Protein AF-A0A6M3XQV9-F1 (afdb_monomer)

Secondary structure (DSSP, 8-state):
------PPPP-PPPPP------------PPPPPPPPHHHHHHHH-GGG-BTB--SSTT---BS--TT-EEEEES---HHHHHHTSSS-SHHHHHHHHHHHHTT--TTTSEEEEESS-S--B-TTS-B-PPPHHHHHHHHHHHHHHHHHH--SEEEEEHHHHHHHHHTTSTTPPP--HHHHTT--EEETTTTEEEEEE--HHHHHHTTT-HHHHHHHHHHHHHHHHHHHSPPP----SGGGEEE--SHHHHHHHHHHHHHH---EEEEEEESSS-S-STT--EEEEEEE-SSS-EEEEE--GGGHHHHHHHHH-TTS-EEESSHHHHHHHHHHHHS-----EEEEHHHHHHHH---TT--SHHHHHHHHH----TTTTTTTTSS--HHHHHHHGGG---SGGGS-HHHHHHHHHHHHHHHHHHHHHHHHHHHHHHTTSPTTSPPHHHHHHHHHHHHHHHHHHHHH-EE--HHHHHHHHHHHHHHHHHHHHHHHTSHHHHHHHHHHSS---TT-HHHHHIIIIIIS-PPPS-B-TTSPBP-SHHHHHHHTT-TTTHHHHHHHHHHHHHHHIIIIIIHHHHHH-BTTEE-----SSS-------B-TT-EE-BSSBTTT-TT-EEGGG--TT-EEEEE-TTS-EEEEE-S----------EEEEEE-TTSS-EEEEEE-TT-EEEBTTS-EEEGGGTSS---PPTT--TTS-S--B---EEEE-TTS-EEEEETTEEEEHHHHHHHHHT-PPPTTEEEEETTS-TTB--GGGEEEEEHHHHHHHHHHS--HHHHHHHHHHHHHHTTS------SS-S-----

InterPro domains:
  IPR001098 DNA-directed DNA polymerase, family A, palm domain [PF00476] (488-598)
  IPR002562 3'-5' exonuclease domain [PF01612] (256-423)
  IPR002562 3'-5' exonuclease domain [SM00474] (241-431)
  IPR005122 Uracil-DNA glycosylase-like [PF03167] (63-212)
  IPR005122 Uracil-DNA glycosylase-like [SM00986] (60-221)
  IPR012337 Ribonuclease H-like superfamily [SSF53098] (252-428)
  IPR036397 Ribonuclease H superfamily [G3DSA:3.30.420.10] (243-447)
  IPR036844 Hint domain superfamily [SSF51294] (601-698)
  IPR036895 Uracil-DNA glycosylase-like domain superfamily [G3DSA:3.40.470.10] (37-226)
  IPR036895 Uracil-DNA glycosylase-like domain superfamily [SSF52141] (40-221)
  IPR043502 DNA/RNA polymerase superfamily [SSF56672] (450-601)
  IPR044925 His-Me finger superfamily [SSF54060] (732-783)
  IPR051536 Uracil-DNA glycosylase family, Type-4/5 [PTHR33693] (38-225)

Sequence (819 aa):
MKGFFFPPPKEAPKKPSQRKPQARSSVVRPAPKPLTPKEACAACGLYKGPNGPIQSPGMKGSGEGRLKILIIGEAPGSNEDARGTQFVGGAGQILRGHLNKLGLDLDRDFWKMNAVNCWPRTTKGTNRTPTDSEIKYCHYKVMEAIATIKPKAIWLLGGKALQSYLLTKPGATKTNISTYRGWAIPDKDLGAIVCPMFHPSYLQRDSKNVALDNLFHNDLKNALESSTKPKPSYKVNDDLIACLTMAGDIESMLKQIIADKQPTAFDYEATGIKPEHKDHKILCASVCNELNKAYSFPILDEIIPIWKKFLADKNIPKIAHNAKFEKRWSVVKCDTDPQGWFWDSMIAAHILDSRKKITGLKTQVFLRYGVWGYSDSVSSYIGAAPADKEEFGGNAFNRLTDCPQDEMLLYCGYDSLFTYRLAMDQRKEMLAQAKTVKDGERTFLDAHHLFLQGALAMGDAEVAGIRVDVDYYAQKETELTDRISVLSEEIQNTNPAKLWREAKGQDINPGSNPQLSELLFTMMGIKPAKETAKGNASTDEESLTAVSSNKKAKLFLSKILEMRKLHKIKGTYLKGFSREQVDGFMHPSFNLHLPTTYRSCVAEGSLILVCRDFENKPRGVPIEEVKKEDLVYCFDNNLKPAIRKVLWAGKTGHRKVIRLYYSSKGGHKGGFLDVTPEHKIRLIDGSYVMAKDLDGADFRKPGESKRLPKVRVLSCSRNRDKLNFSGFVANGEGILEHRFIYNNLVSIIGDKDIIHHINGNHLDHGVSNLAIMSLREHSSYHNKNVSMGIKTARIEALNNNRHKIKYKYGKDNPNSLNL

Foldseek 3Di:
DDDDDDDDDDDDPDDDDPDDDPPPPPPPPPDPDDDDLVRLLVVLCLQQPPVGGFQQPQQAKAAQQQLLEEEEAQEDAPVCRVVSYPLPDPLSVLVQVLQVVVVHGDRHNYIYDYLAYHFDADPVRGGDGDDLSS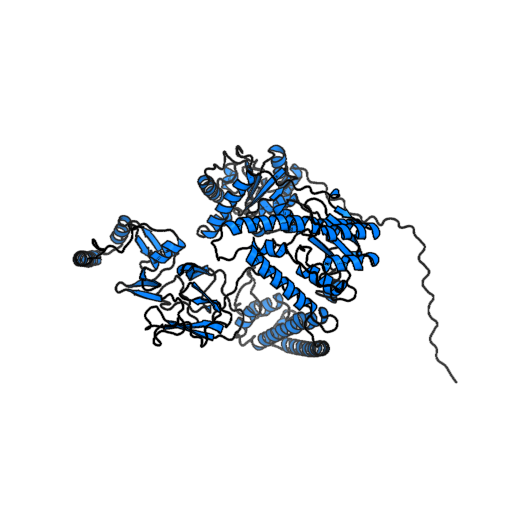SVSSLVSVVVVLVVSLGQAYEQEFQNSVSSVCVVFPPDDRDGLLLQALFFFCAPVSNYTYHGHYRSVVCVVVVQPVVNSVSRSVSVVSRSVSSPDDRDDQDDDLVQEAEDEDLVVVLVVLVVLLVVLAAKEKDFDKFAQAQQPPPIDTQKMKIDRDQRHIYIYGDDPSCLVSVLVQQQDQSRAYFYQLVLSVQRCCCRHSVHGGHRHHYHLLLLQCLVPLDPPCSDLQNVCCRRPVDGCLCVLCVQQPDADPVQCLQQPRGGTTRCVVRDPSSVRSSNRVNRSSRNVSRVVSVVVQVVQVVVDDPPDDTSSNVRVVVSVVSNVLSVDLNVFDFADLVVLVVLLVVLVVVLVVLLVVLCPAPLQVQLCVVPVDGDDLPDFVSVQCSQCPVVVQDWPDADPVRGGGPPLVRLVVSCPPPRCVSNSVSSSVSVVSCCCNPVPSSNCSSNDDPRGHRDDDDPSNDPDPDFDFDFQFFFAWQFFCVVPVFHDTLQPDAFQTWTWDADLVRHIAIDTRNGGDDDDDAQWDKDWADAPPLDDIDITTGHQQGWFAAPVSDTDGPVCRVPAAPDDPPDDPSHDSGHGWDKHWDADPVRFIWIDGNRDTDGPLQRCCCRSPHNDDPQKDWAQCVNRNRGRPVVRTDIDGPVVVVVVCVVPDDPVVVVVVVVVVVVCVPPPPPDPDPDDPDDDDD

Structure (mmCIF, N/CA/C/O backbone):
data_AF-A0A6M3XQV9-F1
#
_entry.id   AF-A0A6M3XQV9-F1
#
loop_
_atom_site.group_PDB
_atom_site.id
_atom_site.type_symbol
_atom_site.label_atom_id
_atom_site.label_alt_id
_atom_site.label_comp_id
_atom_site.label_asym_id
_atom_site.label_entity_id
_atom_site.label_seq_id
_atom_site.pdbx_PDB_ins_code
_atom_site.Cartn_x
_atom_site.Cartn_y
_atom_site.Cartn_z
_atom_site.occupancy
_atom_site.B_iso_or_equiv
_atom_site.auth_seq_id
_atom_site.auth_comp_id
_atom_site.auth_asym_id
_atom_site.auth_atom_id
_atom_site.pdbx_PDB_model_num
ATOM 1 N N . MET A 1 1 ? -4.008 44.484 67.271 1.00 30.58 1 MET A N 1
ATOM 2 C CA . MET A 1 1 ? -2.552 44.215 67.304 1.00 30.58 1 MET A CA 1
ATOM 3 C C . MET A 1 1 ? -2.086 43.897 65.886 1.00 30.58 1 MET A C 1
ATOM 5 O O . MET A 1 1 ? -2.796 43.176 65.205 1.00 30.58 1 MET A O 1
ATOM 9 N N . LYS A 1 2 ? -0.971 44.521 65.470 1.00 28.69 2 LYS A N 1
ATOM 10 C CA . LYS A 1 2 ? -0.072 44.280 64.308 1.00 28.69 2 LYS A CA 1
ATOM 11 C C . LYS A 1 2 ? -0.348 42.971 63.524 1.00 28.69 2 LYS A C 1
ATOM 13 O O . LYS A 1 2 ? -0.460 41.936 64.157 1.00 28.69 2 LYS A O 1
ATOM 18 N N . GLY A 1 3 ? -0.447 42.888 62.195 1.00 25.25 3 GLY A N 1
ATOM 19 C CA . GLY A 1 3 ? 0.192 43.641 61.111 1.00 25.25 3 GLY A CA 1
ATOM 20 C C . GLY A 1 3 ? 1.265 42.768 60.442 1.00 25.25 3 GLY A C 1
ATOM 21 O O . GLY A 1 3 ? 2.235 42.455 61.114 1.00 25.25 3 GLY A O 1
ATOM 22 N N . PHE A 1 4 ? 1.090 42.388 59.167 1.00 23.11 4 PHE A N 1
ATOM 23 C CA . PHE A 1 4 ? 2.127 42.403 58.117 1.00 23.11 4 PHE A CA 1
ATOM 24 C C . PHE A 1 4 ? 1.509 42.219 56.714 1.00 23.11 4 PHE A C 1
ATOM 26 O O . PHE A 1 4 ? 0.535 41.498 56.523 1.00 23.11 4 PHE A O 1
ATOM 33 N N . PHE A 1 5 ? 2.084 42.971 55.777 1.00 25.42 5 PHE A N 1
ATOM 34 C CA . PHE A 1 5 ? 1.681 43.310 54.409 1.00 25.42 5 PHE A CA 1
ATOM 35 C C . PHE A 1 5 ? 1.755 42.171 53.372 1.00 25.42 5 PHE A C 1
ATOM 37 O O . PHE A 1 5 ? 2.720 41.416 53.364 1.00 25.42 5 PHE A O 1
ATOM 44 N N . PHE A 1 6 ? 0.864 42.222 52.370 1.00 25.62 6 PHE A N 1
ATOM 45 C CA . PHE A 1 6 ? 1.170 41.887 50.968 1.00 25.62 6 PHE A CA 1
ATOM 46 C C . PHE A 1 6 ? 0.567 42.965 50.034 1.00 25.62 6 PHE A C 1
ATOM 48 O O . PHE A 1 6 ? -0.507 43.486 50.336 1.00 25.62 6 PHE A O 1
ATOM 55 N N . PRO A 1 7 ? 1.259 43.355 48.944 1.00 28.05 7 PRO A N 1
ATOM 56 C CA . PRO A 1 7 ? 0.879 44.476 48.080 1.00 28.05 7 PRO A CA 1
ATOM 57 C C . PRO A 1 7 ? -0.293 44.146 47.129 1.00 28.05 7 PRO A C 1
ATOM 59 O O . PRO A 1 7 ? -0.531 42.974 46.835 1.00 28.05 7 PRO A O 1
ATOM 62 N N . PRO A 1 8 ? -1.005 45.170 46.613 1.00 30.11 8 PRO A N 1
ATOM 63 C CA . PRO A 1 8 ? -2.153 44.997 45.724 1.00 30.11 8 PRO A CA 1
ATOM 64 C C . PRO A 1 8 ? -1.765 44.479 44.323 1.00 30.11 8 PRO A C 1
ATOM 66 O O . PRO A 1 8 ? -0.633 44.689 43.868 1.00 30.11 8 PRO A O 1
ATOM 69 N N . PRO A 1 9 ? -2.702 43.814 43.618 1.00 30.14 9 PRO A N 1
ATOM 70 C CA . PRO A 1 9 ? -2.472 43.258 42.290 1.00 30.14 9 PRO A CA 1
ATOM 71 C C . PRO A 1 9 ? -2.127 44.351 41.272 1.00 30.14 9 PRO A C 1
ATOM 73 O O . PRO A 1 9 ? -2.785 45.388 41.193 1.00 30.14 9 PRO A O 1
ATOM 76 N N . LYS A 1 10 ? -1.077 44.095 40.485 1.00 30.44 10 LYS A N 1
ATOM 77 C CA . LYS A 1 10 ? -0.651 44.948 39.370 1.00 30.44 10 LYS A CA 1
ATOM 78 C C . LYS A 1 10 ? -1.749 45.019 38.306 1.00 30.44 10 LYS A C 1
ATOM 80 O O . LYS A 1 10 ? -2.351 44.006 37.959 1.00 30.44 10 LYS A O 1
ATOM 85 N N . GLU A 1 11 ? -1.958 46.232 37.801 1.00 29.95 11 GLU A N 1
ATOM 86 C CA . GLU A 1 11 ? -2.890 46.594 36.735 1.00 29.95 11 GLU A CA 1
ATOM 87 C C . GLU A 1 11 ? -2.841 45.644 35.530 1.00 29.95 11 GLU A C 1
ATOM 89 O O . GLU A 1 11 ? -1.777 45.193 35.097 1.00 29.95 11 GLU A O 1
ATOM 94 N N . ALA A 1 12 ? -4.020 45.393 34.957 1.00 29.75 12 ALA A N 1
ATOM 95 C CA . ALA A 1 12 ? -4.178 44.659 33.713 1.00 29.75 12 ALA A CA 1
ATOM 96 C C . ALA A 1 12 ? -3.337 45.300 32.587 1.00 29.75 12 ALA A C 1
ATOM 98 O O . ALA A 1 12 ? -3.384 46.522 32.402 1.00 29.75 12 ALA A O 1
ATOM 99 N N . PRO A 1 13 ? -2.597 44.509 31.788 1.00 31.45 13 PRO A N 1
ATOM 100 C CA . PRO A 1 13 ? -1.889 45.046 30.639 1.00 31.45 13 PRO A CA 1
ATOM 101 C C . PRO A 1 13 ? -2.892 45.650 29.646 1.00 31.45 13 PRO A C 1
ATOM 103 O O . PRO A 1 13 ? -3.869 45.019 29.241 1.00 31.45 13 PRO A O 1
ATOM 106 N N . LYS A 1 14 ? -2.634 46.910 29.277 1.00 29.80 14 LYS A N 1
ATOM 107 C CA . LYS A 1 14 ? -3.394 47.705 28.305 1.00 29.80 14 LYS A CA 1
ATOM 108 C C . LYS A 1 14 ? -3.667 46.899 27.029 1.00 29.80 14 LYS A C 1
ATOM 110 O O . LYS A 1 14 ? -2.755 46.282 26.480 1.00 29.80 14 LYS A O 1
ATOM 115 N N . LYS A 1 15 ? -4.914 46.964 26.534 1.00 28.81 15 LYS A N 1
ATOM 116 C CA . LYS A 1 15 ? -5.316 46.431 25.220 1.00 28.81 15 LYS A CA 1
ATOM 117 C C . LYS A 1 15 ? -4.288 46.859 24.159 1.00 28.81 15 LYS A C 1
ATOM 119 O O . LYS A 1 15 ? -4.078 48.066 24.002 1.00 28.81 15 LYS A O 1
ATOM 124 N N . PRO A 1 16 ? -3.671 45.926 23.413 1.00 27.83 16 PRO A N 1
ATOM 125 C CA . PRO A 1 16 ? -2.886 46.300 22.252 1.00 27.83 16 PRO A CA 1
ATOM 126 C C . PRO A 1 16 ? -3.815 46.992 21.254 1.00 27.83 16 PRO A C 1
ATOM 128 O O . PRO A 1 16 ? -4.909 46.503 20.965 1.00 27.83 16 PRO A O 1
ATOM 131 N N . SER A 1 17 ? -3.379 48.147 20.754 1.00 27.53 17 SER A N 1
ATOM 132 C CA . SER A 1 17 ? -4.053 48.914 19.708 1.00 27.53 17 SER A CA 1
ATOM 133 C C . SER A 1 17 ? -4.512 48.000 18.572 1.00 27.53 17 SER A C 1
ATOM 135 O O . SER A 1 17 ? -3.711 47.190 18.095 1.00 27.53 17 SER A O 1
ATOM 137 N N . GLN A 1 18 ? -5.748 48.176 18.100 1.00 32.81 18 GLN A N 1
ATOM 138 C CA . GLN A 1 18 ? -6.225 47.611 16.839 1.00 32.81 18 GLN A CA 1
ATOM 139 C C . GLN A 1 18 ? -5.321 48.090 15.693 1.00 32.81 18 GLN A C 1
ATOM 141 O O . GLN A 1 18 ? -5.556 49.118 15.061 1.00 32.81 18 GLN A O 1
ATOM 146 N N . ARG A 1 19 ? -4.253 47.342 15.418 1.00 27.56 19 ARG A N 1
ATOM 147 C CA . ARG A 1 19 ? -3.588 47.383 14.124 1.00 27.56 19 ARG A CA 1
ATOM 148 C C . ARG A 1 19 ? -4.464 46.574 13.184 1.00 27.56 19 ARG A C 1
ATOM 150 O O . ARG A 1 19 ? -4.654 45.379 13.401 1.00 27.56 19 ARG A O 1
ATOM 157 N N . LYS A 1 20 ? -4.987 47.231 12.143 1.00 28.77 20 LYS A N 1
ATOM 158 C CA . LYS A 1 20 ? -5.484 46.546 10.942 1.00 28.77 20 LYS A CA 1
ATOM 159 C C . LYS A 1 20 ? -4.481 45.440 10.583 1.00 28.77 20 LYS A C 1
ATOM 161 O O . LYS A 1 20 ? -3.278 45.719 10.646 1.00 28.77 20 LYS A O 1
ATOM 166 N N . PRO A 1 21 ? -4.924 44.220 10.243 1.00 26.23 21 PRO A N 1
ATOM 167 C CA . PRO A 1 21 ? -4.015 43.146 9.885 1.00 26.23 21 PRO A CA 1
ATOM 168 C C . PRO A 1 21 ? -3.253 43.562 8.624 1.00 26.23 21 PRO A C 1
ATOM 170 O O . PRO A 1 21 ? -3.743 43.447 7.507 1.00 26.23 21 PRO A O 1
ATOM 173 N N . GLN A 1 22 ? -2.043 44.092 8.803 1.00 26.97 22 GLN A N 1
ATOM 174 C CA . GLN A 1 22 ? -1.044 44.052 7.753 1.00 26.97 22 GLN A CA 1
ATOM 175 C C . GLN A 1 22 ? -0.729 42.577 7.573 1.00 26.97 22 GLN A C 1
ATOM 177 O O . GLN A 1 22 ? -0.232 41.931 8.499 1.00 26.97 22 GLN A O 1
ATOM 182 N N . ALA A 1 23 ? -1.084 42.055 6.401 1.00 29.38 23 ALA A N 1
ATOM 183 C CA . ALA A 1 23 ? -0.678 40.744 5.944 1.00 29.38 23 ALA A CA 1
ATOM 184 C C . ALA A 1 23 ? 0.799 40.547 6.305 1.00 29.38 23 ALA A C 1
ATOM 186 O O . ALA A 1 23 ? 1.678 41.226 5.770 1.00 29.38 23 ALA A O 1
ATOM 187 N N . ARG A 1 24 ? 1.086 39.640 7.246 1.00 28.34 24 ARG A N 1
ATOM 188 C CA . ARG A 1 24 ? 2.430 39.086 7.355 1.00 28.34 24 ARG A CA 1
ATOM 189 C C . ARG A 1 24 ? 2.620 38.313 6.064 1.00 28.34 24 ARG A C 1
ATOM 191 O O . ARG A 1 24 ? 2.180 37.174 5.963 1.00 28.34 24 ARG A O 1
ATOM 198 N N . SER A 1 25 ? 3.231 38.954 5.070 1.00 28.62 25 SER A N 1
ATOM 199 C CA . SER A 1 25 ? 3.787 38.249 3.932 1.00 28.62 25 SER A CA 1
ATOM 200 C C . SER A 1 25 ? 4.785 37.259 4.518 1.00 28.62 25 SER A C 1
ATOM 202 O O .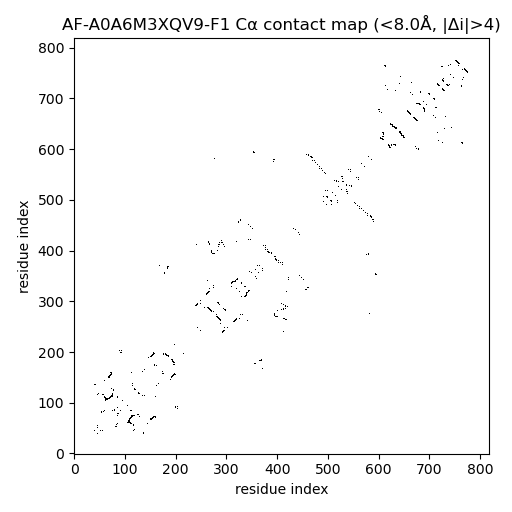 SER A 1 25 ? 5.897 37.628 4.905 1.00 28.62 25 SER A O 1
ATOM 204 N N . SER A 1 26 ? 4.382 35.998 4.643 1.00 31.61 26 SER A N 1
ATOM 205 C CA . SER A 1 26 ? 5.341 34.913 4.623 1.00 31.61 26 SER A CA 1
ATOM 206 C C . SER A 1 26 ? 6.174 35.170 3.379 1.00 31.61 26 SER A C 1
ATOM 208 O O . SER A 1 26 ? 5.655 35.089 2.265 1.00 31.61 26 SER A O 1
ATOM 210 N N . VAL A 1 27 ? 7.430 35.572 3.557 1.00 30.38 27 VAL A N 1
ATOM 211 C CA . VAL A 1 27 ? 8.390 35.590 2.462 1.00 30.38 27 VAL A CA 1
ATOM 212 C C . VAL A 1 27 ? 8.597 34.122 2.109 1.00 30.38 27 VAL A C 1
ATOM 214 O O . VAL A 1 27 ? 9.519 33.464 2.587 1.00 30.38 27 VAL A O 1
ATOM 217 N N . VAL A 1 28 ? 7.670 33.575 1.323 1.00 34.06 28 VAL A N 1
ATOM 218 C CA . VAL A 1 28 ? 7.899 32.387 0.524 1.00 34.06 28 VAL A CA 1
ATOM 219 C C . VAL A 1 28 ? 9.058 32.809 -0.352 1.00 34.06 28 VAL A C 1
ATOM 221 O O . VAL A 1 28 ? 8.898 33.654 -1.233 1.00 34.06 28 VAL A O 1
ATOM 224 N N . ARG A 1 29 ? 10.263 32.322 -0.033 1.00 29.50 29 ARG A N 1
ATOM 225 C CA . ARG A 1 29 ? 11.403 32.498 -0.931 1.00 29.50 29 ARG A CA 1
ATOM 226 C C . ARG A 1 29 ? 10.901 32.065 -2.308 1.00 29.50 29 ARG A C 1
ATOM 228 O O . ARG A 1 29 ? 10.396 30.942 -2.396 1.00 29.50 29 ARG A O 1
ATOM 235 N N . PRO A 1 30 ? 10.962 32.930 -3.336 1.00 34.22 30 PRO A N 1
ATOM 236 C CA . PRO A 1 30 ? 10.501 32.552 -4.659 1.00 34.22 30 PRO A CA 1
ATOM 237 C C . PRO A 1 30 ? 11.187 31.239 -5.022 1.00 34.22 30 PRO A C 1
ATOM 239 O O . PRO A 1 30 ? 12.389 31.079 -4.774 1.00 34.22 30 PRO A O 1
ATOM 242 N N . ALA A 1 31 ? 10.406 30.274 -5.512 1.00 44.78 31 ALA A N 1
ATOM 243 C CA . ALA A 1 31 ? 10.955 28.998 -5.939 1.00 44.78 31 ALA A CA 1
ATOM 244 C C . ALA A 1 31 ? 12.155 29.286 -6.859 1.00 44.78 31 ALA A C 1
ATOM 246 O O . ALA A 1 31 ? 12.051 30.169 -7.718 1.00 44.78 31 ALA A O 1
ATOM 247 N N . PRO A 1 32 ? 13.311 28.627 -6.654 1.00 53.53 32 PRO A N 1
ATOM 248 C CA . PRO A 1 32 ? 14.489 28.902 -7.459 1.00 53.53 32 PRO A CA 1
ATOM 249 C C . PRO A 1 32 ? 14.119 28.775 -8.935 1.00 53.53 32 PRO A C 1
ATOM 251 O O . PRO A 1 32 ? 13.457 27.810 -9.326 1.00 53.53 32 PRO A O 1
ATOM 254 N N . LYS A 1 33 ? 14.522 29.770 -9.736 1.00 65.38 33 LYS A N 1
ATOM 255 C CA . LYS A 1 33 ? 14.252 29.797 -11.176 1.00 65.38 33 LYS A CA 1
ATOM 256 C C . LYS A 1 33 ? 14.666 28.446 -11.782 1.00 65.38 33 LYS A C 1
ATOM 258 O O . LYS A 1 33 ? 15.770 27.978 -11.481 1.00 65.38 33 LYS A O 1
ATOM 263 N N . PRO A 1 34 ? 13.812 27.795 -12.592 1.00 71.50 34 PRO A N 1
ATOM 264 C CA . PRO A 1 34 ? 14.169 26.528 -13.212 1.00 71.50 34 PRO A CA 1
ATOM 265 C C . PRO A 1 34 ? 15.435 26.702 -14.058 1.00 71.50 34 PRO A C 1
ATOM 267 O O . PRO A 1 34 ? 15.553 27.664 -14.819 1.00 71.50 34 PRO A O 1
ATOM 270 N N . LEU A 1 35 ? 16.387 25.781 -13.887 1.00 80.25 35 LEU A N 1
ATOM 271 C CA . LEU A 1 35 ? 17.645 25.779 -14.633 1.00 80.25 35 LEU A CA 1
ATOM 272 C C . LEU A 1 35 ? 17.363 25.611 -16.129 1.00 80.25 35 LEU A C 1
ATOM 274 O O . LEU A 1 35 ? 16.547 24.774 -16.522 1.00 80.25 35 LEU A O 1
ATOM 278 N N . THR A 1 36 ? 18.087 26.344 -16.969 1.00 86.56 36 THR A N 1
ATOM 279 C CA . THR A 1 36 ? 18.124 26.070 -18.409 1.00 86.56 36 THR A CA 1
ATOM 280 C C . THR A 1 36 ? 18.737 24.686 -18.675 1.00 86.56 36 THR A C 1
ATOM 282 O O . THR A 1 36 ? 19.527 24.191 -17.864 1.00 86.56 36 THR A O 1
ATOM 285 N N . PRO A 1 37 ? 18.468 24.054 -19.835 1.00 84.38 37 PRO A N 1
ATOM 286 C CA . PRO A 1 37 ? 19.099 22.789 -20.224 1.00 84.38 37 PRO A CA 1
ATOM 287 C C . PRO A 1 37 ? 20.628 22.763 -20.069 1.00 84.38 37 PRO A C 1
ATOM 289 O O . PRO A 1 37 ? 21.199 21.762 -19.625 1.00 84.38 37 PRO A O 1
ATOM 292 N N . LYS A 1 38 ? 21.295 23.878 -20.400 1.00 85.50 38 LYS A N 1
ATOM 293 C CA . LYS A 1 38 ? 22.753 24.030 -20.304 1.00 85.50 38 LYS A CA 1
ATOM 294 C C . LYS A 1 38 ? 23.219 24.090 -18.850 1.00 85.50 38 LYS A C 1
ATOM 296 O O . LYS A 1 38 ? 24.164 23.390 -18.492 1.00 85.50 38 LYS A O 1
ATOM 301 N N . GLU A 1 39 ? 22.542 24.871 -18.011 1.00 87.81 39 GLU A N 1
ATOM 302 C CA . GLU A 1 39 ? 22.843 24.970 -16.577 1.00 87.81 39 GLU A CA 1
ATOM 303 C C . GLU A 1 39 ? 22.574 23.647 -15.853 1.00 87.81 39 GLU A C 1
ATOM 305 O O . GLU A 1 39 ? 23.390 23.214 -15.044 1.00 87.81 39 GLU A O 1
ATOM 310 N N . ALA A 1 40 ? 21.486 22.950 -16.194 1.00 87.00 40 ALA A N 1
ATOM 311 C CA . ALA A 1 40 ? 21.164 21.639 -15.640 1.00 87.00 40 ALA A CA 1
ATOM 312 C C . ALA A 1 40 ? 22.229 20.587 -15.999 1.00 87.00 40 ALA A C 1
ATOM 314 O O . ALA A 1 40 ? 22.690 19.847 -15.129 1.00 87.00 40 ALA A O 1
ATOM 315 N N . CYS A 1 41 ? 22.680 20.535 -17.258 1.00 88.88 41 CYS A N 1
ATOM 316 C CA . CYS A 1 41 ? 23.763 19.636 -17.665 1.00 88.88 41 CYS A CA 1
ATOM 317 C C . CYS A 1 41 ? 25.106 19.995 -17.011 1.00 88.88 41 CYS A C 1
ATOM 319 O O . CYS A 1 41 ? 25.837 19.088 -16.606 1.00 88.88 41 CYS A O 1
ATOM 321 N N . ALA A 1 42 ? 25.419 21.286 -16.867 1.00 89.44 42 ALA A N 1
ATOM 322 C CA . ALA A 1 42 ? 26.613 21.747 -16.164 1.00 89.44 42 ALA A CA 1
ATOM 323 C C . ALA A 1 42 ? 26.591 21.352 -14.677 1.00 89.44 42 ALA A C 1
ATOM 325 O O . ALA A 1 42 ? 27.580 20.813 -14.183 1.00 89.44 42 ALA A O 1
ATOM 326 N N . ALA A 1 43 ? 25.454 21.541 -13.998 1.00 89.19 43 ALA A N 1
ATOM 327 C CA . ALA A 1 43 ? 25.252 21.152 -12.602 1.00 89.19 43 ALA A CA 1
ATOM 328 C C . ALA A 1 43 ? 25.258 19.627 -12.400 1.00 89.19 43 ALA A C 1
ATOM 330 O O . ALA A 1 43 ? 25.716 19.137 -11.370 1.00 89.19 43 ALA A O 1
ATOM 331 N N . CYS A 1 44 ? 24.777 18.863 -13.384 1.00 91.50 44 CYS A N 1
ATOM 332 C CA . CYS A 1 44 ? 24.830 17.404 -13.374 1.00 91.50 44 CYS A CA 1
ATOM 333 C C . CYS A 1 44 ? 26.260 16.867 -13.539 1.00 91.50 44 CYS A C 1
ATOM 335 O O . CYS A 1 44 ? 26.639 15.910 -12.870 1.00 91.50 44 CYS A O 1
ATOM 337 N N . GLY A 1 45 ? 27.049 17.441 -14.452 1.00 91.88 45 GLY A N 1
ATOM 338 C CA . GLY A 1 45 ? 28.475 17.137 -14.623 1.00 91.88 45 GLY A CA 1
ATOM 339 C C . GLY A 1 45 ? 28.822 15.751 -15.192 1.00 91.88 45 GLY A C 1
ATOM 340 O O . GLY A 1 45 ? 29.979 15.528 -15.543 1.00 91.88 45 GLY A O 1
ATOM 341 N N . LEU A 1 46 ? 27.859 14.833 -15.357 1.00 93.56 46 LEU A N 1
ATOM 342 C CA . LEU A 1 46 ? 28.106 13.450 -15.804 1.00 93.56 46 LEU A CA 1
ATOM 343 C C . LEU A 1 46 ? 28.850 13.338 -17.141 1.00 93.56 46 LEU A C 1
ATOM 345 O O . LEU A 1 46 ? 29.615 12.398 -17.336 1.00 93.56 46 LEU A O 1
ATOM 349 N N . TYR A 1 47 ? 28.655 14.300 -18.045 1.00 92.50 47 TYR A N 1
ATOM 350 C CA . TYR A 1 47 ? 29.321 14.312 -19.348 1.00 92.50 47 TYR A CA 1
ATOM 351 C C . TYR A 1 47 ? 30.849 14.437 -19.243 1.00 92.50 47 TYR A C 1
ATOM 353 O O . TYR A 1 47 ? 31.556 13.959 -20.125 1.00 92.50 47 TYR A O 1
ATOM 361 N N . LYS A 1 48 ? 31.358 15.055 -18.165 1.00 91.88 48 LYS A N 1
ATOM 362 C CA . LYS A 1 48 ? 32.797 15.203 -17.913 1.00 91.88 48 LYS A CA 1
ATOM 363 C C . LYS A 1 48 ? 33.437 13.922 -17.407 1.00 91.88 48 LYS A C 1
ATOM 365 O O . LYS A 1 48 ? 34.623 13.750 -17.633 1.00 91.88 48 LYS A O 1
ATOM 370 N N . GLY A 1 49 ? 32.670 13.067 -16.722 1.00 85.56 49 GLY A N 1
ATOM 371 C CA . GLY A 1 49 ? 33.162 11.866 -16.052 1.00 85.56 49 GLY A CA 1
ATOM 372 C C . GLY A 1 49 ? 34.233 12.129 -14.975 1.00 85.56 49 GLY A C 1
ATOM 373 O O . GLY A 1 49 ? 34.835 13.196 -14.923 1.00 85.56 49 GLY A O 1
ATOM 374 N N . PRO A 1 50 ? 34.511 11.156 -14.093 1.00 85.56 50 PRO A N 1
ATOM 375 C CA . PRO A 1 50 ? 35.614 11.278 -13.137 1.00 85.56 50 PRO A CA 1
ATOM 376 C C . PRO A 1 50 ? 37.006 11.166 -13.785 1.00 85.56 50 PRO A C 1
ATOM 378 O O . PRO A 1 50 ? 37.963 11.705 -13.246 1.00 85.56 50 PRO A O 1
ATOM 381 N N . ASN A 1 51 ? 37.116 10.492 -14.938 1.00 85.56 51 ASN A N 1
ATOM 382 C CA . ASN A 1 51 ? 38.386 10.221 -15.628 1.00 85.56 51 ASN A CA 1
ATOM 383 C C . ASN A 1 51 ? 38.348 10.707 -17.090 1.00 85.56 51 ASN A C 1
ATOM 385 O O . ASN A 1 51 ? 38.793 9.999 -17.989 1.00 85.56 51 ASN A O 1
ATOM 389 N N . GLY A 1 52 ? 37.716 11.853 -17.347 1.00 87.00 52 GLY A N 1
ATOM 390 C CA . GLY A 1 52 ? 37.543 12.397 -18.697 1.00 87.00 52 GLY A CA 1
ATOM 391 C C . GLY A 1 52 ? 36.169 12.114 -19.323 1.00 87.00 52 GLY A C 1
ATOM 392 O O . GLY A 1 52 ? 35.366 11.352 -18.765 1.00 87.00 52 GLY A O 1
ATOM 393 N N . PRO A 1 53 ? 35.859 12.771 -20.452 1.00 91.69 53 PRO A N 1
ATOM 394 C CA . PRO A 1 53 ? 34.509 12.819 -21.003 1.00 91.69 53 PRO A CA 1
ATOM 395 C C . PRO A 1 53 ? 33.975 11.437 -21.407 1.00 91.69 53 PRO A C 1
ATOM 397 O O . PRO A 1 53 ? 34.735 10.529 -21.733 1.00 91.69 53 PRO A O 1
ATOM 400 N N . ILE A 1 54 ? 32.651 11.273 -21.351 1.00 93.19 54 ILE A N 1
ATOM 401 C CA . ILE A 1 54 ? 31.957 10.098 -21.918 1.00 93.19 54 ILE A CA 1
ATOM 402 C C . ILE A 1 54 ? 31.838 10.209 -23.440 1.00 93.19 54 ILE A C 1
ATOM 404 O O . ILE A 1 54 ? 31.943 11.308 -23.985 1.00 93.19 54 ILE A O 1
ATOM 408 N N . GLN A 1 55 ? 31.581 9.089 -24.117 1.00 92.88 55 GLN A N 1
ATOM 409 C CA . GLN A 1 55 ? 31.483 9.055 -25.579 1.00 92.88 55 GLN A CA 1
ATOM 410 C C . GLN A 1 55 ? 30.153 9.621 -26.081 1.00 92.88 55 GLN A C 1
ATOM 412 O O . GLN A 1 55 ? 30.130 10.337 -27.079 1.00 92.88 55 GLN A O 1
ATOM 417 N N . SER A 1 56 ? 29.055 9.358 -25.365 1.00 92.56 56 SER A N 1
ATOM 418 C CA . SER A 1 56 ? 27.701 9.731 -25.786 1.00 92.56 56 SER A CA 1
ATOM 419 C C . SER A 1 56 ? 27.021 10.677 -24.785 1.00 92.56 56 SER A C 1
ATOM 421 O O . SER A 1 56 ? 26.043 10.301 -24.125 1.00 92.56 56 SER A O 1
ATOM 423 N N . PRO A 1 57 ? 27.502 11.928 -24.633 1.00 92.19 57 PRO A N 1
ATOM 424 C CA . PRO A 1 57 ? 26.917 12.881 -23.701 1.00 92.19 57 PRO A CA 1
ATOM 425 C C . PRO A 1 57 ? 25.482 13.248 -24.087 1.00 92.19 57 PRO A C 1
ATOM 427 O O . PRO A 1 57 ? 25.207 13.711 -25.190 1.00 92.19 57 PRO A O 1
ATOM 430 N N . GLY A 1 58 ? 24.554 13.073 -23.144 1.00 91.75 58 GLY A N 1
ATOM 431 C CA . GLY A 1 58 ? 23.143 13.391 -23.350 1.00 91.75 58 GLY A CA 1
ATOM 432 C C . GLY A 1 58 ? 22.482 12.514 -24.413 1.00 91.75 58 GLY A C 1
ATOM 433 O O . GLY A 1 58 ? 21.669 13.028 -25.179 1.00 91.75 58 GLY A O 1
ATOM 434 N N . MET A 1 59 ? 22.834 11.224 -24.448 1.00 94.81 59 MET A N 1
ATOM 435 C CA . MET A 1 59 ? 22.334 10.204 -25.369 1.00 94.81 59 MET A CA 1
ATOM 436 C C . MET A 1 59 ? 20.845 10.394 -25.683 1.00 94.81 59 MET A C 1
ATOM 438 O O . MET A 1 59 ? 19.982 10.294 -24.798 1.00 94.81 59 MET A O 1
ATOM 442 N N . LYS A 1 60 ? 20.560 10.682 -26.956 1.00 93.31 60 LYS A N 1
ATOM 443 C CA . LYS A 1 60 ? 19.203 10.890 -27.471 1.00 93.31 60 LYS A CA 1
ATOM 444 C C . LYS A 1 60 ? 18.404 9.586 -27.422 1.00 93.31 60 LYS A C 1
ATOM 446 O O . LYS A 1 60 ? 18.979 8.498 -27.413 1.00 93.31 60 LYS A O 1
ATOM 451 N N . GLY A 1 61 ? 17.078 9.701 -27.378 1.00 93.38 61 GLY A N 1
ATOM 452 C CA . GLY A 1 61 ? 16.207 8.538 -27.550 1.00 93.38 61 GLY A CA 1
ATOM 453 C C . GLY A 1 61 ? 16.413 7.888 -28.922 1.00 93.38 61 GLY A C 1
ATOM 454 O O . GLY A 1 61 ? 16.813 8.561 -29.872 1.00 93.38 61 GLY A O 1
ATOM 455 N N . SER A 1 62 ? 16.164 6.586 -29.019 1.00 95.12 62 SER A N 1
ATOM 456 C CA . SER A 1 62 ? 16.321 5.806 -30.254 1.00 95.12 62 SER A CA 1
ATOM 457 C C . SER A 1 62 ? 15.141 4.852 -30.483 1.00 95.12 62 SER A C 1
ATOM 459 O O . SER A 1 62 ? 14.266 4.735 -29.625 1.00 95.12 62 SER A O 1
ATOM 461 N N . GLY A 1 63 ? 15.135 4.140 -31.615 1.00 96.25 63 GLY A N 1
ATOM 462 C CA . GLY A 1 63 ? 14.061 3.221 -32.024 1.00 96.25 63 GLY A CA 1
ATOM 463 C C . GLY A 1 63 ? 12.992 3.879 -32.903 1.00 96.25 63 GLY A C 1
ATOM 464 O O . GLY A 1 63 ? 12.888 5.103 -32.951 1.00 96.25 63 GLY A O 1
ATOM 465 N N . GLU A 1 64 ? 12.221 3.063 -33.618 1.00 97.44 64 GLU A N 1
ATOM 466 C CA . GLU A 1 64 ? 11.228 3.514 -34.609 1.00 97.44 64 GLU A CA 1
ATOM 467 C C . GLU A 1 64 ? 9.851 3.783 -33.983 1.00 97.44 64 GLU A C 1
ATOM 469 O O . GLU A 1 64 ? 9.103 4.637 -34.458 1.00 97.44 64 GLU A O 1
ATOM 474 N N . GLY A 1 65 ? 9.523 3.087 -32.887 1.00 96.00 65 GLY A N 1
ATOM 475 C CA . GLY A 1 65 ? 8.293 3.303 -32.126 1.00 96.00 65 GLY A CA 1
ATOM 476 C C . GLY A 1 65 ? 7.009 2.966 -32.877 1.00 96.00 65 GLY A C 1
ATOM 477 O O . GLY A 1 65 ? 5.998 3.649 -32.696 1.00 96.00 65 GLY A O 1
ATOM 478 N N . ARG A 1 66 ? 7.006 1.894 -33.681 1.00 96.88 66 ARG A N 1
ATOM 479 C CA . ARG A 1 66 ? 5.825 1.430 -34.434 1.00 96.88 66 ARG A CA 1
ATOM 480 C C . ARG A 1 66 ? 4.569 1.282 -33.565 1.00 96.88 66 ARG A C 1
ATOM 482 O O . ARG A 1 66 ? 3.474 1.620 -34.011 1.00 96.88 66 ARG A O 1
ATOM 489 N N . LEU A 1 67 ? 4.711 0.816 -32.320 1.00 96.06 67 LEU A N 1
ATOM 490 C CA . LEU A 1 67 ? 3.590 0.652 -31.380 1.00 96.06 67 LEU A CA 1
ATOM 491 C C . LEU A 1 67 ? 3.212 1.943 -30.640 1.00 96.06 67 LEU A C 1
ATOM 493 O O . LEU A 1 67 ? 2.244 1.962 -29.880 1.00 96.06 67 LEU A O 1
ATOM 497 N N . LYS A 1 68 ? 3.954 3.032 -30.857 1.00 96.69 68 LYS A N 1
ATOM 498 C CA . LYS A 1 68 ? 3.859 4.291 -30.111 1.00 96.69 68 LYS A CA 1
ATOM 499 C C . LYS A 1 68 ? 4.066 4.113 -28.602 1.00 96.69 68 LYS A C 1
ATOM 501 O O . LYS A 1 68 ? 3.412 4.785 -27.802 1.00 96.69 68 LYS A O 1
ATOM 506 N N . ILE A 1 69 ? 4.961 3.202 -28.219 1.00 97.69 69 ILE A N 1
ATOM 507 C CA . ILE A 1 69 ? 5.329 2.924 -26.827 1.00 97.69 69 ILE A CA 1
ATOM 508 C C . ILE A 1 69 ? 6.741 3.454 -26.570 1.00 97.69 69 ILE A C 1
ATOM 510 O O . ILE A 1 69 ? 7.665 3.147 -27.324 1.00 97.69 69 ILE A O 1
ATOM 514 N N . LEU A 1 70 ? 6.906 4.232 -25.498 1.00 98.38 70 LEU A N 1
ATOM 515 C CA . LEU A 1 70 ? 8.201 4.715 -25.021 1.00 98.38 70 LEU A CA 1
ATOM 516 C C . LEU A 1 70 ? 8.681 3.874 -23.834 1.00 98.38 70 LEU A C 1
ATOM 518 O O . LEU A 1 70 ? 8.025 3.832 -22.799 1.00 98.38 70 LEU A O 1
ATOM 522 N N . ILE A 1 71 ? 9.857 3.265 -23.942 1.00 98.50 71 ILE A N 1
ATOM 523 C CA . ILE A 1 71 ? 10.544 2.590 -22.839 1.00 98.50 71 ILE A CA 1
ATOM 524 C C . ILE A 1 71 ? 11.536 3.562 -22.193 1.00 98.50 71 ILE A C 1
ATOM 526 O O . ILE A 1 71 ? 12.401 4.120 -22.869 1.00 98.50 71 ILE A O 1
ATOM 530 N N . ILE A 1 72 ? 11.451 3.725 -20.873 1.00 98.31 72 ILE A N 1
ATOM 531 C CA . ILE A 1 72 ? 12.385 4.527 -20.076 1.00 98.31 72 ILE A CA 1
ATOM 532 C C . ILE A 1 72 ? 13.154 3.599 -19.126 1.00 98.31 72 ILE A C 1
ATOM 534 O O . ILE A 1 72 ? 12.570 2.989 -18.229 1.00 98.31 72 ILE A O 1
ATOM 538 N N . GLY A 1 73 ? 14.470 3.495 -19.325 1.00 97.06 73 GLY A N 1
ATOM 539 C CA . GLY A 1 73 ? 15.411 2.802 -18.439 1.00 97.06 73 GLY A CA 1
ATOM 540 C C . GLY A 1 73 ? 16.040 3.704 -17.371 1.00 97.06 73 GLY A C 1
ATOM 541 O O . GLY A 1 73 ? 15.693 4.876 -17.231 1.00 97.06 73 GLY A O 1
ATOM 542 N N . GLU A 1 74 ? 16.986 3.161 -16.599 1.00 95.88 74 GLU A N 1
ATOM 543 C CA . GLU A 1 74 ? 17.678 3.898 -15.529 1.00 95.88 74 GLU A CA 1
ATOM 544 C C . GLU A 1 74 ? 18.695 4.911 -16.081 1.00 95.88 74 GLU A C 1
ATOM 546 O O . GLU A 1 74 ? 18.527 6.120 -15.917 1.00 95.88 74 GLU A O 1
ATOM 551 N N . ALA A 1 75 ? 19.752 4.415 -16.722 1.00 96.50 75 ALA A N 1
ATOM 552 C CA . ALA A 1 75 ? 20.851 5.189 -17.289 1.00 96.50 75 ALA A CA 1
ATOM 553 C C . ALA A 1 75 ? 21.638 4.306 -18.277 1.00 96.50 75 ALA A C 1
ATOM 555 O O . ALA A 1 75 ? 21.568 3.077 -18.161 1.00 96.50 75 ALA A O 1
ATOM 556 N N . PRO A 1 76 ? 22.393 4.875 -19.237 1.00 95.56 76 PRO A N 1
ATOM 557 C CA . PRO A 1 76 ? 23.285 4.079 -20.075 1.00 95.56 76 PRO A CA 1
ATOM 558 C C . PRO A 1 76 ? 24.437 3.499 -19.238 1.00 95.56 76 PRO A C 1
ATOM 560 O O . PRO A 1 76 ? 24.897 4.133 -18.286 1.00 95.56 76 PRO A O 1
ATOM 563 N N . GLY A 1 77 ? 24.894 2.295 -19.582 1.00 93.69 77 GLY A N 1
ATOM 564 C CA . GLY A 1 77 ? 26.143 1.713 -19.093 1.00 93.69 77 GLY A CA 1
ATOM 565 C C . GLY A 1 77 ? 27.282 1.897 -20.099 1.00 93.69 77 GLY A C 1
ATOM 566 O O . GLY A 1 77 ? 27.109 2.532 -21.136 1.00 93.69 77 GLY A O 1
ATOM 567 N N . SER A 1 78 ? 28.441 1.298 -19.808 1.00 93.69 78 SER A N 1
ATOM 568 C CA . SER A 1 78 ? 29.631 1.362 -20.679 1.00 93.69 78 SER A CA 1
ATOM 569 C C . SER A 1 78 ? 29.345 0.974 -22.140 1.00 93.69 78 SER A C 1
ATOM 571 O O . SER A 1 78 ? 29.710 1.694 -23.066 1.00 93.69 78 SER A O 1
ATOM 573 N N . ASN A 1 79 ? 28.633 -0.140 -22.357 1.00 93.69 79 ASN A N 1
ATOM 574 C CA . ASN A 1 79 ? 28.326 -0.631 -23.705 1.00 93.69 79 ASN A CA 1
ATOM 575 C C . ASN A 1 79 ? 27.345 0.287 -24.443 1.00 93.69 79 ASN A C 1
ATOM 577 O O . ASN A 1 79 ? 27.478 0.481 -25.649 1.00 93.69 79 ASN A O 1
ATOM 581 N N . GLU A 1 80 ? 26.353 0.828 -23.734 1.00 95.19 80 GLU A N 1
ATOM 582 C CA . GLU A 1 80 ? 25.418 1.804 -24.288 1.00 95.19 80 GLU A CA 1
ATOM 583 C C . GLU A 1 80 ? 26.140 3.104 -24.665 1.00 95.19 80 GLU A C 1
ATOM 585 O O . GLU A 1 80 ? 25.912 3.617 -25.756 1.00 95.19 80 GLU A O 1
ATOM 590 N N . ASP A 1 81 ? 27.019 3.624 -23.798 1.00 95.38 81 ASP A N 1
ATOM 591 C CA . ASP A 1 81 ? 27.788 4.851 -24.051 1.00 95.38 81 ASP A CA 1
ATOM 592 C C . ASP A 1 81 ? 28.691 4.712 -25.280 1.00 95.38 81 ASP A C 1
ATOM 594 O O . ASP A 1 81 ? 28.696 5.596 -26.133 1.00 95.38 81 ASP A O 1
ATOM 598 N N . ALA A 1 82 ? 29.374 3.572 -25.413 1.00 93.94 82 ALA A N 1
ATOM 599 C CA . ALA A 1 82 ? 30.246 3.288 -26.550 1.00 93.94 82 ALA A CA 1
ATOM 600 C C . ALA A 1 82 ? 29.490 3.131 -27.880 1.00 93.94 82 ALA A C 1
ATOM 602 O O . ALA A 1 82 ? 30.015 3.466 -28.937 1.00 93.94 82 ALA A O 1
ATOM 603 N N . ARG A 1 83 ? 28.258 2.604 -27.851 1.00 93.38 83 ARG A N 1
ATOM 604 C CA . ARG A 1 83 ? 27.439 2.403 -29.063 1.00 93.38 83 ARG A CA 1
ATOM 605 C C . ARG A 1 83 ? 26.475 3.551 -29.360 1.00 93.38 83 ARG A C 1
ATOM 607 O O . ARG A 1 83 ? 25.843 3.542 -30.410 1.00 93.38 83 ARG A O 1
ATOM 614 N N . GLY A 1 84 ? 26.301 4.490 -28.433 1.00 94.00 84 GLY A N 1
ATOM 615 C CA . GLY A 1 84 ? 25.364 5.604 -28.576 1.00 94.00 84 GLY A CA 1
ATOM 616 C C . GLY A 1 84 ? 23.882 5.212 -28.575 1.00 94.00 84 GLY A C 1
ATOM 617 O O . GLY A 1 84 ? 23.056 5.981 -29.061 1.00 94.00 84 GLY A O 1
ATOM 618 N N . THR A 1 85 ? 23.512 4.038 -28.048 1.00 94.94 85 THR A N 1
ATOM 619 C CA . THR A 1 85 ? 22.115 3.564 -28.037 1.00 94.94 85 THR A CA 1
ATOM 620 C C . THR A 1 85 ? 21.771 2.735 -26.795 1.00 94.94 85 THR A C 1
ATOM 622 O O . THR A 1 85 ? 22.642 2.139 -26.159 1.00 94.94 85 THR A O 1
ATOM 625 N N . GLN A 1 86 ? 20.488 2.711 -26.418 1.00 96.25 86 GLN A N 1
ATOM 626 C CA . GLN A 1 86 ? 20.001 2.091 -25.184 1.00 96.25 86 GLN A CA 1
ATOM 627 C C . GLN A 1 86 ? 19.807 0.570 -25.306 1.00 96.25 86 GLN A C 1
ATOM 629 O O . GLN A 1 86 ? 19.495 0.046 -26.374 1.00 96.25 86 GLN A O 1
ATOM 634 N N . PHE A 1 87 ? 19.904 -0.132 -24.168 1.00 95.25 87 PHE A N 1
ATOM 635 C CA . PHE A 1 87 ? 19.579 -1.561 -24.029 1.00 95.25 87 PHE A CA 1
ATOM 636 C C . PHE A 1 87 ? 20.367 -2.492 -24.974 1.00 95.25 87 PHE A C 1
ATOM 638 O O . PHE A 1 87 ? 19.826 -3.451 -25.533 1.00 95.25 87 PHE A O 1
ATOM 645 N N . VAL A 1 88 ? 21.669 -2.236 -25.123 1.00 94.38 88 VAL A N 1
ATOM 646 C CA . VAL A 1 88 ? 22.605 -3.121 -25.846 1.00 94.38 88 VAL A CA 1
ATOM 647 C C . VAL A 1 88 ? 23.423 -4.017 -24.913 1.00 94.38 88 VAL A C 1
ATOM 649 O O . VAL A 1 88 ? 23.914 -5.057 -25.354 1.00 94.38 88 VAL A O 1
ATOM 652 N N . GLY A 1 89 ? 23.555 -3.655 -23.629 1.00 91.69 89 GLY A N 1
ATOM 653 C CA . GLY A 1 89 ? 24.223 -4.460 -22.606 1.00 91.69 89 GLY A CA 1
ATOM 654 C C . GLY A 1 89 ? 23.400 -5.658 -22.111 1.00 91.69 89 GLY A C 1
ATOM 655 O O . GLY A 1 89 ? 22.318 -5.950 -22.617 1.00 91.69 89 GLY A O 1
ATOM 656 N N . GLY A 1 90 ? 23.896 -6.352 -21.077 1.00 90.81 90 GLY A N 1
ATOM 657 C CA . GLY A 1 90 ? 23.297 -7.604 -20.577 1.00 90.81 90 GLY A CA 1
ATOM 658 C C . GLY A 1 90 ? 21.827 -7.485 -20.151 1.00 90.81 90 GLY A C 1
ATOM 659 O O . GLY A 1 90 ? 21.011 -8.332 -20.505 1.00 90.81 90 GLY A O 1
ATOM 660 N N . ALA A 1 91 ? 21.456 -6.393 -19.476 1.00 91.38 91 ALA A N 1
ATOM 661 C CA . ALA A 1 91 ? 20.062 -6.104 -19.133 1.00 91.38 91 ALA A CA 1
ATOM 662 C C . ALA A 1 91 ? 19.179 -5.919 -20.387 1.00 91.38 91 ALA A C 1
ATOM 664 O O . ALA A 1 91 ? 18.037 -6.375 -20.421 1.00 91.38 91 ALA A O 1
ATOM 665 N N . GLY A 1 92 ? 19.718 -5.293 -21.435 1.00 94.19 92 GLY A N 1
ATOM 666 C CA . GLY A 1 92 ? 19.034 -5.136 -22.716 1.00 94.19 92 GLY A CA 1
ATOM 667 C C . GLY A 1 92 ? 18.820 -6.459 -23.447 1.00 94.19 92 GLY A C 1
ATOM 668 O O . GLY A 1 92 ? 17.751 -6.670 -24.009 1.00 94.19 92 GLY A O 1
ATOM 669 N N . GLN A 1 93 ? 19.778 -7.387 -23.369 1.00 94.88 93 GLN A N 1
ATOM 670 C CA . GLN A 1 93 ? 19.626 -8.730 -23.945 1.00 94.88 93 GLN A CA 1
ATOM 671 C C . GLN A 1 93 ? 18.514 -9.534 -23.259 1.00 94.88 93 GLN A C 1
ATOM 673 O O . GLN A 1 93 ? 17.733 -10.192 -23.941 1.00 94.88 93 GLN A O 1
ATOM 678 N N . ILE A 1 94 ? 18.376 -9.423 -21.932 1.00 94.44 94 ILE A N 1
ATOM 679 C CA . ILE A 1 94 ? 17.249 -10.029 -21.200 1.00 94.44 94 ILE A CA 1
ATOM 680 C C . ILE A 1 94 ? 15.923 -9.445 -21.697 1.00 94.44 94 ILE A C 1
ATOM 682 O O . ILE A 1 94 ? 15.019 -10.196 -22.057 1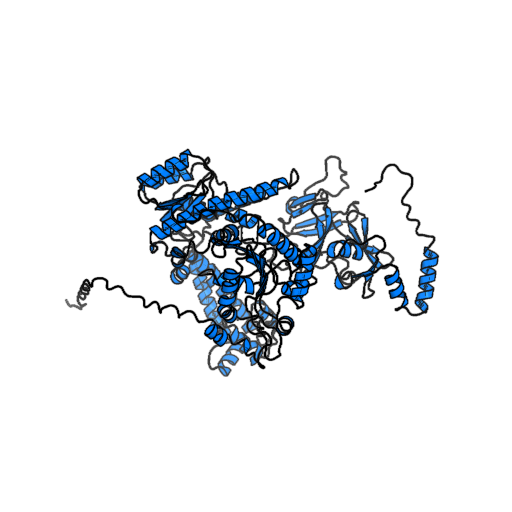.00 94.44 94 ILE A O 1
ATOM 686 N N . LEU A 1 95 ? 15.817 -8.113 -21.775 1.00 96.75 95 LEU A N 1
ATOM 687 C CA . LEU A 1 95 ? 14.612 -7.448 -22.276 1.00 96.75 95 LEU A CA 1
ATOM 688 C C . LEU A 1 95 ? 14.257 -7.913 -23.697 1.00 96.75 95 LEU A C 1
ATOM 690 O O . LEU A 1 95 ? 13.122 -8.320 -23.929 1.00 96.75 95 LEU A O 1
ATOM 694 N N . ARG A 1 96 ? 15.230 -7.918 -24.617 1.00 96.94 96 ARG A N 1
ATOM 695 C CA . ARG A 1 96 ? 15.066 -8.421 -25.992 1.00 96.94 96 ARG A CA 1
ATOM 696 C C . ARG A 1 96 ? 14.580 -9.867 -26.002 1.00 96.94 96 ARG A C 1
ATOM 698 O O . ARG A 1 96 ? 13.637 -10.180 -26.714 1.00 96.94 96 ARG A O 1
ATOM 705 N N . GLY A 1 97 ? 15.152 -10.727 -25.160 1.00 95.75 97 GLY A N 1
ATOM 706 C CA . GLY A 1 97 ? 14.720 -12.116 -25.016 1.00 95.75 97 GLY A CA 1
ATOM 707 C C . GLY A 1 97 ? 13.241 -12.250 -24.639 1.00 95.75 97 GLY A C 1
ATOM 708 O O . GLY A 1 97 ? 12.527 -13.041 -25.250 1.00 95.75 97 GLY A O 1
ATOM 709 N N . HIS A 1 98 ? 12.749 -11.465 -23.676 1.00 95.06 98 HIS A N 1
ATOM 710 C CA . HIS A 1 98 ? 11.327 -11.495 -23.311 1.00 95.06 98 HIS A CA 1
ATOM 711 C C . HIS A 1 98 ? 10.413 -10.868 -24.367 1.00 95.06 98 HIS A C 1
ATOM 713 O O . HIS A 1 98 ? 9.319 -11.386 -24.577 1.00 95.06 98 HIS A O 1
ATOM 719 N N . LEU A 1 99 ? 10.838 -9.788 -25.026 1.00 97.00 99 LEU A N 1
ATOM 720 C CA . LEU A 1 99 ? 10.069 -9.161 -26.106 1.00 97.00 99 LEU A CA 1
ATOM 721 C C . LEU A 1 99 ? 9.944 -10.092 -27.315 1.00 97.00 99 LEU A C 1
ATOM 723 O O . LEU A 1 99 ? 8.841 -10.272 -27.824 1.00 97.00 99 LEU A O 1
ATOM 727 N N . ASN A 1 100 ? 11.021 -10.789 -27.682 1.00 96.81 100 ASN A N 1
ATOM 728 C CA . ASN A 1 100 ? 11.010 -11.776 -28.760 1.00 96.81 100 ASN A CA 1
ATOM 729 C C . ASN A 1 100 ? 10.028 -12.923 -28.474 1.00 96.81 100 ASN A C 1
ATOM 731 O O . ASN A 1 100 ? 9.319 -13.356 -29.379 1.00 96.81 100 ASN A O 1
ATOM 735 N N . LYS A 1 101 ? 9.918 -13.381 -27.214 1.00 94.00 101 LYS A N 1
ATOM 736 C CA . LYS A 1 101 ? 8.903 -14.376 -26.802 1.00 94.00 101 LYS A CA 1
ATOM 737 C C . LYS A 1 101 ? 7.464 -13.873 -26.989 1.00 94.00 101 LYS A C 1
ATOM 739 O O . LYS A 1 101 ? 6.560 -14.686 -27.131 1.00 94.00 101 LYS A O 1
ATOM 744 N N . LEU A 1 102 ? 7.254 -12.556 -26.982 1.00 93.12 102 LEU A N 1
ATOM 745 C CA . LEU A 1 102 ? 5.971 -11.906 -27.275 1.00 93.12 102 LEU A CA 1
ATOM 746 C C . LEU A 1 102 ? 5.822 -11.531 -28.764 1.00 93.12 102 LEU A C 1
ATOM 748 O O . LEU A 1 102 ? 4.839 -10.891 -29.128 1.00 93.12 102 LEU A O 1
ATOM 752 N N . GLY A 1 103 ? 6.778 -11.905 -29.622 1.00 96.00 103 GLY A N 1
ATOM 753 C CA . GLY A 1 103 ? 6.780 -11.568 -31.048 1.00 96.00 103 GLY A CA 1
ATOM 754 C C . GLY A 1 103 ? 7.146 -10.111 -31.360 1.00 96.00 103 GLY A C 1
ATOM 755 O O . GLY A 1 103 ? 6.823 -9.626 -32.443 1.00 96.00 103 GLY A O 1
ATOM 756 N N . LEU A 1 104 ? 7.794 -9.407 -30.428 1.00 97.12 104 LEU A N 1
ATOM 757 C CA . LEU A 1 104 ? 8.130 -7.986 -30.536 1.00 97.12 104 LEU A CA 1
ATOM 758 C C . LEU A 1 104 ? 9.637 -7.766 -30.657 1.00 97.12 104 LEU A C 1
ATOM 760 O O . LEU A 1 104 ? 10.423 -8.442 -29.997 1.00 97.12 104 LEU A O 1
ATOM 764 N N . ASP A 1 105 ? 10.026 -6.762 -31.437 1.00 97.94 105 ASP A N 1
ATOM 765 C CA . ASP A 1 105 ? 11.406 -6.308 -31.582 1.00 97.94 105 ASP A CA 1
ATOM 766 C C . ASP A 1 105 ? 11.624 -4.967 -30.864 1.00 97.94 105 ASP A C 1
ATOM 768 O O . ASP A 1 105 ? 10.866 -4.012 -31.040 1.00 97.94 105 ASP A O 1
ATOM 772 N N . LEU A 1 106 ? 12.682 -4.880 -30.052 1.00 97.56 106 LEU A N 1
ATOM 773 C CA . LEU A 1 106 ? 12.944 -3.707 -29.212 1.00 97.56 106 LEU A CA 1
ATOM 774 C C . LEU A 1 106 ? 13.246 -2.426 -30.013 1.00 97.56 106 LEU A C 1
ATOM 776 O O . LEU A 1 106 ? 12.945 -1.334 -29.534 1.00 97.56 106 LEU A O 1
ATOM 780 N N . ASP A 1 107 ? 13.880 -2.523 -31.182 1.00 97.38 107 ASP A N 1
ATOM 781 C CA . ASP A 1 107 ? 14.316 -1.356 -31.956 1.00 97.38 107 ASP A CA 1
ATOM 782 C C . ASP A 1 107 ? 13.231 -0.867 -32.922 1.00 97.38 107 ASP A C 1
ATOM 784 O O . ASP A 1 107 ? 13.022 0.342 -33.040 1.00 97.38 107 ASP A O 1
ATOM 788 N N . ARG A 1 108 ? 12.506 -1.794 -33.550 1.00 97.75 108 ARG A N 1
ATOM 789 C CA . ARG A 1 108 ? 11.405 -1.512 -34.480 1.00 97.75 108 ARG A CA 1
ATOM 790 C C . ARG A 1 108 ? 10.124 -1.089 -33.759 1.00 97.75 108 ARG A C 1
ATOM 792 O O . ARG A 1 108 ? 9.445 -0.142 -34.153 1.00 97.75 108 ARG A O 1
ATOM 799 N N . ASP A 1 109 ? 9.751 -1.790 -32.692 1.00 98.06 109 ASP A N 1
ATOM 800 C CA . ASP A 1 109 ? 8.405 -1.640 -32.133 1.00 98.06 109 ASP A CA 1
ATOM 801 C C . ASP A 1 109 ? 8.307 -0.515 -31.085 1.00 98.06 109 ASP A C 1
ATOM 803 O O . ASP A 1 109 ? 7.219 0.032 -30.871 1.00 98.06 109 ASP A O 1
ATOM 807 N N . PHE A 1 110 ? 9.435 -0.095 -30.498 1.00 98.38 110 PHE A N 1
ATOM 808 C CA . PHE A 1 110 ? 9.486 0.834 -29.364 1.00 98.38 110 PHE A CA 1
ATOM 809 C C . PHE A 1 110 ? 10.396 2.041 -29.611 1.00 98.38 110 PHE A C 1
ATOM 811 O O . PHE A 1 110 ? 11.439 1.937 -30.254 1.00 98.38 110 PHE A O 1
ATOM 818 N N . TRP A 1 111 ? 10.040 3.181 -29.015 1.00 98.38 111 TRP A N 1
ATOM 819 C CA . TRP A 1 111 ? 11.018 4.217 -28.684 1.00 98.38 111 TRP A CA 1
ATOM 820 C C . TRP A 1 111 ? 11.675 3.866 -27.354 1.00 98.38 111 TRP A C 1
ATOM 822 O O . TRP A 1 111 ? 11.027 3.326 -26.459 1.00 98.38 111 TRP A O 1
ATOM 832 N N . LYS A 1 112 ? 12.950 4.201 -27.185 1.00 97.56 112 LYS A N 1
ATOM 833 C CA . LYS A 1 112 ? 13.699 3.916 -25.959 1.00 97.56 112 LYS A CA 1
ATOM 834 C C . LYS A 1 112 ? 14.578 5.086 -25.546 1.00 97.56 112 LYS A C 1
ATOM 836 O O . LYS A 1 112 ? 15.244 5.708 -26.369 1.00 97.56 112 LYS A O 1
ATOM 841 N N . MET A 1 113 ? 14.587 5.369 -24.250 1.00 97.31 113 MET A N 1
ATOM 842 C CA . MET A 1 113 ? 15.463 6.347 -23.611 1.00 97.31 113 MET A CA 1
ATOM 843 C C . MET A 1 113 ? 15.738 5.963 -22.150 1.00 97.31 113 MET A C 1
ATOM 845 O O . MET A 1 113 ? 15.297 4.916 -21.682 1.00 97.31 113 MET A O 1
ATOM 849 N N . ASN A 1 114 ? 16.463 6.807 -21.415 1.00 97.81 114 ASN A N 1
ATOM 850 C CA . ASN A 1 114 ? 16.742 6.612 -19.993 1.00 97.81 114 ASN A CA 1
ATOM 851 C C . ASN A 1 114 ? 16.310 7.829 -19.171 1.00 97.81 114 ASN A C 1
ATOM 853 O O . ASN A 1 114 ? 16.248 8.939 -19.693 1.00 97.81 114 ASN A O 1
ATOM 857 N N . ALA A 1 115 ? 16.067 7.619 -17.877 1.00 97.12 115 ALA A N 1
ATOM 858 C CA . ALA A 1 115 ? 15.819 8.683 -16.908 1.00 97.12 115 ALA A CA 1
ATOM 859 C C . ALA A 1 115 ? 17.031 9.612 -16.730 1.00 97.12 115 ALA A C 1
ATOM 861 O O . ALA A 1 115 ? 16.861 10.803 -16.484 1.00 97.12 115 ALA A O 1
ATOM 862 N N . VAL A 1 116 ? 18.245 9.068 -16.859 1.00 97.44 116 VAL A N 1
ATOM 863 C CA . VAL A 1 116 ? 19.494 9.830 -16.970 1.00 97.44 116 VAL A CA 1
ATOM 864 C C . VAL A 1 116 ? 20.165 9.487 -18.296 1.00 97.44 116 VAL A C 1
ATOM 866 O O . VAL A 1 116 ? 20.466 8.329 -18.566 1.00 97.44 116 VAL A O 1
ATOM 869 N N . ASN A 1 117 ? 20.421 10.491 -19.135 1.00 96.06 117 ASN A N 1
ATOM 870 C CA . ASN A 1 117 ? 20.915 10.311 -20.508 1.00 96.06 117 ASN A CA 1
ATOM 871 C C . ASN A 1 117 ? 22.454 10.289 -20.642 1.00 96.06 117 ASN A C 1
ATOM 873 O O . ASN A 1 117 ? 22.968 10.329 -21.753 1.00 96.06 117 ASN A O 1
ATOM 877 N N . CYS A 1 118 ? 23.200 10.237 -19.538 1.00 96.12 118 CYS A N 1
ATOM 878 C CA . CYS A 1 118 ? 24.668 10.150 -19.518 1.00 96.12 118 CYS A CA 1
ATOM 879 C C . CYS A 1 118 ? 25.103 8.960 -18.663 1.00 96.12 118 CYS A C 1
ATOM 881 O O . CYS A 1 118 ? 24.416 8.650 -17.693 1.00 96.12 118 CYS A O 1
ATOM 883 N N . TRP A 1 119 ? 26.242 8.331 -18.975 1.00 95.94 119 TRP A N 1
ATOM 884 C CA . TRP A 1 119 ? 26.723 7.147 -18.252 1.00 95.94 119 TRP A CA 1
ATOM 885 C C . TRP A 1 119 ? 27.253 7.497 -16.849 1.00 95.94 119 TRP A C 1
ATOM 887 O O . TRP A 1 119 ? 28.322 8.107 -16.726 1.00 95.94 119 TRP A O 1
ATOM 897 N N . PRO A 1 120 ? 26.556 7.100 -15.764 1.00 94.81 120 PRO A N 1
ATOM 898 C CA . PRO A 1 120 ? 27.024 7.328 -14.409 1.00 94.81 120 PRO A CA 1
ATOM 899 C C . PRO A 1 120 ? 28.040 6.238 -14.053 1.00 94.81 120 PRO A C 1
ATOM 901 O O . PRO A 1 120 ? 27.694 5.059 -13.920 1.00 94.81 120 PRO A O 1
ATOM 904 N N . ARG A 1 121 ? 29.305 6.631 -13.868 1.00 94.06 121 ARG A N 1
ATOM 905 C CA . ARG A 1 121 ? 30.401 5.705 -13.548 1.00 94.06 121 ARG A CA 1
ATOM 906 C C . ARG A 1 121 ? 31.231 6.133 -12.344 1.00 94.06 121 ARG A C 1
ATOM 908 O O . ARG A 1 121 ? 31.237 7.304 -11.960 1.00 94.06 121 ARG A O 1
ATOM 915 N N . THR A 1 122 ? 31.905 5.167 -11.733 1.00 92.44 122 THR A N 1
ATOM 916 C CA . THR A 1 122 ? 32.888 5.394 -10.664 1.00 92.44 122 THR A CA 1
ATOM 917 C C . THR A 1 122 ? 34.239 5.829 -11.242 1.00 92.44 122 THR A C 1
ATOM 919 O O . THR A 1 122 ? 34.472 5.730 -12.448 1.00 92.44 122 THR A O 1
ATOM 922 N N . THR A 1 123 ? 35.173 6.245 -10.381 1.00 88.19 123 THR A N 1
ATOM 923 C CA . THR A 1 123 ? 36.582 6.476 -10.760 1.00 88.19 123 THR A CA 1
ATOM 924 C C . THR A 1 123 ? 37.278 5.220 -11.294 1.00 88.19 123 THR A C 1
ATOM 926 O O . THR A 1 123 ? 38.310 5.320 -11.941 1.00 88.19 123 THR A O 1
ATOM 929 N N . LYS A 1 124 ? 36.717 4.024 -11.077 1.00 86.75 124 LYS A N 1
ATOM 930 C CA . LYS A 1 124 ? 37.220 2.763 -11.646 1.00 86.75 124 LYS A CA 1
ATOM 931 C C . LYS A 1 124 ? 36.589 2.423 -13.002 1.00 86.75 124 LYS A C 1
ATOM 933 O O . LYS A 1 124 ? 36.810 1.335 -13.517 1.00 86.75 124 LYS A O 1
ATOM 938 N N . GLY A 1 125 ? 35.756 3.308 -13.558 1.00 85.25 125 GLY A N 1
ATOM 939 C CA . GLY A 1 125 ? 35.065 3.077 -14.829 1.00 85.25 125 GLY A CA 1
ATOM 940 C C . GLY A 1 125 ? 33.912 2.070 -14.753 1.00 85.25 125 GLY A C 1
ATOM 941 O O . GLY A 1 125 ? 33.431 1.620 -15.786 1.00 85.25 125 GLY A O 1
ATOM 942 N N . THR A 1 126 ? 33.444 1.712 -13.554 1.00 89.56 126 THR A N 1
ATOM 943 C CA . THR A 1 126 ? 32.313 0.788 -13.374 1.00 89.56 126 THR A CA 1
ATOM 944 C C . THR A 1 126 ? 30.981 1.529 -13.284 1.00 89.56 126 THR A C 1
ATOM 946 O O . THR A 1 126 ? 30.920 2.642 -12.757 1.00 89.56 126 THR A O 1
ATOM 949 N N . ASN A 1 127 ? 29.904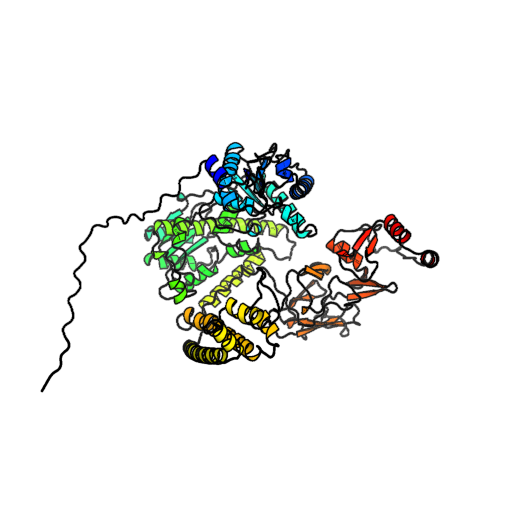 0.901 -13.769 1.00 91.75 127 ASN A N 1
ATOM 950 C CA . ASN A 1 127 ? 28.542 1.440 -13.685 1.00 91.75 127 ASN A CA 1
ATOM 951 C C . ASN A 1 127 ? 28.143 1.704 -12.223 1.00 91.75 127 ASN A C 1
ATOM 953 O O . ASN A 1 127 ? 28.369 0.858 -11.354 1.00 91.75 127 ASN A O 1
ATOM 957 N N . ARG A 1 128 ? 27.481 2.834 -11.962 1.00 93.56 128 ARG A N 1
ATOM 958 C CA . ARG A 1 128 ? 26.829 3.127 -10.677 1.00 93.56 128 ARG A CA 1
ATOM 959 C C . ARG A 1 128 ? 25.385 3.566 -10.885 1.00 93.56 128 ARG A C 1
ATOM 961 O O . ARG A 1 128 ? 25.021 4.056 -11.949 1.00 93.56 128 ARG A O 1
ATOM 968 N N . THR A 1 129 ? 24.585 3.461 -9.832 1.00 92.44 129 THR A N 1
ATOM 969 C CA . THR A 1 129 ? 23.230 4.018 -9.820 1.00 92.44 129 THR A CA 1
ATOM 970 C C . THR A 1 129 ? 23.282 5.554 -9.896 1.00 92.44 129 THR A C 1
ATOM 972 O O . THR A 1 129 ? 24.105 6.169 -9.203 1.00 92.44 129 THR A O 1
ATOM 975 N N . PRO A 1 130 ? 22.420 6.201 -10.700 1.00 94.38 130 PRO A N 1
ATOM 976 C CA . PRO A 1 130 ? 22.301 7.649 -10.712 1.00 94.38 130 PRO A CA 1
ATOM 977 C C . PRO A 1 130 ? 21.673 8.174 -9.414 1.00 94.38 130 PRO A C 1
ATOM 979 O O . PRO A 1 130 ? 20.795 7.552 -8.797 1.00 94.38 130 PRO A O 1
ATOM 982 N N . THR A 1 131 ? 22.123 9.352 -9.005 1.00 94.56 131 THR A N 1
ATOM 983 C CA . THR A 1 131 ? 21.601 10.073 -7.846 1.00 94.56 131 THR A CA 1
ATOM 984 C C . THR A 1 131 ? 20.249 10.712 -8.159 1.00 94.56 131 THR A C 1
ATOM 986 O O . THR A 1 131 ? 19.863 10.889 -9.314 1.00 94.56 131 THR A O 1
ATOM 989 N N . ASP A 1 132 ? 19.515 11.075 -7.110 1.00 92.44 132 ASP A N 1
ATOM 990 C CA . ASP A 1 132 ? 18.209 11.723 -7.254 1.00 92.44 132 ASP A CA 1
ATOM 991 C C . ASP A 1 132 ? 18.348 13.115 -7.912 1.00 92.44 132 ASP A C 1
ATOM 993 O O . ASP A 1 132 ? 17.517 13.499 -8.736 1.00 92.44 132 ASP A O 1
ATOM 997 N N . SER A 1 133 ? 19.445 13.831 -7.633 1.00 93.50 133 SER A N 1
ATOM 998 C CA . SER A 1 133 ? 19.776 15.106 -8.282 1.00 93.50 133 SER A CA 1
ATOM 999 C C . SER A 1 133 ? 20.073 14.943 -9.773 1.00 93.50 133 SER A C 1
ATOM 1001 O O . SER A 1 133 ? 19.593 15.733 -10.576 1.00 93.50 133 SER A O 1
ATOM 1003 N N . GLU A 1 134 ? 20.817 13.904 -10.166 1.00 95.69 134 GLU A N 1
ATOM 1004 C CA . GLU A 1 134 ? 21.107 13.621 -11.581 1.00 95.69 134 GLU A CA 1
ATOM 1005 C C . GLU A 1 134 ? 19.828 13.357 -12.382 1.00 95.69 134 GLU A C 1
ATOM 1007 O O . GLU A 1 134 ? 19.684 13.876 -13.487 1.00 95.69 134 GLU A O 1
ATOM 1012 N N . ILE A 1 135 ? 18.870 12.624 -11.805 1.00 95.31 135 ILE A N 1
ATOM 1013 C CA . ILE A 1 135 ? 17.547 12.410 -12.410 1.00 95.31 135 ILE A CA 1
ATOM 1014 C C . ILE A 1 135 ? 16.812 13.743 -12.557 1.00 95.31 135 ILE A C 1
ATOM 1016 O O . ILE A 1 135 ? 16.321 14.049 -13.640 1.00 95.31 135 ILE A O 1
ATOM 1020 N N . LYS A 1 136 ? 16.790 14.572 -11.504 1.00 93.75 136 LYS A N 1
ATOM 1021 C CA . LYS A 1 136 ? 16.148 15.894 -11.538 1.00 93.75 136 LYS A CA 1
ATOM 1022 C C . LYS A 1 136 ? 16.737 16.798 -12.625 1.00 93.75 136 LYS A C 1
ATOM 1024 O O . LYS A 1 136 ? 15.982 17.440 -13.347 1.00 93.75 136 LYS A O 1
ATOM 1029 N N . TYR A 1 137 ? 18.062 16.830 -12.774 1.00 94.62 137 TYR A N 1
ATOM 1030 C CA . TYR A 1 137 ? 18.719 17.627 -13.813 1.00 94.62 137 TYR A CA 1
ATOM 1031 C C . TYR A 1 137 ? 18.451 17.105 -15.226 1.00 94.62 137 TYR A C 1
ATOM 1033 O O . TYR A 1 137 ? 18.377 17.900 -16.157 1.00 94.62 137 TYR A O 1
ATOM 1041 N N . CYS A 1 138 ? 18.316 15.789 -15.410 1.00 94.88 138 CYS A N 1
ATOM 1042 C CA . CYS A 1 138 ? 18.072 15.193 -16.726 1.00 94.88 138 CYS A CA 1
ATOM 1043 C C . CYS A 1 138 ? 16.583 15.144 -17.111 1.00 94.88 138 CYS A C 1
ATOM 1045 O O . CYS A 1 138 ? 16.261 14.963 -18.284 1.00 94.88 138 CYS A O 1
ATOM 1047 N N . HIS A 1 139 ? 15.677 15.355 -16.151 1.00 94.31 139 HIS A N 1
ATOM 1048 C CA . HIS A 1 139 ? 14.230 15.203 -16.319 1.00 94.31 139 HIS A CA 1
ATOM 1049 C C . HIS A 1 139 ? 13.650 16.007 -17.494 1.00 94.31 139 HIS A C 1
ATOM 1051 O O . HIS A 1 139 ? 12.785 15.500 -18.207 1.00 94.31 139 HIS A O 1
ATOM 1057 N N . TYR A 1 140 ? 14.170 17.211 -17.770 1.00 92.94 140 TYR A N 1
ATOM 1058 C CA . TYR A 1 140 ? 13.693 18.028 -18.893 1.00 92.94 140 TYR A CA 1
ATOM 1059 C C . TYR A 1 140 ? 13.804 17.301 -20.246 1.00 92.94 140 TYR A C 1
ATOM 1061 O O . TYR A 1 140 ? 12.914 17.445 -21.076 1.00 92.94 140 TYR A O 1
ATOM 1069 N N . LYS A 1 141 ? 14.842 16.471 -20.456 1.00 93.69 141 LYS A N 1
ATOM 1070 C CA . LYS A 1 141 ? 15.024 15.702 -21.700 1.00 93.69 141 LYS A CA 1
ATOM 1071 C C . LYS A 1 141 ? 13.950 14.635 -21.871 1.00 93.69 141 LYS A C 1
ATOM 1073 O O . LYS A 1 141 ? 13.510 14.376 -22.985 1.00 93.69 141 LYS A O 1
ATOM 1078 N N . VAL A 1 142 ? 13.543 14.007 -20.766 1.00 95.00 142 VAL A N 1
ATOM 1079 C CA . VAL A 1 142 ? 12.451 13.025 -20.751 1.00 95.00 142 VAL A CA 1
ATOM 1080 C C . VAL A 1 142 ? 11.144 13.701 -21.144 1.00 95.00 142 VAL A C 1
ATOM 1082 O O . VAL A 1 142 ? 10.443 13.208 -22.024 1.00 95.00 142 VAL A O 1
ATOM 1085 N N . MET A 1 143 ? 10.853 14.863 -20.559 1.00 95.19 143 MET A N 1
ATOM 1086 C CA . MET A 1 143 ? 9.631 15.610 -20.858 1.00 95.19 143 MET A CA 1
ATOM 1087 C C . MET A 1 143 ? 9.603 16.153 -22.290 1.00 95.19 143 MET A C 1
ATOM 1089 O O . MET A 1 143 ? 8.580 16.035 -22.959 1.00 95.19 143 MET A O 1
ATOM 1093 N N . GLU A 1 144 ? 10.725 16.671 -22.795 1.00 94.38 144 GLU A N 1
ATOM 1094 C CA . GLU A 1 144 ? 10.868 17.111 -24.189 1.00 94.38 144 GLU A CA 1
ATOM 1095 C C . GLU A 1 144 ? 10.635 15.953 -25.172 1.00 94.38 144 GLU A C 1
ATOM 1097 O O . GLU A 1 144 ? 9.891 16.099 -26.146 1.00 94.38 144 GLU A O 1
ATOM 1102 N N . ALA A 1 145 ? 11.199 14.773 -24.891 1.00 95.00 145 ALA A N 1
ATOM 1103 C CA . ALA A 1 145 ? 10.983 13.582 -25.704 1.00 95.00 145 ALA A CA 1
ATOM 1104 C C . ALA A 1 145 ? 9.506 13.157 -25.709 1.00 95.00 145 ALA A C 1
ATOM 1106 O O . ALA A 1 145 ? 8.948 12.929 -26.781 1.00 95.00 145 ALA A O 1
ATOM 1107 N N . ILE A 1 146 ? 8.856 13.103 -24.539 1.00 96.31 146 ILE A N 1
ATOM 1108 C CA . ILE A 1 146 ? 7.429 12.760 -24.418 1.00 96.31 146 ILE A CA 1
ATOM 1109 C C . ILE A 1 146 ? 6.559 13.764 -25.184 1.00 96.31 146 ILE A C 1
ATOM 1111 O O . ILE A 1 146 ? 5.690 13.347 -25.950 1.00 96.31 146 ILE A O 1
ATOM 1115 N N . ALA A 1 147 ? 6.812 15.067 -25.034 1.00 95.62 147 ALA A N 1
ATOM 1116 C CA . ALA A 1 147 ? 6.065 16.120 -25.723 1.00 95.62 147 ALA A CA 1
ATOM 1117 C C . ALA A 1 147 ? 6.214 16.046 -27.252 1.00 95.62 147 ALA A C 1
ATOM 1119 O O . ALA A 1 147 ? 5.260 16.321 -27.984 1.00 95.62 147 ALA A O 1
ATOM 1120 N N . THR A 1 148 ? 7.395 15.638 -27.724 1.00 95.81 148 THR A N 1
ATOM 1121 C CA . THR A 1 148 ? 7.709 15.509 -29.151 1.00 95.81 148 THR A CA 1
ATOM 1122 C C . THR A 1 148 ? 7.046 14.280 -29.770 1.00 95.81 148 THR A C 1
ATOM 1124 O O . THR A 1 148 ? 6.363 14.396 -30.785 1.00 95.81 148 THR A O 1
ATOM 1127 N N . ILE A 1 149 ? 7.221 13.098 -29.168 1.00 96.31 149 ILE A N 1
ATOM 1128 C CA . ILE A 1 149 ? 6.779 11.828 -29.774 1.00 96.31 149 ILE A CA 1
ATOM 1129 C C . ILE A 1 149 ? 5.338 11.444 -29.410 1.00 96.31 149 ILE A C 1
ATOM 1131 O O . ILE A 1 149 ? 4.746 10.606 -30.088 1.00 96.31 149 ILE A O 1
ATOM 1135 N N . LYS A 1 150 ? 4.773 12.042 -28.348 1.00 96.00 150 LYS A N 1
ATOM 1136 C CA . LYS A 1 150 ? 3.399 11.830 -27.852 1.00 96.00 150 LYS A CA 1
ATOM 1137 C C . LYS A 1 150 ? 3.030 10.338 -27.756 1.00 96.00 150 LYS A C 1
ATOM 1139 O O . LYS A 1 150 ? 2.150 9.866 -28.487 1.00 96.00 150 LYS A O 1
ATOM 1144 N N . PRO A 1 151 ? 3.723 9.565 -26.897 1.00 95.94 151 PRO A N 1
ATOM 1145 C CA . PRO A 1 151 ? 3.535 8.123 -26.829 1.00 95.94 151 PRO A CA 1
ATOM 1146 C C . PRO A 1 151 ? 2.135 7.765 -26.314 1.00 95.94 151 PRO A C 1
ATOM 1148 O O . PRO A 1 151 ? 1.577 8.446 -25.459 1.00 95.94 151 PRO A O 1
ATOM 1151 N N . LYS A 1 152 ? 1.572 6.653 -26.800 1.00 95.25 152 LYS A N 1
ATOM 1152 C CA . LYS A 1 152 ? 0.314 6.095 -26.275 1.00 95.25 152 LYS A CA 1
ATOM 1153 C C . LYS A 1 152 ? 0.517 5.407 -24.926 1.00 95.25 152 LYS A C 1
ATOM 1155 O O . LYS A 1 152 ? -0.398 5.399 -24.102 1.00 95.25 152 LYS A O 1
ATOM 1160 N N . ALA A 1 153 ? 1.704 4.843 -24.707 1.00 96.75 153 ALA A N 1
ATOM 1161 C CA . ALA A 1 153 ? 2.088 4.226 -23.449 1.00 96.75 153 ALA A CA 1
ATOM 1162 C C . ALA A 1 153 ? 3.567 4.455 -23.126 1.00 96.75 153 ALA A C 1
ATOM 1164 O O . ALA A 1 153 ? 4.403 4.593 -24.021 1.00 96.75 153 ALA A O 1
ATOM 1165 N N . ILE A 1 154 ? 3.881 4.478 -21.834 1.00 97.94 154 ILE A N 1
ATOM 1166 C CA . ILE A 1 154 ? 5.224 4.684 -21.300 1.00 97.94 154 ILE A CA 1
ATOM 1167 C C . ILE A 1 154 ? 5.547 3.527 -20.359 1.00 97.94 154 ILE A C 1
ATOM 1169 O O . ILE A 1 154 ? 4.890 3.344 -19.338 1.00 97.94 154 ILE A O 1
ATOM 1173 N N . TRP A 1 155 ? 6.565 2.739 -20.682 1.00 98.25 155 TRP A N 1
ATOM 1174 C CA . TRP A 1 155 ? 7.021 1.628 -19.852 1.00 98.25 155 TRP A CA 1
ATOM 1175 C C . TRP A 1 155 ? 8.221 2.067 -19.022 1.00 98.25 155 TRP A C 1
ATOM 1177 O O . TRP A 1 155 ? 9.257 2.461 -19.560 1.00 98.25 155 TRP A O 1
ATOM 1187 N N . LEU A 1 156 ? 8.084 2.005 -17.699 1.00 98.12 156 LEU A N 1
ATOM 1188 C CA . LEU A 1 156 ? 9.110 2.454 -16.761 1.00 98.12 156 LEU A CA 1
ATOM 1189 C C . LEU A 1 156 ? 9.847 1.243 -16.195 1.00 98.12 156 LEU A C 1
ATOM 1191 O O . LEU A 1 156 ? 9.297 0.489 -15.392 1.00 98.12 156 LEU A O 1
ATOM 1195 N N . LEU A 1 157 ? 11.109 1.069 -16.583 1.00 97.00 157 LEU A N 1
ATOM 1196 C CA . LEU A 1 157 ? 11.927 -0.050 -16.129 1.00 97.00 157 LEU A CA 1
ATOM 1197 C C . LEU A 1 157 ? 12.726 0.349 -14.882 1.00 97.00 157 LEU A C 1
ATOM 1199 O O . LEU A 1 157 ? 13.740 1.043 -14.946 1.00 97.00 157 LEU A O 1
ATOM 1203 N N . GLY A 1 158 ? 12.284 -0.134 -13.724 1.00 95.12 158 GLY A N 1
ATOM 1204 C CA . GLY A 1 158 ? 12.950 0.048 -12.439 1.00 95.12 158 GLY A CA 1
ATOM 1205 C C . GLY A 1 158 ? 12.566 1.313 -11.677 1.00 95.12 158 GLY A C 1
ATOM 1206 O O . GLY A 1 158 ? 11.849 2.194 -12.146 1.00 95.12 158 GLY A O 1
ATOM 1207 N N . GLY A 1 159 ? 13.093 1.408 -10.453 1.00 95.06 159 GLY A N 1
ATOM 1208 C CA . GLY A 1 159 ? 12.777 2.504 -9.536 1.00 95.06 159 GLY A CA 1
ATOM 1209 C C . GLY A 1 159 ? 13.248 3.878 -10.014 1.00 95.06 159 GLY A C 1
ATOM 1210 O O . GLY A 1 159 ? 12.635 4.874 -9.652 1.00 95.06 159 GLY A O 1
ATOM 1211 N N . LYS A 1 160 ? 14.302 3.956 -10.837 1.00 95.31 160 LYS A N 1
ATOM 1212 C CA . LYS A 1 160 ? 14.827 5.236 -11.339 1.00 95.31 160 LYS A CA 1
ATOM 1213 C C . LYS A 1 160 ? 14.004 5.812 -12.488 1.00 95.31 160 LYS A C 1
ATOM 1215 O O . LYS A 1 160 ? 13.749 7.013 -12.494 1.00 95.31 160 LYS A O 1
ATOM 1220 N N . ALA A 1 161 ? 13.508 4.957 -13.381 1.00 96.56 161 ALA A N 1
ATOM 1221 C CA . ALA A 1 161 ? 12.517 5.351 -14.378 1.00 96.56 161 ALA A CA 1
ATOM 1222 C C . ALA A 1 161 ? 11.214 5.816 -13.705 1.00 96.56 161 ALA A C 1
ATOM 1224 O O . ALA A 1 161 ? 10.717 6.897 -14.014 1.00 96.56 161 ALA A O 1
ATOM 1225 N N . LEU A 1 162 ? 10.729 5.059 -12.708 1.00 96.44 162 LEU A N 1
ATOM 1226 C CA . LEU A 1 162 ? 9.580 5.453 -11.887 1.00 96.44 162 LEU A CA 1
ATOM 1227 C C . LEU A 1 162 ? 9.798 6.803 -11.197 1.00 96.44 162 LEU A C 1
ATOM 1229 O O . LEU A 1 162 ? 8.924 7.659 -11.231 1.00 96.44 162 LEU A O 1
ATOM 1233 N N . GLN A 1 163 ? 10.969 7.014 -10.601 1.00 95.19 163 GLN A N 1
ATOM 1234 C CA . GLN A 1 163 ? 11.305 8.271 -9.943 1.00 95.19 163 GLN A CA 1
ATOM 1235 C C . GLN A 1 163 ? 11.300 9.456 -10.913 1.00 95.19 163 GLN A C 1
ATOM 1237 O O . GLN A 1 163 ? 10.797 10.511 -10.546 1.00 95.19 163 GLN A O 1
ATOM 1242 N N . SER A 1 164 ? 11.824 9.290 -12.132 1.00 95.44 164 SER A N 1
ATOM 1243 C CA . SER A 1 164 ? 11.768 10.341 -13.156 1.00 95.44 164 SER A CA 1
ATOM 1244 C C . SER A 1 164 ? 10.328 10.696 -13.521 1.00 95.44 164 SER A C 1
ATOM 1246 O O . SER A 1 164 ? 9.989 11.871 -13.567 1.00 95.44 164 SER A O 1
ATOM 1248 N N . TYR A 1 165 ? 9.456 9.700 -13.694 1.00 95.38 165 TYR A N 1
ATOM 1249 C CA . TYR A 1 165 ? 8.028 9.936 -13.916 1.00 95.38 165 TYR A CA 1
ATOM 1250 C C . TYR A 1 165 ? 7.366 10.655 -12.733 1.00 95.38 165 TYR A C 1
ATOM 1252 O O . TYR A 1 165 ? 6.658 11.635 -12.936 1.00 95.38 165 TYR A O 1
ATOM 1260 N N . LEU A 1 166 ? 7.638 10.237 -11.494 1.00 93.06 166 LEU A N 1
ATOM 1261 C CA . LEU A 1 166 ? 7.046 10.849 -10.298 1.00 93.06 166 LEU A CA 1
ATOM 1262 C C . LEU A 1 166 ? 7.473 12.309 -10.074 1.00 93.06 166 LEU A C 1
ATOM 1264 O O . LEU A 1 166 ? 6.783 13.014 -9.351 1.00 93.06 166 LEU A O 1
ATOM 1268 N N . LEU A 1 167 ? 8.543 12.804 -10.711 1.00 92.44 167 LEU A N 1
ATOM 1269 C CA . LEU A 1 167 ? 8.861 14.241 -10.700 1.00 92.44 167 LEU A CA 1
ATOM 1270 C C . LEU A 1 167 ? 7.785 15.098 -11.386 1.00 92.44 167 LEU A C 1
ATOM 1272 O O . LEU A 1 167 ? 7.691 16.286 -11.092 1.00 92.44 167 LEU A O 1
ATOM 1276 N N . THR A 1 168 ? 6.957 14.502 -12.250 1.00 88.12 168 THR A N 1
ATOM 1277 C CA . THR A 1 168 ? 5.788 15.169 -12.850 1.00 88.12 168 THR A CA 1
ATOM 1278 C C . THR A 1 168 ? 4.621 15.315 -11.874 1.00 88.12 168 THR A C 1
ATOM 1280 O O . THR A 1 168 ? 3.641 15.981 -12.192 1.00 88.12 168 THR A O 1
ATOM 1283 N N . LYS A 1 169 ? 4.707 14.694 -10.691 1.00 91.44 169 LYS A N 1
ATOM 1284 C CA . LYS A 1 169 ? 3.641 14.636 -9.692 1.00 91.44 169 LYS A CA 1
ATOM 1285 C C . LYS A 1 169 ? 4.072 15.411 -8.437 1.00 91.44 169 LYS A C 1
ATOM 1287 O O . LYS A 1 169 ? 4.904 14.921 -7.667 1.00 91.44 169 LYS A O 1
ATOM 1292 N N . PRO A 1 170 ? 3.561 16.639 -8.226 1.00 84.25 170 PRO A N 1
ATOM 1293 C CA . PRO A 1 170 ? 3.904 17.454 -7.062 1.00 84.25 170 PRO A CA 1
ATOM 1294 C C . PRO A 1 170 ? 3.680 16.705 -5.743 1.00 84.25 170 PRO A C 1
ATOM 1296 O O . PRO A 1 170 ? 2.741 15.931 -5.610 1.00 84.25 170 PRO A O 1
ATOM 1299 N N . GLY A 1 171 ? 4.576 16.874 -4.768 1.00 80.12 171 GLY A N 1
ATOM 1300 C CA . GLY A 1 171 ? 4.463 16.192 -3.470 1.00 80.12 171 GLY A CA 1
ATOM 1301 C C . GLY A 1 171 ? 4.759 14.682 -3.485 1.00 80.12 171 GLY A C 1
ATOM 1302 O O . GLY A 1 171 ? 4.774 14.057 -2.422 1.00 80.12 171 GLY A O 1
ATOM 1303 N N . ALA A 1 172 ? 5.054 14.075 -4.644 1.00 82.00 172 ALA A N 1
ATOM 1304 C CA . ALA A 1 172 ? 5.415 12.663 -4.713 1.00 82.00 172 ALA A CA 1
ATOM 1305 C C . ALA A 1 172 ? 6.690 12.365 -3.914 1.00 82.00 172 ALA A C 1
ATOM 1307 O O . ALA A 1 172 ? 7.743 12.982 -4.088 1.00 82.00 172 ALA A O 1
ATOM 1308 N N . THR A 1 173 ? 6.602 11.365 -3.038 1.00 72.25 173 THR A N 1
ATOM 1309 C CA . THR A 1 173 ? 7.738 10.902 -2.239 1.00 72.25 173 THR A CA 1
ATOM 1310 C C . THR A 1 173 ? 8.429 9.715 -2.900 1.00 72.25 173 THR A C 1
ATOM 1312 O O . THR A 1 173 ? 7.852 8.969 -3.696 1.00 72.25 173 THR A O 1
ATOM 1315 N N . LYS A 1 174 ? 9.706 9.516 -2.558 1.00 73.50 174 LYS A N 1
ATOM 1316 C CA . LYS A 1 174 ? 10.486 8.381 -3.053 1.00 73.50 174 LYS A CA 1
ATOM 1317 C C . LYS A 1 174 ? 9.823 7.066 -2.648 1.00 73.50 174 LYS A C 1
ATOM 1319 O O . LYS A 1 174 ? 9.576 6.816 -1.469 1.00 73.50 174 LYS A O 1
ATOM 1324 N N . THR A 1 175 ? 9.587 6.204 -3.628 1.00 76.75 175 THR A N 1
ATOM 1325 C CA . THR A 1 175 ? 8.837 4.960 -3.439 1.00 76.75 175 THR A CA 1
ATOM 1326 C C . THR A 1 175 ? 9.526 3.758 -4.085 1.00 76.75 175 THR A C 1
ATOM 1328 O O . THR A 1 175 ? 10.516 3.899 -4.805 1.00 76.75 175 THR A O 1
ATOM 1331 N N . ASN A 1 176 ? 9.039 2.555 -3.778 1.00 85.75 176 ASN A N 1
ATOM 1332 C CA . ASN A 1 176 ? 9.599 1.302 -4.270 1.00 85.75 176 ASN A CA 1
ATOM 1333 C C . ASN A 1 176 ? 8.845 0.830 -5.517 1.00 85.75 176 ASN A C 1
ATOM 1335 O O . ASN A 1 176 ? 7.616 0.778 -5.528 1.00 85.75 176 ASN A O 1
ATOM 1339 N N . ILE A 1 177 ? 9.591 0.410 -6.539 1.00 91.50 177 ILE A N 1
ATOM 1340 C CA . ILE A 1 177 ? 9.031 -0.171 -7.761 1.00 91.50 177 ILE A CA 1
ATOM 1341 C C . ILE A 1 177 ? 8.138 -1.392 -7.489 1.00 91.50 177 ILE A C 1
ATOM 1343 O O . ILE A 1 177 ? 7.188 -1.626 -8.229 1.00 91.50 177 ILE A O 1
ATOM 1347 N N . SER A 1 178 ? 8.371 -2.137 -6.402 1.00 86.62 178 SER A N 1
ATOM 1348 C CA . SER A 1 178 ? 7.540 -3.286 -6.025 1.00 86.62 178 SER A CA 1
ATOM 1349 C C . SER A 1 178 ? 6.068 -2.923 -5.788 1.00 86.62 178 SER A C 1
ATOM 1351 O O . SER A 1 178 ? 5.193 -3.736 -6.085 1.00 86.62 178 SER A O 1
ATOM 1353 N N . THR A 1 179 ? 5.790 -1.706 -5.308 1.00 85.19 179 THR A N 1
ATOM 1354 C CA . THR A 1 179 ? 4.432 -1.179 -5.093 1.00 85.19 179 THR A CA 1
ATOM 1355 C C . THR A 1 179 ? 3.724 -0.896 -6.421 1.00 85.19 179 THR A C 1
ATOM 1357 O O . THR A 1 179 ? 2.536 -1.166 -6.548 1.00 85.19 179 THR A O 1
ATOM 1360 N N . TYR A 1 180 ? 4.460 -0.417 -7.426 1.00 91.31 180 TYR A N 1
ATOM 1361 C CA . TYR A 1 180 ? 3.902 0.082 -8.687 1.00 91.31 180 TYR A CA 1
ATOM 1362 C C . TYR A 1 180 ? 3.941 -0.921 -9.839 1.00 91.31 180 TYR A C 1
ATOM 1364 O O . TYR A 1 180 ? 3.212 -0.747 -10.812 1.00 91.31 180 TYR A O 1
ATOM 1372 N N . ARG A 1 181 ? 4.782 -1.963 -9.763 1.00 91.75 181 ARG A N 1
ATOM 1373 C CA . ARG A 1 181 ? 4.938 -2.891 -10.888 1.00 91.75 181 ARG A CA 1
ATOM 1374 C C . ARG A 1 181 ? 3.625 -3.573 -11.278 1.00 91.75 181 ARG A C 1
ATOM 1376 O O . ARG A 1 181 ? 2.840 -3.935 -10.397 1.00 91.75 181 ARG A O 1
ATOM 1383 N N . GLY A 1 182 ? 3.409 -3.768 -12.572 1.00 90.00 182 GLY A N 1
ATOM 1384 C CA . GLY A 1 182 ? 2.238 -4.471 -13.106 1.00 90.00 182 GLY A CA 1
ATOM 1385 C C . GLY A 1 182 ? 0.943 -3.658 -13.139 1.00 90.00 182 GLY A C 1
ATOM 1386 O O . GLY A 1 182 ? -0.068 -4.179 -13.597 1.00 90.00 182 GLY A O 1
ATOM 1387 N N . TRP A 1 183 ? 0.963 -2.401 -12.685 1.00 92.31 183 TRP A N 1
ATOM 1388 C CA . TRP A 1 183 ? -0.144 -1.465 -12.884 1.00 92.31 183 TRP A CA 1
ATOM 1389 C C . TRP A 1 183 ? -0.053 -0.785 -14.251 1.00 92.31 183 TRP A C 1
ATOM 1391 O O . TRP A 1 183 ? 1.041 -0.553 -14.764 1.00 92.31 183 TRP A O 1
ATOM 1401 N N . ALA A 1 184 ? -1.212 -0.429 -14.801 1.00 93.81 184 ALA A N 1
ATOM 1402 C CA . ALA A 1 184 ? -1.357 0.358 -16.018 1.00 93.81 184 ALA A CA 1
ATOM 1403 C C . ALA A 1 184 ? -2.085 1.663 -15.673 1.00 93.81 184 ALA A C 1
ATOM 1405 O O . ALA A 1 184 ? -3.311 1.711 -15.617 1.00 93.81 184 ALA A O 1
ATOM 1406 N N . ILE A 1 185 ? -1.309 2.702 -15.378 1.00 94.19 185 ILE A N 1
ATOM 1407 C CA . ILE A 1 185 ? -1.790 3.959 -14.804 1.00 94.19 185 ILE A CA 1
ATOM 1408 C C . ILE A 1 185 ? -2.205 4.904 -15.938 1.00 94.19 185 ILE A C 1
ATOM 1410 O O . ILE A 1 185 ? -1.354 5.248 -16.761 1.00 94.19 185 ILE A O 1
ATOM 1414 N N . PRO A 1 186 ? -3.468 5.349 -16.021 1.00 93.25 186 PRO A N 1
ATOM 1415 C CA . PRO A 1 186 ? -3.896 6.243 -17.089 1.00 93.25 186 PRO A CA 1
ATOM 1416 C C . PRO A 1 186 ? -3.522 7.698 -16.786 1.00 93.25 186 PRO A C 1
ATOM 1418 O O . PRO A 1 186 ? -4.273 8.412 -16.135 1.00 93.25 186 PRO A O 1
ATOM 1421 N N . ASP A 1 187 ? -2.378 8.163 -17.283 1.00 92.25 187 ASP A N 1
ATOM 1422 C CA . ASP A 1 187 ? -1.929 9.540 -17.075 1.00 92.25 187 ASP A CA 1
ATOM 1423 C C . ASP A 1 187 ? -2.529 10.484 -18.132 1.00 92.25 187 ASP A C 1
ATOM 1425 O O . ASP A 1 187 ? -2.237 10.388 -19.333 1.00 92.25 187 ASP A O 1
ATOM 1429 N N . LYS A 1 188 ? -3.405 11.389 -17.681 1.00 88.12 188 LYS A N 1
ATOM 1430 C CA . LYS A 1 188 ? -4.068 12.372 -18.547 1.00 88.12 188 LYS A CA 1
ATOM 1431 C C . LYS A 1 188 ? -3.119 13.483 -18.995 1.00 88.12 188 LYS A C 1
ATOM 1433 O O . LYS A 1 188 ? -3.194 13.865 -20.160 1.00 88.12 188 LYS A O 1
ATOM 1438 N N . ASP A 1 189 ? -2.215 13.933 -18.125 1.00 88.94 189 ASP A N 1
ATOM 1439 C CA . ASP A 1 189 ? -1.283 15.037 -18.394 1.00 88.94 189 ASP A CA 1
ATOM 1440 C C . ASP A 1 189 ? -0.276 14.651 -19.482 1.00 88.94 189 ASP A C 1
ATOM 1442 O O . ASP A 1 189 ? -0.008 15.413 -20.409 1.00 88.94 189 ASP A O 1
ATOM 1446 N N . LEU A 1 190 ? 0.250 13.425 -19.405 1.00 91.38 190 LEU A N 1
ATOM 1447 C CA . LEU A 1 190 ? 1.148 12.866 -20.417 1.00 91.38 190 LEU A CA 1
ATOM 1448 C C . LEU A 1 190 ? 0.398 12.334 -21.639 1.00 91.38 190 LEU A C 1
ATOM 1450 O O . LEU A 1 190 ? 1.014 12.027 -22.660 1.00 91.38 190 LEU A O 1
ATOM 1454 N N . GLY A 1 191 ? -0.921 12.162 -21.532 1.00 90.88 191 GLY A N 1
ATOM 1455 C CA . GLY A 1 191 ? -1.723 11.520 -22.558 1.00 90.88 191 GLY A CA 1
ATOM 1456 C C . GLY A 1 191 ? -1.266 10.085 -22.840 1.00 90.88 191 GLY A C 1
ATOM 1457 O O . GLY A 1 191 ? -1.336 9.655 -23.994 1.00 90.88 191 GLY A O 1
ATOM 1458 N N . ALA A 1 192 ? -0.866 9.318 -21.822 1.00 93.25 192 ALA A N 1
ATOM 1459 C CA . ALA A 1 192 ? -0.305 7.975 -21.982 1.00 93.25 192 ALA A CA 1
ATOM 1460 C C . ALA A 1 192 ? -0.724 7.009 -20.860 1.00 93.25 192 ALA A C 1
ATOM 1462 O O . ALA A 1 192 ? -1.001 7.423 -19.738 1.00 93.25 192 ALA A O 1
ATOM 1463 N N . ILE A 1 193 ? -0.733 5.704 -21.147 1.00 95.50 193 ILE A N 1
ATOM 1464 C CA . ILE A 1 193 ? -0.778 4.671 -20.101 1.00 95.50 193 ILE A CA 1
ATOM 1465 C C . ILE A 1 193 ? 0.643 4.420 -19.591 1.00 95.50 193 ILE A C 1
ATOM 1467 O O . ILE A 1 193 ? 1.528 4.052 -20.361 1.00 95.50 193 ILE A O 1
ATOM 1471 N N . VAL A 1 194 ? 0.875 4.616 -18.299 1.00 96.69 194 VAL A N 1
ATOM 1472 C CA . VAL A 1 194 ? 2.175 4.426 -17.657 1.00 96.69 194 VAL A CA 1
ATOM 1473 C C . VAL A 1 194 ? 2.227 3.046 -17.002 1.00 96.69 194 VAL A C 1
ATOM 1475 O O . VAL A 1 194 ? 1.420 2.743 -16.125 1.00 96.69 194 VAL A O 1
ATOM 1478 N N . CYS A 1 195 ? 3.196 2.221 -17.400 1.00 97.44 195 CYS A N 1
ATOM 1479 C CA . CYS A 1 195 ? 3.361 0.838 -16.944 1.00 97.44 195 CYS A CA 1
ATOM 1480 C C . CYS A 1 195 ? 4.707 0.656 -16.221 1.00 97.44 195 CYS A C 1
ATOM 1482 O O . CYS A 1 195 ? 5.739 0.459 -16.873 1.00 97.44 195 CYS A O 1
ATOM 1484 N N . PRO A 1 196 ? 4.747 0.736 -14.879 1.00 96.69 196 PRO A N 1
ATOM 1485 C CA . PRO A 1 196 ? 5.959 0.490 -14.108 1.00 96.69 196 PRO A CA 1
ATOM 1486 C C . PRO A 1 196 ? 6.282 -1.002 -14.015 1.00 96.69 196 PRO A C 1
ATOM 1488 O O . PRO A 1 196 ? 5.392 -1.843 -13.898 1.00 96.69 196 PRO A O 1
ATOM 1491 N N . MET A 1 197 ? 7.570 -1.339 -14.032 1.00 95.31 197 MET A N 1
ATOM 1492 C CA . MET A 1 197 ? 8.069 -2.716 -14.032 1.00 95.31 197 MET A CA 1
ATOM 1493 C C . MET A 1 197 ? 9.432 -2.827 -13.349 1.00 95.31 197 MET A C 1
ATOM 1495 O O . MET A 1 197 ? 10.137 -1.834 -13.167 1.00 95.31 197 MET A O 1
ATOM 1499 N N . PHE A 1 198 ? 9.860 -4.042 -12.994 1.00 94.62 198 PHE A N 1
ATOM 1500 C CA . PHE A 1 198 ? 11.250 -4.244 -12.579 1.00 94.62 198 PHE A CA 1
ATOM 1501 C C . PHE A 1 198 ? 12.228 -3.919 -13.716 1.00 94.62 198 PHE A C 1
ATOM 1503 O O . PHE A 1 198 ? 11.922 -4.088 -14.890 1.00 94.62 198 PHE A O 1
ATOM 1510 N N . HIS A 1 199 ? 13.429 -3.455 -13.369 1.00 94.75 199 HIS A N 1
ATOM 1511 C CA . HIS A 1 199 ? 14.482 -3.290 -14.367 1.00 94.75 199 HIS A CA 1
ATOM 1512 C C . HIS A 1 199 ? 15.063 -4.669 -14.738 1.00 94.75 199 HIS A C 1
ATOM 1514 O O . HIS A 1 199 ? 15.301 -5.463 -13.822 1.00 94.75 199 HIS A O 1
ATOM 1520 N N . PRO A 1 200 ? 15.395 -4.953 -16.013 1.00 93.06 200 PRO A N 1
ATOM 1521 C CA . PRO A 1 200 ? 15.970 -6.243 -16.417 1.00 93.06 200 PRO A CA 1
ATOM 1522 C C . PRO A 1 200 ? 17.282 -6.606 -15.697 1.00 93.06 200 PRO A C 1
ATOM 1524 O O . PRO A 1 200 ? 17.589 -7.776 -15.496 1.00 93.06 200 PRO A O 1
ATOM 1527 N N . SER A 1 201 ? 18.046 -5.615 -15.219 1.00 90.50 201 SER A N 1
ATOM 1528 C CA . SER A 1 201 ? 19.239 -5.865 -14.383 1.00 90.50 201 SER A CA 1
ATOM 1529 C C . SER A 1 201 ? 18.916 -6.496 -13.021 1.00 90.50 201 SER A C 1
ATOM 1531 O O . SER A 1 201 ? 19.807 -7.029 -12.360 1.00 90.50 201 SER A O 1
ATOM 1533 N N . TYR A 1 202 ? 17.663 -6.428 -12.556 1.00 87.94 202 TYR A N 1
ATOM 1534 C CA . TYR A 1 202 ? 17.239 -7.164 -11.369 1.00 87.94 202 TYR A CA 1
ATOM 1535 C C . TYR A 1 202 ? 17.157 -8.663 -11.660 1.00 87.94 202 TYR A C 1
ATOM 1537 O O . TYR A 1 202 ? 17.710 -9.443 -10.892 1.00 87.94 202 TYR A O 1
ATOM 1545 N N . LEU A 1 203 ? 16.596 -9.040 -12.813 1.00 84.50 203 LEU A N 1
ATOM 1546 C CA . LEU A 1 203 ? 16.588 -10.422 -13.295 1.00 84.50 203 LEU A CA 1
ATOM 1547 C C . LEU A 1 203 ? 18.011 -10.919 -13.546 1.00 84.50 203 LEU A C 1
ATOM 1549 O O . LEU A 1 203 ? 18.346 -12.032 -13.177 1.00 84.50 203 LEU A O 1
ATOM 1553 N N . GLN A 1 204 ? 18.885 -10.075 -14.103 1.00 85.31 204 GLN A N 1
ATOM 1554 C CA . GLN A 1 204 ? 20.281 -10.450 -14.344 1.00 85.31 204 GLN A CA 1
ATOM 1555 C C . GLN A 1 204 ? 21.026 -10.836 -13.057 1.00 85.31 204 GLN A C 1
ATOM 1557 O O . GLN A 1 204 ? 21.838 -11.757 -13.068 1.00 85.31 204 GLN A O 1
ATOM 1562 N N . ARG A 1 205 ? 20.767 -10.120 -11.955 1.00 80.06 205 ARG A N 1
ATOM 1563 C CA . ARG A 1 205 ? 21.393 -10.384 -10.649 1.00 80.06 205 ARG A CA 1
ATOM 1564 C C . ARG A 1 205 ? 20.855 -11.643 -9.972 1.00 80.06 205 ARG A C 1
ATOM 1566 O O . ARG A 1 205 ? 21.556 -12.204 -9.138 1.00 80.06 205 ARG A O 1
ATOM 1573 N N . ASP A 1 206 ? 19.647 -12.067 -10.328 1.00 73.69 206 ASP A N 1
ATOM 1574 C CA . ASP A 1 206 ? 18.963 -13.232 -9.765 1.00 73.69 206 ASP A CA 1
ATOM 1575 C C . ASP A 1 206 ? 18.441 -14.145 -10.889 1.00 73.69 206 ASP A C 1
ATOM 1577 O O . ASP A 1 206 ? 17.269 -14.512 -10.953 1.00 73.69 206 ASP A O 1
ATOM 1581 N N . SER A 1 207 ? 19.329 -14.483 -11.830 1.00 65.81 207 SER A N 1
ATOM 1582 C CA . SER A 1 207 ? 18.975 -15.125 -13.106 1.00 65.81 207 SER A CA 1
ATOM 1583 C C . SER A 1 207 ? 18.446 -16.555 -12.978 1.00 65.81 207 SER A C 1
ATOM 1585 O O . SER A 1 207 ? 17.923 -17.105 -13.942 1.00 65.81 207 SER A O 1
ATOM 1587 N N . LYS A 1 208 ? 18.552 -17.163 -11.790 1.00 66.19 208 LYS A N 1
ATOM 1588 C CA . LYS A 1 208 ? 17.991 -18.488 -11.479 1.00 66.19 208 LYS A CA 1
ATOM 1589 C C . LYS A 1 208 ? 16.582 -18.411 -10.879 1.00 66.19 208 LYS A C 1
ATOM 1591 O O . LYS A 1 208 ? 15.961 -19.445 -10.636 1.00 66.19 208 LYS A O 1
ATOM 1596 N N . ASN A 1 209 ? 16.065 -17.212 -10.616 1.00 67.56 209 ASN A N 1
ATOM 1597 C CA . ASN A 1 209 ? 14.759 -17.019 -10.003 1.00 67.56 209 ASN A CA 1
ATOM 1598 C C . ASN A 1 209 ? 13.645 -17.022 -11.055 1.00 67.56 209 ASN A C 1
ATOM 1600 O O . ASN A 1 209 ? 13.199 -15.981 -11.533 1.00 67.56 209 ASN A O 1
ATOM 1604 N N . VAL A 1 210 ? 13.162 -18.224 -11.374 1.00 68.12 210 VAL A N 1
ATOM 1605 C CA . VAL A 1 210 ? 12.081 -18.462 -12.347 1.00 68.12 210 VAL A CA 1
ATOM 1606 C C . VAL A 1 210 ? 10.807 -17.675 -12.011 1.00 68.12 210 VAL A C 1
ATOM 1608 O O . VAL A 1 210 ? 10.110 -17.204 -12.904 1.00 68.12 210 VAL A O 1
ATOM 1611 N N . ALA A 1 211 ? 10.499 -17.481 -10.725 1.00 61.12 211 ALA A N 1
ATOM 1612 C CA . ALA A 1 211 ? 9.332 -16.698 -10.323 1.00 61.12 211 ALA A CA 1
ATOM 1613 C C . ALA A 1 211 ? 9.486 -15.216 -10.693 1.00 61.12 211 ALA A C 1
ATOM 1615 O O . ALA A 1 211 ? 8.525 -14.602 -11.150 1.00 61.12 211 ALA A O 1
ATOM 1616 N N . LEU A 1 212 ? 10.685 -14.650 -10.524 1.00 70.94 212 LEU A N 1
ATOM 1617 C CA . LEU A 1 212 ? 10.988 -13.277 -10.927 1.00 70.94 212 LEU A CA 1
ATOM 1618 C C . LEU A 1 212 ? 10.965 -13.117 -12.456 1.00 70.94 212 LEU A C 1
ATOM 1620 O O . LEU A 1 212 ? 10.435 -12.120 -12.945 1.00 70.94 212 LEU A O 1
ATOM 1624 N N . ASP A 1 213 ? 11.482 -14.104 -13.190 1.00 75.31 213 ASP A N 1
ATOM 1625 C CA . ASP A 1 213 ? 11.446 -14.149 -14.659 1.00 75.31 213 ASP A CA 1
ATOM 1626 C C . ASP A 1 213 ? 10.003 -14.152 -15.192 1.00 75.31 213 ASP A C 1
ATOM 1628 O O . ASP A 1 213 ? 9.610 -13.273 -15.963 1.00 75.31 213 ASP A O 1
ATOM 1632 N N . ASN A 1 214 ? 9.169 -15.065 -14.682 1.00 74.75 214 ASN A N 1
ATOM 1633 C CA . ASN A 1 214 ? 7.751 -15.157 -15.035 1.00 74.75 214 ASN A CA 1
ATOM 1634 C C . ASN A 1 214 ? 6.976 -13.895 -14.646 1.00 74.75 214 ASN A C 1
ATOM 1636 O O . ASN A 1 214 ? 6.132 -13.424 -15.404 1.00 74.75 214 ASN A O 1
ATOM 1640 N N . LEU A 1 215 ? 7.259 -13.327 -13.471 1.00 77.94 215 LEU A N 1
ATOM 1641 C CA . LEU A 1 215 ? 6.619 -12.099 -13.008 1.00 77.94 215 LEU A CA 1
ATOM 1642 C C . LEU A 1 215 ? 6.901 -10.928 -13.953 1.00 77.94 215 LEU A C 1
ATOM 1644 O O . LEU A 1 215 ? 5.984 -10.179 -14.286 1.00 77.94 215 LEU A O 1
ATOM 1648 N N . PHE A 1 216 ? 8.153 -10.786 -14.388 1.00 86.12 216 PHE A N 1
ATOM 1649 C CA . PHE A 1 216 ? 8.564 -9.758 -15.337 1.00 86.12 216 PHE A CA 1
ATOM 1650 C C . PHE A 1 216 ? 7.962 -9.987 -16.727 1.00 86.12 216 PHE A C 1
ATOM 1652 O O . PHE A 1 216 ? 7.486 -9.043 -17.354 1.00 86.12 216 PHE A O 1
ATOM 1659 N N . HIS A 1 217 ? 7.917 -11.236 -17.195 1.00 88.06 217 HIS A N 1
ATOM 1660 C CA . HIS A 1 217 ? 7.262 -11.576 -18.457 1.00 88.06 217 HIS A CA 1
ATOM 1661 C C . HIS A 1 217 ? 5.756 -11.260 -18.431 1.00 88.06 217 HIS A C 1
ATOM 1663 O O . HIS A 1 217 ? 5.238 -10.652 -19.366 1.00 88.06 217 HIS A O 1
ATOM 1669 N N . ASN A 1 218 ? 5.066 -11.597 -17.337 1.00 83.94 218 ASN A N 1
ATOM 1670 C CA . ASN A 1 218 ? 3.649 -11.282 -17.153 1.00 83.94 218 ASN A CA 1
ATOM 1671 C C . ASN A 1 218 ? 3.399 -9.774 -17.078 1.00 83.94 218 ASN A C 1
ATOM 1673 O O . ASN A 1 218 ? 2.417 -9.297 -17.637 1.00 83.94 218 ASN A O 1
ATOM 1677 N N . ASP A 1 219 ? 4.293 -9.006 -16.451 1.00 91.06 219 ASP A N 1
ATOM 1678 C CA . ASP A 1 219 ? 4.208 -7.545 -16.489 1.00 91.06 219 ASP A CA 1
ATOM 1679 C C . ASP A 1 219 ? 4.301 -6.996 -17.910 1.00 91.06 219 ASP A C 1
ATOM 1681 O O . ASP A 1 219 ? 3.552 -6.084 -18.247 1.00 91.06 219 ASP A O 1
ATOM 1685 N N . LEU A 1 220 ? 5.188 -7.549 -18.748 1.00 94.81 220 LEU A N 1
ATOM 1686 C CA . LEU A 1 220 ? 5.356 -7.088 -20.130 1.00 94.81 220 LEU A CA 1
ATOM 1687 C C . LEU A 1 220 ? 4.086 -7.375 -20.924 1.00 94.81 220 LEU A C 1
ATOM 1689 O O . LEU A 1 220 ? 3.600 -6.510 -21.650 1.00 94.81 220 LEU A O 1
ATOM 1693 N N . LYS A 1 221 ? 3.521 -8.572 -20.741 1.00 92.81 221 LYS A N 1
ATOM 1694 C CA . LYS A 1 221 ? 2.253 -8.965 -21.353 1.00 92.81 221 LYS A CA 1
ATOM 1695 C C . LYS A 1 221 ? 1.113 -8.041 -20.914 1.00 92.81 221 LYS A C 1
ATOM 1697 O O . LYS A 1 221 ? 0.427 -7.478 -21.763 1.00 92.81 221 LYS A O 1
ATOM 1702 N N . ASN A 1 222 ? 0.960 -7.811 -19.611 1.00 90.25 222 ASN A N 1
ATOM 1703 C CA . ASN A 1 222 ? -0.074 -6.928 -19.067 1.00 90.25 222 ASN A CA 1
ATOM 1704 C C . ASN A 1 222 ? 0.097 -5.479 -19.551 1.00 90.25 222 ASN A C 1
ATOM 1706 O O . ASN A 1 222 ? -0.887 -4.817 -19.887 1.00 90.25 222 ASN A O 1
ATOM 1710 N N . ALA A 1 223 ? 1.336 -4.983 -19.611 1.00 94.88 223 ALA A N 1
ATOM 1711 C CA . ALA A 1 223 ? 1.655 -3.651 -20.109 1.00 94.88 223 ALA A CA 1
ATOM 1712 C C . ALA A 1 223 ? 1.318 -3.518 -21.597 1.00 94.88 223 ALA A C 1
ATOM 1714 O O . ALA A 1 223 ? 0.725 -2.513 -21.989 1.00 94.88 223 ALA A O 1
ATOM 1715 N N . LEU A 1 224 ? 1.634 -4.526 -22.414 1.00 94.31 224 LEU A N 1
ATOM 1716 C CA . LEU A 1 224 ? 1.279 -4.577 -23.831 1.00 94.31 224 LEU A CA 1
ATOM 1717 C C . LEU A 1 224 ? -0.238 -4.568 -24.030 1.00 94.31 224 LEU A C 1
ATOM 1719 O O . LEU A 1 224 ? -0.749 -3.695 -24.727 1.00 94.31 224 LEU A O 1
ATOM 1723 N N . GLU A 1 225 ? -0.962 -5.470 -23.365 1.00 91.06 225 GLU A N 1
ATOM 1724 C CA . GLU A 1 225 ? -2.425 -5.534 -23.442 1.00 91.06 225 GLU A CA 1
ATOM 1725 C C . GLU A 1 225 ? -3.062 -4.200 -23.036 1.00 91.06 225 GLU A C 1
ATOM 1727 O O . GLU A 1 225 ? -3.933 -3.678 -23.733 1.00 91.06 225 GLU A O 1
ATOM 1732 N N . SER A 1 226 ? -2.592 -3.594 -21.947 1.00 88.12 226 SER A N 1
ATOM 1733 C CA . SER A 1 226 ? -3.126 -2.322 -21.447 1.00 88.12 226 SER A CA 1
ATOM 1734 C C . SER A 1 226 ? -2.807 -1.140 -22.361 1.00 88.12 226 SER A C 1
ATOM 1736 O O . SER A 1 226 ? -3.625 -0.235 -22.491 1.00 88.12 226 SER A O 1
ATOM 1738 N N . SER A 1 227 ? -1.662 -1.171 -23.049 1.00 86.19 227 SER A N 1
ATOM 1739 C CA . SER A 1 227 ? -1.254 -0.130 -24.005 1.00 86.19 227 SER A CA 1
ATOM 1740 C C . SER A 1 227 ? -2.147 -0.085 -25.254 1.00 86.19 227 SER A C 1
ATOM 1742 O O . SER A 1 227 ? -2.147 0.915 -25.971 1.00 86.19 227 SER A O 1
ATOM 1744 N N . THR A 1 228 ? -2.910 -1.153 -25.519 1.00 77.81 228 THR A N 1
ATOM 1745 C CA . THR A 1 228 ? -3.839 -1.250 -26.661 1.00 77.81 228 THR A CA 1
ATOM 1746 C C . THR A 1 228 ? -5.285 -0.895 -26.317 1.00 77.81 228 THR A C 1
ATOM 1748 O O . THR A 1 228 ? -6.075 -0.614 -27.219 1.00 77.81 228 THR A O 1
ATOM 1751 N N . LYS A 1 229 ? -5.646 -0.882 -25.028 1.00 76.19 229 LYS A N 1
ATOM 1752 C CA . LYS A 1 229 ? -7.017 -0.609 -24.579 1.00 76.19 229 LYS A CA 1
ATOM 1753 C C . LYS A 1 229 ? -7.317 0.898 -24.588 1.00 76.19 229 LYS A C 1
ATOM 1755 O O . LYS A 1 229 ? -6.414 1.708 -24.363 1.00 76.19 229 LYS A O 1
ATOM 1760 N N . PRO A 1 230 ? -8.583 1.300 -24.814 1.00 70.00 230 PRO A N 1
ATOM 1761 C CA . PRO A 1 230 ? -9.004 2.682 -24.615 1.00 70.00 230 PRO A CA 1
ATOM 1762 C C . PRO A 1 230 ? -8.701 3.138 -23.186 1.00 70.00 230 PRO A C 1
ATOM 1764 O O . PRO A 1 230 ? -8.877 2.380 -22.231 1.00 70.00 230 PRO A O 1
ATOM 1767 N N . LYS A 1 231 ? -8.260 4.389 -23.039 1.00 71.19 231 LYS A N 1
ATOM 1768 C CA . LYS A 1 231 ? -8.008 4.978 -21.721 1.00 71.19 231 LYS A CA 1
ATOM 1769 C C . LYS A 1 231 ? -9.336 5.108 -20.961 1.00 71.19 231 LYS A C 1
ATOM 1771 O O . LYS A 1 231 ? -10.309 5.559 -21.569 1.00 71.19 231 LYS A O 1
ATOM 1776 N N . PRO A 1 232 ? -9.394 4.781 -19.659 1.00 67.62 232 PRO A N 1
ATOM 1777 C CA . PRO A 1 232 ? -10.582 5.033 -18.850 1.00 67.62 232 PRO A CA 1
ATOM 1778 C C . PRO A 1 232 ? -10.963 6.520 -18.900 1.00 67.62 232 PRO A C 1
ATOM 1780 O O . PRO A 1 232 ? -10.129 7.383 -18.624 1.00 67.62 232 PRO A O 1
ATOM 1783 N N . SER A 1 233 ? -12.214 6.835 -19.247 1.00 66.62 233 SER A 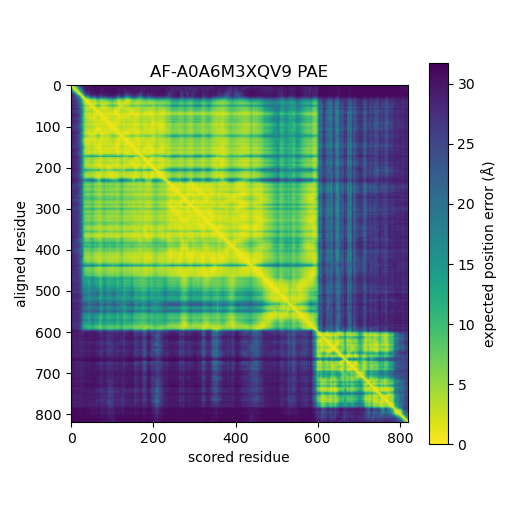N 1
ATOM 1784 C CA . SER A 1 233 ? -12.704 8.217 -19.353 1.00 66.62 233 SER A CA 1
ATOM 1785 C C . SER A 1 233 ? -13.567 8.605 -18.149 1.00 66.62 233 SER A C 1
ATOM 1787 O O . SER A 1 233 ? -14.740 8.951 -18.288 1.00 66.62 233 SER A O 1
ATOM 1789 N N . TYR A 1 234 ? -13.010 8.544 -16.942 1.00 74.94 234 TYR A N 1
ATOM 1790 C CA . TYR A 1 234 ? -13.702 9.116 -15.787 1.00 74.94 234 TYR A CA 1
ATOM 1791 C C . TYR A 1 234 ? -13.580 10.639 -15.814 1.00 74.94 234 TYR A C 1
ATOM 1793 O O . TYR A 1 234 ? -12.471 11.180 -15.932 1.00 74.94 234 TYR A O 1
ATOM 1801 N N . LYS A 1 235 ? -14.715 11.338 -15.691 1.00 81.00 235 LYS A N 1
ATOM 1802 C CA . LYS A 1 235 ? -14.721 12.778 -15.413 1.00 81.00 235 LYS A CA 1
ATOM 1803 C C . LYS A 1 235 ? -14.131 12.994 -14.022 1.00 81.00 235 LYS A C 1
ATOM 1805 O O . LYS A 1 235 ? -14.457 12.259 -13.090 1.00 81.00 235 LYS A O 1
ATOM 1810 N N . VAL A 1 236 ? -13.228 13.955 -13.899 1.00 84.38 236 VAL A N 1
ATOM 1811 C CA . VAL A 1 236 ? -12.609 14.337 -12.626 1.00 84.38 236 VAL A CA 1
ATOM 1812 C C . VAL A 1 236 ? -12.461 15.846 -12.679 1.00 84.38 236 VAL A C 1
ATOM 1814 O O . VAL A 1 236 ? -11.646 16.342 -13.454 1.00 84.38 236 VAL A O 1
ATOM 1817 N N . ASN A 1 237 ? -13.335 16.538 -11.964 1.00 89.00 237 ASN A N 1
ATOM 1818 C CA . ASN A 1 237 ? -13.338 17.978 -11.757 1.00 89.00 237 ASN A CA 1
ATOM 1819 C C . ASN A 1 237 ? -14.234 18.286 -10.552 1.00 89.00 237 ASN A C 1
ATOM 1821 O O . ASN A 1 237 ? -15.013 17.428 -10.124 1.00 89.00 237 ASN A O 1
ATOM 1825 N N . ASP A 1 238 ? -14.112 19.505 -10.041 1.00 91.44 238 ASP A N 1
ATOM 1826 C CA . ASP A 1 238 ? -14.773 19.914 -8.805 1.00 91.44 238 ASP A CA 1
ATOM 1827 C C . ASP A 1 238 ? -16.299 20.019 -8.968 1.00 91.44 238 ASP A C 1
ATOM 1829 O O . ASP A 1 238 ? -17.023 19.787 -8.007 1.00 91.44 238 ASP A O 1
ATOM 1833 N N . ASP A 1 239 ? -16.815 20.222 -10.190 1.00 93.81 239 ASP A N 1
ATOM 1834 C CA . ASP A 1 239 ? -18.263 20.301 -10.472 1.00 93.81 239 ASP A CA 1
ATOM 1835 C C . ASP A 1 239 ? -19.014 18.989 -10.158 1.00 93.81 239 ASP A C 1
ATOM 1837 O O . ASP A 1 239 ? -20.244 18.957 -9.986 1.00 93.81 239 ASP A O 1
ATOM 1841 N N . LEU A 1 240 ? -18.280 17.875 -10.073 1.00 95.56 240 LEU A N 1
ATOM 1842 C CA . LEU A 1 240 ? -18.827 16.585 -9.652 1.00 95.56 240 LEU A CA 1
ATOM 1843 C C . LEU A 1 240 ? -19.175 16.563 -8.159 1.00 95.56 240 LEU A C 1
ATOM 1845 O O . LEU A 1 240 ? -19.936 15.695 -7.735 1.00 95.56 240 LEU A O 1
ATOM 1849 N N . ILE A 1 241 ? -18.656 17.501 -7.367 1.00 97.88 241 ILE A N 1
ATOM 1850 C CA . ILE A 1 241 ? -18.883 17.583 -5.929 1.00 97.88 241 ILE A CA 1
ATOM 1851 C C . ILE A 1 241 ? -19.857 18.726 -5.642 1.00 97.88 241 ILE A C 1
ATOM 1853 O O . ILE A 1 241 ? -19.616 19.882 -5.971 1.00 97.88 241 ILE A O 1
ATOM 1857 N N . ALA A 1 242 ? -21.007 18.405 -5.056 1.00 98.00 242 ALA A N 1
ATOM 1858 C CA . ALA A 1 242 ? -21.923 19.399 -4.512 1.00 98.00 242 ALA A CA 1
ATOM 1859 C C . ALA A 1 242 ? -21.638 19.597 -3.017 1.00 98.00 242 ALA A C 1
ATOM 1861 O O . ALA A 1 242 ? -22.066 18.788 -2.195 1.00 98.00 242 ALA A O 1
ATOM 1862 N N . CYS A 1 243 ? -20.932 20.677 -2.680 1.00 98.12 243 CYS A N 1
ATOM 1863 C CA . CYS A 1 243 ? -20.712 21.097 -1.297 1.00 98.12 243 CYS A CA 1
ATOM 1864 C C . CYS A 1 243 ? -21.957 21.841 -0.786 1.00 98.12 243 CYS A C 1
ATOM 1866 O O . CYS A 1 243 ? -22.171 23.006 -1.121 1.00 98.12 243 CYS A O 1
ATOM 1868 N N . LEU A 1 244 ? -22.797 21.167 -0.002 1.00 98.19 244 LEU A N 1
ATOM 1869 C CA . LEU A 1 244 ? -24.020 21.724 0.574 1.00 98.19 244 LEU A CA 1
ATOM 1870 C C . LEU A 1 244 ? -23.740 22.233 1.991 1.00 98.19 244 LEU A C 1
ATOM 1872 O O . LEU A 1 244 ? -23.211 21.497 2.818 1.00 98.19 244 LEU A O 1
ATOM 1876 N N . THR A 1 245 ? -24.115 23.475 2.292 1.00 96.94 245 THR A N 1
ATOM 1877 C CA . THR A 1 245 ? -23.893 24.091 3.617 1.00 96.94 245 THR A CA 1
ATOM 1878 C C . THR A 1 245 ? -25.183 24.487 4.332 1.00 96.94 245 THR A C 1
ATOM 1880 O O . THR A 1 245 ? -25.161 24.725 5.537 1.00 96.94 245 THR A O 1
ATOM 1883 N N . MET A 1 246 ? -26.313 24.520 3.620 1.00 97.56 246 MET A N 1
ATOM 1884 C CA . MET A 1 246 ? -27.623 24.850 4.178 1.00 97.56 246 MET A CA 1
ATOM 1885 C C . MET A 1 246 ? -28.353 23.582 4.627 1.00 97.56 246 MET A C 1
ATOM 1887 O O . MET A 1 246 ? -28.542 22.661 3.833 1.00 97.56 246 MET A O 1
ATOM 1891 N N . ALA A 1 247 ? -28.823 23.547 5.879 1.00 97.12 247 ALA A N 1
ATOM 1892 C CA . ALA A 1 247 ? -29.488 22.376 6.465 1.00 97.12 247 ALA A CA 1
ATOM 1893 C C . ALA A 1 247 ? -30.664 21.848 5.620 1.00 97.12 247 ALA A C 1
ATOM 1895 O O . ALA A 1 247 ? -30.784 20.639 5.433 1.00 97.12 247 ALA A O 1
ATOM 1896 N N . GLY A 1 248 ? -31.489 22.740 5.055 1.00 97.75 248 GLY A N 1
ATOM 1897 C CA . GLY A 1 248 ? -32.631 22.356 4.216 1.00 97.75 248 GLY A CA 1
ATOM 1898 C C . GLY A 1 248 ? -32.234 21.637 2.922 1.00 97.75 248 GLY A C 1
ATOM 1899 O O . GLY A 1 248 ? -32.854 20.635 2.560 1.00 97.75 248 GLY A O 1
ATOM 1900 N N . ASP A 1 249 ? -31.167 22.093 2.260 1.00 98.06 249 ASP A N 1
ATOM 1901 C CA . ASP A 1 249 ? -30.654 21.457 1.039 1.00 98.06 249 ASP A CA 1
ATOM 1902 C C . ASP A 1 249 ? -30.060 20.080 1.351 1.00 98.06 249 ASP A C 1
ATOM 1904 O O . ASP A 1 249 ? -30.292 19.112 0.622 1.00 98.06 249 ASP A O 1
ATOM 1908 N N . ILE A 1 250 ? -29.342 19.975 2.473 1.00 98.50 250 ILE A N 1
ATOM 1909 C CA . ILE A 1 250 ? -28.762 18.717 2.953 1.00 98.50 250 ILE A CA 1
ATOM 1910 C C . ILE A 1 250 ? -29.869 17.716 3.297 1.00 98.50 250 ILE A C 1
ATOM 1912 O O . ILE A 1 250 ? -29.806 16.560 2.882 1.00 98.50 250 ILE A O 1
ATOM 1916 N N . GLU A 1 251 ? -30.905 18.145 4.021 1.00 98.25 251 GLU A N 1
ATOM 1917 C CA . GLU A 1 251 ? -32.032 17.287 4.382 1.00 98.25 251 GLU A CA 1
ATOM 1918 C C . GLU A 1 251 ? -32.785 16.801 3.136 1.00 98.25 251 GLU A C 1
ATOM 1920 O O . GLU A 1 251 ? -33.112 15.618 3.038 1.00 98.25 251 GLU A O 1
ATOM 1925 N N . SER A 1 252 ? -33.029 17.685 2.164 1.00 98.25 252 SER A N 1
ATOM 1926 C CA . SER A 1 252 ? -33.663 17.332 0.888 1.00 98.25 252 SER A CA 1
ATOM 1927 C C . SER A 1 252 ? -32.851 16.284 0.121 1.00 98.25 252 SER A C 1
ATOM 1929 O O . SER A 1 252 ? -33.382 15.246 -0.282 1.00 98.25 252 SER A O 1
ATOM 1931 N N . MET A 1 253 ? -31.537 16.497 0.006 1.00 98.12 253 MET A N 1
ATOM 1932 C CA . MET A 1 253 ? -30.619 15.550 -0.624 1.00 98.12 253 MET A CA 1
ATOM 1933 C C . MET A 1 253 ? -30.613 14.196 0.101 1.00 98.12 253 MET A C 1
ATOM 1935 O O . MET A 1 253 ? -30.781 13.158 -0.539 1.00 98.12 253 MET A O 1
ATOM 1939 N N . LEU A 1 254 ? -30.506 14.173 1.434 1.00 98.38 254 LEU A N 1
ATOM 1940 C CA . LEU A 1 254 ? -30.510 12.923 2.201 1.00 98.38 254 LEU A CA 1
ATOM 1941 C C . LEU A 1 254 ? -31.849 12.180 2.091 1.00 98.38 254 LEU A C 1
ATOM 1943 O O . LEU A 1 254 ? -31.846 10.951 2.015 1.00 98.38 254 LEU A O 1
ATOM 1947 N N . LYS A 1 255 ? -32.989 12.887 2.031 1.00 98.50 255 LYS A N 1
ATOM 1948 C CA . LYS A 1 255 ? -34.301 12.267 1.762 1.00 98.50 255 LYS A CA 1
ATOM 1949 C C . LYS A 1 255 ? -34.295 11.541 0.422 1.00 98.50 255 LYS A C 1
ATOM 1951 O O . LYS A 1 255 ? -34.770 10.407 0.366 1.00 98.50 255 LYS A O 1
ATOM 1956 N N . GLN A 1 256 ? -33.726 12.156 -0.615 1.00 97.94 256 GLN A N 1
ATOM 1957 C CA . GLN A 1 256 ? -33.607 11.537 -1.932 1.00 97.94 256 GLN A CA 1
ATOM 1958 C C . GLN A 1 256 ? -32.712 10.292 -1.888 1.00 97.94 256 GLN A C 1
ATOM 1960 O O . GLN A 1 256 ? -33.161 9.215 -2.267 1.00 97.94 256 GLN A O 1
ATOM 1965 N N . ILE A 1 257 ? -31.504 10.393 -1.320 1.00 97.19 257 ILE A N 1
ATOM 1966 C CA . ILE A 1 257 ? -30.582 9.250 -1.177 1.00 97.19 257 ILE A CA 1
ATOM 1967 C C . ILE A 1 257 ? -31.241 8.086 -0.420 1.00 97.19 257 ILE A C 1
ATOM 1969 O O . ILE A 1 257 ? -31.098 6.920 -0.799 1.00 97.19 257 ILE A O 1
ATOM 1973 N N . ILE A 1 258 ? -31.984 8.384 0.651 1.00 98.12 258 ILE A N 1
ATOM 1974 C CA . ILE A 1 258 ? -32.718 7.375 1.420 1.00 98.12 258 ILE A CA 1
ATOM 1975 C C . ILE A 1 258 ? -33.847 6.760 0.587 1.00 98.12 258 ILE A C 1
ATOM 1977 O O . ILE A 1 258 ? -34.085 5.558 0.712 1.00 98.12 258 ILE A O 1
ATOM 1981 N N . ALA A 1 259 ? -34.554 7.541 -0.230 1.00 97.69 259 ALA A N 1
ATOM 1982 C CA . ALA A 1 259 ? -35.625 7.047 -1.093 1.00 97.69 259 ALA A CA 1
ATOM 1983 C C . ALA A 1 259 ? -35.094 6.152 -2.226 1.00 97.69 259 ALA A C 1
ATOM 1985 O O . ALA A 1 259 ? -35.723 5.144 -2.540 1.00 97.69 259 ALA A O 1
ATOM 1986 N N . ASP A 1 260 ? -33.918 6.467 -2.773 1.00 95.44 260 ASP A N 1
ATOM 1987 C CA . ASP A 1 260 ? -33.323 5.764 -3.916 1.00 95.44 260 ASP A CA 1
ATOM 1988 C C . ASP A 1 260 ? -32.936 4.308 -3.608 1.00 95.44 260 ASP A C 1
ATOM 1990 O O . ASP A 1 260 ? -3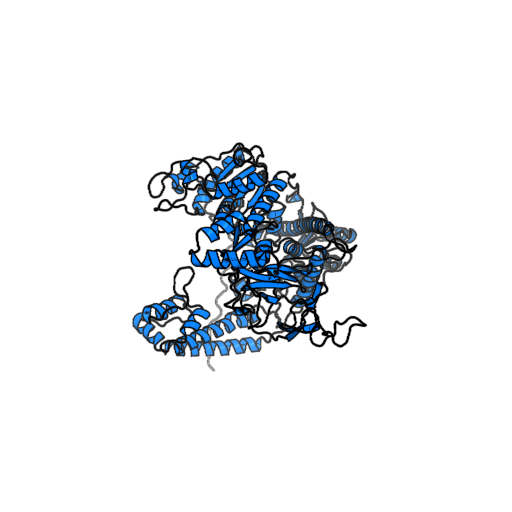2.914 3.465 -4.511 1.00 95.44 260 ASP A O 1
ATOM 1994 N N . LYS A 1 261 ? -32.591 4.008 -2.343 1.00 94.94 261 LYS A N 1
ATOM 1995 C CA . LYS A 1 261 ? -32.121 2.685 -1.865 1.00 94.94 261 LYS A CA 1
ATOM 1996 C C . LYS A 1 261 ? -30.963 2.088 -2.680 1.00 94.94 261 LYS A C 1
ATOM 1998 O O . LYS A 1 261 ? -30.755 0.876 -2.683 1.00 94.94 261 LYS A O 1
ATOM 2003 N N . GLN A 1 262 ? -30.198 2.929 -3.368 1.00 96.75 262 GLN A N 1
ATOM 2004 C CA . GLN A 1 262 ? -29.048 2.492 -4.154 1.00 96.75 262 GLN A CA 1
ATOM 2005 C C . GLN A 1 262 ? -27.833 2.238 -3.261 1.00 96.75 262 GLN A C 1
ATOM 2007 O O . GLN A 1 262 ? -27.778 2.746 -2.137 1.00 96.75 262 GLN A O 1
ATOM 2012 N N . PRO A 1 263 ? -26.843 1.459 -3.736 1.00 98.38 263 PRO A N 1
ATOM 2013 C CA . PRO A 1 263 ? -25.547 1.419 -3.088 1.00 98.38 263 PRO A CA 1
ATOM 2014 C C . PRO A 1 263 ? -24.994 2.836 -2.936 1.00 98.38 263 PRO A C 1
ATOM 2016 O O . PRO A 1 263 ? -24.939 3.576 -3.913 1.00 98.38 263 PRO A O 1
ATOM 2019 N N . THR A 1 264 ? -24.576 3.198 -1.730 1.00 98.75 264 THR A N 1
ATOM 2020 C CA . THR A 1 264 ? -24.141 4.560 -1.408 1.00 98.75 264 THR A CA 1
ATOM 2021 C C . THR A 1 264 ? -22.826 4.493 -0.654 1.00 98.75 264 THR A C 1
ATOM 2023 O O . THR A 1 264 ? -22.744 3.897 0.423 1.00 98.75 264 THR A O 1
ATOM 2026 N N . ALA A 1 265 ? -21.787 5.090 -1.230 1.00 98.81 265 ALA A N 1
ATOM 2027 C CA . ALA A 1 265 ? -20.557 5.378 -0.518 1.00 98.81 265 ALA A CA 1
ATOM 2028 C C . ALA A 1 265 ? -20.772 6.552 0.422 1.00 98.81 265 ALA A C 1
ATOM 2030 O O . ALA A 1 265 ? -21.427 7.519 0.040 1.00 98.81 265 ALA A O 1
ATOM 2031 N N . PHE A 1 266 ? -20.213 6.474 1.620 1.00 98.69 266 PHE A N 1
ATOM 2032 C CA . PHE A 1 266 ? -20.150 7.609 2.524 1.00 98.69 266 PHE A CA 1
ATOM 2033 C C . PHE A 1 266 ? -18.799 7.659 3.224 1.00 98.69 266 PHE A C 1
ATOM 2035 O O . PHE A 1 266 ? -18.103 6.645 3.309 1.00 98.69 266 PHE A O 1
ATOM 2042 N N . ASP A 1 267 ? -18.438 8.852 3.668 1.00 98.50 267 ASP A N 1
ATOM 2043 C CA . ASP A 1 267 ? -17.134 9.150 4.245 1.00 98.50 267 ASP A CA 1
ATOM 2044 C C . ASP A 1 267 ? -17.256 10.250 5.311 1.00 98.50 267 ASP A C 1
ATOM 2046 O O . ASP A 1 267 ? -18.243 10.998 5.320 1.00 98.50 267 ASP A O 1
ATOM 2050 N N . TYR A 1 268 ? -16.274 10.326 6.212 1.00 98.31 268 TYR A N 1
ATOM 2051 C CA . TYR A 1 268 ? -16.199 11.332 7.269 1.00 98.31 268 TYR A CA 1
ATOM 2052 C C . TYR A 1 268 ? -14.840 12.015 7.303 1.00 98.31 268 TYR A C 1
ATOM 2054 O O . TYR A 1 268 ? -13.809 11.351 7.382 1.00 98.31 268 TYR A O 1
ATOM 2062 N N . GLU A 1 269 ? -14.865 13.332 7.494 1.00 97.62 269 GLU A N 1
ATOM 2063 C CA . GLU A 1 269 ? -13.721 14.054 8.041 1.00 97.62 269 GLU A CA 1
ATOM 2064 C C . GLU A 1 269 ? -13.957 14.347 9.514 1.00 97.62 269 GLU A C 1
ATOM 2066 O O . GLU A 1 269 ? -15.005 14.858 9.918 1.00 97.62 269 GLU A O 1
ATOM 2071 N N . ALA A 1 270 ? -12.967 14.030 10.337 1.00 97.06 270 ALA A N 1
ATOM 2072 C CA . ALA A 1 270 ? -13.086 14.108 11.782 1.00 97.06 270 ALA A CA 1
ATOM 2073 C C . ALA A 1 270 ? -11.812 14.661 12.416 1.00 97.06 270 ALA A C 1
ATOM 2075 O O . ALA A 1 270 ? -10.753 14.658 11.798 1.00 97.06 270 ALA A O 1
ATOM 2076 N N . THR A 1 271 ? -11.875 15.108 13.669 1.00 96.50 271 THR A N 1
ATOM 2077 C CA . THR A 1 271 ? -10.728 15.755 14.339 1.00 96.50 271 THR A CA 1
ATOM 2078 C C . THR A 1 271 ? -9.613 14.794 14.770 1.00 96.50 271 THR A C 1
ATOM 2080 O O . THR A 1 271 ? -8.630 15.223 15.368 1.00 96.50 271 THR A O 1
ATOM 2083 N N . GLY A 1 272 ? -9.724 13.499 14.476 1.00 94.06 272 GLY A N 1
ATOM 2084 C CA . GLY A 1 272 ? -8.735 12.487 14.839 1.00 94.06 272 GLY A CA 1
ATOM 2085 C C . GLY A 1 272 ? -8.944 11.173 14.095 1.00 94.06 272 GLY A C 1
ATOM 2086 O O . GLY A 1 272 ? -9.818 11.051 13.242 1.00 94.06 272 GLY A O 1
ATOM 2087 N N . ILE A 1 273 ? -8.131 10.169 14.424 1.00 92.75 273 ILE A N 1
ATOM 2088 C CA . ILE A 1 273 ? -8.236 8.824 13.827 1.00 92.75 273 ILE A CA 1
ATOM 2089 C C . ILE A 1 273 ? -9.100 7.857 14.652 1.00 92.75 273 ILE A C 1
ATOM 2091 O O . ILE A 1 273 ? -9.447 6.777 14.177 1.00 92.75 273 ILE A O 1
ATOM 2095 N N . LYS A 1 274 ? -9.412 8.229 15.894 1.00 93.81 274 LYS A N 1
ATOM 2096 C CA . LYS A 1 274 ? -10.180 7.458 16.872 1.00 93.81 274 LYS A CA 1
ATOM 2097 C C . LYS A 1 274 ? -11.287 8.357 17.427 1.00 93.81 274 LYS A C 1
ATOM 2099 O O . LYS A 1 274 ? -11.008 9.528 17.665 1.00 93.81 274 LYS A O 1
ATOM 2104 N N . PRO A 1 275 ? -12.519 7.867 17.622 1.00 95.69 275 PRO A N 1
ATOM 2105 C CA . PRO A 1 275 ? -13.602 8.711 18.110 1.00 95.69 275 PRO A CA 1
ATOM 2106 C C . PRO A 1 275 ? -13.644 8.852 19.639 1.00 95.69 275 PRO A C 1
ATOM 2108 O O . PRO A 1 275 ? -14.372 9.702 20.136 1.00 95.69 275 PRO A O 1
ATOM 2111 N N . GLU A 1 276 ? -12.923 8.042 20.415 1.00 93.69 276 GLU A N 1
ATOM 2112 C CA . GLU A 1 276 ? -13.239 7.871 21.842 1.00 93.69 276 GLU A CA 1
ATOM 2113 C C . GLU A 1 276 ? -12.995 9.110 22.702 1.00 93.69 276 GLU A C 1
ATOM 2115 O O . GLU A 1 276 ? -13.749 9.350 23.641 1.00 93.69 276 GLU A O 1
ATOM 2120 N N . HIS A 1 277 ? -12.005 9.942 22.367 1.00 93.25 277 HIS A N 1
ATOM 2121 C CA . HIS A 1 277 ? -11.796 11.185 23.106 1.00 93.25 277 HIS A CA 1
ATOM 2122 C C . HIS A 1 277 ? -13.056 12.067 23.049 1.00 93.25 277 HIS A C 1
ATOM 2124 O O . HIS A 1 277 ? -13.618 12.309 21.975 1.00 93.25 277 HIS A O 1
ATOM 2130 N N . LYS A 1 278 ? -13.498 12.587 24.199 1.00 92.81 278 LYS A N 1
ATOM 2131 C CA . LYS A 1 278 ? -14.741 13.373 24.313 1.00 92.81 278 LYS A CA 1
ATOM 2132 C C . LYS A 1 278 ? -14.786 14.569 23.353 1.00 92.81 278 LYS A C 1
ATOM 2134 O O . LYS A 1 278 ? -15.799 14.792 22.701 1.00 92.81 278 LYS A O 1
ATOM 2139 N N . ASP A 1 279 ? -13.654 15.256 23.190 1.00 94.19 279 ASP A N 1
ATOM 2140 C CA . ASP A 1 279 ? -13.545 16.458 22.353 1.00 94.19 279 ASP A CA 1
ATOM 2141 C C . ASP A 1 279 ? -13.384 16.148 20.853 1.00 94.19 279 ASP A C 1
ATOM 2143 O O . ASP A 1 279 ? -13.363 17.060 20.023 1.00 94.19 279 ASP A O 1
ATOM 2147 N N . HIS A 1 280 ? -13.296 14.867 20.468 1.00 96.38 280 HIS A N 1
ATOM 2148 C CA . HIS A 1 280 ? -13.328 14.493 19.060 1.00 96.38 280 HIS A CA 1
ATOM 2149 C C . HIS A 1 280 ? -14.711 14.719 18.441 1.00 96.38 280 HIS A C 1
ATOM 2151 O O . HIS A 1 280 ? -15.737 14.428 19.060 1.00 96.38 280 HIS A O 1
ATOM 2157 N N . LYS A 1 281 ? -14.737 15.193 17.191 1.00 96.19 281 LYS A N 1
ATOM 2158 C CA . LYS A 1 281 ? -15.961 15.518 16.445 1.00 96.19 281 LYS A CA 1
ATOM 2159 C C . LYS A 1 281 ? -15.854 15.061 14.995 1.00 96.19 281 LYS A C 1
ATOM 2161 O O . LYS A 1 281 ? -14.760 15.077 14.430 1.00 96.19 281 LYS A O 1
ATOM 2166 N N . ILE A 1 282 ? -16.997 14.703 14.413 1.00 97.56 282 ILE A N 1
ATOM 2167 C CA . ILE A 1 282 ? -17.162 14.609 12.959 1.00 97.56 282 ILE A CA 1
ATOM 2168 C C . ILE A 1 282 ? -17.402 16.037 12.463 1.00 97.56 282 ILE A C 1
ATOM 2170 O O . ILE A 1 282 ? -18.292 16.716 12.970 1.00 97.56 282 ILE A O 1
ATOM 2174 N N . LEU A 1 283 ? -16.575 16.508 11.536 1.00 96.88 283 LEU A N 1
ATOM 2175 C CA . LEU A 1 283 ? -16.628 17.871 11.004 1.00 96.88 283 LEU A CA 1
ATOM 2176 C C . LEU A 1 283 ? -17.553 17.944 9.789 1.00 96.88 283 LEU A C 1
ATOM 2178 O O . LEU A 1 283 ? -18.416 18.818 9.698 1.00 96.88 283 LEU A O 1
ATOM 2182 N N . CYS A 1 284 ? -17.398 17.001 8.867 1.00 97.81 284 CYS A N 1
ATOM 2183 C CA . CYS A 1 284 ? -18.260 16.863 7.707 1.00 97.81 284 CYS A CA 1
ATOM 2184 C C . CYS A 1 284 ? -18.414 15.397 7.308 1.00 97.81 284 CYS A C 1
ATOM 2186 O O . CYS A 1 284 ? -17.677 14.519 7.766 1.00 97.81 284 CYS A O 1
ATOM 2188 N N . ALA A 1 285 ? -19.411 15.154 6.469 1.00 98.62 285 ALA A N 1
ATOM 2189 C CA . ALA A 1 285 ? -19.652 13.876 5.834 1.00 98.62 285 ALA A CA 1
ATOM 2190 C C . ALA A 1 285 ? -19.872 14.074 4.337 1.00 98.62 285 ALA A C 1
ATOM 2192 O O . ALA A 1 285 ? -20.176 15.176 3.864 1.00 98.62 285 ALA A O 1
ATOM 2193 N N . SER A 1 286 ? -19.764 12.988 3.587 1.00 98.75 286 SER A N 1
ATOM 2194 C CA . SER A 1 286 ? -20.155 12.969 2.186 1.00 98.75 286 SER A CA 1
ATOM 2195 C C . SER A 1 286 ? -20.890 11.690 1.823 1.00 98.75 286 SER A C 1
ATOM 2197 O O . SER A 1 286 ? -20.779 10.675 2.509 1.00 98.75 286 SER A O 1
ATOM 2199 N N . VAL A 1 287 ? -21.672 11.750 0.745 1.00 98.75 287 VAL A N 1
ATOM 2200 C CA . VAL A 1 287 ? -22.387 10.613 0.165 1.00 98.75 287 VAL A CA 1
ATOM 2201 C C . VAL A 1 287 ? -22.266 10.609 -1.357 1.00 98.75 287 VAL A C 1
ATOM 2203 O O . VAL A 1 287 ? -22.269 11.655 -2.008 1.00 98.75 287 VAL A O 1
ATOM 2206 N N . CYS A 1 288 ? -22.190 9.417 -1.941 1.00 98.56 288 CYS A N 1
ATOM 2207 C CA . CYS A 1 288 ? -22.128 9.213 -3.382 1.00 98.56 288 CYS A CA 1
ATOM 2208 C C . CYS A 1 288 ? -22.801 7.887 -3.760 1.00 98.56 288 CYS A C 1
ATOM 2210 O O . CYS A 1 288 ? -22.370 6.824 -3.315 1.00 98.56 288 CYS A O 1
ATOM 2212 N N . ASN A 1 289 ? -23.851 7.937 -4.578 1.00 97.06 289 ASN A N 1
ATOM 2213 C CA . ASN A 1 289 ? -24.597 6.763 -5.049 1.00 97.06 289 ASN A CA 1
ATOM 2214 C C . ASN A 1 289 ? -24.532 6.576 -6.577 1.00 97.06 289 ASN A C 1
ATOM 2216 O O . ASN A 1 289 ? -25.199 5.697 -7.124 1.00 97.06 289 ASN A O 1
ATOM 2220 N N . GLU A 1 290 ? -23.706 7.367 -7.268 1.00 94.88 290 GLU A N 1
ATOM 2221 C CA . GLU A 1 290 ? -23.547 7.340 -8.721 1.00 94.88 290 GLU A CA 1
ATOM 2222 C C . GLU A 1 290 ? -22.109 7.662 -9.168 1.00 94.88 290 GLU A C 1
ATOM 2224 O O . GLU A 1 290 ? -21.266 8.116 -8.403 1.00 94.88 290 GLU A O 1
ATOM 2229 N N . LEU A 1 291 ? -21.787 7.434 -10.445 1.00 92.44 291 LEU A N 1
ATOM 2230 C CA . LEU A 1 291 ? -20.401 7.530 -10.923 1.00 92.44 291 LEU A CA 1
ATOM 2231 C C . LEU A 1 291 ? -19.862 8.959 -11.053 1.00 92.44 291 LEU A C 1
ATOM 2233 O O . LEU A 1 291 ? -18.645 9.119 -11.132 1.00 92.44 291 LEU A O 1
ATOM 2237 N N . ASN A 1 292 ? -20.708 9.983 -11.170 1.00 93.44 292 ASN A N 1
ATOM 2238 C CA . ASN A 1 292 ? -20.276 11.338 -11.540 1.00 93.44 292 ASN A CA 1
ATOM 2239 C C . ASN A 1 292 ? -20.883 12.445 -10.670 1.00 93.44 292 ASN A C 1
ATOM 2241 O O . ASN A 1 292 ? -20.777 13.613 -11.040 1.00 93.44 292 ASN A O 1
ATOM 2245 N N . LYS A 1 293 ? -21.474 12.108 -9.525 1.00 96.62 293 LYS A N 1
ATOM 2246 C CA . LYS A 1 293 ? -21.931 13.100 -8.558 1.00 96.62 293 LYS A CA 1
ATOM 2247 C C . LYS A 1 293 ? -21.721 12.596 -7.138 1.00 96.62 293 LYS A C 1
ATOM 2249 O O . LYS A 1 293 ? -22.048 11.454 -6.825 1.00 96.62 293 LYS A O 1
ATOM 2254 N N . ALA A 1 294 ? -21.170 13.455 -6.295 1.00 98.19 294 ALA A N 1
ATOM 2255 C CA . ALA A 1 294 ? -21.119 13.265 -4.856 1.00 98.19 294 ALA A CA 1
ATOM 2256 C C . ALA A 1 294 ? -21.595 14.539 -4.159 1.00 98.19 294 ALA A C 1
ATOM 2258 O O . ALA A 1 294 ? -21.539 15.636 -4.724 1.00 98.19 294 ALA A O 1
ATOM 2259 N N . TYR A 1 295 ? -22.060 14.380 -2.930 1.00 98.62 295 TYR A N 1
ATOM 2260 C CA . TYR A 1 295 ? -22.521 15.461 -2.074 1.00 98.62 295 TYR A CA 1
ATOM 2261 C C . TYR A 1 295 ? -21.685 15.450 -0.807 1.00 98.62 295 TYR A C 1
ATOM 2263 O O . TYR A 1 295 ? -21.507 14.393 -0.210 1.00 98.62 295 TYR A O 1
ATOM 2271 N N . SER A 1 296 ? -21.190 16.602 -0.381 1.00 98.62 296 SER A N 1
ATOM 2272 C CA . SER A 1 296 ? -20.500 16.760 0.898 1.00 98.62 296 SER A CA 1
ATOM 2273 C C . SER A 1 296 ? -21.138 17.885 1.692 1.00 98.62 296 SER A C 1
ATOM 2275 O O . SER A 1 296 ? -21.657 18.845 1.123 1.00 98.62 296 SER A O 1
ATOM 2277 N N . PHE A 1 297 ? -21.164 17.741 3.011 1.00 98.62 297 PHE A N 1
ATOM 2278 C CA . PHE A 1 297 ? -21.878 18.656 3.889 1.00 98.62 297 PHE A CA 1
ATOM 2279 C C . PHE A 1 297 ? -21.312 18.639 5.315 1.00 98.62 297 PHE A C 1
ATOM 2281 O O . PHE A 1 297 ? -20.842 17.597 5.781 1.00 98.62 297 PHE A O 1
ATOM 2288 N N . PRO A 1 298 ? -21.337 19.775 6.036 1.00 97.75 298 PRO A N 1
ATOM 2289 C CA . PRO A 1 298 ? -20.985 19.802 7.449 1.00 97.75 298 PRO A CA 1
ATOM 2290 C C . PRO A 1 298 ? -22.013 19.014 8.269 1.00 97.75 298 PRO A C 1
ATOM 2292 O O . PRO A 1 298 ? -23.1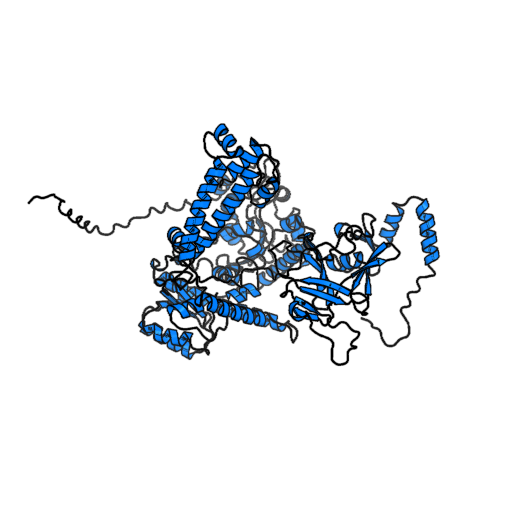94 18.962 7.921 1.00 97.75 298 PRO A O 1
ATOM 2295 N N . ILE A 1 299 ? -21.579 18.424 9.383 1.00 94.25 299 ILE A N 1
ATOM 2296 C CA . ILE A 1 299 ? -22.517 17.826 10.338 1.00 94.25 299 ILE A CA 1
ATOM 2297 C C . ILE A 1 299 ? -23.136 18.946 11.181 1.00 94.25 299 ILE A C 1
ATOM 2299 O O . ILE A 1 299 ? -22.474 19.517 12.043 1.00 94.25 299 ILE A O 1
ATOM 2303 N N . LEU A 1 300 ? -24.401 19.263 10.891 1.00 94.00 300 LEU A N 1
ATOM 2304 C CA . LEU A 1 300 ? -25.224 20.246 11.605 1.00 94.00 300 LEU A CA 1
ATOM 2305 C C . LEU A 1 300 ? -26.230 19.535 12.518 1.00 94.00 300 LEU A C 1
ATOM 2307 O O . LEU A 1 300 ? -26.714 18.456 12.167 1.00 94.00 300 LEU A O 1
ATOM 2311 N N . ASP A 1 301 ? -26.592 20.142 13.647 1.00 93.38 301 ASP A N 1
ATOM 2312 C CA . ASP A 1 301 ? -27.518 19.541 14.619 1.00 93.38 301 ASP A CA 1
ATOM 2313 C C . ASP A 1 301 ? -28.882 19.209 13.987 1.00 93.38 301 ASP A C 1
ATOM 2315 O O . ASP A 1 301 ? -29.470 18.157 14.252 1.00 93.38 301 ASP A O 1
ATOM 2319 N N . GLU A 1 302 ? -29.348 20.057 13.071 1.00 95.69 302 GLU A N 1
ATOM 2320 C CA . GLU A 1 302 ? -30.616 19.920 12.357 1.00 95.69 302 GLU A CA 1
ATOM 2321 C C . GLU A 1 302 ? -30.661 18.682 11.451 1.00 95.69 302 GLU A C 1
ATOM 2323 O O . GLU A 1 302 ? -31.732 18.108 11.245 1.00 95.69 302 GLU A O 1
ATOM 2328 N N . ILE A 1 303 ? -29.514 18.233 10.926 1.00 96.06 303 ILE A N 1
ATOM 2329 C CA . ILE A 1 303 ? -29.453 17.086 10.007 1.00 96.06 303 ILE A CA 1
ATOM 2330 C C . ILE A 1 303 ? -29.202 15.754 10.724 1.00 96.06 303 ILE A C 1
ATOM 2332 O O . ILE A 1 303 ? -29.395 14.694 10.124 1.00 96.06 303 ILE A O 1
ATOM 2336 N N . ILE A 1 304 ? -28.799 15.766 12.002 1.00 95.69 304 ILE A N 1
ATOM 2337 C CA . ILE A 1 304 ? -28.492 14.543 12.762 1.00 95.69 304 ILE A CA 1
ATOM 2338 C C . ILE A 1 304 ? -29.647 13.525 12.701 1.00 95.69 304 ILE A C 1
ATOM 2340 O O . ILE A 1 304 ? -29.374 12.354 12.421 1.00 95.69 304 ILE A O 1
ATOM 2344 N N . PRO A 1 305 ? -30.934 13.898 12.879 1.00 97.62 305 PRO A N 1
ATOM 2345 C CA . PRO A 1 305 ? -32.028 12.929 12.832 1.00 97.62 305 PRO A CA 1
ATOM 2346 C C . PRO A 1 305 ? -32.143 12.196 11.491 1.00 97.62 305 PRO A C 1
ATOM 2348 O O . PRO A 1 305 ? -32.394 10.989 11.467 1.00 97.62 305 PRO A O 1
ATOM 2351 N N . ILE A 1 306 ? -31.959 12.896 10.366 1.00 98.25 306 ILE A N 1
ATOM 2352 C CA . ILE A 1 306 ? -32.013 12.267 9.042 1.00 98.25 306 ILE A CA 1
ATOM 2353 C C . ILE A 1 306 ? -30.733 11.488 8.726 1.00 98.25 306 ILE A C 1
ATOM 2355 O O . ILE A 1 306 ? -30.806 10.418 8.122 1.00 98.25 306 ILE A O 1
ATOM 2359 N N . TRP A 1 307 ? -29.581 11.950 9.211 1.00 98.19 307 TRP A N 1
ATOM 2360 C CA . TRP A 1 307 ? -28.327 11.215 9.104 1.00 98.19 307 TRP A CA 1
ATOM 2361 C C . TRP A 1 307 ? -28.405 9.863 9.826 1.00 98.19 307 TRP A C 1
ATOM 2363 O O . TRP A 1 307 ? -28.122 8.826 9.226 1.00 98.19 307 TRP A O 1
ATOM 2373 N N . LYS A 1 308 ? -28.922 9.831 11.065 1.00 98.38 308 LYS A N 1
ATOM 2374 C CA . LYS A 1 308 ? -29.178 8.579 11.806 1.00 98.38 308 LYS A CA 1
ATOM 2375 C C . LYS A 1 308 ? -30.120 7.642 11.035 1.00 98.38 308 LYS A C 1
ATOM 2377 O O . LYS A 1 308 ? -29.880 6.436 11.006 1.00 98.38 308 LYS A O 1
ATOM 2382 N N . LYS A 1 309 ? -31.148 8.173 10.353 1.00 98.31 309 LYS A N 1
ATOM 2383 C CA . LYS A 1 309 ? -32.038 7.370 9.486 1.00 98.31 309 LYS A CA 1
ATOM 2384 C C . LYS A 1 309 ? -31.287 6.732 8.316 1.00 98.31 309 LYS A C 1
ATOM 2386 O O . LYS A 1 309 ? -31.488 5.548 8.063 1.00 98.31 309 LYS A O 1
ATOM 2391 N N . PHE A 1 310 ? -30.420 7.477 7.629 1.00 98.50 310 PHE A N 1
ATOM 2392 C CA . PHE A 1 310 ? -29.581 6.933 6.555 1.00 98.50 310 PHE A CA 1
ATOM 2393 C C . PHE A 1 310 ? -28.676 5.796 7.058 1.00 98.50 310 PHE A C 1
ATOM 2395 O O . PHE A 1 310 ? -28.639 4.714 6.457 1.00 98.50 310 PHE A O 1
ATOM 2402 N N . LEU A 1 311 ? -27.986 6.018 8.184 1.00 98.56 311 LEU A N 1
ATOM 2403 C CA . LEU A 1 311 ? -27.076 5.041 8.782 1.00 98.56 311 LEU A CA 1
ATOM 2404 C C . LEU A 1 311 ? -27.813 3.755 9.188 1.00 98.56 311 LEU A C 1
ATOM 2406 O O . LEU A 1 311 ? -27.373 2.663 8.831 1.00 98.56 311 LEU A O 1
ATOM 2410 N N . ALA A 1 312 ? -28.950 3.871 9.879 1.00 98.25 312 ALA A N 1
ATOM 2411 C CA . ALA A 1 312 ? -29.695 2.732 10.421 1.00 98.25 312 ALA A CA 1
ATOM 2412 C C . ALA A 1 312 ? -30.454 1.905 9.362 1.00 98.25 312 ALA A C 1
ATOM 2414 O O . ALA A 1 312 ? -30.891 0.786 9.641 1.00 98.25 312 ALA A O 1
ATOM 2415 N N . ASP A 1 313 ? -30.638 2.425 8.147 1.00 98.25 313 ASP A N 1
ATOM 2416 C CA . ASP A 1 313 ? -31.437 1.749 7.127 1.00 98.25 313 ASP A CA 1
ATOM 2417 C C . ASP A 1 313 ? -30.689 0.581 6.468 1.00 98.25 313 ASP A C 1
ATOM 2419 O O . ASP A 1 313 ? -29.898 0.758 5.543 1.00 98.25 313 ASP A O 1
ATOM 2423 N N . LYS A 1 314 ? -30.987 -0.650 6.881 1.00 97.62 314 LYS A N 1
ATOM 2424 C CA . LYS A 1 314 ? -30.375 -1.868 6.320 1.00 97.62 314 LYS A CA 1
ATOM 2425 C C . LYS A 1 314 ? -30.583 -2.077 4.812 1.00 97.62 314 LYS A C 1
ATOM 2427 O O . LYS A 1 314 ? -29.872 -2.889 4.225 1.00 97.62 314 LYS A O 1
ATOM 2432 N N . ASN A 1 315 ? -31.553 -1.397 4.196 1.00 97.88 315 ASN A N 1
ATOM 2433 C CA . ASN A 1 315 ? -31.889 -1.567 2.783 1.00 97.88 315 ASN A CA 1
ATOM 2434 C C . ASN A 1 315 ? -31.066 -0.669 1.854 1.00 97.88 315 ASN A C 1
ATOM 2436 O O . ASN A 1 315 ? -31.176 -0.812 0.643 1.00 97.88 315 ASN A O 1
ATOM 2440 N N . ILE A 1 316 ? -30.261 0.248 2.396 1.00 98.25 316 ILE A N 1
ATOM 2441 C CA . ILE A 1 316 ? -29.318 1.053 1.613 1.00 98.25 316 ILE A CA 1
ATOM 2442 C C . ILE A 1 316 ? -27.948 0.366 1.700 1.00 98.25 316 ILE A C 1
ATOM 2444 O O . ILE A 1 316 ? -27.358 0.393 2.786 1.00 98.25 316 ILE A O 1
ATOM 2448 N N . PRO A 1 317 ? -27.420 -0.233 0.615 1.00 98.38 317 PRO A N 1
ATOM 2449 C CA . PRO A 1 317 ? -26.125 -0.908 0.635 1.00 98.38 317 PRO A CA 1
ATOM 2450 C C . PRO A 1 317 ? -24.979 0.098 0.853 1.00 98.38 317 PRO A C 1
ATOM 2452 O O . PRO A 1 317 ? -24.650 0.874 -0.042 1.00 98.38 317 PRO A O 1
ATOM 2455 N N . LYS A 1 318 ? -24.345 0.106 2.029 1.00 98.62 318 LYS A N 1
ATOM 2456 C CA . LYS A 1 318 ? -23.271 1.063 2.337 1.00 98.62 318 LYS A CA 1
ATOM 2457 C C . LYS A 1 318 ? -21.916 0.629 1.820 1.00 98.62 318 LYS A C 1
ATOM 2459 O O . LYS A 1 318 ? -21.494 -0.519 1.991 1.00 98.62 318 LYS A O 1
ATOM 2464 N N . ILE A 1 319 ? -21.217 1.594 1.247 1.00 98.81 319 ILE A N 1
ATOM 2465 C CA . ILE A 1 319 ? -19.857 1.465 0.749 1.00 98.81 319 ILE A CA 1
ATOM 2466 C C . ILE A 1 319 ? -18.962 2.408 1.559 1.00 98.81 319 ILE A C 1
ATOM 2468 O O . ILE A 1 319 ? -19.350 3.532 1.855 1.00 98.81 319 ILE A O 1
ATOM 2472 N N . ALA A 1 320 ? -17.758 1.964 1.897 1.00 98.56 320 ALA A N 1
ATOM 2473 C CA . ALA A 1 320 ? -16.743 2.818 2.504 1.00 98.56 320 ALA A CA 1
ATOM 2474 C C . ALA A 1 320 ? -15.332 2.398 2.073 1.00 98.56 320 ALA A C 1
ATOM 2476 O O . ALA A 1 320 ? -15.120 1.346 1.451 1.00 98.56 320 ALA A O 1
ATOM 2477 N N . HIS A 1 321 ? -14.344 3.225 2.396 1.00 98.25 321 HIS A N 1
ATOM 2478 C CA . HIS A 1 321 ? -12.935 2.896 2.254 1.00 98.25 321 HIS A CA 1
ATOM 2479 C C . HIS A 1 321 ? -12.303 2.814 3.643 1.00 98.25 321 HIS A C 1
ATOM 2481 O O . HIS A 1 321 ? -11.772 3.810 4.114 1.00 98.25 321 HIS A O 1
ATOM 2487 N N . ASN A 1 322 ? -12.299 1.608 4.242 1.00 96.69 322 ASN A N 1
ATOM 2488 C CA . ASN A 1 322 ? -12.115 1.341 5.683 1.00 96.69 322 ASN A CA 1
ATOM 2489 C C . ASN A 1 322 ? -13.409 1.432 6.508 1.00 96.69 322 ASN A C 1
ATOM 2491 O O . ASN A 1 322 ? -13.412 2.093 7.537 1.00 96.69 322 ASN A O 1
ATOM 2495 N N . ALA A 1 323 ? -14.442 0.661 6.148 1.00 97.38 323 ALA A N 1
ATOM 2496 C CA . ALA A 1 323 ? -15.780 0.656 6.769 1.00 97.38 323 ALA A CA 1
ATOM 2497 C C . ALA A 1 323 ? -15.786 0.621 8.307 1.00 97.38 323 ALA A C 1
ATOM 2499 O O . ALA A 1 323 ? -16.692 1.125 8.971 1.00 97.38 323 ALA A O 1
ATOM 2500 N N . LYS A 1 324 ? -14.759 0.003 8.895 1.00 95.19 324 LYS A N 1
ATOM 2501 C CA . LYS A 1 324 ? -14.546 -0.030 10.340 1.00 95.19 324 LYS A CA 1
ATOM 2502 C C . LYS A 1 324 ? -14.415 1.377 10.944 1.00 95.19 324 LYS A C 1
ATOM 2504 O O . LYS A 1 324 ? -14.913 1.602 12.042 1.00 95.19 324 LYS A O 1
ATOM 2509 N N . PHE A 1 325 ? -13.738 2.301 10.265 1.00 96.44 325 PHE A N 1
ATOM 2510 C CA . PHE A 1 325 ? -13.589 3.688 10.699 1.00 96.44 325 PHE A CA 1
ATOM 2511 C C . PHE A 1 325 ? -14.948 4.385 10.758 1.00 96.44 325 PHE A C 1
ATOM 2513 O O . PHE A 1 325 ? -15.335 4.849 11.831 1.00 96.44 325 PHE A O 1
ATOM 2520 N N . GLU A 1 326 ? -15.717 4.374 9.668 1.00 97.81 326 GLU A N 1
ATOM 2521 C CA . GLU A 1 326 ? -17.021 5.039 9.623 1.00 97.81 326 GLU A CA 1
ATOM 2522 C C . GLU A 1 326 ? -18.014 4.394 10.594 1.00 97.81 326 GLU A C 1
ATOM 2524 O O . GLU A 1 326 ? -18.782 5.104 11.246 1.00 97.81 326 GLU A O 1
ATOM 2529 N N . LYS A 1 327 ? -17.969 3.064 10.767 1.00 97.25 327 LYS A N 1
ATOM 2530 C CA . LYS A 1 327 ? -18.741 2.360 11.803 1.00 97.25 327 LYS A CA 1
ATOM 2531 C C . LYS A 1 327 ? -18.417 2.898 13.196 1.00 97.25 327 LYS A C 1
ATOM 2533 O O . LYS A 1 327 ? -19.327 3.320 13.902 1.00 97.25 327 LYS A O 1
ATOM 2538 N N . ARG A 1 328 ? -17.136 2.918 13.587 1.00 96.75 328 ARG A N 1
ATOM 2539 C CA . ARG A 1 328 ? -16.711 3.375 14.922 1.00 96.75 328 ARG A CA 1
ATOM 2540 C C . ARG A 1 328 ? -17.134 4.814 15.193 1.00 96.75 328 ARG A C 1
ATOM 2542 O O . ARG A 1 328 ? -17.709 5.085 16.243 1.00 96.75 328 ARG A O 1
ATOM 2549 N N . TRP A 1 329 ? -16.889 5.720 14.248 1.00 97.94 329 TRP A N 1
ATOM 2550 C CA . TRP A 1 329 ? -17.288 7.121 14.387 1.00 97.94 329 TRP A CA 1
ATOM 2551 C C . TRP A 1 329 ? -18.804 7.288 14.482 1.00 97.94 329 TRP A C 1
ATOM 2553 O O . TRP A 1 329 ? -19.271 8.037 15.335 1.00 97.94 329 TRP A O 1
ATOM 2563 N N . SER A 1 330 ? -19.577 6.545 13.689 1.00 97.94 330 SER A N 1
ATOM 2564 C CA . SER A 1 330 ? -21.044 6.591 13.748 1.00 97.94 330 SER A CA 1
ATOM 2565 C C . SER A 1 330 ? -21.587 6.088 15.087 1.00 97.94 330 SER A C 1
ATOM 2567 O O . SER A 1 330 ? -22.449 6.731 15.682 1.00 97.94 330 SER A O 1
ATOM 2569 N N . VAL A 1 331 ? -21.054 4.980 15.608 1.00 97.38 331 VAL A N 1
ATOM 2570 C CA . VAL A 1 331 ? -21.488 4.434 16.902 1.00 97.38 331 VAL A CA 1
ATOM 2571 C C . VAL A 1 331 ? -21.154 5.405 18.033 1.00 97.38 331 VAL A C 1
ATOM 2573 O O . VAL A 1 331 ? -22.024 5.734 18.829 1.00 97.38 331 VAL A O 1
ATOM 2576 N N . VAL A 1 332 ? -19.920 5.910 18.080 1.00 96.44 332 VAL A N 1
ATOM 2577 C CA . VAL A 1 332 ? -19.438 6.715 19.213 1.00 96.44 332 VAL A CA 1
ATOM 2578 C C . VAL A 1 332 ? -19.922 8.168 19.159 1.00 96.44 332 VAL A C 1
ATOM 2580 O O . VAL A 1 332 ? -20.171 8.758 20.207 1.00 96.44 332 VAL A O 1
ATOM 2583 N N . LYS A 1 333 ? -20.046 8.774 17.970 1.00 95.75 333 LYS A N 1
ATOM 2584 C CA . LYS A 1 333 ? -20.407 10.200 17.826 1.00 95.75 333 LYS A CA 1
ATOM 2585 C C . LYS A 1 333 ? -21.830 10.453 17.355 1.00 95.75 333 LYS A C 1
ATOM 2587 O O . LYS A 1 333 ? -22.352 11.526 17.637 1.00 95.75 333 LYS A O 1
ATOM 2592 N N . CYS A 1 334 ? -22.463 9.507 16.667 1.00 95.44 334 CYS A N 1
ATOM 2593 C CA . CYS A 1 334 ? -23.855 9.648 16.231 1.00 95.44 334 CYS A CA 1
ATOM 2594 C C . CYS A 1 334 ? -24.826 8.777 17.036 1.00 95.44 334 CYS A C 1
ATOM 2596 O O . CYS A 1 334 ? -26.037 8.912 16.846 1.00 95.44 334 CYS A O 1
ATOM 2598 N N . ASP A 1 335 ? -24.325 7.895 17.912 1.00 95.69 335 ASP A N 1
ATOM 2599 C CA . ASP A 1 335 ? -25.143 6.921 18.641 1.00 95.69 335 ASP A CA 1
ATOM 2600 C C . ASP A 1 335 ? -26.021 6.107 17.667 1.00 95.69 335 ASP A C 1
ATOM 2602 O O . ASP A 1 335 ? -27.251 6.059 17.743 1.00 95.69 335 ASP A O 1
ATOM 2606 N N . THR A 1 336 ? -25.396 5.583 16.607 1.00 97.69 336 THR A N 1
ATOM 2607 C CA . THR A 1 336 ? -26.046 4.726 15.603 1.00 97.69 336 THR A CA 1
ATOM 2608 C C . THR A 1 336 ? -25.036 3.798 14.953 1.00 97.69 336 THR A C 1
ATOM 2610 O O . THR A 1 336 ? -24.048 4.253 14.383 1.00 97.69 336 THR A O 1
ATOM 2613 N N . ASP A 1 337 ? -25.321 2.496 14.982 1.00 97.06 337 ASP A N 1
ATOM 2614 C CA . ASP A 1 337 ? -24.555 1.500 14.235 1.00 97.06 337 ASP A CA 1
ATOM 2615 C C . ASP A 1 337 ? -25.036 1.429 12.775 1.00 97.06 337 ASP A C 1
ATOM 2617 O O . ASP A 1 337 ? -26.192 1.048 12.544 1.00 97.06 337 ASP A O 1
ATOM 2621 N N . PRO A 1 338 ? -24.197 1.772 11.776 1.00 98.06 338 PRO A N 1
ATOM 2622 C CA . PRO A 1 338 ? -24.605 1.729 10.380 1.00 98.06 338 PRO A CA 1
ATOM 2623 C C . PRO A 1 338 ? -24.954 0.303 9.934 1.00 98.06 338 PRO A C 1
ATOM 2625 O O . PRO A 1 338 ? -24.179 -0.634 10.130 1.00 98.06 338 PRO A O 1
ATOM 2628 N N . GLN A 1 339 ? -26.108 0.140 9.290 1.00 97.62 339 GLN A N 1
ATOM 2629 C CA . GLN A 1 339 ? -26.636 -1.149 8.833 1.00 97.62 339 GLN A CA 1
ATOM 2630 C C . GLN A 1 339 ? -26.591 -1.267 7.314 1.00 97.62 339 GLN A C 1
ATOM 2632 O O . GLN A 1 339 ? -26.743 -0.277 6.614 1.00 97.62 339 GLN A O 1
ATOM 2637 N N . GLY A 1 340 ? -26.483 -2.485 6.779 1.00 97.12 340 GLY A N 1
ATOM 2638 C CA . GLY A 1 340 ? -26.473 -2.704 5.325 1.00 97.12 340 GLY A CA 1
ATOM 2639 C C . GLY A 1 340 ? -25.090 -2.545 4.687 1.00 97.12 340 GLY A C 1
ATOM 2640 O O . GLY A 1 340 ? -24.993 -2.170 3.523 1.00 97.12 340 GLY A O 1
ATOM 2641 N N . TRP A 1 341 ? -24.012 -2.818 5.430 1.00 98.25 341 TRP A N 1
ATOM 2642 C CA . TRP A 1 341 ? -22.649 -2.849 4.890 1.00 98.25 341 TRP A CA 1
ATOM 2643 C C . TRP A 1 341 ? -22.540 -3.777 3.680 1.00 98.25 341 TRP A C 1
ATOM 2645 O O . TRP A 1 341 ? -22.769 -4.983 3.775 1.00 98.25 341 TRP A O 1
ATOM 2655 N N . PHE A 1 342 ? -22.165 -3.199 2.544 1.00 97.56 342 PHE A N 1
ATOM 2656 C CA . PHE A 1 342 ? -22.121 -3.872 1.253 1.00 97.56 342 PHE A CA 1
ATOM 2657 C C . PHE A 1 342 ? -20.702 -4.009 0.719 1.00 97.56 342 PHE A C 1
ATOM 2659 O O . PHE A 1 342 ? -20.341 -5.072 0.215 1.00 97.56 342 PHE A O 1
ATOM 2666 N N . TRP A 1 343 ? -19.888 -2.954 0.826 1.00 98.56 343 TRP A N 1
ATOM 2667 C CA . TRP A 1 343 ? -18.537 -2.976 0.275 1.00 98.56 343 TRP A CA 1
ATOM 2668 C C . TRP A 1 343 ? -17.535 -2.151 1.081 1.00 98.56 343 TRP A C 1
ATOM 2670 O O . TRP A 1 343 ? -17.750 -0.973 1.338 1.00 98.56 343 TRP A O 1
ATOM 2680 N N . ASP A 1 344 ? -16.391 -2.754 1.401 1.00 98.56 344 ASP A N 1
ATOM 2681 C CA . ASP A 1 344 ? -15.193 -2.029 1.828 1.00 98.56 344 ASP A CA 1
ATOM 2682 C C . ASP A 1 344 ? -14.147 -2.106 0.713 1.00 98.56 344 ASP A C 1
ATOM 2684 O O . ASP A 1 344 ? -13.638 -3.187 0.380 1.00 98.56 344 ASP A O 1
ATOM 2688 N N . SER A 1 345 ? -13.846 -0.954 0.119 1.00 98.38 345 SER A N 1
ATOM 2689 C CA . SER A 1 345 ? -12.939 -0.865 -1.025 1.00 98.38 345 SER A CA 1
ATOM 2690 C C . SER A 1 345 ? -11.458 -1.029 -0.653 1.00 98.38 345 SER A C 1
ATOM 2692 O O . SER A 1 345 ? -10.653 -1.430 -1.500 1.00 98.38 345 SER A O 1
ATOM 2694 N N . MET A 1 346 ? -11.078 -0.811 0.610 1.00 97.50 346 MET A N 1
ATOM 2695 C CA . MET A 1 346 ? -9.725 -1.068 1.114 1.00 97.50 346 MET A CA 1
ATOM 2696 C C . MET A 1 346 ? -9.474 -2.572 1.268 1.00 97.50 346 MET A C 1
ATOM 2698 O O . MET A 1 346 ? -8.420 -3.079 0.872 1.00 97.50 346 MET A O 1
ATOM 2702 N N . ILE A 1 347 ? -10.460 -3.303 1.796 1.00 95.88 347 ILE A N 1
ATOM 2703 C CA . ILE A 1 347 ? -10.421 -4.769 1.907 1.00 95.88 347 ILE A CA 1
ATOM 2704 C C . ILE A 1 347 ? -10.395 -5.414 0.523 1.00 95.88 347 ILE A C 1
ATOM 2706 O O . ILE A 1 347 ? -9.576 -6.298 0.269 1.00 95.88 347 ILE A O 1
ATOM 2710 N N . ALA A 1 348 ? -11.245 -4.950 -0.395 1.00 96.88 348 ALA A N 1
ATOM 2711 C CA . ALA A 1 348 ? -11.250 -5.444 -1.768 1.00 96.88 348 ALA A CA 1
ATOM 2712 C C . ALA A 1 348 ? -9.898 -5.220 -2.460 1.00 96.88 348 ALA A C 1
ATOM 2714 O O . ALA A 1 348 ? -9.392 -6.135 -3.112 1.00 96.88 348 ALA A O 1
ATOM 2715 N N . ALA A 1 349 ? -9.270 -4.053 -2.263 1.00 95.50 349 ALA A N 1
ATOM 2716 C CA . ALA A 1 349 ? -7.927 -3.791 -2.776 1.00 95.50 349 ALA A CA 1
ATOM 2717 C C . ALA A 1 349 ? -6.904 -4.797 -2.227 1.00 95.50 349 ALA A C 1
ATOM 2719 O O . ALA A 1 349 ? -6.106 -5.312 -3.000 1.00 95.50 349 ALA A O 1
ATOM 2720 N N . HIS A 1 350 ? -6.962 -5.114 -0.928 1.00 93.06 350 HIS A N 1
ATOM 2721 C CA . HIS A 1 350 ? -6.061 -6.079 -0.292 1.00 93.06 350 HIS A CA 1
ATOM 2722 C C . HIS A 1 350 ? -6.222 -7.509 -0.827 1.00 93.06 350 HIS A C 1
ATOM 2724 O O . HIS A 1 350 ? -5.235 -8.227 -0.976 1.00 93.06 350 HIS A O 1
ATOM 2730 N N . ILE A 1 351 ? -7.458 -7.931 -1.098 1.00 91.75 351 ILE A N 1
ATOM 2731 C CA . ILE A 1 351 ? -7.756 -9.273 -1.620 1.00 91.75 351 ILE A CA 1
ATOM 2732 C C . ILE A 1 351 ? -7.287 -9.411 -3.066 1.00 91.75 351 ILE A C 1
ATOM 2734 O O . ILE A 1 351 ? -6.697 -10.429 -3.420 1.00 91.75 351 ILE A O 1
ATOM 2738 N N . LEU A 1 352 ? -7.525 -8.386 -3.890 1.00 90.50 352 LEU A N 1
ATOM 2739 C CA . LEU A 1 352 ? -7.055 -8.358 -5.276 1.00 90.50 352 LEU A CA 1
ATOM 2740 C C . LEU A 1 352 ? -5.527 -8.299 -5.343 1.00 90.50 352 LEU A C 1
ATOM 2742 O O . LEU A 1 352 ? -4.915 -8.912 -6.216 1.00 90.50 352 LEU A O 1
ATOM 2746 N N . ASP A 1 353 ? -4.907 -7.572 -4.415 1.00 87.62 353 ASP A N 1
ATOM 2747 C CA . ASP A 1 353 ? -3.466 -7.430 -4.335 1.00 87.62 353 ASP A CA 1
ATOM 2748 C C . ASP A 1 353 ? -3.030 -7.090 -2.901 1.00 87.62 353 ASP A C 1
ATOM 2750 O O . ASP A 1 353 ? -3.338 -6.037 -2.342 1.00 87.62 353 ASP A O 1
ATOM 2754 N N . SER A 1 354 ? -2.268 -7.997 -2.292 1.00 83.44 354 SER A N 1
ATOM 2755 C CA . SER A 1 354 ? -1.856 -7.883 -0.893 1.00 83.44 354 SER A CA 1
ATOM 2756 C C . SER A 1 354 ? -0.492 -7.206 -0.719 1.00 83.44 354 SER A C 1
ATOM 2758 O O . SER A 1 354 ? 0.117 -7.301 0.352 1.00 83.44 354 SER A O 1
ATOM 2760 N N . ARG A 1 355 ? 0.075 -6.578 -1.760 1.00 84.81 355 ARG A N 1
ATOM 2761 C CA . ARG A 1 355 ? 1.356 -5.864 -1.642 1.00 84.81 355 ARG A CA 1
ATOM 2762 C C . ARG A 1 355 ? 1.272 -4.752 -0.595 1.00 84.81 355 ARG A C 1
ATOM 2764 O O . ARG A 1 355 ? 0.224 -4.215 -0.256 1.00 84.81 355 ARG A O 1
ATOM 2771 N N . LYS A 1 356 ? 2.423 -4.371 -0.045 1.00 82.19 356 LYS A N 1
ATOM 2772 C CA . LYS A 1 356 ? 2.469 -3.277 0.932 1.00 82.19 356 LYS A CA 1
ATOM 2773 C C . LYS A 1 356 ? 2.176 -1.937 0.248 1.00 82.19 356 LYS A C 1
ATOM 2775 O O . LYS A 1 356 ? 2.734 -1.662 -0.814 1.00 82.19 356 LYS A O 1
ATOM 2780 N N . LYS A 1 357 ? 1.420 -1.076 0.941 1.00 84.44 357 LYS A N 1
ATOM 2781 C CA . LYS A 1 357 ? 1.145 0.330 0.580 1.00 84.44 357 LYS A CA 1
ATOM 2782 C C . LYS A 1 357 ? 0.310 0.548 -0.688 1.00 84.44 357 LYS A C 1
ATOM 2784 O O . LYS A 1 357 ? 0.429 1.605 -1.290 1.00 84.44 357 LYS A O 1
ATOM 2789 N N . ILE A 1 358 ? -0.511 -0.414 -1.099 1.00 87.56 358 ILE A N 1
ATOM 2790 C CA . ILE A 1 358 ? -1.389 -0.244 -2.271 1.00 87.56 358 ILE A CA 1
ATOM 2791 C C . ILE A 1 358 ? -2.862 -0.076 -1.910 1.00 87.56 358 ILE A C 1
ATOM 2793 O O . ILE A 1 358 ? -3.641 0.298 -2.771 1.00 87.56 358 ILE A O 1
ATOM 2797 N N . THR A 1 359 ? -3.259 -0.353 -0.668 1.00 93.19 359 THR A N 1
ATOM 2798 C CA . THR A 1 359 ? -4.676 -0.446 -0.290 1.00 93.19 359 THR A CA 1
ATOM 2799 C C . THR A 1 359 ? -5.329 0.901 -0.006 1.00 93.19 359 THR A C 1
ATOM 2801 O O . THR A 1 359 ? -6.546 0.969 -0.049 1.00 93.19 359 THR A O 1
ATOM 2804 N N . GLY A 1 360 ? -4.555 1.955 0.277 1.00 94.12 360 GLY A N 1
ATOM 2805 C CA . GLY A 1 360 ? -5.102 3.272 0.617 1.00 94.12 360 GLY A CA 1
ATOM 2806 C C . GLY A 1 360 ? -5.741 3.989 -0.575 1.00 94.12 360 GLY A C 1
ATOM 2807 O O . GLY A 1 360 ? -5.252 3.868 -1.703 1.00 94.12 360 GLY A O 1
ATOM 2808 N N . LEU A 1 361 ? -6.782 4.783 -0.311 1.00 96.31 361 LEU A N 1
ATOM 2809 C CA . LEU A 1 361 ? -7.643 5.396 -1.327 1.00 96.31 361 LEU A CA 1
ATOM 2810 C C . LEU A 1 361 ? -6.851 6.229 -2.327 1.00 96.31 361 LEU A C 1
ATOM 2812 O O . LEU A 1 361 ? -6.861 5.922 -3.511 1.00 96.31 361 LEU A O 1
ATOM 2816 N N . LYS A 1 362 ? -6.050 7.187 -1.846 1.00 93.81 362 LYS A N 1
ATOM 2817 C CA . LYS A 1 362 ? -5.191 8.043 -2.686 1.00 93.81 362 LYS A CA 1
ATOM 2818 C C . LYS A 1 362 ? -4.289 7.233 -3.620 1.00 93.81 362 LYS A C 1
ATOM 2820 O O . LYS A 1 362 ? -4.084 7.592 -4.775 1.00 93.81 362 LYS A O 1
ATOM 2825 N N . THR A 1 363 ? -3.770 6.103 -3.131 1.00 93.06 363 THR A N 1
ATOM 2826 C CA . THR A 1 363 ? -2.947 5.203 -3.947 1.00 93.06 363 THR A CA 1
ATOM 2827 C C . THR A 1 363 ? -3.785 4.460 -4.985 1.00 93.06 363 THR A C 1
ATOM 2829 O O . THR A 1 363 ? -3.394 4.433 -6.146 1.00 93.06 363 THR A O 1
ATOM 2832 N N . GLN A 1 364 ? -4.939 3.896 -4.617 1.00 95.25 364 GLN A N 1
ATOM 2833 C CA . GLN A 1 364 ? -5.839 3.240 -5.575 1.00 95.25 364 GLN A CA 1
ATOM 2834 C C . GLN A 1 364 ? -6.362 4.213 -6.637 1.00 95.25 364 GLN A C 1
ATOM 2836 O O . GLN A 1 364 ? -6.392 3.866 -7.816 1.00 95.25 364 GLN A O 1
ATOM 2841 N N . VAL A 1 365 ? -6.703 5.438 -6.239 1.00 94.75 365 VAL A N 1
ATOM 2842 C CA . VAL A 1 365 ? -7.145 6.517 -7.126 1.00 94.75 365 VAL A CA 1
ATOM 2843 C C . VAL A 1 365 ? -6.066 6.856 -8.146 1.00 94.75 365 VAL A C 1
ATOM 2845 O O . VAL A 1 365 ? -6.344 6.885 -9.346 1.00 94.75 365 VAL A O 1
ATOM 2848 N N . PHE A 1 366 ? -4.817 7.011 -7.704 1.00 93.62 366 PHE A N 1
ATOM 2849 C CA . PHE A 1 366 ? -3.712 7.221 -8.628 1.00 93.62 366 PHE A CA 1
ATOM 2850 C C . PHE A 1 366 ? -3.501 6.021 -9.553 1.00 93.62 366 PHE A C 1
ATOM 2852 O O . PHE A 1 366 ? -3.437 6.187 -10.766 1.00 93.62 366 PHE A O 1
ATOM 2859 N N . LEU A 1 367 ? -3.426 4.806 -9.008 1.00 92.38 367 LEU A N 1
ATOM 2860 C CA . LEU A 1 367 ? -3.106 3.611 -9.789 1.00 92.38 367 LEU A CA 1
ATOM 2861 C C . LEU A 1 367 ? -4.178 3.268 -10.833 1.00 92.38 367 LEU A C 1
ATOM 2863 O O . LEU A 1 367 ? -3.830 2.818 -11.923 1.00 92.38 367 LEU A O 1
ATOM 2867 N N . ARG A 1 368 ? -5.462 3.478 -10.517 1.00 91.44 368 ARG A N 1
ATOM 2868 C CA . ARG A 1 368 ? -6.592 3.112 -11.388 1.00 91.44 368 ARG A CA 1
ATOM 2869 C C . ARG A 1 368 ? -7.074 4.252 -12.277 1.00 91.44 368 ARG A C 1
ATOM 2871 O O . ARG A 1 368 ? -7.506 3.993 -13.397 1.00 91.44 368 ARG A O 1
ATOM 2878 N N . TYR A 1 369 ? -6.996 5.496 -11.806 1.00 91.69 369 TYR A N 1
ATOM 2879 C CA . TYR A 1 369 ? -7.574 6.653 -12.502 1.00 91.69 369 TYR A CA 1
ATOM 2880 C C . TYR A 1 369 ? -6.541 7.705 -12.916 1.00 91.69 369 TYR A C 1
ATOM 2882 O O . TYR A 1 369 ? -6.908 8.661 -13.596 1.00 91.69 369 TYR A O 1
ATOM 2890 N N . GLY A 1 370 ? -5.272 7.548 -12.519 1.00 91.50 370 GLY A N 1
ATOM 2891 C CA . GLY A 1 370 ? -4.196 8.503 -12.806 1.00 91.50 370 GLY A CA 1
ATOM 2892 C C . GLY A 1 370 ? -4.396 9.874 -12.168 1.00 91.50 370 GLY A C 1
ATOM 2893 O O . GLY A 1 370 ? -3.716 10.828 -12.537 1.00 91.50 370 GLY A O 1
ATOM 2894 N N . VAL A 1 371 ? -5.328 9.983 -11.218 1.00 91.75 371 VAL A N 1
ATOM 2895 C CA . VAL A 1 371 ? -5.606 11.222 -10.496 1.00 91.75 371 VAL A CA 1
ATOM 2896 C C . VAL A 1 371 ? -4.594 11.355 -9.370 1.00 91.75 371 VAL A C 1
ATOM 2898 O O . VAL A 1 371 ? -4.440 10.454 -8.545 1.00 91.75 371 VAL A O 1
ATOM 2901 N N . TRP A 1 372 ? -3.900 12.484 -9.350 1.00 90.81 372 TRP A N 1
ATOM 2902 C CA . TRP A 1 372 ? -2.889 12.807 -8.357 1.00 90.81 372 TRP A CA 1
ATOM 2903 C C . TRP A 1 372 ? -3.241 14.124 -7.671 1.00 90.81 372 TRP A C 1
ATOM 2905 O O . TRP A 1 372 ? -3.782 15.019 -8.311 1.00 90.81 372 TRP A O 1
ATOM 2915 N N . GLY A 1 373 ? -2.915 14.242 -6.385 1.00 87.94 373 GLY A N 1
ATOM 2916 C CA . GLY A 1 373 ? -2.945 15.524 -5.680 1.00 87.94 373 GLY A CA 1
ATOM 2917 C C . GLY A 1 373 ? -4.330 16.084 -5.347 1.00 87.94 373 GLY A C 1
ATOM 2918 O O . GLY A 1 373 ? -4.423 17.213 -4.885 1.00 87.94 373 GLY A O 1
ATOM 2919 N N . TYR A 1 374 ? -5.414 15.309 -5.496 1.00 90.81 374 TYR A N 1
ATOM 2920 C CA . TYR A 1 374 ? -6.765 15.786 -5.140 1.00 90.81 374 TYR A CA 1
ATOM 2921 C C . TYR A 1 374 ? -6.926 16.109 -3.640 1.00 90.81 374 TYR A C 1
ATOM 2923 O O . TYR A 1 374 ? -7.902 16.727 -3.236 1.00 90.81 374 TYR A O 1
ATOM 2931 N N . SER A 1 375 ? -5.963 15.695 -2.810 1.00 90.75 375 SER A N 1
ATOM 2932 C CA . SER A 1 375 ? -5.912 16.004 -1.382 1.00 90.75 375 SER A CA 1
ATOM 2933 C C . SER A 1 375 ? -4.853 17.046 -1.015 1.00 90.75 375 SER A C 1
ATOM 2935 O O . SER A 1 375 ? -4.503 17.150 0.158 1.00 90.75 375 SER A O 1
ATOM 2937 N N . ASP A 1 376 ? -4.226 17.714 -1.985 1.00 90.81 376 ASP A N 1
ATOM 2938 C CA . ASP A 1 376 ? -3.058 18.562 -1.718 1.00 90.81 376 ASP A CA 1
ATOM 2939 C C . ASP A 1 376 ? -3.424 19.780 -0.860 1.00 90.81 376 ASP A C 1
ATOM 2941 O O . ASP A 1 376 ? -2.688 20.082 0.083 1.00 90.81 376 ASP A O 1
ATOM 2945 N N . SER A 1 377 ? -4.588 20.392 -1.105 1.00 89.25 377 SER A N 1
ATOM 2946 C CA . SER A 1 377 ? -5.151 21.500 -0.314 1.00 89.25 377 SER A CA 1
ATOM 2947 C C . SER A 1 377 ? -5.275 21.155 1.174 1.00 89.25 377 SER A C 1
ATOM 2949 O O . SER A 1 377 ? -4.800 21.879 2.047 1.00 89.25 377 SER A O 1
ATOM 2951 N N . VAL A 1 378 ? -5.789 19.961 1.469 1.00 92.25 378 VAL A N 1
ATOM 2952 C CA . VAL A 1 378 ? -6.027 19.501 2.843 1.00 92.25 378 VAL A CA 1
ATOM 2953 C C . VAL A 1 378 ? -4.811 18.816 3.480 1.00 92.25 378 VAL A C 1
ATOM 2955 O O . VAL A 1 378 ? -4.754 18.640 4.695 1.00 92.25 378 VAL A O 1
ATOM 2958 N N . SER A 1 379 ? -3.809 18.413 2.690 1.00 90.81 379 SER A N 1
ATOM 2959 C CA . SER A 1 379 ? -2.720 17.523 3.130 1.00 90.81 379 SER A CA 1
ATOM 2960 C C . SER A 1 379 ? -1.922 18.047 4.323 1.00 90.81 379 SER A C 1
ATOM 2962 O O . SER A 1 379 ? -1.450 17.258 5.142 1.00 90.81 379 SER A O 1
ATOM 2964 N N . SER A 1 380 ? -1.791 19.369 4.447 1.00 91.50 380 SER A N 1
ATOM 2965 C CA . SER A 1 380 ? -1.117 19.988 5.584 1.00 91.50 380 SER A CA 1
ATOM 2966 C C . SER A 1 380 ? -1.921 19.853 6.884 1.00 91.50 380 SER A C 1
ATOM 2968 O O . SER A 1 380 ? -1.329 19.755 7.956 1.00 91.50 380 SER A O 1
ATOM 2970 N N . TYR A 1 381 ? -3.245 19.759 6.803 1.00 92.88 381 TYR A N 1
ATOM 2971 C CA . TYR A 1 381 ? -4.159 19.651 7.939 1.00 92.88 381 TYR A CA 1
ATOM 2972 C C . TYR A 1 381 ? -4.394 18.197 8.381 1.00 92.88 381 TYR A C 1
ATOM 2974 O O . TYR A 1 381 ? -4.685 17.935 9.552 1.00 92.88 381 TYR A O 1
ATOM 2982 N N . ILE A 1 382 ? -4.193 17.239 7.466 1.00 85.19 382 ILE A N 1
ATOM 2983 C CA . ILE A 1 382 ? -4.317 15.795 7.709 1.00 85.19 382 ILE A CA 1
ATOM 2984 C C . ILE A 1 382 ? -3.108 15.296 8.514 1.00 85.19 382 ILE A C 1
ATOM 2986 O O . ILE A 1 382 ? -2.110 14.796 7.990 1.00 85.19 382 ILE A O 1
ATOM 2990 N N . GLY A 1 383 ? -3.201 15.428 9.832 1.00 86.69 383 GLY A N 1
ATOM 2991 C CA . GLY A 1 383 ? -2.264 14.834 10.775 1.00 86.69 383 GLY A CA 1
ATOM 2992 C C . GLY A 1 383 ? -2.084 15.661 12.037 1.00 86.69 383 GLY A C 1
ATOM 2993 O O . GLY A 1 383 ? -2.101 16.889 12.007 1.00 86.69 383 GLY A O 1
ATOM 2994 N N . ALA A 1 384 ? -1.873 14.956 13.143 1.00 88.81 384 ALA A N 1
ATOM 2995 C CA . ALA A 1 384 ? -1.580 15.582 14.420 1.00 88.81 384 ALA A CA 1
ATOM 2996 C C . ALA A 1 384 ? -0.154 16.134 14.489 1.00 88.81 384 ALA A C 1
ATOM 2998 O O . ALA A 1 384 ? 0.785 15.523 13.948 1.00 88.81 384 ALA A O 1
ATOM 2999 N N . ALA A 1 385 ? 0.006 17.260 15.187 1.00 89.50 385 ALA A N 1
ATOM 3000 C CA . ALA A 1 385 ? 1.315 17.819 15.484 1.00 89.50 385 ALA A CA 1
ATOM 3001 C C . ALA A 1 385 ? 2.124 16.849 16.374 1.00 89.50 385 ALA A C 1
ATOM 3003 O O . ALA A 1 385 ? 1.547 16.020 17.082 1.00 89.50 385 ALA A O 1
ATOM 3004 N N . PRO A 1 386 ? 3.470 16.909 16.357 1.00 90.88 386 PRO A N 1
ATOM 3005 C CA . PRO A 1 386 ? 4.290 16.041 17.201 1.00 90.88 386 PRO A CA 1
ATOM 3006 C C . PRO A 1 386 ? 3.956 16.141 18.695 1.00 90.88 386 PRO A C 1
ATOM 3008 O O . PRO A 1 386 ? 3.935 15.109 19.357 1.00 90.88 386 PRO A O 1
ATOM 3011 N N . ALA A 1 387 ? 3.647 17.348 19.183 1.00 89.50 387 ALA A N 1
ATOM 3012 C CA . ALA A 1 387 ? 3.240 17.582 20.568 1.00 89.50 387 ALA A CA 1
ATOM 3013 C C . ALA A 1 387 ? 1.932 16.845 20.907 1.00 89.50 387 ALA A C 1
ATOM 3015 O O . ALA A 1 387 ? 1.913 16.054 21.844 1.00 89.50 387 ALA A O 1
ATOM 3016 N N . ASP A 1 388 ? 0.894 16.977 20.071 1.00 88.81 388 ASP A N 1
ATOM 3017 C CA . ASP A 1 388 ? -0.373 16.255 20.265 1.00 88.81 388 ASP A CA 1
ATOM 3018 C C . ASP A 1 388 ? -0.190 14.733 20.236 1.00 88.81 388 ASP A C 1
ATOM 3020 O O . ASP A 1 388 ? -0.819 14.001 20.995 1.00 88.81 388 ASP A O 1
ATOM 3024 N N . LYS A 1 389 ? 0.692 14.212 19.373 1.00 88.75 389 LYS A N 1
ATOM 3025 C CA . LYS A 1 389 ? 0.995 12.769 19.347 1.00 88.75 389 LYS A CA 1
ATOM 3026 C C . LYS A 1 389 ? 1.713 12.300 20.604 1.00 88.75 389 LYS A C 1
ATOM 3028 O O . LYS A 1 389 ? 1.512 11.161 21.026 1.00 88.75 389 LYS A O 1
ATOM 3033 N N . GLU A 1 390 ? 2.580 13.134 21.162 1.00 87.50 390 GLU A N 1
ATOM 3034 C CA . GLU A 1 390 ? 3.271 12.832 22.410 1.00 87.50 390 GLU A CA 1
ATOM 3035 C C . GLU A 1 390 ? 2.308 12.824 23.600 1.00 87.50 390 GLU A C 1
ATOM 3037 O O . GLU A 1 390 ? 2.463 11.976 24.480 1.00 87.50 390 GLU A O 1
ATOM 3042 N N . GLU A 1 391 ? 1.304 13.700 23.583 1.00 87.19 391 GLU A N 1
ATOM 3043 C CA . GLU A 1 391 ? 0.317 13.853 24.652 1.00 87.19 391 GLU A CA 1
ATOM 3044 C C . GLU A 1 391 ? -0.845 12.857 24.569 1.00 87.19 391 GLU A C 1
ATOM 3046 O O . GLU A 1 391 ? -1.205 12.280 25.585 1.00 87.19 391 GLU A O 1
ATOM 3051 N N . PHE A 1 392 ? -1.392 12.593 23.379 1.00 87.31 392 PHE A N 1
ATOM 3052 C CA . PHE A 1 392 ? -2.632 11.814 23.204 1.00 87.31 392 PHE A CA 1
ATOM 3053 C C . PHE A 1 392 ? -2.442 10.504 22.426 1.00 87.31 392 PHE A C 1
ATOM 3055 O O . PHE A 1 392 ? -3.367 9.699 22.287 1.00 87.31 392 PHE A O 1
ATOM 3062 N N . GLY A 1 393 ? -1.246 10.255 21.883 1.00 87.69 393 GLY A N 1
ATOM 3063 C CA . GLY A 1 393 ? -0.931 9.019 21.169 1.00 87.69 393 GLY A CA 1
ATOM 3064 C C . GLY A 1 393 ? -1.863 8.773 19.980 1.00 87.69 393 GLY A C 1
ATOM 3065 O O . GLY A 1 393 ? -1.883 9.537 19.017 1.00 87.69 393 GLY A O 1
ATOM 3066 N N . GLY A 1 394 ? -2.620 7.674 20.037 1.00 86.38 394 GLY A N 1
ATOM 3067 C CA . GLY A 1 394 ? -3.611 7.316 19.020 1.00 86.38 394 GLY A CA 1
ATOM 3068 C C . GLY A 1 394 ? -4.864 8.201 18.997 1.00 86.38 394 GLY A C 1
ATOM 3069 O O . GLY A 1 394 ? -5.596 8.135 18.016 1.00 86.38 394 GLY A O 1
ATOM 3070 N N . ASN A 1 395 ? -5.097 9.019 20.028 1.00 90.06 395 ASN A N 1
ATOM 3071 C CA . ASN A 1 395 ? -6.216 9.967 20.133 1.00 90.06 395 ASN A CA 1
ATOM 3072 C C . ASN A 1 395 ? -5.791 11.410 19.804 1.00 90.06 395 ASN A C 1
ATOM 3074 O O . ASN A 1 395 ? -6.430 12.370 20.214 1.00 90.06 395 ASN A O 1
ATOM 3078 N N . ALA A 1 396 ? -4.657 11.581 19.123 1.00 93.31 396 ALA A N 1
ATOM 3079 C CA . ALA A 1 396 ? -4.139 12.903 18.809 1.00 93.31 396 ALA A CA 1
ATOM 3080 C C . ALA A 1 396 ? -5.013 13.648 17.791 1.00 93.31 396 ALA A C 1
ATOM 3082 O O . ALA A 1 396 ? -5.486 13.066 16.807 1.00 93.31 396 ALA A O 1
ATOM 3083 N N . PHE A 1 397 ? -5.158 14.956 18.008 1.00 95.44 397 PHE A N 1
ATOM 3084 C CA . PHE A 1 397 ? -5.955 15.843 17.171 1.00 95.44 397 PHE A CA 1
ATOM 3085 C C . PHE A 1 397 ? -5.223 16.204 15.886 1.00 95.44 397 PHE A C 1
ATOM 3087 O O . PHE A 1 397 ? -4.063 16.606 15.914 1.00 95.44 397 PHE A O 1
ATOM 3094 N N . ASN A 1 398 ? -5.897 16.060 14.748 1.00 94.50 398 ASN A N 1
ATOM 3095 C CA . ASN A 1 398 ? -5.428 16.651 13.499 1.00 94.50 398 ASN A CA 1
ATOM 3096 C C . ASN A 1 398 ? -5.783 18.147 13.441 1.00 94.50 398 ASN A C 1
ATOM 3098 O O . ASN A 1 398 ? -6.342 18.703 14.381 1.00 94.50 398 ASN A O 1
ATOM 3102 N N . ARG A 1 399 ? -5.440 18.804 12.331 1.00 94.69 399 ARG A N 1
ATOM 3103 C CA . ARG A 1 399 ? -5.647 20.247 12.152 1.00 94.69 399 ARG A CA 1
ATOM 3104 C C . ARG A 1 399 ? -6.769 20.566 11.170 1.00 94.69 399 ARG A C 1
ATOM 3106 O O . ARG A 1 399 ? -6.797 21.659 10.620 1.00 94.69 399 ARG A O 1
ATOM 3113 N N . LEU A 1 400 ? -7.684 19.629 10.912 1.00 94.50 400 LEU A N 1
ATOM 3114 C CA . LEU A 1 400 ? -8.778 19.851 9.957 1.00 94.50 400 LEU A CA 1
ATOM 3115 C C . LEU A 1 400 ? -9.720 20.983 10.387 1.00 94.50 400 LEU A C 1
ATOM 3117 O O . LEU A 1 400 ? -10.328 21.613 9.534 1.00 94.50 400 LEU A O 1
ATOM 3121 N N . THR A 1 401 ? -9.774 21.320 11.677 1.00 93.62 401 THR A N 1
ATOM 3122 C CA . THR A 1 401 ? -10.490 22.509 12.171 1.00 93.62 401 THR A CA 1
ATOM 3123 C C . THR A 1 401 ? -9.920 23.830 11.651 1.00 93.62 401 THR A C 1
ATOM 3125 O O . THR A 1 401 ? -10.644 24.819 11.612 1.00 93.62 401 THR A O 1
ATOM 3128 N N . ASP A 1 402 ? -8.645 23.849 11.253 1.00 94.31 402 ASP A N 1
ATOM 3129 C CA . ASP A 1 402 ? -7.972 25.022 10.685 1.00 94.31 402 ASP A CA 1
ATOM 3130 C C . ASP A 1 402 ? -8.057 25.052 9.145 1.00 94.31 402 ASP A C 1
ATOM 3132 O O . ASP A 1 402 ? -7.551 25.983 8.511 1.00 94.31 402 ASP A O 1
ATOM 3136 N N . CYS A 1 403 ? -8.635 24.015 8.531 1.00 95.69 403 CYS A N 1
ATOM 3137 C CA . CYS A 1 403 ? -8.781 23.903 7.085 1.00 95.69 403 CYS A CA 1
ATOM 3138 C C . CYS A 1 403 ? -9.970 24.756 6.607 1.00 95.69 403 CYS A C 1
ATOM 3140 O O . CYS A 1 403 ? -11.034 24.707 7.232 1.00 95.69 403 CYS A O 1
ATOM 3142 N N . PRO A 1 404 ? -9.832 25.522 5.506 1.00 96.56 404 PRO A N 1
ATOM 3143 C CA . PRO A 1 404 ? -10.972 26.177 4.873 1.00 96.56 404 PRO A CA 1
ATOM 3144 C C . PRO A 1 404 ? -12.102 25.177 4.599 1.00 96.56 404 PRO A C 1
ATOM 3146 O O . PRO A 1 404 ? -11.876 24.076 4.092 1.00 96.56 404 PRO A O 1
ATOM 3149 N N . GLN A 1 405 ? -13.328 25.540 4.981 1.00 95.19 405 GLN A N 1
ATOM 3150 C CA . GLN A 1 405 ? -14.456 24.608 4.965 1.00 95.19 405 GLN A CA 1
ATOM 3151 C C . GLN A 1 405 ? -14.770 24.096 3.553 1.00 95.19 405 GLN A C 1
ATOM 3153 O O . GLN A 1 405 ? -15.096 22.927 3.386 1.00 95.19 405 GLN A O 1
ATOM 3158 N N . ASP A 1 406 ? -14.660 24.951 2.543 1.00 95.50 406 ASP A N 1
ATOM 3159 C CA . ASP A 1 406 ? -14.840 24.610 1.133 1.00 95.50 406 ASP A CA 1
ATOM 3160 C C . ASP A 1 406 ? -13.812 23.580 0.646 1.00 95.50 406 ASP A C 1
ATOM 3162 O O . ASP A 1 406 ? -14.197 22.592 0.021 1.00 95.50 406 ASP A O 1
ATOM 3166 N N . GLU A 1 407 ? -12.533 23.743 0.996 1.00 96.38 407 GLU A N 1
ATOM 3167 C CA . GLU A 1 407 ? -11.480 22.770 0.673 1.00 96.38 407 GLU A CA 1
ATOM 3168 C C . GLU A 1 407 ? -11.711 21.420 1.368 1.00 96.38 407 GLU A C 1
ATOM 3170 O O . GLU A 1 407 ? -11.561 20.365 0.745 1.00 96.38 407 GLU A O 1
ATOM 3175 N N . MET A 1 408 ? -12.115 21.442 2.643 1.00 97.00 408 MET A N 1
ATOM 3176 C CA . MET A 1 408 ? -12.428 20.235 3.412 1.00 97.00 408 MET A CA 1
ATOM 3177 C C . MET A 1 408 ? -13.653 19.499 2.848 1.00 97.00 408 MET A C 1
ATOM 3179 O O . MET A 1 408 ? -13.616 18.281 2.679 1.00 97.00 408 MET A O 1
ATOM 3183 N N . LEU A 1 409 ? -14.732 20.220 2.523 1.00 98.12 409 LEU A N 1
ATOM 3184 C CA . LEU A 1 409 ? -15.933 19.639 1.915 1.00 98.12 409 LEU A CA 1
ATOM 3185 C C . LEU A 1 409 ? -15.635 19.072 0.526 1.00 98.12 409 LEU A C 1
ATOM 3187 O O . LEU A 1 409 ? -16.115 17.985 0.197 1.00 98.12 409 LEU A O 1
ATOM 3191 N N . LEU A 1 410 ? -14.827 19.763 -0.278 1.00 97.62 410 LEU A N 1
ATOM 3192 C CA . LEU A 1 410 ? -14.420 19.276 -1.591 1.00 97.62 410 LEU A CA 1
ATOM 3193 C C . LEU A 1 410 ? -13.630 17.966 -1.469 1.00 97.62 410 LEU A C 1
ATOM 3195 O O . LEU A 1 410 ? -13.935 16.994 -2.162 1.00 97.62 410 LEU A O 1
ATOM 3199 N N . TYR A 1 411 ? -12.660 17.914 -0.550 1.00 97.44 411 TYR A N 1
ATOM 3200 C CA . TYR A 1 411 ? -11.874 16.711 -0.276 1.00 97.44 411 TYR A CA 1
ATOM 3201 C C . TYR A 1 411 ? -12.747 15.532 0.176 1.00 97.44 411 TYR A C 1
ATOM 3203 O O . TYR A 1 411 ? -12.678 14.463 -0.434 1.00 97.44 411 TYR A O 1
ATOM 3211 N N . CYS A 1 412 ? -13.628 15.749 1.156 1.00 98.06 412 CYS A N 1
ATOM 3212 C CA . CYS A 1 412 ? -14.543 14.719 1.650 1.00 98.06 412 CYS A CA 1
ATOM 3213 C C . CYS A 1 412 ? -15.458 14.190 0.530 1.00 98.06 412 CYS A C 1
ATOM 3215 O O . CYS A 1 412 ? -15.688 12.987 0.406 1.00 98.06 412 CYS A O 1
ATOM 3217 N N . GLY A 1 413 ? -15.958 15.073 -0.342 1.00 98.12 413 GLY A N 1
ATOM 3218 C CA . GLY A 1 413 ? -16.760 14.680 -1.502 1.00 98.12 413 GLY A CA 1
ATOM 3219 C C . GLY A 1 413 ? -15.985 13.837 -2.518 1.00 98.12 413 GLY A C 1
ATOM 3220 O O . GLY A 1 413 ? -16.522 12.869 -3.062 1.00 98.12 413 GLY A O 1
ATOM 3221 N N . TYR A 1 414 ? -14.711 14.157 -2.760 1.00 98.00 414 TYR A N 1
ATOM 3222 C CA . TYR A 1 414 ? -13.848 13.322 -3.596 1.00 98.00 414 TYR A CA 1
ATOM 3223 C C . TYR A 1 414 ? -13.629 11.930 -2.998 1.00 98.00 414 TYR A C 1
ATOM 3225 O O . TYR A 1 414 ? -13.633 10.952 -3.754 1.00 98.00 414 TYR A O 1
ATOM 3233 N N . ASP A 1 415 ? -13.466 11.819 -1.678 1.00 98.00 415 ASP A N 1
ATOM 3234 C CA . ASP A 1 415 ? -13.237 10.531 -1.022 1.00 98.00 415 ASP A CA 1
ATOM 3235 C C . ASP A 1 415 ? -14.445 9.589 -1.195 1.00 98.00 415 ASP A C 1
ATOM 3237 O O . ASP A 1 415 ? -14.250 8.442 -1.619 1.00 98.00 415 ASP A O 1
ATOM 3241 N N . SER A 1 416 ? -15.695 10.055 -1.053 1.00 98.38 416 SER A N 1
ATOM 3242 C CA . SER A 1 416 ? -16.874 9.221 -1.370 1.00 98.38 416 SER A CA 1
ATOM 3243 C C . SER A 1 416 ? -17.045 8.946 -2.869 1.00 98.38 416 SER A C 1
ATOM 3245 O O . SER A 1 416 ? -17.329 7.801 -3.238 1.00 98.38 416 SER A O 1
ATOM 3247 N N . LEU A 1 417 ? -16.798 9.926 -3.751 1.00 98.25 417 LEU A N 1
ATOM 3248 C CA . LEU A 1 417 ? -16.858 9.741 -5.211 1.00 98.25 417 LEU A CA 1
ATOM 3249 C C . LEU A 1 417 ? -15.906 8.634 -5.680 1.00 98.25 417 LEU A C 1
ATOM 3251 O O . LEU A 1 417 ? -16.279 7.730 -6.438 1.00 98.25 417 LEU A O 1
ATOM 3255 N N . PHE A 1 418 ? -14.649 8.697 -5.244 1.00 97.94 418 PHE A N 1
ATOM 3256 C CA . PHE A 1 418 ? -13.648 7.710 -5.623 1.00 97.94 418 PHE A CA 1
ATOM 3257 C C . PHE A 1 418 ? -13.871 6.368 -4.943 1.00 97.94 418 PHE A C 1
ATOM 3259 O O . PHE A 1 418 ? -13.653 5.338 -5.584 1.00 97.94 418 PHE A O 1
ATOM 3266 N N . THR A 1 419 ? -14.343 6.362 -3.699 1.00 98.62 419 THR A N 1
ATOM 3267 C CA . THR A 1 419 ? -14.730 5.142 -2.989 1.00 98.62 419 THR A CA 1
ATOM 3268 C C . THR A 1 419 ? -15.846 4.403 -3.723 1.00 98.62 419 THR A C 1
ATOM 3270 O O . THR A 1 419 ? -15.726 3.195 -3.945 1.00 98.62 419 THR A O 1
ATOM 3273 N N . TYR A 1 420 ? -16.881 5.111 -4.187 1.00 98.38 420 TYR A N 1
ATOM 3274 C CA . TYR A 1 420 ? -17.966 4.528 -4.977 1.00 98.38 420 TYR A CA 1
ATOM 3275 C C . TYR A 1 420 ? -17.452 3.924 -6.290 1.00 98.38 420 TYR A C 1
ATOM 3277 O O . TYR A 1 420 ? -17.663 2.739 -6.560 1.00 98.38 420 TYR A O 1
ATOM 3285 N N . ARG A 1 421 ? -16.704 4.705 -7.085 1.00 96.81 421 ARG A N 1
ATOM 3286 C CA . ARG A 1 421 ? -16.105 4.233 -8.349 1.00 96.81 421 ARG A CA 1
ATOM 3287 C C . ARG A 1 421 ? -15.231 3.001 -8.135 1.00 96.81 421 ARG A C 1
ATOM 3289 O O . ARG A 1 421 ? -15.357 2.013 -8.856 1.00 96.81 421 ARG A O 1
ATOM 3296 N N . LEU A 1 422 ? -14.377 3.048 -7.112 1.00 96.88 422 LEU A N 1
ATOM 3297 C CA . LEU A 1 422 ? -13.468 1.962 -6.767 1.00 96.88 422 LEU A CA 1
ATOM 3298 C C . LEU A 1 422 ? -14.234 0.693 -6.395 1.00 96.88 422 LEU A C 1
ATOM 3300 O O . LEU A 1 422 ? -13.886 -0.380 -6.882 1.00 96.88 422 LEU A O 1
ATOM 3304 N N . ALA A 1 423 ? -15.294 0.810 -5.595 1.00 98.06 423 ALA A N 1
ATOM 3305 C CA . ALA A 1 423 ? -16.140 -0.320 -5.242 1.00 98.06 423 ALA A CA 1
ATOM 3306 C C . ALA A 1 423 ? -16.793 -0.960 -6.475 1.00 98.06 423 ALA A C 1
ATOM 3308 O O . ALA A 1 423 ? -16.772 -2.185 -6.611 1.00 98.06 423 ALA A O 1
ATOM 3309 N N . MET A 1 424 ? -17.318 -0.152 -7.404 1.00 96.75 424 MET A N 1
ATOM 3310 C CA . MET A 1 424 ? -17.927 -0.660 -8.638 1.00 96.75 424 MET A CA 1
ATOM 3311 C C . MET A 1 424 ? -16.909 -1.402 -9.514 1.00 96.75 424 MET A C 1
ATOM 3313 O O . MET A 1 424 ? -17.178 -2.523 -9.960 1.00 96.75 424 MET A O 1
ATOM 3317 N N . ASP A 1 425 ? -15.720 -0.826 -9.707 1.00 95.06 425 ASP A N 1
ATOM 3318 C CA . ASP A 1 425 ? -14.655 -1.423 -10.517 1.00 95.06 425 ASP A CA 1
ATOM 3319 C C . ASP A 1 425 ? -14.103 -2.712 -9.892 1.00 95.06 425 ASP A C 1
ATOM 3321 O O . ASP A 1 425 ? -13.983 -3.733 -10.575 1.00 95.06 425 ASP A O 1
ATOM 3325 N N . GLN A 1 426 ? -13.827 -2.710 -8.586 1.00 97.38 426 GLN A N 1
ATOM 3326 C CA . GLN A 1 426 ? -13.350 -3.894 -7.865 1.00 97.38 426 GLN A CA 1
ATOM 3327 C C . GLN A 1 426 ? -14.384 -5.016 -7.870 1.00 97.38 426 GLN A C 1
ATOM 3329 O O . GLN A 1 426 ? -14.041 -6.176 -8.097 1.00 97.38 426 GLN A O 1
ATOM 3334 N N . ARG A 1 427 ? -15.662 -4.692 -7.649 1.00 96.50 427 ARG A N 1
ATOM 3335 C CA . ARG A 1 427 ? -16.731 -5.689 -7.664 1.00 96.50 427 ARG A CA 1
ATOM 3336 C C . ARG A 1 427 ? -16.886 -6.306 -9.048 1.00 96.50 427 ARG A C 1
ATOM 3338 O O . ARG A 1 427 ? -17.039 -7.521 -9.153 1.00 96.50 427 ARG A O 1
ATOM 3345 N N . LYS A 1 428 ? -16.805 -5.502 -10.112 1.00 95.06 428 LYS A N 1
ATOM 3346 C CA . LYS A 1 428 ? -16.805 -5.990 -11.498 1.00 95.06 428 LYS A CA 1
ATOM 3347 C C . LYS A 1 428 ? -15.625 -6.929 -11.764 1.00 95.06 428 LYS A C 1
ATOM 3349 O O . LYS A 1 428 ? -15.817 -7.980 -12.372 1.00 95.06 428 LYS A O 1
ATOM 3354 N N . GLU A 1 429 ? -14.434 -6.570 -11.292 1.00 93.50 429 GLU A N 1
ATOM 3355 C CA . GLU A 1 429 ? -13.216 -7.380 -11.403 1.00 93.50 429 GLU A CA 1
ATOM 3356 C C . GLU A 1 429 ? -13.369 -8.732 -10.683 1.00 93.50 429 GLU A C 1
ATOM 3358 O O . GLU A 1 429 ? -13.169 -9.786 -11.289 1.00 93.50 429 GLU A O 1
ATOM 3363 N N . MET A 1 430 ? -13.825 -8.718 -9.428 1.00 95.31 430 MET A N 1
ATOM 3364 C CA . MET A 1 430 ? -14.050 -9.932 -8.637 1.00 95.31 430 MET A CA 1
ATOM 3365 C C . MET A 1 430 ? -15.168 -10.816 -9.206 1.00 95.31 430 MET A C 1
ATOM 3367 O O . MET A 1 430 ? -15.045 -12.038 -9.191 1.00 95.31 430 MET A O 1
ATOM 3371 N N . LEU A 1 431 ? -16.239 -10.232 -9.757 1.00 94.25 431 LEU A N 1
ATOM 3372 C CA . LEU A 1 431 ? -17.296 -10.980 -10.450 1.00 94.25 431 LEU A CA 1
ATOM 3373 C C . LEU A 1 431 ? -16.783 -11.659 -11.721 1.00 94.25 431 LEU A C 1
ATOM 3375 O O . LEU A 1 431 ? -17.175 -12.785 -12.015 1.00 94.25 431 LEU A O 1
ATOM 3379 N N . ALA A 1 432 ? -15.919 -10.991 -12.488 1.00 90.94 432 ALA A N 1
ATOM 3380 C CA . ALA A 1 432 ? -15.312 -11.588 -13.673 1.00 90.94 432 ALA A CA 1
ATOM 3381 C C . ALA A 1 432 ? -14.417 -12.781 -13.303 1.00 90.94 432 ALA A C 1
ATOM 3383 O O . ALA A 1 432 ? -14.454 -13.801 -13.985 1.00 90.94 432 ALA A O 1
ATOM 3384 N N . GLN A 1 433 ? -13.670 -12.676 -12.202 1.00 86.94 433 GLN A N 1
ATOM 3385 C CA . GLN A 1 433 ? -12.844 -13.767 -11.681 1.00 86.94 433 GLN A CA 1
ATOM 3386 C C . GLN A 1 433 ? -13.685 -14.910 -11.106 1.00 86.94 433 GLN A C 1
ATOM 3388 O O . GLN A 1 433 ? -13.359 -16.068 -11.322 1.00 86.94 433 GLN A O 1
ATOM 3393 N N . ALA A 1 434 ? -14.803 -14.620 -10.438 1.00 87.25 434 ALA A N 1
ATOM 3394 C CA . ALA A 1 434 ? -15.696 -15.655 -9.920 1.00 87.25 434 ALA A CA 1
ATOM 3395 C C . ALA A 1 434 ? -16.223 -16.591 -11.025 1.00 87.25 434 ALA A C 1
ATOM 3397 O O . ALA A 1 434 ? -16.401 -17.777 -10.781 1.00 87.25 434 ALA A O 1
ATOM 3398 N N . LYS A 1 435 ? -16.399 -16.092 -12.258 1.00 86.44 435 LYS A N 1
ATOM 3399 C CA . LYS A 1 435 ? -16.838 -16.905 -13.409 1.00 86.44 435 LYS A CA 1
ATOM 3400 C C . LYS A 1 435 ? -15.823 -17.960 -13.858 1.00 86.44 435 LYS A C 1
ATOM 3402 O O . LYS A 1 435 ? -16.189 -18.845 -14.623 1.00 86.44 435 LYS A O 1
ATOM 3407 N N . THR A 1 436 ? -14.556 -17.845 -13.459 1.00 81.12 436 THR A N 1
ATOM 3408 C CA . THR A 1 436 ? -13.506 -18.813 -13.815 1.00 81.12 436 THR A CA 1
ATOM 3409 C C . THR A 1 436 ? -13.246 -19.837 -12.710 1.00 81.12 436 THR A C 1
ATOM 3411 O O . THR A 1 436 ? -12.466 -20.769 -12.912 1.00 81.12 436 THR A O 1
ATOM 3414 N N . VAL A 1 437 ? -13.887 -19.667 -11.552 1.00 78.88 437 VAL A N 1
ATOM 3415 C CA . VAL A 1 437 ? -13.785 -20.553 -10.391 1.00 78.88 437 VAL A CA 1
ATOM 3416 C C . VAL A 1 437 ? -14.757 -21.722 -10.568 1.00 78.88 437 VAL A C 1
ATOM 3418 O O . VAL A 1 437 ? -15.860 -21.543 -11.080 1.00 78.88 437 VAL A O 1
ATOM 3421 N N . LYS A 1 438 ? -14.340 -22.934 -10.186 1.00 78.50 438 LYS A N 1
ATOM 3422 C CA . LYS A 1 438 ? -15.188 -24.130 -10.294 1.00 78.50 438 LYS A CA 1
ATOM 3423 C C . LYS A 1 438 ? -16.315 -24.099 -9.263 1.00 78.50 438 LYS A C 1
ATOM 3425 O O . LYS A 1 438 ? -16.141 -23.569 -8.166 1.00 78.50 438 LYS A O 1
ATOM 3430 N N . ASP A 1 439 ? -17.432 -24.746 -9.582 1.00 72.38 439 ASP A N 1
ATOM 3431 C CA . ASP A 1 439 ? -18.557 -24.875 -8.656 1.00 72.38 439 ASP A CA 1
ATOM 3432 C C . ASP A 1 439 ? -18.116 -25.467 -7.306 1.00 72.38 439 ASP A C 1
ATOM 3434 O O . ASP A 1 439 ? -17.426 -26.486 -7.241 1.00 72.38 439 ASP A O 1
ATOM 3438 N N . GLY A 1 440 ? -18.517 -24.804 -6.218 1.00 72.31 440 GLY A N 1
ATOM 3439 C CA . GLY A 1 440 ? -18.175 -25.185 -4.843 1.00 72.31 440 GLY A CA 1
ATOM 3440 C C . GLY A 1 440 ? -16.849 -24.623 -4.313 1.00 72.31 440 GLY A C 1
ATOM 3441 O O . GLY A 1 440 ? -16.583 -24.744 -3.114 1.00 72.31 440 GLY A O 1
ATOM 3442 N N . GLU A 1 441 ? -16.027 -23.977 -5.144 1.00 79.06 441 GLU A N 1
ATOM 3443 C CA . GLU A 1 441 ? -14.822 -23.277 -4.689 1.00 79.06 441 GLU A CA 1
ATOM 3444 C C . GLU A 1 441 ? -15.132 -21.843 -4.220 1.00 79.06 441 GLU A C 1
ATOM 3446 O O . GLU A 1 441 ? -16.087 -21.201 -4.652 1.00 79.06 441 GLU A O 1
ATOM 3451 N N . ARG A 1 442 ? -14.314 -21.331 -3.292 1.00 85.38 442 ARG A N 1
ATOM 3452 C CA . ARG A 1 442 ? -14.468 -19.972 -2.750 1.00 85.38 442 ARG A CA 1
ATOM 3453 C C . ARG A 1 442 ? -13.924 -18.935 -3.726 1.00 85.38 442 ARG A C 1
ATOM 3455 O O . ARG A 1 442 ? -12.825 -19.082 -4.254 1.00 85.38 442 ARG A O 1
ATOM 3462 N N . THR A 1 443 ? -14.665 -17.851 -3.889 1.00 90.75 443 THR A N 1
ATOM 3463 C CA . THR A 1 443 ? -14.333 -16.723 -4.759 1.00 90.75 443 THR A CA 1
ATOM 3464 C C . THR A 1 443 ? -13.701 -15.571 -3.972 1.00 90.75 443 THR A C 1
ATOM 3466 O O . THR A 1 443 ? -13.695 -15.545 -2.739 1.00 90.75 443 THR A O 1
ATOM 3469 N N . PHE A 1 444 ? -13.202 -14.555 -4.676 1.00 90.56 444 PHE A N 1
ATOM 3470 C CA . PHE A 1 444 ? -12.779 -13.314 -4.020 1.00 90.56 444 PHE A CA 1
ATOM 3471 C C . PHE A 1 444 ? -13.945 -12.534 -3.404 1.00 90.56 444 PHE A C 1
ATOM 3473 O O . PHE A 1 444 ? -13.723 -11.794 -2.450 1.00 90.56 444 PHE A O 1
ATOM 3480 N N . LEU A 1 445 ? -15.179 -12.744 -3.877 1.00 93.69 445 LEU A N 1
ATOM 3481 C CA . LEU A 1 445 ? -16.376 -12.181 -3.249 1.00 93.69 445 LEU A CA 1
ATOM 3482 C C . LEU A 1 445 ? -16.647 -12.841 -1.891 1.00 93.69 445 LEU A C 1
ATOM 3484 O O . LEU A 1 445 ? -16.940 -12.136 -0.930 1.00 93.69 445 LEU A O 1
ATOM 3488 N N . ASP A 1 446 ? -16.471 -14.163 -1.778 1.00 92.62 446 ASP A N 1
ATOM 3489 C CA . ASP A 1 446 ? -16.549 -14.864 -0.487 1.00 92.62 446 ASP A CA 1
ATOM 3490 C C . ASP A 1 446 ? -15.483 -14.353 0.489 1.00 92.62 446 ASP A C 1
ATOM 3492 O O . ASP A 1 446 ? -15.764 -14.101 1.662 1.00 92.62 446 ASP A O 1
ATOM 3496 N N . ALA A 1 447 ? -14.248 -14.189 0.001 1.00 90.75 447 ALA A N 1
ATOM 3497 C CA . ALA A 1 447 ? -13.150 -13.657 0.801 1.00 90.75 447 ALA A CA 1
ATOM 3498 C C . ALA A 1 447 ? -13.437 -12.221 1.259 1.00 90.75 447 ALA A C 1
ATOM 3500 O O . ALA A 1 447 ? -13.205 -11.892 2.421 1.00 90.75 447 ALA A O 1
ATOM 3501 N N . HIS A 1 448 ? -13.969 -11.383 0.366 1.00 95.88 448 HIS A N 1
ATOM 3502 C CA . HIS A 1 448 ? -14.336 -10.004 0.675 1.00 95.88 448 HIS A CA 1
ATOM 3503 C C . HIS A 1 448 ? -15.424 -9.949 1.735 1.00 95.88 448 HIS A C 1
ATOM 3505 O O . HIS A 1 448 ? -15.240 -9.272 2.743 1.00 95.88 448 HIS A O 1
ATOM 3511 N N . HIS A 1 449 ? -16.485 -10.738 1.570 1.00 94.75 449 HIS A N 1
ATOM 3512 C CA . HIS A 1 449 ? -17.554 -10.835 2.552 1.00 94.75 449 HIS A CA 1
ATOM 3513 C C . HIS A 1 449 ? -17.018 -11.251 3.929 1.00 94.75 449 HIS A C 1
ATOM 3515 O O . HIS A 1 449 ? -17.289 -10.577 4.921 1.00 94.75 449 HIS A O 1
ATOM 3521 N N . LEU A 1 450 ? -16.190 -12.300 3.996 1.00 93.12 450 LEU A N 1
ATOM 3522 C CA . LEU A 1 450 ? -15.576 -12.753 5.246 1.00 93.12 450 LEU A CA 1
ATOM 3523 C C . LEU A 1 450 ? -14.725 -11.658 5.908 1.00 93.12 450 LEU A C 1
ATOM 3525 O O . LEU A 1 450 ? -14.822 -11.444 7.116 1.00 93.12 450 LEU A O 1
ATOM 3529 N N . PHE A 1 451 ? -13.881 -10.972 5.134 1.00 93.50 451 PHE A N 1
ATOM 3530 C CA . PHE A 1 451 ? -13.008 -9.924 5.662 1.00 93.50 451 PHE A CA 1
ATOM 3531 C C . PHE A 1 451 ? -13.798 -8.690 6.095 1.00 93.50 451 PHE A C 1
ATOM 3533 O O . PHE A 1 451 ? -13.455 -8.105 7.118 1.00 93.50 451 PHE A O 1
ATOM 3540 N N . LEU A 1 452 ? -14.852 -8.318 5.365 1.00 95.69 452 LEU A N 1
ATOM 3541 C CA . LEU A 1 452 ? -15.756 -7.237 5.744 1.00 95.69 452 LEU A CA 1
ATOM 3542 C C . LEU A 1 452 ? -16.428 -7.552 7.083 1.00 95.69 452 LEU A C 1
ATOM 3544 O O . LEU A 1 452 ? -16.318 -6.755 8.007 1.00 95.69 452 LEU A O 1
ATOM 3548 N N . GLN A 1 453 ? -17.026 -8.738 7.236 1.00 94.81 453 GLN A N 1
ATOM 3549 C CA . GLN A 1 453 ? -17.622 -9.161 8.511 1.00 94.81 453 GLN A CA 1
ATOM 3550 C C . GLN A 1 453 ? -16.595 -9.149 9.651 1.00 94.81 453 GLN A C 1
ATOM 3552 O O . GLN A 1 453 ? -16.867 -8.636 10.734 1.00 94.81 453 GLN A O 1
ATOM 3557 N N . GLY A 1 454 ? -15.380 -9.640 9.388 1.00 91.44 454 GLY A N 1
ATOM 3558 C CA . GLY A 1 454 ? -14.279 -9.572 10.345 1.00 91.44 454 GLY A CA 1
ATOM 3559 C C . GLY A 1 454 ? -13.894 -8.138 10.716 1.00 91.44 454 GLY A C 1
ATOM 3560 O O . GLY A 1 454 ? -13.662 -7.858 11.887 1.00 91.44 454 GLY A O 1
ATOM 3561 N N . ALA A 1 455 ? -13.838 -7.216 9.754 1.00 93.00 455 ALA A N 1
ATOM 3562 C CA . ALA A 1 455 ? -13.503 -5.818 10.005 1.00 93.00 455 ALA A CA 1
ATOM 3563 C C . ALA A 1 455 ? -14.577 -5.106 10.833 1.00 93.00 455 ALA A C 1
ATOM 3565 O O . ALA A 1 455 ? -14.226 -4.342 11.730 1.00 93.00 455 ALA A O 1
ATOM 3566 N N . LEU A 1 456 ? -15.858 -5.391 10.582 1.00 94.38 456 LEU A N 1
ATOM 3567 C CA . LEU A 1 456 ? -16.974 -4.849 11.360 1.00 94.38 456 LEU A CA 1
ATOM 3568 C C . LEU A 1 456 ? -16.956 -5.370 12.801 1.00 94.38 456 LEU A C 1
ATOM 3570 O O . LEU A 1 456 ? -17.013 -4.561 13.721 1.00 94.38 456 LEU A O 1
ATOM 3574 N N . ALA A 1 457 ? -16.762 -6.679 12.994 1.00 92.19 457 ALA A N 1
ATOM 3575 C CA . ALA A 1 457 ? -16.641 -7.283 14.324 1.00 92.19 457 ALA A CA 1
ATOM 3576 C C . ALA A 1 457 ? -15.422 -6.753 15.098 1.00 92.19 457 ALA A C 1
ATOM 3578 O O . ALA A 1 457 ? -15.483 -6.531 16.305 1.00 92.19 457 ALA A O 1
ATOM 3579 N N . MET A 1 458 ? -14.302 -6.513 14.406 1.00 90.62 458 MET A N 1
ATOM 3580 C CA . MET A 1 458 ? -13.161 -5.820 15.005 1.00 90.62 458 MET A CA 1
ATOM 3581 C C . MET A 1 458 ? -13.531 -4.382 15.364 1.00 90.62 458 MET A C 1
ATOM 3583 O O . MET A 1 458 ? -13.155 -3.935 16.433 1.00 90.62 458 MET A O 1
ATOM 3587 N N . GLY A 1 459 ? -14.302 -3.677 14.533 1.00 92.44 459 GLY A N 1
ATOM 3588 C CA . GLY A 1 459 ? -14.859 -2.364 14.868 1.00 92.44 459 GLY A CA 1
ATOM 3589 C C . GLY A 1 459 ? -15.651 -2.375 16.174 1.00 92.44 459 GLY A C 1
ATOM 3590 O O . GLY A 1 459 ? -15.391 -1.533 17.025 1.00 92.44 459 GLY A O 1
ATOM 3591 N N . ASP A 1 460 ? -16.530 -3.361 16.372 1.00 92.06 460 ASP A N 1
ATOM 3592 C CA . ASP A 1 460 ? -17.279 -3.534 17.626 1.00 92.06 460 ASP A CA 1
ATOM 3593 C C . ASP A 1 460 ? -16.346 -3.751 18.825 1.00 92.06 460 ASP A C 1
ATOM 3595 O O . ASP A 1 460 ? -16.510 -3.120 19.868 1.00 92.06 460 ASP A O 1
ATOM 3599 N N . ALA A 1 461 ? -15.320 -4.593 18.667 1.00 89.25 461 ALA A N 1
ATOM 3600 C CA . ALA A 1 461 ? -14.320 -4.818 19.709 1.00 89.25 461 ALA A CA 1
ATOM 3601 C C . ALA A 1 461 ? -13.509 -3.549 20.033 1.00 89.25 461 ALA A C 1
ATOM 3603 O O . ALA A 1 461 ? -13.160 -3.313 21.188 1.00 89.25 461 ALA A O 1
ATOM 3604 N N . GLU A 1 462 ? -13.206 -2.722 19.028 1.00 92.44 462 GLU A N 1
ATOM 3605 C CA . GLU A 1 462 ? -12.516 -1.446 19.223 1.00 92.44 462 GLU A CA 1
ATOM 3606 C C . GLU A 1 462 ? -13.399 -0.424 19.941 1.00 92.44 462 GLU A C 1
ATOM 3608 O O . GLU A 1 462 ? -12.882 0.276 20.806 1.00 92.44 462 GLU A O 1
ATOM 3613 N N . VAL A 1 463 ? -14.703 -0.358 19.639 1.00 92.69 463 VAL A N 1
ATOM 3614 C CA . VAL A 1 463 ? -15.658 0.490 20.379 1.00 92.69 463 VAL A CA 1
ATOM 3615 C C . VAL A 1 463 ? -15.778 0.029 21.829 1.00 92.69 463 VAL A C 1
ATOM 3617 O O . VAL A 1 463 ? -15.686 0.851 22.734 1.00 92.69 463 VAL A O 1
ATOM 3620 N N . ALA A 1 464 ? -15.946 -1.277 22.059 1.00 91.50 464 ALA A N 1
ATOM 3621 C CA . ALA A 1 464 ? -16.081 -1.831 23.406 1.00 91.50 464 ALA A CA 1
ATOM 3622 C C . ALA A 1 464 ? -14.838 -1.568 24.274 1.00 91.50 464 ALA A C 1
ATOM 3624 O O . ALA A 1 464 ? -14.954 -1.321 25.473 1.00 91.50 464 ALA A O 1
ATOM 3625 N N . GLY A 1 465 ? -13.652 -1.606 23.659 1.00 90.94 465 GLY A N 1
ATOM 3626 C CA . GLY A 1 465 ? -12.387 -1.362 24.335 1.00 90.94 465 GLY A CA 1
ATOM 3627 C C . GLY A 1 465 ? -12.015 -2.447 25.351 1.00 90.94 465 GLY A C 1
ATOM 3628 O O . GLY A 1 465 ? -12.680 -3.468 25.525 1.00 90.94 465 GLY A O 1
ATOM 3629 N N . ILE A 1 466 ? -10.884 -2.237 26.016 1.00 91.56 466 ILE A N 1
ATOM 3630 C CA . ILE A 1 466 ? -10.334 -3.115 27.048 1.00 91.56 466 ILE A CA 1
ATOM 3631 C C . ILE A 1 466 ? -10.148 -2.276 28.299 1.00 91.56 466 ILE A C 1
ATOM 3633 O O . ILE A 1 466 ? -9.380 -1.316 28.283 1.00 91.56 466 ILE A O 1
ATOM 3637 N N . ARG A 1 467 ? -10.818 -2.644 29.390 1.00 92.19 467 ARG A N 1
ATOM 3638 C CA . ARG A 1 467 ? -10.648 -1.947 30.664 1.00 92.19 467 ARG A CA 1
ATOM 3639 C C . ARG A 1 467 ? -9.212 -2.089 31.162 1.00 92.19 467 ARG A C 1
ATOM 3641 O O . ARG A 1 467 ? -8.658 -3.191 31.162 1.00 92.19 467 ARG A O 1
ATOM 3648 N N . VAL A 1 468 ? -8.640 -0.983 31.613 1.00 89.50 468 VAL A N 1
ATOM 3649 C CA . VAL A 1 468 ? -7.297 -0.923 32.183 1.00 89.50 468 VAL A CA 1
ATOM 3650 C C . VAL A 1 468 ? -7.311 -0.315 33.577 1.00 89.50 468 VAL A C 1
ATOM 3652 O O . VAL A 1 468 ? -8.166 0.499 33.914 1.00 89.50 468 VAL A O 1
ATOM 3655 N N . ASP A 1 469 ? -6.349 -0.742 34.387 1.00 90.38 469 ASP A N 1
ATOM 3656 C CA . ASP A 1 469 ? -6.111 -0.207 35.723 1.00 90.38 469 ASP A CA 1
ATOM 3657 C C . ASP A 1 469 ? -5.045 0.894 35.630 1.00 90.38 469 ASP A C 1
ATOM 3659 O O . ASP A 1 469 ? -3.845 0.623 35.524 1.00 90.38 469 ASP A O 1
ATOM 3663 N N . VAL A 1 470 ? -5.514 2.142 35.573 1.00 89.00 470 VAL A N 1
ATOM 3664 C CA . VAL A 1 470 ? -4.661 3.325 35.388 1.00 89.00 470 VAL A CA 1
ATOM 3665 C C . VAL A 1 470 ? -3.801 3.582 36.629 1.00 89.00 470 VAL A C 1
ATOM 3667 O O . VAL A 1 470 ? -2.632 3.953 36.495 1.00 89.00 470 VAL A O 1
ATOM 3670 N N . ASP A 1 471 ? -4.332 3.306 37.822 1.00 90.44 471 ASP A N 1
ATOM 3671 C CA . ASP A 1 471 ? -3.614 3.479 39.086 1.00 90.44 471 ASP A CA 1
ATOM 3672 C C . ASP A 1 471 ? -2.464 2.474 39.197 1.00 90.44 471 ASP A C 1
ATOM 3674 O O . ASP A 1 471 ? -1.334 2.841 39.535 1.00 90.44 471 ASP A O 1
ATOM 3678 N N . TYR A 1 472 ? -2.707 1.217 38.810 1.00 90.69 472 TYR A N 1
ATOM 3679 C CA . TYR A 1 472 ? -1.658 0.205 38.705 1.00 90.69 472 TYR A CA 1
ATOM 3680 C C . TYR A 1 472 ? -0.544 0.635 37.740 1.00 90.69 472 TYR A C 1
ATOM 3682 O O . TYR A 1 472 ? 0.639 0.444 38.040 1.00 90.69 472 TYR A O 1
ATOM 3690 N N . TYR A 1 473 ? -0.880 1.234 36.591 1.00 89.31 473 TYR A N 1
ATOM 3691 C CA . TYR A 1 473 ? 0.129 1.726 35.646 1.00 89.31 473 TYR A CA 1
ATOM 3692 C C . TYR A 1 473 ? 0.965 2.861 36.228 1.00 89.31 473 TYR A C 1
ATOM 3694 O O . TYR A 1 473 ? 2.190 2.812 36.100 1.00 89.31 473 TYR A O 1
ATOM 3702 N N . ALA A 1 474 ? 0.341 3.831 36.898 1.00 87.25 474 ALA A N 1
ATOM 3703 C CA . ALA A 1 474 ? 1.049 4.927 37.554 1.00 87.25 474 ALA A CA 1
ATOM 3704 C C . ALA A 1 474 ? 1.991 4.410 38.655 1.00 87.25 474 ALA A C 1
ATOM 3706 O O . ALA A 1 474 ? 3.166 4.781 38.699 1.00 87.25 474 ALA A O 1
ATOM 3707 N N . GLN A 1 475 ? 1.520 3.479 39.491 1.00 92.75 475 GLN A N 1
ATOM 3708 C CA . GLN A 1 475 ? 2.339 2.859 40.531 1.00 92.75 475 GLN A CA 1
ATOM 3709 C C . GLN A 1 475 ? 3.533 2.100 39.935 1.00 92.75 475 GLN A C 1
ATOM 3711 O O . GLN A 1 475 ? 4.671 2.267 40.383 1.00 92.75 475 GLN A O 1
ATOM 3716 N N . LYS A 1 476 ? 3.297 1.280 38.902 1.00 92.94 476 LYS A N 1
ATOM 3717 C CA . LYS A 1 476 ? 4.360 0.516 38.237 1.00 92.94 476 LYS A CA 1
ATOM 3718 C C . LYS A 1 476 ? 5.337 1.401 37.486 1.00 92.94 476 LYS A C 1
ATOM 3720 O O . LYS A 1 476 ? 6.515 1.061 37.415 1.00 92.94 476 LYS A O 1
ATOM 3725 N N . GLU A 1 477 ? 4.894 2.525 36.939 1.00 90.56 477 GLU A N 1
ATOM 3726 C CA . GLU A 1 477 ? 5.795 3.487 36.317 1.00 90.56 477 GLU A CA 1
ATOM 3727 C C . GLU A 1 477 ? 6.792 4.057 37.335 1.00 90.56 477 GLU A C 1
ATOM 3729 O O . GLU A 1 477 ? 7.991 4.099 37.036 1.00 90.56 477 GLU A O 1
ATOM 3734 N N . THR A 1 478 ? 6.339 4.418 38.538 1.00 91.62 478 THR A N 1
ATOM 3735 C CA . THR A 1 478 ? 7.212 4.871 39.634 1.00 91.62 478 THR A CA 1
ATOM 3736 C C . THR A 1 478 ? 8.199 3.778 40.045 1.00 91.62 478 THR A C 1
ATOM 3738 O O . THR A 1 478 ? 9.406 3.997 39.976 1.00 91.62 478 THR A O 1
ATOM 3741 N N . GLU A 1 479 ? 7.720 2.560 40.325 1.00 93.50 479 GLU A N 1
ATOM 3742 C CA . GLU A 1 479 ? 8.571 1.418 40.707 1.00 93.50 479 GLU A CA 1
ATOM 3743 C C . GLU A 1 479 ? 9.659 1.119 39.662 1.00 93.50 479 GLU A C 1
ATOM 3745 O O . GLU A 1 479 ? 10.830 0.911 39.990 1.00 93.50 479 GLU A O 1
ATOM 3750 N N . LEU A 1 480 ? 9.292 1.122 38.376 1.00 93.88 480 LEU A N 1
ATOM 3751 C CA . LEU A 1 480 ? 10.250 0.908 37.295 1.00 93.88 480 LEU A CA 1
ATOM 3752 C C . LEU A 1 480 ? 11.236 2.066 37.157 1.00 93.88 480 LEU A C 1
ATOM 3754 O O . LEU A 1 480 ? 12.381 1.831 36.776 1.00 93.88 480 LEU A O 1
ATOM 3758 N N . THR A 1 481 ? 10.816 3.299 37.442 1.00 93.38 481 THR A N 1
ATOM 3759 C CA . THR A 1 481 ? 11.704 4.469 37.435 1.00 93.38 481 THR A CA 1
ATOM 3760 C C . THR A 1 481 ? 12.785 4.318 38.489 1.00 93.38 481 THR A C 1
ATOM 3762 O O . THR A 1 481 ? 13.964 4.411 38.152 1.00 93.38 481 THR A O 1
ATOM 3765 N N . ASP A 1 482 ? 12.397 3.986 39.715 1.00 94.19 482 ASP A N 1
ATOM 3766 C CA . ASP A 1 482 ? 13.329 3.791 40.822 1.00 94.19 482 ASP A CA 1
ATOM 3767 C C . ASP A 1 482 ? 14.288 2.637 40.523 1.00 94.19 482 ASP A C 1
ATOM 3769 O O . ASP A 1 482 ? 15.506 2.771 40.658 1.00 94.19 482 ASP A O 1
ATOM 3773 N N . ARG A 1 483 ? 13.770 1.519 39.997 1.00 94.75 483 ARG A N 1
ATOM 3774 C CA . ARG A 1 483 ? 14.601 0.373 39.612 1.00 94.75 483 ARG A CA 1
ATOM 3775 C C . ARG A 1 483 ? 15.589 0.705 38.492 1.00 94.75 483 ARG A C 1
ATOM 3777 O O . ARG A 1 483 ? 16.722 0.228 38.530 1.00 94.75 483 ARG A O 1
ATOM 3784 N N . ILE A 1 484 ? 15.184 1.497 37.497 1.00 93.62 484 ILE A N 1
ATOM 3785 C CA . ILE A 1 484 ? 16.067 1.959 36.414 1.00 93.62 484 ILE A CA 1
ATOM 3786 C C . ILE A 1 484 ? 17.166 2.874 36.966 1.00 93.62 484 ILE A C 1
ATOM 3788 O O . ILE A 1 484 ? 18.317 2.737 36.547 1.00 93.62 484 ILE A O 1
ATOM 3792 N N . SER A 1 485 ? 16.843 3.765 37.906 1.00 92.94 485 SER A N 1
ATOM 3793 C CA . SER A 1 485 ? 17.825 4.633 38.568 1.00 92.94 485 SER A CA 1
ATOM 3794 C C . SER A 1 485 ? 18.862 3.809 39.333 1.00 92.94 485 SER A C 1
ATOM 3796 O O . SER A 1 485 ? 20.057 3.955 39.084 1.00 92.94 485 SER A O 1
ATOM 3798 N N . VAL A 1 486 ? 18.417 2.843 40.146 1.00 94.44 486 VAL A N 1
ATOM 3799 C CA . VAL A 1 486 ? 19.308 1.917 40.870 1.00 94.44 486 VAL A CA 1
ATOM 3800 C C . VAL A 1 486 ? 20.194 1.124 39.904 1.00 94.44 486 VAL A C 1
ATOM 3802 O O . VAL A 1 486 ? 21.408 1.068 40.078 1.00 94.44 486 VAL A O 1
ATOM 3805 N N . LEU A 1 487 ? 19.623 0.540 38.843 1.00 93.94 487 LEU A N 1
ATOM 3806 C CA . LEU A 1 487 ? 20.404 -0.188 37.835 1.00 93.94 487 LEU A CA 1
ATOM 3807 C C . LEU A 1 487 ? 21.433 0.713 37.143 1.00 93.94 487 LEU A C 1
ATOM 3809 O O . LEU A 1 487 ? 22.534 0.254 36.844 1.00 93.94 487 LEU A O 1
ATOM 3813 N N . SER A 1 488 ? 21.090 1.976 36.889 1.00 92.31 488 SER A N 1
ATOM 3814 C CA . SER A 1 488 ? 22.001 2.941 36.272 1.00 92.31 488 SER A CA 1
ATOM 3815 C C . SER A 1 488 ? 23.212 3.196 37.168 1.00 92.31 488 SER A C 1
ATOM 3817 O O . SER A 1 488 ? 24.342 3.114 36.687 1.00 92.31 488 SER A O 1
ATOM 3819 N N . GLU A 1 489 ? 23.003 3.408 38.468 1.00 92.38 489 GLU A N 1
ATOM 3820 C CA . GLU A 1 489 ? 24.086 3.550 39.450 1.00 92.38 489 GLU A CA 1
ATOM 3821 C C . GLU A 1 489 ? 24.940 2.278 39.551 1.00 92.38 489 GLU A C 1
ATOM 3823 O O . GLU A 1 489 ? 26.171 2.329 39.489 1.00 92.38 489 GLU A O 1
ATOM 3828 N N . GLU A 1 490 ? 24.306 1.106 39.628 1.00 94.00 490 GLU A N 1
ATOM 3829 C CA . GLU A 1 490 ? 25.004 -0.181 39.657 1.00 94.00 490 GLU A CA 1
ATOM 3830 C C . GLU A 1 490 ? 25.864 -0.404 38.403 1.00 94.00 490 GLU A C 1
ATOM 3832 O O . GLU A 1 490 ? 26.965 -0.945 38.508 1.00 94.00 490 GLU A O 1
ATOM 3837 N N . ILE A 1 491 ? 25.390 0.018 37.224 1.00 94.19 491 ILE A N 1
ATOM 3838 C CA . ILE A 1 491 ? 26.144 -0.033 35.964 1.00 94.19 491 ILE A CA 1
ATOM 3839 C C . ILE A 1 491 ? 27.377 0.870 36.050 1.00 94.19 491 ILE A C 1
ATOM 3841 O O . ILE A 1 491 ? 28.476 0.406 35.724 1.00 94.19 491 ILE A O 1
ATOM 3845 N N . GLN A 1 492 ? 27.228 2.112 36.527 1.00 93.00 492 GLN A N 1
ATOM 3846 C CA . GLN A 1 492 ? 28.346 3.056 36.670 1.00 93.00 492 GLN A CA 1
ATOM 3847 C C . GLN A 1 492 ? 29.421 2.576 37.654 1.00 93.00 492 GLN A C 1
ATOM 3849 O O . GLN A 1 492 ? 30.585 2.964 37.539 1.00 93.00 492 GLN A O 1
ATOM 3854 N N . ASN A 1 493 ? 29.056 1.706 38.597 1.00 92.00 493 ASN A N 1
ATOM 3855 C CA . ASN A 1 493 ? 29.975 1.130 39.578 1.00 92.00 493 ASN A CA 1
ATOM 3856 C C . ASN A 1 493 ? 30.752 -0.098 39.070 1.00 92.00 493 ASN A C 1
ATOM 3858 O O . ASN A 1 493 ? 31.666 -0.575 39.750 1.00 92.00 493 ASN A O 1
ATOM 3862 N N . THR A 1 494 ? 30.443 -0.606 37.874 1.00 93.19 494 THR A N 1
ATOM 3863 C CA . THR A 1 494 ? 31.158 -1.748 37.285 1.00 93.19 494 THR A CA 1
ATOM 3864 C C . THR A 1 494 ? 32.530 -1.367 36.714 1.00 93.19 494 THR A C 1
ATOM 3866 O O . THR A 1 494 ? 32.759 -0.238 36.283 1.00 93.19 494 THR A O 1
ATOM 3869 N N . ASN A 1 495 ? 33.450 -2.337 36.642 1.00 92.06 495 ASN A N 1
ATOM 3870 C CA . ASN A 1 495 ? 34.792 -2.118 36.082 1.00 92.06 495 ASN A CA 1
ATOM 3871 C C . ASN A 1 495 ? 34.784 -1.599 34.626 1.00 92.06 495 ASN A C 1
ATOM 3873 O O . ASN A 1 495 ? 35.553 -0.684 34.342 1.00 92.06 495 ASN A O 1
ATOM 3877 N N . PRO A 1 496 ? 33.928 -2.096 33.705 1.00 93.56 496 PRO A N 1
ATOM 3878 C CA . PRO A 1 496 ? 33.828 -1.521 32.361 1.00 93.56 496 PRO A CA 1
ATOM 3879 C C . PRO A 1 496 ? 33.420 -0.041 32.345 1.00 93.56 496 PRO A C 1
ATOM 3881 O O . PRO A 1 496 ? 33.969 0.732 31.565 1.00 93.56 496 PRO A O 1
ATOM 3884 N N . ALA A 1 497 ? 32.492 0.376 33.211 1.00 92.44 497 ALA A N 1
ATOM 3885 C CA . ALA A 1 497 ? 32.078 1.778 33.288 1.00 92.44 497 ALA A CA 1
ATOM 3886 C C . ALA A 1 497 ? 33.182 2.677 33.870 1.00 92.44 497 ALA A C 1
ATOM 3888 O O . ALA A 1 497 ? 33.405 3.776 33.365 1.00 92.44 497 ALA A O 1
ATOM 3889 N N . LYS A 1 498 ? 33.932 2.191 34.868 1.00 93.56 498 LYS A N 1
ATOM 3890 C CA . LYS A 1 498 ? 35.116 2.892 35.397 1.00 93.56 498 LYS A CA 1
ATOM 3891 C C . LYS A 1 498 ? 36.193 3.078 34.327 1.00 93.56 498 LYS A C 1
ATOM 3893 O O . LYS A 1 498 ? 36.672 4.191 34.154 1.00 93.56 498 LYS A O 1
ATOM 3898 N N . LEU A 1 499 ? 36.476 2.032 33.543 1.00 92.81 499 LEU A N 1
ATOM 3899 C CA . LEU A 1 499 ? 37.399 2.100 32.403 1.00 92.81 499 LEU A CA 1
ATOM 3900 C C . LEU A 1 499 ? 36.973 3.174 31.388 1.00 92.81 499 LEU A C 1
ATOM 3902 O O . LEU A 1 499 ? 37.807 3.917 30.875 1.00 92.81 499 LEU A O 1
ATOM 3906 N N . TRP A 1 500 ? 35.672 3.273 31.094 1.00 95.44 500 TRP A N 1
ATOM 3907 C CA . TRP A 1 500 ? 35.144 4.337 30.240 1.00 95.44 500 TRP A CA 1
ATOM 3908 C C . TRP A 1 500 ? 35.375 5.725 30.845 1.00 95.44 500 TRP A C 1
ATOM 3910 O O . TRP A 1 500 ? 35.872 6.613 30.154 1.00 95.44 500 TRP A O 1
ATOM 3920 N N . ARG A 1 501 ? 35.059 5.902 32.133 1.00 95.00 501 ARG A N 1
ATOM 3921 C CA . ARG A 1 501 ? 35.229 7.175 32.846 1.00 95.00 501 ARG A CA 1
ATOM 3922 C C . ARG A 1 501 ? 36.684 7.633 32.860 1.00 95.00 501 ARG A C 1
ATOM 3924 O O . ARG A 1 501 ? 36.947 8.794 32.570 1.00 95.00 501 ARG A O 1
ATOM 3931 N N . GLU A 1 502 ? 37.616 6.725 33.126 1.00 94.00 502 GLU A N 1
ATOM 3932 C CA . GLU A 1 502 ? 39.058 6.997 33.099 1.00 94.00 502 GLU A CA 1
ATOM 3933 C C . GLU A 1 502 ? 39.539 7.400 31.698 1.00 94.00 502 GLU A C 1
ATOM 3935 O O . GLU A 1 502 ? 40.313 8.343 31.558 1.00 94.00 502 GLU A O 1
ATOM 3940 N N . ALA A 1 503 ? 39.049 6.738 30.645 1.00 93.31 503 ALA A N 1
ATOM 3941 C CA . ALA A 1 503 ? 39.481 7.005 29.273 1.00 93.31 503 ALA A CA 1
ATOM 3942 C C . ALA A 1 503 ? 38.811 8.227 28.619 1.00 93.31 503 ALA A C 1
ATOM 3944 O O . ALA A 1 503 ? 39.381 8.820 27.702 1.00 93.31 503 ALA A O 1
ATOM 3945 N N . LYS A 1 504 ? 37.578 8.569 29.013 1.00 94.25 504 LYS A N 1
ATOM 3946 C CA . LYS A 1 504 ? 36.743 9.591 28.349 1.00 94.25 504 LYS A CA 1
ATOM 3947 C C . LYS A 1 504 ? 36.399 10.791 29.233 1.00 94.25 504 LYS A C 1
ATOM 3949 O O . LYS A 1 504 ? 35.804 11.735 28.721 1.00 94.25 504 LYS A O 1
ATOM 3954 N N . GLY A 1 505 ? 36.730 10.762 30.525 1.00 91.81 505 GLY A N 1
ATOM 3955 C CA . GLY A 1 505 ? 36.454 11.844 31.480 1.00 91.81 505 GLY A CA 1
ATOM 3956 C C . GLY A 1 505 ? 34.971 12.049 31.811 1.00 91.81 505 GLY A C 1
ATOM 3957 O O . GLY A 1 505 ? 34.612 13.075 32.378 1.00 91.81 505 GLY A O 1
ATOM 3958 N N . GLN A 1 506 ? 34.101 11.107 31.440 1.00 93.69 506 GLN A N 1
ATOM 3959 C CA . GLN A 1 506 ? 32.652 11.185 31.642 1.00 93.69 506 GLN A CA 1
ATOM 3960 C C . GLN A 1 506 ? 32.057 9.797 31.873 1.00 93.69 506 GLN A C 1
ATOM 3962 O O . GLN A 1 506 ? 32.635 8.795 31.451 1.00 93.69 506 GLN A O 1
ATOM 3967 N N . ASP A 1 507 ? 30.874 9.738 32.477 1.00 93.56 507 ASP A N 1
ATOM 3968 C CA . ASP A 1 507 ? 30.123 8.492 32.626 1.00 93.56 507 ASP A CA 1
ATOM 3969 C C . ASP A 1 507 ? 29.669 7.927 31.278 1.00 93.56 507 ASP A C 1
ATOM 3971 O O . ASP A 1 507 ? 29.420 8.654 30.310 1.00 93.56 507 ASP A O 1
ATOM 3975 N N . ILE A 1 508 ? 29.549 6.600 31.207 1.00 92.25 508 ILE A N 1
ATOM 3976 C CA . ILE A 1 508 ? 28.995 5.955 30.017 1.00 92.25 508 ILE A CA 1
ATOM 3977 C C . ILE A 1 508 ? 27.476 6.099 30.018 1.00 92.25 508 ILE A C 1
ATOM 3979 O O . ILE A 1 508 ? 26.827 5.789 31.011 1.00 92.25 508 ILE A O 1
ATOM 3983 N N . ASN A 1 509 ? 26.884 6.497 28.893 1.00 90.88 509 ASN A N 1
ATOM 3984 C CA . ASN A 1 509 ? 25.443 6.406 28.691 1.00 90.88 509 ASN A CA 1
ATOM 3985 C C . ASN A 1 509 ? 25.091 4.975 28.238 1.00 90.88 509 ASN A C 1
ATOM 3987 O O . ASN A 1 509 ? 25.331 4.632 27.074 1.00 90.88 509 ASN A O 1
ATOM 3991 N N . PRO A 1 510 ? 24.466 4.132 29.083 1.00 82.62 510 PRO A N 1
ATOM 3992 C CA . PRO A 1 510 ? 24.202 2.737 28.729 1.00 82.62 510 PRO A CA 1
ATOM 3993 C C . PRO A 1 510 ? 23.072 2.580 27.688 1.00 82.62 510 PRO A C 1
ATOM 3995 O O . PRO A 1 510 ? 22.868 1.500 27.127 1.00 82.62 510 PRO A O 1
ATOM 3998 N N . GLY A 1 511 ? 22.347 3.659 27.377 1.00 83.75 511 GLY A N 1
ATOM 3999 C CA . GLY A 1 511 ? 21.424 3.733 26.243 1.00 83.75 511 GLY A CA 1
ATOM 4000 C C . GLY A 1 511 ? 22.114 3.995 24.896 1.00 83.75 511 GLY A C 1
ATOM 4001 O O . GLY A 1 511 ? 21.503 3.795 23.846 1.00 83.75 511 GLY A O 1
ATOM 4002 N N . SER A 1 512 ? 23.385 4.412 24.889 1.00 88.62 512 SER A N 1
ATOM 4003 C CA . SER A 1 512 ? 24.110 4.800 23.676 1.00 88.62 512 SER A CA 1
ATOM 4004 C C . SER A 1 512 ? 24.790 3.604 23.005 1.00 88.62 512 SER A C 1
ATOM 4006 O O . SER A 1 512 ? 25.847 3.134 23.425 1.00 88.62 512 SER A O 1
ATOM 4008 N N . ASN A 1 513 ? 24.199 3.123 21.906 1.00 88.56 513 ASN A N 1
ATOM 4009 C CA . ASN A 1 513 ? 24.769 2.038 21.096 1.00 88.56 513 ASN A CA 1
ATOM 4010 C C . ASN A 1 513 ? 26.214 2.307 20.616 1.00 88.56 513 ASN A C 1
ATOM 4012 O O . ASN A 1 513 ? 27.012 1.369 20.674 1.00 88.56 513 ASN A O 1
ATOM 4016 N N . PRO A 1 514 ? 26.584 3.530 20.173 1.00 89.69 514 PRO A N 1
ATOM 4017 C CA . PRO A 1 514 ? 27.964 3.843 19.799 1.00 89.69 514 PRO A CA 1
ATOM 4018 C C . PRO A 1 514 ? 28.952 3.745 20.964 1.00 89.69 514 PRO A C 1
ATOM 4020 O O . PRO A 1 514 ? 29.993 3.115 20.810 1.00 89.69 514 PRO A O 1
ATOM 4023 N N . GLN A 1 515 ? 28.610 4.301 22.134 1.00 92.81 515 GLN A N 1
ATOM 4024 C CA . GLN A 1 515 ? 29.499 4.258 23.304 1.00 92.81 515 GLN A CA 1
ATOM 4025 C C . GLN A 1 515 ? 29.710 2.821 23.789 1.00 92.81 515 GLN A C 1
ATOM 4027 O O . GLN A 1 515 ? 30.834 2.421 24.077 1.00 92.81 515 GLN A O 1
ATOM 4032 N N . LEU A 1 516 ? 28.650 2.005 23.801 1.00 90.94 516 LEU A N 1
ATOM 4033 C CA . LEU A 1 516 ? 28.766 0.585 24.139 1.00 90.94 516 LEU A CA 1
ATOM 4034 C C . LEU A 1 516 ? 29.620 -0.190 23.140 1.00 90.94 516 LEU A C 1
ATOM 4036 O O . LEU A 1 516 ? 30.398 -1.049 23.544 1.00 90.94 516 LEU A O 1
ATOM 4040 N N . SER A 1 517 ? 29.487 0.109 21.847 1.00 89.69 517 SER A N 1
ATOM 4041 C CA . SER A 1 517 ? 30.303 -0.525 20.812 1.00 89.69 517 SER A CA 1
ATOM 4042 C C . SER A 1 517 ? 31.784 -0.203 21.011 1.00 89.69 517 SER A C 1
ATOM 4044 O O . SER A 1 517 ? 32.622 -1.098 20.941 1.00 89.69 517 SER A O 1
ATOM 4046 N N . GLU A 1 518 ? 32.108 1.061 21.273 1.00 91.75 518 GLU A N 1
ATOM 4047 C CA . GLU A 1 518 ? 33.480 1.503 21.515 1.00 91.75 518 GLU A CA 1
ATOM 4048 C C . GLU A 1 518 ? 34.059 0.880 22.792 1.00 91.75 518 GLU A C 1
ATOM 4050 O O . GLU A 1 518 ? 35.148 0.306 22.752 1.00 91.75 518 GLU A O 1
ATOM 4055 N N . LEU A 1 519 ? 33.315 0.907 23.902 1.00 92.19 519 LEU A N 1
ATOM 4056 C CA . LEU A 1 519 ? 33.758 0.304 25.157 1.00 92.19 519 LEU A CA 1
ATOM 4057 C C . LEU A 1 519 ? 34.020 -1.200 24.999 1.00 92.19 519 LEU A C 1
ATOM 4059 O O . LEU A 1 519 ? 35.096 -1.684 25.340 1.00 92.19 519 LEU A O 1
ATOM 4063 N N . LEU A 1 520 ? 33.049 -1.954 24.482 1.00 90.31 520 LEU A N 1
ATOM 4064 C CA . LEU A 1 520 ? 33.123 -3.415 24.463 1.00 90.31 520 LEU A CA 1
ATOM 4065 C C . LEU A 1 520 ? 34.126 -3.928 23.429 1.00 90.31 520 LEU A C 1
ATOM 4067 O O . LEU A 1 520 ? 34.913 -4.824 23.729 1.00 90.31 520 LEU A O 1
ATOM 4071 N N . PHE A 1 521 ? 34.097 -3.389 22.214 1.00 91.00 521 PHE A N 1
ATOM 4072 C CA . PHE A 1 521 ? 34.823 -3.987 21.096 1.00 91.00 521 PHE A CA 1
ATOM 4073 C C . PHE A 1 521 ? 36.170 -3.311 20.839 1.00 91.00 521 PHE A C 1
ATOM 4075 O O . PHE A 1 521 ? 37.128 -4.000 20.501 1.00 91.00 521 PHE A O 1
ATOM 4082 N N . THR A 1 522 ? 36.277 -1.997 21.062 1.00 89.44 522 THR A N 1
ATOM 4083 C CA . THR A 1 522 ? 37.536 -1.262 20.867 1.00 89.44 522 THR A CA 1
ATOM 4084 C C . THR A 1 522 ? 38.375 -1.248 22.141 1.00 89.44 522 THR A C 1
ATOM 4086 O O . THR A 1 522 ? 39.525 -1.671 22.118 1.00 89.44 522 THR A O 1
ATOM 4089 N N . MET A 1 523 ? 37.812 -0.795 23.265 1.00 90.81 523 MET A N 1
ATOM 4090 C CA . MET A 1 523 ? 38.581 -0.616 24.504 1.00 90.81 523 MET A CA 1
ATOM 4091 C C . MET A 1 523 ? 38.812 -1.935 25.247 1.00 90.81 523 MET A C 1
ATOM 4093 O O . MET A 1 523 ? 39.913 -2.200 25.721 1.00 90.81 523 MET A O 1
ATOM 4097 N N . MET A 1 524 ? 37.784 -2.780 25.351 1.00 89.94 524 MET A N 1
ATOM 4098 C CA . MET A 1 524 ? 37.878 -4.075 26.036 1.00 89.94 524 MET A CA 1
ATOM 4099 C C . MET A 1 524 ? 38.317 -5.224 25.115 1.00 89.94 524 MET A C 1
ATOM 4101 O O . MET A 1 524 ? 38.554 -6.330 25.608 1.00 89.94 524 MET A O 1
ATOM 4105 N N . GLY A 1 525 ? 38.403 -4.990 23.800 1.00 86.50 525 GLY A N 1
ATOM 4106 C CA . GLY A 1 525 ? 38.841 -5.984 22.815 1.00 86.50 525 GLY A CA 1
ATOM 4107 C C . GLY A 1 525 ? 37.935 -7.215 22.709 1.00 86.50 525 GLY A C 1
ATOM 4108 O O . GLY A 1 525 ? 38.397 -8.297 22.343 1.00 86.50 525 GLY A O 1
ATOM 4109 N N . ILE A 1 526 ? 36.655 -7.104 23.077 1.00 88.06 526 ILE A N 1
ATOM 4110 C CA . ILE A 1 526 ? 35.701 -8.208 22.946 1.00 88.06 526 ILE A CA 1
ATOM 4111 C C . ILE A 1 526 ? 35.404 -8.407 21.459 1.00 88.06 526 ILE A C 1
ATOM 4113 O O . ILE A 1 526 ? 35.237 -7.450 20.710 1.00 88.06 526 ILE A O 1
ATOM 4117 N N . LYS A 1 527 ? 35.323 -9.658 21.003 1.00 85.31 527 LYS A N 1
ATOM 4118 C CA . LYS A 1 527 ? 34.948 -9.937 19.615 1.00 85.31 527 LYS A CA 1
ATOM 4119 C C . LYS A 1 527 ? 33.434 -9.746 19.433 1.00 85.31 527 LYS A C 1
ATOM 4121 O O . LYS A 1 527 ? 32.671 -10.348 20.192 1.00 85.31 527 LYS A O 1
ATOM 4126 N N . PRO A 1 528 ? 32.975 -8.962 18.443 1.00 84.94 528 PRO A N 1
ATOM 4127 C CA . PRO A 1 528 ? 31.551 -8.804 18.185 1.00 84.94 528 PRO A CA 1
ATOM 4128 C C . PRO A 1 528 ? 30.941 -10.088 17.614 1.00 84.94 528 PRO A C 1
ATOM 4130 O O . PRO A 1 528 ? 31.568 -10.794 16.825 1.00 84.94 528 PRO A O 1
ATOM 4133 N N . ALA A 1 529 ? 29.694 -10.376 17.993 1.00 81.94 529 ALA A N 1
ATOM 4134 C CA . ALA A 1 529 ? 28.947 -11.519 17.464 1.00 81.94 529 ALA A CA 1
ATOM 4135 C C . ALA A 1 529 ? 28.457 -11.286 16.024 1.00 81.94 529 ALA A C 1
ATOM 4137 O O . ALA A 1 529 ? 28.323 -12.227 15.243 1.00 81.94 529 ALA A O 1
ATOM 4138 N N . LYS A 1 530 ? 28.182 -10.025 15.677 1.00 84.56 530 LYS A N 1
ATOM 4139 C CA . LYS A 1 530 ? 27.646 -9.611 14.382 1.00 84.56 530 LYS A CA 1
ATOM 4140 C C . LYS A 1 530 ? 27.995 -8.154 14.096 1.00 84.56 530 LYS A C 1
ATOM 4142 O O . LYS A 1 530 ? 28.101 -7.338 15.011 1.00 84.56 530 LYS A O 1
ATOM 4147 N N . GLU A 1 531 ? 28.093 -7.826 12.814 1.00 82.56 531 GLU A N 1
ATOM 4148 C CA . GLU A 1 531 ? 28.212 -6.456 12.322 1.00 82.56 531 GLU A CA 1
ATOM 4149 C C . GLU A 1 531 ? 26.873 -5.936 11.777 1.00 82.56 531 GLU A C 1
ATOM 4151 O O . GLU A 1 531 ? 26.022 -6.663 11.257 1.00 82.56 531 GLU A O 1
ATOM 4156 N N . THR A 1 532 ? 26.678 -4.633 11.910 1.00 75.44 532 THR A N 1
ATOM 4157 C CA . THR A 1 532 ? 25.595 -3.880 11.285 1.00 75.44 532 THR A CA 1
ATOM 4158 C C . THR A 1 532 ? 25.796 -3.815 9.769 1.00 75.44 532 THR A C 1
ATOM 4160 O O . THR A 1 532 ? 26.897 -3.995 9.260 1.00 75.44 532 THR A O 1
ATOM 4163 N N . ALA A 1 533 ? 24.750 -3.457 9.018 1.00 65.81 533 ALA A N 1
ATOM 4164 C CA . ALA A 1 533 ? 24.831 -3.304 7.558 1.00 65.81 533 ALA A CA 1
ATOM 4165 C C . ALA A 1 533 ? 25.857 -2.250 7.078 1.00 65.81 533 ALA A C 1
ATOM 4167 O O . ALA A 1 533 ? 26.169 -2.196 5.892 1.00 65.81 533 ALA A O 1
ATOM 4168 N N . LYS A 1 534 ? 26.358 -1.401 7.986 1.00 64.56 534 LYS A N 1
ATOM 4169 C CA . LYS A 1 534 ? 27.408 -0.406 7.727 1.00 64.56 534 LYS A CA 1
ATOM 4170 C C . LYS A 1 534 ? 28.813 -0.893 8.124 1.00 64.56 534 LYS A C 1
ATOM 4172 O O . LYS A 1 534 ? 29.742 -0.100 8.059 1.00 64.56 534 LYS A O 1
ATOM 4177 N N . GLY A 1 535 ? 28.960 -2.148 8.557 1.00 73.50 535 GLY A N 1
ATOM 4178 C CA . GLY A 1 535 ? 30.230 -2.751 8.985 1.00 73.50 535 GLY A CA 1
ATOM 4179 C C . GLY A 1 535 ? 30.631 -2.469 10.438 1.00 73.50 535 GLY A C 1
ATOM 4180 O O . GLY A 1 535 ? 31.653 -2.960 10.892 1.00 73.50 535 GLY A O 1
ATOM 4181 N N . ASN A 1 536 ? 29.842 -1.703 11.202 1.00 78.06 536 ASN A N 1
ATOM 4182 C CA . ASN A 1 536 ? 30.130 -1.460 12.623 1.00 78.06 536 ASN A CA 1
ATOM 4183 C C . ASN A 1 536 ? 29.672 -2.641 13.478 1.00 78.06 536 ASN A C 1
ATOM 4185 O O . ASN A 1 536 ? 28.632 -3.225 13.176 1.00 78.06 536 ASN A O 1
ATOM 4189 N N . ALA A 1 537 ? 30.353 -2.929 14.583 1.00 84.69 537 ALA A N 1
ATOM 4190 C CA . ALA A 1 537 ? 29.928 -3.957 15.528 1.00 84.69 537 ALA A CA 1
ATOM 4191 C C . ALA A 1 537 ? 28.511 -3.697 16.091 1.00 84.69 537 ALA A C 1
ATOM 4193 O O . ALA A 1 537 ? 28.155 -2.567 16.431 1.00 84.69 537 ALA A O 1
ATOM 4194 N N . SER A 1 538 ? 27.677 -4.739 16.157 1.00 84.06 538 SER A N 1
ATOM 4195 C CA . SER A 1 538 ? 26.290 -4.624 16.620 1.00 84.06 538 SER A CA 1
ATOM 4196 C C . SER A 1 538 ? 26.188 -4.676 18.146 1.00 84.06 538 SER A C 1
ATOM 4198 O O . SER A 1 538 ? 26.817 -5.504 18.804 1.00 84.06 538 SER A O 1
ATOM 4200 N N . THR A 1 539 ? 25.342 -3.809 18.703 1.00 84.44 539 THR A N 1
ATOM 4201 C CA . THR A 1 539 ? 24.983 -3.750 20.131 1.00 84.44 539 THR A CA 1
ATOM 4202 C C . THR A 1 539 ? 23.476 -3.930 20.349 1.00 84.44 539 THR A C 1
ATOM 4204 O O . THR A 1 539 ? 22.911 -3.441 21.331 1.00 84.44 539 THR A O 1
ATOM 4207 N N . ASP A 1 540 ? 22.802 -4.626 19.425 1.00 82.81 540 ASP A N 1
ATOM 4208 C CA . ASP A 1 540 ? 21.426 -5.094 19.631 1.00 82.81 540 ASP A CA 1
ATOM 4209 C C . ASP A 1 540 ? 21.343 -6.163 20.743 1.00 82.81 540 ASP A C 1
ATOM 4211 O O . ASP A 1 540 ? 22.356 -6.678 21.218 1.00 82.81 540 ASP A O 1
ATOM 4215 N N . GLU A 1 541 ? 20.126 -6.455 21.211 1.00 80.44 541 GLU A N 1
ATOM 4216 C CA . GLU A 1 541 ? 19.886 -7.375 22.334 1.00 80.44 541 GLU A CA 1
ATOM 4217 C C . GLU A 1 541 ? 20.487 -8.769 22.085 1.00 80.44 541 GLU A C 1
ATOM 4219 O O . GLU A 1 541 ? 21.123 -9.331 22.975 1.00 80.44 541 GLU A O 1
ATOM 4224 N N . GLU A 1 542 ? 20.364 -9.289 20.862 1.00 80.31 542 GLU A N 1
ATOM 4225 C CA . GLU A 1 542 ? 20.918 -10.584 20.450 1.00 80.31 542 GLU A CA 1
ATOM 4226 C C . GLU A 1 542 ? 22.455 -10.578 20.493 1.00 80.31 542 GLU A C 1
ATOM 4228 O O . GLU A 1 542 ? 23.072 -11.471 21.077 1.00 80.31 542 GLU A O 1
ATOM 4233 N N . SER A 1 543 ? 23.078 -9.528 19.954 1.00 82.56 543 SER A N 1
ATOM 4234 C CA . SER A 1 543 ? 24.535 -9.377 19.903 1.00 82.56 543 SER A CA 1
ATOM 4235 C C . SER A 1 543 ? 25.135 -9.201 21.294 1.00 82.56 543 SER A C 1
ATOM 4237 O O . SER A 1 543 ? 26.132 -9.848 21.611 1.00 82.56 543 SER A O 1
ATOM 4239 N N . LEU A 1 544 ? 24.518 -8.376 22.148 1.00 85.31 544 LEU A N 1
ATOM 4240 C CA . LEU A 1 544 ? 24.953 -8.181 23.535 1.00 85.31 544 LEU A CA 1
ATOM 4241 C C . LEU A 1 544 ? 24.765 -9.451 24.375 1.00 85.31 544 LEU A C 1
ATOM 4243 O O . LEU A 1 544 ? 25.634 -9.785 25.181 1.00 85.31 544 LEU A O 1
ATOM 4247 N N . THR A 1 545 ? 23.675 -10.193 24.157 1.00 83.81 545 THR A N 1
ATOM 4248 C CA . THR A 1 545 ? 23.443 -11.487 24.816 1.00 83.81 545 THR A CA 1
ATOM 4249 C C . THR A 1 545 ? 24.508 -12.504 24.411 1.00 83.81 545 THR A C 1
ATOM 4251 O O . THR A 1 545 ? 25.067 -13.177 25.277 1.00 83.81 545 THR A O 1
ATOM 4254 N N . ALA A 1 546 ? 24.872 -12.572 23.129 1.00 81.31 546 ALA A N 1
ATOM 4255 C CA . ALA A 1 546 ? 25.898 -13.490 22.634 1.00 81.31 546 ALA A CA 1
ATOM 4256 C C . ALA A 1 546 ? 27.288 -13.232 23.247 1.00 81.31 546 ALA A C 1
ATOM 4258 O O . ALA A 1 546 ? 28.032 -14.178 23.510 1.00 81.31 546 ALA A O 1
ATOM 4259 N N . VAL A 1 547 ? 27.629 -11.970 23.534 1.00 83.44 547 VAL A N 1
ATOM 4260 C CA . VAL A 1 547 ? 28.912 -11.601 24.166 1.00 83.44 547 VAL A CA 1
ATOM 4261 C C . VAL A 1 547 ? 28.855 -11.529 25.700 1.00 83.44 547 VAL A C 1
ATOM 4263 O O . VAL A 1 547 ? 29.888 -11.346 26.346 1.00 83.44 547 VAL A O 1
ATOM 4266 N N . SER A 1 548 ? 27.681 -11.740 26.309 1.00 77.50 548 SER A N 1
ATOM 4267 C CA . SER A 1 548 ? 27.481 -11.706 27.771 1.00 77.50 548 SER A CA 1
ATOM 4268 C C . SER A 1 548 ? 28.198 -12.830 28.535 1.00 77.50 548 SER A C 1
ATOM 4270 O O . SER A 1 548 ? 28.380 -12.745 29.750 1.00 77.50 548 SER A O 1
ATOM 4272 N N . SER A 1 549 ? 28.664 -13.864 27.829 1.00 76.06 549 SER A N 1
ATOM 4273 C CA . SER A 1 549 ? 29.483 -14.953 28.374 1.00 76.06 549 SER A CA 1
ATOM 4274 C C . SER A 1 549 ? 30.904 -14.511 28.760 1.00 76.06 549 SER A C 1
ATOM 4276 O O . SER A 1 549 ? 31.579 -15.206 29.526 1.00 76.06 549 SER A O 1
ATOM 4278 N N . ASN A 1 550 ? 31.364 -13.345 28.291 1.00 83.06 550 ASN A N 1
ATOM 4279 C CA . ASN A 1 550 ? 32.671 -12.802 28.641 1.00 83.06 550 ASN A CA 1
ATOM 4280 C C . ASN A 1 550 ? 32.730 -12.424 30.131 1.00 83.06 550 ASN A C 1
ATOM 4282 O O . ASN A 1 550 ? 32.068 -11.485 30.573 1.00 83.06 550 ASN A O 1
ATOM 4286 N N . LYS A 1 551 ? 33.588 -13.107 30.903 1.00 81.69 551 LYS A N 1
ATOM 4287 C CA . LYS A 1 551 ? 33.726 -12.910 32.358 1.00 81.69 551 LYS A CA 1
ATOM 4288 C C . LYS A 1 551 ? 33.974 -11.451 32.771 1.00 81.69 551 LYS A C 1
ATOM 4290 O O . LYS A 1 551 ? 33.483 -11.048 33.819 1.00 81.69 551 LYS A O 1
ATOM 4295 N N . LYS A 1 552 ? 34.686 -10.657 31.958 1.00 80.00 552 LYS A N 1
ATOM 4296 C CA . LYS A 1 552 ? 35.022 -9.253 32.267 1.00 80.00 552 LYS A CA 1
ATOM 4297 C C . LYS A 1 552 ? 33.840 -8.294 32.089 1.00 80.00 552 LYS A C 1
ATOM 4299 O O . LYS A 1 552 ? 33.799 -7.263 32.751 1.00 80.00 552 LYS A O 1
ATOM 4304 N N . ALA A 1 553 ? 32.888 -8.625 31.215 1.00 84.38 553 ALA A N 1
ATOM 4305 C CA . ALA A 1 553 ? 31.740 -7.773 30.891 1.00 84.38 553 ALA A CA 1
ATOM 4306 C C . ALA A 1 553 ? 30.395 -8.343 31.370 1.00 84.38 553 ALA A C 1
ATOM 4308 O O . ALA A 1 553 ? 29.392 -7.639 31.317 1.00 84.38 553 ALA A O 1
ATOM 4309 N N . LYS A 1 554 ? 30.357 -9.591 31.855 1.00 86.62 554 LYS A N 1
ATOM 4310 C CA . LYS A 1 554 ? 29.127 -10.326 32.188 1.00 86.62 554 LYS A CA 1
ATOM 4311 C C . LYS A 1 554 ? 28.161 -9.537 33.075 1.00 86.62 554 LYS A C 1
ATOM 4313 O O . LYS A 1 554 ? 27.001 -9.390 32.709 1.00 86.62 554 LYS A O 1
ATOM 4318 N N . LEU A 1 555 ? 28.644 -9.005 34.202 1.00 87.31 555 LEU A N 1
ATOM 4319 C CA . LEU A 1 555 ? 27.816 -8.251 35.154 1.00 87.31 555 LEU A CA 1
ATOM 4320 C C . LEU A 1 555 ? 27.330 -6.907 34.582 1.00 87.31 555 LEU A C 1
ATOM 4322 O O . LEU A 1 555 ? 26.198 -6.502 34.820 1.00 87.31 555 LEU A O 1
ATOM 4326 N N . PHE A 1 556 ? 28.177 -6.225 33.808 1.00 91.62 556 PHE A N 1
ATOM 4327 C CA . PHE A 1 556 ? 27.835 -4.969 33.135 1.00 91.62 556 PHE A CA 1
ATOM 4328 C C . PHE A 1 556 ? 26.755 -5.190 32.066 1.00 91.62 556 PHE A C 1
ATOM 4330 O O . PHE A 1 556 ? 25.735 -4.504 32.045 1.00 91.62 556 PHE A O 1
ATOM 4337 N N . LEU A 1 557 ? 26.938 -6.207 31.221 1.00 90.31 557 LEU A N 1
ATOM 4338 C CA . LEU A 1 557 ? 26.013 -6.545 30.144 1.00 90.31 557 LEU A CA 1
ATOM 4339 C C . LEU A 1 557 ? 24.674 -7.063 30.668 1.00 90.31 557 LEU A C 1
ATOM 4341 O O . LEU A 1 557 ? 23.639 -6.665 30.140 1.00 90.31 557 LEU A O 1
ATOM 4345 N N . SER A 1 558 ? 24.665 -7.893 31.718 1.00 90.00 558 SER A N 1
ATOM 4346 C CA . SER A 1 558 ? 23.412 -8.380 32.305 1.00 90.00 558 SER A CA 1
ATOM 4347 C C . SER A 1 558 ? 22.550 -7.231 32.830 1.00 90.00 558 SER A C 1
ATOM 4349 O O . SER A 1 558 ? 21.353 -7.196 32.556 1.00 90.00 558 SER A O 1
ATOM 4351 N N . LYS A 1 559 ? 23.164 -6.253 33.510 1.00 92.06 559 LYS A N 1
ATOM 4352 C CA . LYS A 1 559 ? 22.462 -5.071 34.030 1.00 92.06 559 LYS A CA 1
ATOM 4353 C C . LYS A 1 559 ? 21.964 -4.154 32.913 1.00 92.06 559 LYS A C 1
ATOM 4355 O O . LYS A 1 559 ? 20.837 -3.680 32.983 1.00 92.06 559 LYS A O 1
ATOM 4360 N N . ILE A 1 560 ? 22.744 -3.953 31.847 1.00 90.50 560 ILE A N 1
ATOM 4361 C CA . ILE A 1 560 ? 22.299 -3.173 30.677 1.00 90.50 560 ILE A CA 1
ATOM 4362 C C . ILE A 1 560 ? 21.108 -3.829 29.979 1.00 90.50 560 ILE A C 1
ATOM 4364 O O . ILE A 1 560 ? 20.167 -3.134 29.598 1.00 90.50 560 ILE A O 1
ATOM 4368 N N . LEU A 1 561 ? 21.139 -5.151 29.793 1.00 89.94 561 LEU A N 1
ATOM 4369 C CA . LEU A 1 561 ? 20.039 -5.888 29.170 1.00 89.94 561 LEU A CA 1
ATOM 4370 C C . LEU A 1 561 ? 18.761 -5.793 30.018 1.00 89.94 561 LEU A C 1
ATOM 4372 O O . LEU A 1 561 ? 17.692 -5.515 29.472 1.00 89.94 561 LEU A O 1
ATOM 4376 N N . GLU A 1 562 ? 18.874 -5.933 31.343 1.00 92.25 562 GLU A N 1
ATOM 4377 C CA . GLU A 1 562 ? 17.765 -5.709 32.280 1.00 92.25 562 GLU A CA 1
ATOM 4378 C C . GLU A 1 562 ? 17.230 -4.275 32.168 1.00 92.25 562 GLU A C 1
ATOM 4380 O O . GLU A 1 562 ? 16.042 -4.078 31.916 1.00 92.25 562 GLU A O 1
ATOM 4385 N N . MET A 1 563 ? 18.105 -3.270 32.244 1.00 91.69 563 MET A N 1
ATOM 4386 C CA . MET A 1 563 ? 17.730 -1.858 32.165 1.00 91.69 563 MET A CA 1
ATOM 4387 C C . MET A 1 563 ? 17.020 -1.527 30.843 1.00 91.69 563 MET A C 1
ATOM 4389 O O . MET A 1 563 ? 15.974 -0.881 30.846 1.00 91.69 563 MET A O 1
ATOM 4393 N N . ARG A 1 564 ? 17.517 -2.022 29.699 1.00 88.94 564 ARG A N 1
ATOM 4394 C CA . ARG A 1 564 ? 16.869 -1.856 28.382 1.00 88.94 564 ARG A CA 1
ATOM 4395 C C . ARG A 1 564 ? 15.480 -2.485 28.342 1.00 88.94 564 ARG A C 1
ATOM 4397 O O . ARG A 1 564 ? 14.559 -1.890 27.778 1.00 88.94 564 ARG A O 1
ATOM 4404 N N . LYS A 1 565 ? 15.311 -3.661 28.952 1.00 89.81 565 LYS A N 1
ATOM 4405 C CA . LYS A 1 565 ? 14.007 -4.317 29.078 1.00 89.81 565 LYS A CA 1
ATOM 4406 C C . LYS A 1 565 ? 13.049 -3.464 29.911 1.00 89.81 565 LYS A C 1
ATOM 4408 O O . LYS A 1 565 ? 11.924 -3.243 29.467 1.00 89.81 565 LYS A O 1
ATOM 4413 N N . LEU A 1 566 ? 13.490 -2.934 31.054 1.00 91.69 566 LEU A N 1
ATOM 4414 C CA . LEU A 1 566 ? 12.663 -2.068 31.903 1.00 91.69 566 LEU A CA 1
ATOM 4415 C C . LEU A 1 566 ? 12.310 -0.745 31.213 1.00 91.69 566 LEU A C 1
ATOM 4417 O O . LEU A 1 566 ? 11.142 -0.364 31.211 1.00 91.69 566 LEU A O 1
ATOM 4421 N N . HIS A 1 567 ? 13.261 -0.093 30.536 1.00 89.38 567 HIS A N 1
ATOM 4422 C CA . HIS A 1 567 ? 12.987 1.096 29.720 1.00 89.38 567 HIS A CA 1
ATOM 4423 C C . HIS A 1 567 ? 11.937 0.825 28.644 1.00 89.38 567 HIS A C 1
ATOM 4425 O O . HIS A 1 567 ? 11.064 1.660 28.412 1.00 89.38 567 HIS A O 1
ATOM 4431 N N . LYS A 1 568 ? 11.992 -0.341 27.990 1.00 86.81 568 LYS A N 1
ATOM 4432 C CA . LYS A 1 568 ? 10.993 -0.738 26.996 1.00 86.81 568 LYS A CA 1
ATOM 4433 C C . LYS A 1 568 ? 9.623 -0.967 27.637 1.00 86.81 568 LYS A C 1
ATOM 4435 O O . LYS A 1 568 ? 8.635 -0.480 27.098 1.00 86.81 568 LYS A O 1
ATOM 4440 N N . ILE A 1 569 ? 9.557 -1.656 28.780 1.00 88.00 569 ILE A N 1
ATOM 4441 C CA . ILE A 1 569 ? 8.308 -1.860 29.538 1.00 88.00 569 ILE A CA 1
ATOM 4442 C C . ILE A 1 569 ? 7.687 -0.513 29.916 1.00 88.00 569 ILE A C 1
ATOM 4444 O O . ILE A 1 569 ? 6.545 -0.246 29.548 1.00 88.00 569 ILE A O 1
ATOM 4448 N N . LYS A 1 570 ? 8.465 0.363 30.559 1.00 89.56 570 LYS A N 1
ATOM 4449 C CA . LYS A 1 570 ? 8.025 1.695 30.977 1.00 89.56 570 LYS A CA 1
ATOM 4450 C C . LYS A 1 570 ? 7.611 2.562 29.784 1.00 89.56 570 LYS A C 1
ATOM 4452 O O . LYS A 1 570 ? 6.488 3.045 29.727 1.00 89.56 570 LYS A O 1
ATOM 4457 N N . GLY A 1 571 ? 8.510 2.757 28.821 1.00 83.25 571 GLY A N 1
ATOM 4458 C CA . GLY A 1 571 ? 8.321 3.734 27.748 1.00 83.25 571 GLY A CA 1
ATOM 4459 C C . GLY A 1 571 ? 7.382 3.277 26.634 1.00 83.25 571 GLY A C 1
ATOM 4460 O O . GLY A 1 571 ? 6.616 4.084 26.118 1.00 83.25 571 GLY A O 1
ATOM 4461 N N . THR A 1 572 ? 7.442 2.001 26.237 1.00 79.00 572 THR A N 1
ATOM 4462 C CA . THR A 1 572 ? 6.637 1.489 25.111 1.00 79.00 572 THR A CA 1
ATOM 4463 C C . THR A 1 572 ? 5.260 1.020 25.557 1.00 79.00 572 THR A C 1
ATOM 4465 O O . THR A 1 572 ? 4.292 1.281 24.853 1.00 79.00 572 THR A O 1
ATOM 4468 N N . TYR A 1 573 ? 5.168 0.327 26.697 1.00 83.62 573 TYR A N 1
ATOM 4469 C CA . TYR A 1 573 ? 3.913 -0.283 27.134 1.00 83.62 573 TYR A CA 1
ATOM 4470 C C . TYR A 1 573 ? 3.193 0.585 28.159 1.00 83.62 573 TYR A C 1
ATOM 4472 O O . TYR A 1 573 ? 2.147 1.113 27.819 1.00 83.62 573 TYR A O 1
ATOM 4480 N N . LEU A 1 574 ? 3.752 0.806 29.356 1.00 87.00 574 LEU A N 1
ATOM 4481 C CA . LEU A 1 574 ? 3.042 1.535 30.420 1.00 87.00 574 LEU A CA 1
ATOM 4482 C C . LEU A 1 574 ? 2.688 2.965 30.001 1.00 87.00 574 LEU A C 1
ATOM 4484 O O . LEU A 1 574 ? 1.511 3.290 29.904 1.00 87.00 574 LEU A O 1
ATOM 4488 N N . LYS A 1 575 ? 3.683 3.781 29.627 1.00 84.62 575 LYS A N 1
ATOM 4489 C CA . LYS A 1 575 ? 3.437 5.149 29.144 1.00 84.62 575 LYS A CA 1
ATOM 4490 C C . LYS A 1 575 ? 2.588 5.166 27.869 1.00 84.62 575 LYS A C 1
ATOM 4492 O O . LYS A 1 575 ? 1.833 6.103 27.643 1.00 84.62 575 LYS A O 1
ATOM 4497 N N . GLY A 1 576 ? 2.703 4.132 27.032 1.00 84.75 576 GLY A N 1
ATOM 4498 C CA . GLY A 1 576 ? 1.859 3.963 25.849 1.00 84.75 576 GLY A CA 1
ATOM 4499 C C . GLY A 1 576 ? 0.385 3.773 26.209 1.00 84.75 576 GLY A C 1
ATOM 4500 O O . GLY A 1 576 ? -0.461 4.471 25.663 1.00 84.75 576 GLY A O 1
ATOM 4501 N N . PHE A 1 577 ? 0.089 2.878 27.151 1.00 87.25 577 PHE A N 1
ATOM 4502 C CA . PHE A 1 577 ? -1.265 2.591 27.621 1.00 87.25 577 PHE A CA 1
ATOM 4503 C C . PHE A 1 577 ? -1.853 3.764 28.400 1.00 87.25 577 PHE A C 1
ATOM 4505 O O . PHE A 1 577 ? -2.965 4.179 28.099 1.00 87.25 577 PHE A O 1
ATOM 4512 N N . SER A 1 578 ? -1.095 4.363 29.322 1.00 85.75 578 SER A N 1
ATOM 4513 C CA . SER A 1 578 ? -1.546 5.543 30.071 1.00 85.75 578 SER A CA 1
ATOM 4514 C C . SER A 1 578 ? -1.898 6.714 29.154 1.00 85.75 578 SER A C 1
ATOM 4516 O O . SER A 1 578 ? -2.839 7.447 29.431 1.00 85.75 578 SER A O 1
ATOM 4518 N N . ARG A 1 579 ? -1.163 6.875 28.046 1.00 87.31 579 ARG A N 1
ATOM 4519 C CA . ARG A 1 579 ? -1.419 7.913 27.043 1.00 87.31 579 ARG A CA 1
ATOM 4520 C C . ARG A 1 579 ? -2.623 7.614 26.148 1.00 87.31 579 ARG A C 1
ATOM 4522 O O . ARG A 1 579 ? -3.331 8.525 25.743 1.00 87.31 579 ARG A O 1
ATOM 4529 N N . GLU A 1 580 ? -2.790 6.359 25.741 1.00 87.38 580 GLU A N 1
ATOM 4530 C CA . GLU A 1 580 ? -3.813 5.976 24.760 1.00 87.38 580 GLU A CA 1
ATOM 4531 C C . GLU A 1 580 ? -5.171 5.633 25.374 1.00 87.38 580 GLU A C 1
ATOM 4533 O O . GLU A 1 580 ? -6.155 5.562 24.632 1.00 87.38 580 GLU A O 1
ATOM 4538 N N . GLN A 1 581 ? -5.233 5.404 26.687 1.00 90.06 581 GLN A N 1
ATOM 4539 C CA . GLN A 1 581 ? -6.488 5.115 27.369 1.00 90.06 581 GLN A CA 1
ATOM 4540 C C . GLN A 1 581 ? -7.403 6.345 27.392 1.00 90.06 581 GLN A C 1
ATOM 4542 O O . GLN A 1 581 ? -6.937 7.479 27.500 1.00 90.06 581 GLN A O 1
ATOM 4547 N N . VAL A 1 582 ? -8.707 6.105 27.316 1.00 91.25 582 VAL A N 1
ATOM 4548 C CA . VAL A 1 582 ? -9.759 7.107 27.496 1.00 91.25 582 VAL A CA 1
ATOM 4549 C C . VAL A 1 582 ? -10.708 6.564 28.558 1.00 91.25 582 VAL A C 1
ATOM 4551 O O . VAL A 1 582 ? -11.202 5.448 28.421 1.00 91.25 582 VAL A O 1
ATOM 4554 N N . ASP A 1 583 ? -10.907 7.318 29.640 1.00 90.19 583 ASP A N 1
ATOM 4555 C CA . ASP A 1 583 ? -11.811 6.976 30.749 1.00 90.19 583 ASP A CA 1
ATOM 4556 C C . ASP A 1 583 ? -11.636 5.547 31.315 1.00 90.19 583 ASP A C 1
ATOM 4558 O O . ASP A 1 583 ? -12.593 4.872 31.695 1.00 90.19 583 ASP A O 1
ATOM 4562 N N . GLY A 1 584 ? -10.392 5.062 31.381 1.00 91.25 584 GLY A N 1
ATOM 4563 C CA . GLY A 1 584 ? -10.046 3.732 31.885 1.00 91.25 584 GLY A CA 1
ATOM 4564 C C . GLY A 1 584 ? -10.184 2.603 30.861 1.00 91.25 584 GLY A C 1
ATOM 4565 O O . GLY A 1 584 ? -10.109 1.430 31.237 1.00 91.25 584 GLY A O 1
ATOM 4566 N N . PHE A 1 585 ? -10.361 2.919 29.577 1.00 93.06 585 PHE A N 1
ATOM 4567 C CA . PHE A 1 585 ? -10.458 1.947 28.491 1.00 93.06 585 PHE A CA 1
ATOM 4568 C C . PHE A 1 585 ? -9.391 2.167 27.422 1.00 93.06 585 PHE A C 1
ATOM 4570 O O . PHE A 1 585 ? -9.096 3.278 26.993 1.00 93.06 585 PHE A O 1
ATOM 4577 N N . MET A 1 586 ? -8.821 1.064 26.952 1.00 90.38 586 MET A N 1
ATOM 4578 C CA . MET A 1 586 ? -7.927 1.013 25.805 1.00 90.38 586 MET A CA 1
ATOM 4579 C C . MET A 1 586 ? -8.691 0.568 24.566 1.00 90.38 586 MET A C 1
ATOM 4581 O O . MET A 1 586 ? -9.266 -0.518 24.542 1.00 90.38 586 MET A O 1
ATOM 4585 N N . HIS A 1 587 ? -8.602 1.357 23.501 1.00 90.81 587 HIS A N 1
ATOM 4586 C CA . HIS A 1 587 ? -9.270 1.081 22.230 1.00 90.81 587 HIS A CA 1
ATOM 4587 C C . HIS A 1 587 ? -8.218 0.755 21.160 1.00 90.81 587 HIS A C 1
ATOM 4589 O O . HIS A 1 587 ? -7.714 1.667 20.490 1.00 90.81 587 HIS A O 1
ATOM 4595 N N . PRO A 1 588 ? -7.777 -0.515 21.043 1.00 86.88 588 PRO A N 1
ATOM 4596 C CA . PRO A 1 588 ? -6.741 -0.903 20.086 1.00 86.88 588 PRO A CA 1
ATOM 4597 C C . PRO A 1 588 ? -7.201 -0.702 18.633 1.00 86.88 588 PRO A C 1
ATOM 4599 O O . PRO A 1 588 ? -8.369 -0.455 18.368 1.00 86.88 588 PRO A O 1
ATOM 4602 N N . SER A 1 589 ? -6.278 -0.810 17.674 1.00 86.56 589 SER A N 1
ATOM 4603 C CA . SER A 1 589 ? -6.610 -0.794 16.242 1.00 86.56 589 SER A CA 1
ATOM 4604 C C . SER A 1 589 ? -6.165 -2.100 15.578 1.00 86.56 589 SER A C 1
ATOM 4606 O O . SER A 1 589 ? -4.970 -2.379 15.455 1.00 86.56 589 SER A O 1
ATOM 4608 N N . PHE A 1 590 ? -7.116 -2.892 15.098 1.00 85.94 590 PHE A N 1
ATOM 4609 C CA . PHE A 1 590 ? -6.921 -4.132 14.356 1.00 85.94 590 PHE A CA 1
ATOM 4610 C C . PHE A 1 590 ? -6.926 -3.876 12.847 1.00 85.94 590 PHE A C 1
ATOM 4612 O O . PHE A 1 590 ? -7.774 -3.158 12.325 1.00 85.94 590 PHE A O 1
ATOM 4619 N N . ASN A 1 591 ? -5.996 -4.483 12.109 1.00 84.00 591 ASN A N 1
ATOM 4620 C CA . ASN A 1 591 ? -5.873 -4.270 10.666 1.00 84.00 591 ASN A CA 1
ATOM 4621 C C . ASN A 1 591 ? -5.857 -5.602 9.913 1.00 84.00 591 ASN A C 1
ATOM 4623 O O . ASN A 1 591 ? -4.906 -6.374 10.043 1.00 84.00 591 ASN A O 1
ATOM 4627 N N . LEU A 1 592 ? -6.873 -5.840 9.078 1.00 82.94 592 LEU A N 1
ATOM 4628 C CA . LEU A 1 592 ? -6.968 -7.039 8.233 1.00 82.94 592 LEU A CA 1
ATOM 4629 C C . LEU A 1 592 ? -6.274 -6.895 6.869 1.00 82.94 592 LEU A C 1
ATOM 4631 O O . LEU A 1 592 ? -6.129 -7.879 6.159 1.00 82.94 592 LEU A O 1
ATOM 4635 N N . HIS A 1 593 ? -5.805 -5.695 6.518 1.00 79.19 593 HIS A N 1
ATOM 4636 C CA . HIS A 1 593 ? -5.273 -5.375 5.188 1.00 79.19 593 HIS A CA 1
ATOM 4637 C C . HIS A 1 593 ? -3.739 -5.169 5.146 1.00 79.19 593 HIS A C 1
ATOM 4639 O O . HIS A 1 593 ? -3.197 -4.720 4.135 1.00 79.19 593 HIS A O 1
ATOM 4645 N N . LEU A 1 594 ? -3.017 -5.455 6.241 1.00 75.19 594 LEU A N 1
ATOM 4646 C CA . LEU A 1 594 ? -1.558 -5.242 6.352 1.00 75.19 594 LEU A CA 1
ATOM 4647 C C . LEU A 1 594 ? -0.707 -6.524 6.273 1.00 75.19 594 LEU A C 1
ATOM 4649 O O . LEU A 1 594 ? 0.358 -6.493 5.640 1.00 75.19 594 LEU A O 1
ATOM 4653 N N . PRO A 1 595 ? -1.075 -7.637 6.938 1.00 63.97 595 PRO A N 1
ATOM 4654 C CA . PRO A 1 595 ? -0.262 -8.847 6.902 1.00 63.97 595 PRO A CA 1
ATOM 4655 C C . PRO A 1 595 ? -0.245 -9.482 5.504 1.00 63.97 595 PRO A C 1
ATOM 4657 O O . PRO A 1 595 ? -1.271 -9.641 4.866 1.00 63.97 595 PRO A O 1
ATOM 4660 N N . THR A 1 596 ? 0.937 -9.906 5.052 1.00 53.38 596 THR A N 1
ATOM 4661 C CA . THR A 1 596 ? 1.150 -10.637 3.778 1.00 53.38 596 THR A CA 1
ATOM 4662 C C . THR A 1 596 ? 1.341 -12.139 3.984 1.00 53.38 596 THR A C 1
ATOM 4664 O O . THR A 1 596 ? 1.709 -12.860 3.062 1.00 53.38 596 THR A O 1
ATOM 4667 N N . THR A 1 597 ? 1.162 -12.619 5.217 1.00 52.50 597 THR A N 1
ATOM 4668 C CA . THR A 1 597 ? 1.450 -14.009 5.585 1.00 52.50 597 THR A CA 1
ATOM 4669 C C . THR A 1 597 ? 0.222 -14.640 6.217 1.00 52.50 597 THR A C 1
ATOM 4671 O O . THR A 1 597 ? -0.171 -14.263 7.319 1.00 52.50 597 THR A O 1
ATOM 4674 N N . TYR A 1 598 ? -0.351 -15.631 5.538 1.00 41.12 598 TYR A N 1
ATOM 4675 C CA . TYR A 1 598 ? -1.184 -16.648 6.171 1.00 41.12 598 TYR A CA 1
ATOM 4676 C C . TYR A 1 598 ? -0.230 -17.575 6.938 1.00 41.12 598 TYR A C 1
ATOM 4678 O O . TYR A 1 598 ? 0.441 -18.421 6.349 1.00 41.12 598 TYR A O 1
ATOM 4686 N N . ARG A 1 599 ? -0.035 -17.320 8.237 1.00 45.97 599 ARG A N 1
ATOM 4687 C CA . ARG A 1 599 ? 1.000 -18.001 9.033 1.00 45.97 599 ARG A CA 1
ATOM 4688 C C . ARG A 1 599 ? 0.559 -19.409 9.431 1.00 45.97 599 ARG A C 1
ATOM 4690 O O . ARG A 1 599 ? -0.553 -19.591 9.909 1.00 45.97 599 ARG A O 1
ATOM 4697 N N . SER A 1 600 ? 1.468 -20.373 9.300 1.00 49.06 600 SER A N 1
ATOM 4698 C CA . SER A 1 600 ? 1.377 -21.707 9.907 1.00 49.06 600 SER A CA 1
ATOM 4699 C C . SER A 1 600 ? 2.558 -21.888 10.866 1.00 49.06 600 SER A C 1
ATOM 4701 O O . SER A 1 600 ? 3.673 -21.500 10.518 1.00 49.06 600 SER A O 1
ATOM 4703 N N . CYS A 1 601 ? 2.328 -22.448 12.059 1.00 59.69 601 CYS A N 1
ATOM 4704 C CA . CYS A 1 601 ? 3.357 -22.674 13.088 1.00 59.69 601 CYS A CA 1
ATOM 4705 C C . CYS A 1 601 ? 3.476 -24.170 13.429 1.00 59.69 601 CYS A C 1
ATOM 4707 O O . CYS A 1 601 ? 2.456 -24.836 13.592 1.00 59.69 601 CYS A O 1
ATOM 4709 N N . VAL A 1 602 ? 4.703 -24.682 13.560 1.00 70.94 602 VAL A N 1
ATOM 4710 C CA . VAL A 1 602 ? 5.042 -26.086 13.888 1.00 70.94 602 VAL A CA 1
ATOM 4711 C C . VAL A 1 602 ? 6.030 -26.102 15.062 1.00 70.94 602 VAL A C 1
ATOM 4713 O O . VAL A 1 602 ? 6.792 -25.145 15.213 1.00 70.94 602 VAL A O 1
ATOM 4716 N N . ALA A 1 603 ? 5.992 -27.131 15.916 1.00 79.75 603 ALA A N 1
ATOM 4717 C CA . ALA A 1 603 ? 6.809 -27.196 17.133 1.00 79.75 603 ALA A CA 1
ATOM 4718 C C . ALA A 1 603 ? 8.307 -27.387 16.837 1.00 79.75 603 ALA A C 1
ATOM 4720 O O . ALA A 1 603 ? 8.657 -28.115 15.910 1.00 79.75 603 ALA A O 1
ATOM 4721 N N . GLU A 1 604 ? 9.173 -26.799 17.667 1.00 79.81 604 GLU A N 1
ATOM 4722 C CA . GLU A 1 604 ? 10.631 -27.020 17.648 1.00 79.81 604 GLU A CA 1
ATOM 4723 C C . GLU A 1 604 ? 10.965 -28.524 17.698 1.00 79.81 604 GLU A C 1
ATOM 4725 O O . GLU A 1 604 ? 10.300 -29.291 18.396 1.00 79.81 604 GLU A O 1
ATOM 4730 N N . GLY A 1 605 ? 11.945 -28.958 16.905 1.00 79.75 605 GLY A N 1
ATOM 4731 C CA . GLY A 1 605 ? 12.318 -30.360 16.714 1.00 79.75 605 GLY A CA 1
ATOM 4732 C C . GLY A 1 605 ? 11.479 -31.118 15.677 1.00 79.75 605 GLY A C 1
ATOM 4733 O O . GLY A 1 605 ? 11.859 -32.221 15.279 1.00 79.75 605 GLY A O 1
ATOM 4734 N N . SER A 1 606 ? 10.364 -30.554 15.190 1.00 82.62 606 SER A N 1
ATOM 4735 C CA . SER A 1 606 ? 9.544 -31.200 14.153 1.00 82.62 606 SER A CA 1
ATOM 4736 C C . SER A 1 606 ? 10.330 -31.335 12.851 1.00 82.62 606 SER A C 1
ATOM 4738 O O . SER A 1 606 ? 10.764 -30.340 12.275 1.00 82.62 606 SER A O 1
ATOM 4740 N N . LEU A 1 607 ? 10.497 -32.565 12.367 1.00 82.69 607 LEU A N 1
ATOM 4741 C CA . LEU A 1 607 ? 11.262 -32.839 11.152 1.00 82.69 607 LEU A CA 1
ATOM 4742 C C . LEU A 1 607 ? 10.461 -32.476 9.898 1.00 82.69 607 LEU A C 1
ATOM 4744 O O . LEU A 1 607 ? 9.378 -33.005 9.653 1.00 82.69 607 LEU A O 1
ATOM 4748 N N . ILE A 1 608 ? 11.035 -31.603 9.075 1.00 84.50 608 ILE A N 1
ATOM 4749 C CA . ILE A 1 608 ? 10.494 -31.156 7.795 1.00 84.50 608 ILE A CA 1
ATOM 4750 C C . ILE A 1 608 ? 11.332 -31.735 6.658 1.00 84.50 608 ILE A C 1
ATOM 4752 O O . ILE A 1 608 ? 12.558 -31.605 6.618 1.00 84.50 608 ILE A O 1
ATOM 4756 N N . LEU A 1 609 ? 10.670 -32.354 5.684 1.00 85.25 609 LEU A N 1
ATOM 4757 C CA . LEU A 1 609 ? 11.337 -32.823 4.473 1.00 85.25 609 LEU A CA 1
ATOM 4758 C C . LEU A 1 609 ? 11.731 -31.623 3.598 1.00 85.25 609 LEU A C 1
ATOM 4760 O O . LEU A 1 609 ? 10.864 -30.910 3.093 1.00 85.25 609 LEU A O 1
ATOM 4764 N N . VAL A 1 610 ? 13.037 -31.432 3.384 1.00 85.31 610 VAL A N 1
ATOM 4765 C CA . VAL A 1 610 ? 13.617 -30.401 2.497 1.00 85.31 610 VAL A CA 1
ATOM 4766 C C . VAL A 1 610 ? 14.538 -31.001 1.434 1.00 85.31 610 VAL A C 1
ATOM 4768 O O . VAL A 1 610 ? 15.190 -32.011 1.701 1.00 85.31 610 VAL A O 1
ATOM 4771 N N . CYS A 1 611 ? 14.602 -30.412 0.240 1.00 84.19 611 CYS A N 1
ATOM 4772 C CA . CYS A 1 611 ? 15.458 -30.858 -0.868 1.00 84.19 611 CYS A CA 1
ATOM 4773 C C . CYS A 1 611 ? 16.927 -30.577 -0.530 1.00 84.19 611 CYS A C 1
ATOM 4775 O O . CYS A 1 611 ? 17.386 -29.444 -0.679 1.00 84.19 611 CYS A O 1
ATOM 4777 N N . ARG A 1 612 ? 17.631 -31.581 -0.002 1.00 76.00 612 ARG A N 1
ATOM 4778 C CA . ARG A 1 612 ? 19.029 -31.531 0.453 1.00 76.00 612 ARG A CA 1
ATOM 4779 C C . ARG A 1 612 ? 19.609 -32.953 0.468 1.00 76.00 612 ARG A C 1
ATOM 4781 O O . ARG A 1 612 ? 18.903 -33.909 0.158 1.00 76.00 612 ARG A O 1
ATOM 4788 N N . ASP A 1 613 ? 20.865 -33.068 0.878 1.00 75.50 613 ASP A N 1
ATOM 4789 C CA . ASP A 1 613 ? 21.582 -34.324 1.095 1.00 75.50 613 ASP A CA 1
ATOM 4790 C C . ASP A 1 613 ? 20.869 -35.294 2.060 1.00 75.50 613 ASP A C 1
ATOM 4792 O O . ASP A 1 613 ? 20.608 -34.976 3.229 1.00 75.50 613 ASP A O 1
ATOM 4796 N N . PHE A 1 614 ? 20.561 -36.489 1.549 1.00 73.25 614 PHE A N 1
ATOM 4797 C CA . PHE A 1 614 ? 19.916 -37.572 2.286 1.00 73.25 614 PHE A CA 1
ATOM 4798 C C . PHE A 1 614 ? 20.829 -38.216 3.344 1.00 73.25 614 PHE A C 1
ATOM 4800 O O . PHE A 1 614 ? 20.305 -38.722 4.335 1.00 73.25 614 PHE A O 1
ATOM 4807 N N . GLU A 1 615 ? 22.158 -38.191 3.197 1.00 73.88 615 GLU A N 1
ATOM 4808 C CA . GLU A 1 615 ? 23.077 -38.773 4.192 1.00 73.88 615 GLU A CA 1
ATOM 4809 C C . GLU A 1 615 ? 23.069 -37.985 5.494 1.00 73.88 615 GLU A C 1
ATOM 4811 O O . GLU A 1 615 ? 22.975 -38.558 6.578 1.00 73.88 615 GLU A O 1
ATOM 4816 N N . ASN A 1 616 ? 23.102 -36.660 5.376 1.00 74.25 616 ASN A N 1
ATOM 4817 C CA . ASN A 1 616 ? 23.161 -35.780 6.531 1.00 74.25 616 ASN A CA 1
ATOM 4818 C C . ASN A 1 616 ? 21.865 -35.820 7.348 1.00 74.25 616 ASN A C 1
ATOM 4820 O O . ASN A 1 616 ? 21.913 -35.830 8.578 1.00 74.25 616 ASN A O 1
ATOM 4824 N N . LYS A 1 617 ? 20.697 -35.826 6.683 1.00 78.56 617 LYS A N 1
ATOM 4825 C CA . LYS A 1 617 ? 19.383 -35.761 7.348 1.00 78.56 617 LYS A CA 1
ATOM 4826 C C . LYS A 1 617 ? 18.329 -36.663 6.690 1.00 78.56 617 LYS A C 1
ATOM 4828 O O . LYS A 1 617 ? 17.362 -36.163 6.105 1.00 78.56 617 LYS A O 1
ATOM 4833 N N . PRO A 1 618 ? 18.435 -37.995 6.849 1.00 74.06 618 PRO A N 1
ATOM 4834 C CA . PRO A 1 618 ? 17.589 -38.966 6.141 1.00 74.06 618 PRO A CA 1
ATOM 4835 C C . PRO A 1 618 ? 16.101 -38.885 6.514 1.00 74.06 618 PRO A C 1
ATOM 4837 O O . PRO A 1 618 ? 15.241 -39.335 5.760 1.00 74.06 618 PRO A O 1
ATOM 4840 N N . ARG A 1 619 ? 15.778 -38.302 7.676 1.00 74.50 619 ARG A N 1
ATOM 4841 C CA . ARG A 1 619 ? 14.404 -38.145 8.184 1.00 74.50 619 ARG A CA 1
ATOM 4842 C C . ARG A 1 619 ? 13.837 -36.727 8.021 1.00 74.50 619 ARG A C 1
ATOM 4844 O O . ARG A 1 619 ? 12.706 -36.490 8.429 1.00 74.50 619 ARG A O 1
ATOM 4851 N N . GLY A 1 620 ? 14.591 -35.799 7.426 1.00 81.12 620 GLY A N 1
ATOM 4852 C CA . GLY A 1 620 ? 14.237 -34.378 7.331 1.00 81.12 620 GLY A CA 1
ATOM 4853 C C . GLY A 1 620 ? 15.064 -33.476 8.253 1.00 81.12 620 GLY A C 1
ATOM 4854 O O . GLY A 1 620 ? 15.846 -33.942 9.078 1.00 81.12 620 GLY A O 1
ATOM 4855 N N . VAL A 1 621 ? 14.912 -32.165 8.082 1.00 85.50 621 VAL A N 1
ATOM 4856 C CA . VAL A 1 621 ? 15.579 -31.114 8.864 1.00 85.50 621 VAL A CA 1
ATOM 4857 C C . VAL A 1 621 ? 14.626 -30.637 9.967 1.00 85.50 621 VAL A C 1
ATOM 4859 O O . VAL A 1 621 ? 13.465 -30.385 9.650 1.00 85.50 621 VAL A O 1
ATOM 4862 N N . PRO A 1 622 ? 15.069 -30.489 11.230 1.00 87.75 622 PRO A N 1
ATOM 4863 C CA . PRO A 1 622 ? 14.256 -29.851 12.269 1.00 87.75 622 PRO A CA 1
ATOM 4864 C C . PRO A 1 622 ? 13.747 -28.475 11.817 1.00 87.75 622 PRO A C 1
ATOM 4866 O O . PRO A 1 622 ? 14.483 -27.738 11.163 1.00 87.75 622 PRO A O 1
ATOM 4869 N N . ILE A 1 623 ? 12.498 -28.122 12.128 1.00 84.69 623 ILE A N 1
ATOM 4870 C CA . ILE A 1 623 ? 11.846 -26.894 11.639 1.00 84.69 623 ILE A CA 1
ATOM 4871 C C . ILE A 1 623 ? 12.665 -25.626 11.931 1.00 84.69 623 ILE A C 1
ATOM 4873 O O . ILE A 1 623 ? 12.703 -24.715 11.108 1.00 84.69 623 ILE A O 1
ATOM 4877 N N . GLU A 1 624 ? 13.366 -25.579 13.060 1.00 82.75 624 GLU A N 1
ATOM 4878 C CA . GLU A 1 624 ? 14.237 -24.482 13.488 1.00 82.75 624 GLU A CA 1
ATOM 4879 C C . GLU A 1 624 ? 15.490 -24.311 12.617 1.00 82.75 624 GLU A C 1
ATOM 4881 O O . GLU A 1 624 ? 16.075 -23.231 12.565 1.00 82.75 624 GLU A O 1
ATOM 4886 N N . GLU A 1 625 ? 15.884 -25.355 11.894 1.00 87.88 625 GLU A N 1
ATOM 4887 C CA . GLU A 1 625 ? 17.010 -25.341 10.965 1.00 87.88 625 GLU A CA 1
ATOM 4888 C C . GLU A 1 625 ? 16.585 -25.109 9.506 1.00 87.88 625 GLU A C 1
ATOM 4890 O O . GLU A 1 625 ? 17.442 -24.959 8.622 1.00 87.88 625 GLU A O 1
ATOM 4895 N N . VAL A 1 626 ? 15.276 -25.079 9.236 1.00 86.38 626 VAL A N 1
ATOM 4896 C CA . VAL A 1 626 ? 14.731 -24.680 7.937 1.00 86.38 626 VAL A CA 1
ATOM 4897 C C . VAL A 1 626 ? 14.929 -23.176 7.777 1.00 86.38 626 VAL A C 1
ATOM 4899 O O . VAL A 1 626 ? 14.592 -22.374 8.644 1.00 86.38 626 VAL A O 1
ATOM 4902 N N . LYS A 1 627 ? 15.497 -22.777 6.647 1.00 86.62 627 LYS A N 1
ATOM 4903 C CA . LYS A 1 627 ? 15.845 -21.398 6.322 1.00 86.62 627 LYS A CA 1
ATOM 4904 C C . LYS A 1 627 ? 14.941 -20.887 5.214 1.00 86.62 627 LYS A C 1
ATOM 4906 O O . LYS A 1 627 ? 14.384 -21.644 4.419 1.00 86.62 627 LYS A O 1
ATOM 4911 N N . LYS A 1 628 ? 14.831 -19.562 5.130 1.00 84.88 628 LYS A N 1
ATOM 4912 C CA . LYS A 1 628 ? 14.287 -18.915 3.936 1.00 84.88 628 LYS A CA 1
ATOM 4913 C C . LYS A 1 628 ? 15.026 -19.446 2.697 1.00 84.88 628 LYS A C 1
ATOM 4915 O O . LYS A 1 628 ? 16.238 -19.624 2.746 1.00 84.88 628 LYS A O 1
ATOM 4920 N N . GLU A 1 629 ? 14.287 -19.639 1.611 1.00 81.94 629 GLU A N 1
ATOM 4921 C CA . GLU A 1 629 ? 14.707 -20.213 0.328 1.00 81.94 629 GLU A CA 1
ATOM 4922 C C . GLU A 1 629 ? 14.823 -21.743 0.285 1.00 81.94 629 GLU A C 1
ATOM 4924 O O . GLU A 1 629 ? 14.943 -22.289 -0.812 1.00 81.94 629 GLU A O 1
ATOM 4929 N N . ASP A 1 630 ? 14.711 -22.442 1.418 1.00 85.69 630 ASP A N 1
ATOM 4930 C CA . ASP A 1 630 ? 14.664 -23.903 1.406 1.00 85.69 630 ASP A CA 1
ATOM 4931 C C . ASP A 1 630 ? 13.473 -24.425 0.611 1.00 85.69 630 ASP A C 1
ATOM 4933 O O . ASP A 1 630 ? 12.398 -23.828 0.578 1.00 85.69 630 ASP A O 1
ATOM 4937 N N . LEU A 1 631 ? 13.665 -25.574 -0.022 1.00 86.50 631 LEU A N 1
ATOM 4938 C CA . LEU A 1 631 ? 12.646 -26.234 -0.821 1.00 86.50 631 LEU A CA 1
ATOM 4939 C C . LEU A 1 631 ? 12.047 -27.373 -0.006 1.00 86.50 631 LEU A C 1
ATOM 4941 O O . LEU A 1 631 ? 12.706 -28.387 0.203 1.00 86.50 631 LEU A O 1
ATOM 4945 N N . VAL A 1 632 ? 10.819 -27.203 0.473 1.00 87.88 632 VAL A N 1
ATOM 4946 C CA . VAL A 1 632 ? 10.099 -28.180 1.300 1.00 87.88 632 VAL A CA 1
ATOM 4947 C C . VAL A 1 632 ? 9.133 -29.004 0.459 1.00 87.88 632 VAL A C 1
ATOM 4949 O O . VAL A 1 632 ? 8.537 -28.505 -0.498 1.00 87.88 632 VAL A O 1
ATOM 4952 N N . TYR A 1 633 ? 8.958 -30.263 0.844 1.00 84.88 633 TYR A N 1
ATOM 4953 C CA . TYR A 1 633 ? 7.970 -31.153 0.242 1.00 84.88 633 TYR A CA 1
ATOM 4954 C C . TYR A 1 633 ? 6.601 -30.924 0.879 1.00 84.88 633 TYR A C 1
ATOM 4956 O O . TYR A 1 633 ? 6.482 -30.847 2.101 1.00 84.88 633 TYR A O 1
ATOM 4964 N N . CYS A 1 634 ? 5.559 -30.849 0.058 1.00 81.25 634 CYS A N 1
ATOM 4965 C CA . CYS A 1 634 ? 4.172 -30.736 0.499 1.00 81.25 634 CYS A CA 1
ATOM 4966 C C . CYS A 1 634 ? 3.223 -31.401 -0.512 1.00 81.25 634 CYS A C 1
ATOM 4968 O O . CYS A 1 634 ? 3.662 -32.073 -1.443 1.00 81.25 634 CYS A O 1
ATOM 4970 N N . PHE A 1 635 ? 1.918 -31.187 -0.348 1.00 78.00 635 PHE A N 1
ATOM 4971 C CA . PHE A 1 635 ? 0.897 -31.576 -1.322 1.00 78.00 635 PHE A CA 1
ATOM 4972 C C . PHE A 1 635 ? 0.155 -30.340 -1.839 1.00 78.00 635 PHE A C 1
ATOM 4974 O O . PHE A 1 635 ? -0.144 -29.431 -1.063 1.00 78.00 635 PHE A O 1
ATOM 4981 N N . ASP A 1 636 ? -0.147 -30.298 -3.136 1.00 74.88 636 ASP A N 1
ATOM 4982 C CA . ASP A 1 636 ? -0.979 -29.259 -3.755 1.00 74.88 636 ASP A CA 1
ATOM 4983 C C . ASP A 1 636 ? -2.476 -29.505 -3.521 1.00 74.88 636 ASP A C 1
ATOM 4985 O O . ASP A 1 636 ? -2.866 -30.567 -3.040 1.00 74.88 636 ASP A O 1
ATOM 4989 N N . ASN A 1 637 ? -3.350 -28.565 -3.887 1.00 73.19 637 ASN A N 1
ATOM 4990 C CA . ASN A 1 637 ? -4.800 -28.679 -3.662 1.00 73.19 637 ASN A CA 1
ATOM 4991 C C . ASN A 1 637 ? -5.465 -29.914 -4.313 1.00 73.19 637 ASN A C 1
ATOM 4993 O O . ASN A 1 637 ? -6.551 -30.290 -3.890 1.00 73.19 637 ASN A O 1
ATOM 4997 N N . ASN A 1 638 ? -4.783 -30.625 -5.213 1.00 74.38 638 ASN A N 1
ATOM 4998 C CA . ASN A 1 638 ? -5.251 -31.862 -5.843 1.00 74.38 638 ASN A CA 1
ATOM 4999 C C . ASN A 1 638 ? -4.651 -33.135 -5.215 1.00 74.38 638 ASN A C 1
ATOM 5001 O O . ASN A 1 638 ? -4.733 -34.205 -5.813 1.00 74.38 638 ASN A O 1
ATOM 5005 N N . LEU A 1 639 ? -4.021 -33.027 -4.037 1.00 71.81 639 LEU A N 1
ATOM 5006 C CA . LEU A 1 639 ? -3.337 -34.119 -3.324 1.00 71.81 639 LEU A CA 1
ATOM 5007 C C . LEU A 1 639 ? -2.124 -34.672 -4.085 1.00 71.81 639 LEU A C 1
ATOM 5009 O O . LEU A 1 639 ? -1.617 -35.750 -3.757 1.00 71.81 639 LEU A O 1
ATOM 5013 N N . LYS A 1 640 ? -1.620 -33.926 -5.074 1.00 79.06 640 LYS A N 1
ATOM 5014 C CA . LYS A 1 640 ? -0.400 -34.285 -5.789 1.00 79.06 640 LYS A CA 1
ATOM 5015 C C . LYS A 1 640 ? 0.808 -33.788 -5.000 1.00 79.06 640 LYS A C 1
ATOM 5017 O O . LYS A 1 640 ? 0.778 -32.670 -4.472 1.00 79.06 640 LYS A O 1
ATOM 5022 N N . PRO A 1 641 ? 1.875 -34.593 -4.889 1.00 78.62 641 PRO A N 1
ATOM 5023 C CA . PRO A 1 641 ? 3.114 -34.131 -4.291 1.00 78.62 641 PRO A CA 1
ATOM 5024 C C . PRO A 1 641 ? 3.637 -32.890 -5.002 1.00 78.62 641 PRO A C 1
ATOM 5026 O O . PRO A 1 641 ? 3.633 -32.825 -6.230 1.00 78.62 641 PRO A O 1
ATOM 5029 N N . ALA A 1 642 ? 4.132 -31.934 -4.229 1.00 83.44 642 ALA A N 1
ATOM 5030 C CA . ALA A 1 642 ? 4.681 -30.690 -4.732 1.00 83.44 642 ALA A CA 1
ATOM 5031 C C . ALA A 1 642 ? 5.911 -30.263 -3.926 1.00 83.44 642 ALA A C 1
ATOM 5033 O O . ALA A 1 642 ? 6.083 -30.647 -2.767 1.00 83.44 642 ALA A O 1
ATOM 5034 N N . ILE A 1 643 ? 6.738 -29.412 -4.531 1.00 85.94 643 ILE A N 1
ATOM 5035 C CA . ILE A 1 643 ? 7.818 -28.709 -3.835 1.00 85.94 643 ILE A CA 1
ATOM 5036 C C . ILE A 1 643 ? 7.463 -27.226 -3.747 1.00 85.94 643 ILE A C 1
ATOM 5038 O O . ILE A 1 643 ? 6.943 -26.624 -4.695 1.00 85.94 643 ILE A O 1
ATOM 5042 N N . ARG A 1 644 ? 7.712 -26.626 -2.583 1.00 84.75 644 ARG A N 1
ATOM 5043 C CA . ARG A 1 644 ? 7.485 -25.201 -2.330 1.00 84.75 644 ARG A CA 1
ATOM 5044 C C . ARG A 1 644 ? 8.700 -24.570 -1.685 1.00 84.75 644 ARG A C 1
ATOM 5046 O O . ARG A 1 644 ? 9.439 -25.206 -0.944 1.00 84.75 644 ARG A O 1
ATOM 5053 N N . LYS A 1 645 ? 8.882 -23.287 -1.967 1.00 84.75 645 LYS A N 1
ATOM 5054 C CA . LYS A 1 645 ? 9.967 -22.484 -1.422 1.00 84.75 645 LYS A CA 1
ATOM 5055 C C . LYS A 1 645 ? 9.541 -21.842 -0.106 1.00 84.75 645 LYS A C 1
ATOM 5057 O O . LYS A 1 645 ? 8.483 -21.217 -0.035 1.00 84.75 645 LYS A O 1
ATOM 5062 N N . VAL A 1 646 ? 10.376 -21.957 0.917 1.00 79.81 646 VAL A N 1
ATOM 5063 C CA . VAL A 1 646 ? 10.168 -21.327 2.221 1.00 79.81 646 VAL A CA 1
ATOM 5064 C C . VAL A 1 646 ? 10.402 -19.826 2.080 1.00 79.81 646 VAL A C 1
ATOM 5066 O O . VAL A 1 646 ? 11.520 -19.372 1.863 1.00 79.81 646 VAL A O 1
ATOM 5069 N N . LEU A 1 647 ? 9.338 -19.032 2.196 1.00 74.50 647 LEU A N 1
ATOM 5070 C CA . LEU A 1 647 ? 9.417 -17.571 2.050 1.00 74.50 647 LEU A CA 1
ATOM 5071 C C . LEU A 1 647 ? 9.949 -16.875 3.309 1.00 74.50 647 LEU A C 1
ATOM 5073 O O . LEU A 1 647 ? 10.485 -15.765 3.238 1.00 74.50 647 LEU A O 1
ATOM 5077 N N . TRP A 1 648 ? 9.788 -17.525 4.460 1.00 76.88 648 TRP A N 1
ATOM 5078 C CA . TRP A 1 648 ? 10.226 -17.051 5.762 1.00 76.88 648 TRP A CA 1
ATOM 5079 C C . TRP A 1 648 ? 10.288 -18.224 6.747 1.00 76.88 648 TRP A C 1
ATOM 5081 O O . TRP A 1 648 ? 9.407 -19.080 6.728 1.00 76.88 648 TRP A O 1
ATOM 5091 N N . ALA A 1 649 ? 11.302 -18.234 7.610 1.00 75.56 649 ALA A N 1
ATOM 5092 C CA . ALA A 1 649 ? 11.422 -19.147 8.741 1.00 75.56 649 ALA A CA 1
ATOM 5093 C C . ALA A 1 649 ? 11.947 -18.361 9.950 1.00 75.56 649 ALA A C 1
ATOM 5095 O O . ALA A 1 649 ? 12.807 -17.490 9.792 1.00 75.56 649 ALA A O 1
ATOM 5096 N N . GLY A 1 650 ? 11.410 -18.627 11.140 1.00 69.44 650 GLY A N 1
ATOM 5097 C CA . GLY A 1 650 ? 11.811 -17.942 12.365 1.00 69.44 650 GLY A CA 1
ATOM 5098 C C . GLY A 1 650 ? 10.961 -18.330 13.573 1.00 69.44 650 GLY A C 1
ATOM 5099 O O . GLY A 1 650 ? 9.875 -18.892 13.435 1.00 69.44 650 GLY A O 1
ATOM 5100 N N . LYS A 1 651 ? 11.456 -18.007 14.770 1.00 70.12 651 LYS A N 1
ATOM 5101 C CA . LYS A 1 651 ? 10.788 -18.282 16.050 1.00 70.12 651 LYS A CA 1
ATOM 5102 C C . LYS A 1 651 ? 9.934 -17.082 16.457 1.00 70.12 651 LYS A C 1
ATOM 5104 O O . LYS A 1 651 ? 10.436 -15.965 16.528 1.00 70.12 651 LYS A O 1
ATOM 5109 N N . THR A 1 652 ? 8.643 -17.295 16.719 1.00 57.47 652 THR A N 1
ATOM 5110 C CA . THR A 1 652 ? 7.708 -16.211 17.096 1.00 57.47 652 THR A CA 1
ATOM 5111 C C . THR A 1 652 ? 7.302 -16.218 18.572 1.00 57.47 652 THR A C 1
ATOM 5113 O O . THR A 1 652 ? 6.570 -15.325 18.988 1.00 57.47 652 THR A O 1
ATOM 5116 N N . GLY A 1 653 ? 7.725 -17.216 19.357 1.00 64.38 653 GLY A N 1
ATOM 5117 C CA . GLY A 1 653 ? 7.387 -17.368 20.778 1.00 64.38 653 GLY A CA 1
ATOM 5118 C C . GLY A 1 653 ? 7.170 -18.829 21.184 1.00 64.38 653 GLY A C 1
ATOM 5119 O O . GLY A 1 653 ? 7.463 -19.736 20.407 1.00 64.38 653 GLY A O 1
ATOM 5120 N N . HIS A 1 654 ? 6.631 -19.046 22.386 1.00 71.44 654 HIS A N 1
ATOM 5121 C CA . HIS A 1 654 ? 6.232 -20.364 22.894 1.00 71.44 654 HIS A CA 1
ATOM 5122 C C . HIS A 1 654 ? 4.705 -20.504 22.842 1.00 71.44 654 HIS A C 1
ATOM 5124 O O . HIS A 1 654 ? 3.983 -19.581 23.215 1.00 71.44 654 HIS A O 1
ATOM 5130 N N . ARG A 1 655 ? 4.204 -21.647 22.363 1.00 69.50 655 ARG A N 1
ATOM 5131 C CA . ARG A 1 655 ? 2.771 -21.978 22.318 1.00 69.50 655 ARG A CA 1
ATOM 5132 C C . ARG A 1 655 ? 2.554 -23.407 22.794 1.00 69.50 655 ARG A C 1
ATOM 5134 O O . ARG A 1 655 ? 3.444 -24.242 22.647 1.00 69.50 655 ARG A O 1
ATOM 5141 N N . LYS A 1 656 ? 1.361 -23.687 23.325 1.00 77.00 656 LYS A N 1
ATOM 5142 C CA . LYS A 1 656 ? 0.915 -25.062 23.570 1.00 77.00 656 LYS A CA 1
ATOM 5143 C C . LYS A 1 656 ? 0.783 -25.778 22.227 1.00 77.00 656 LYS A C 1
ATOM 5145 O O . LYS A 1 656 ? 0.252 -25.207 21.275 1.00 77.00 656 LYS A O 1
ATOM 5150 N N . VAL A 1 657 ? 1.266 -27.011 22.171 1.00 76.56 657 VAL A N 1
ATOM 5151 C CA . VAL A 1 657 ? 1.171 -27.876 20.995 1.00 76.56 657 VAL A CA 1
ATOM 5152 C C . VAL A 1 657 ? 0.350 -29.108 21.335 1.00 76.56 657 VAL A C 1
ATOM 5154 O O . VAL A 1 657 ? 0.225 -29.486 22.501 1.00 76.56 657 VAL A O 1
ATOM 5157 N N . ILE A 1 658 ? -0.226 -29.704 20.306 1.00 77.56 658 ILE A N 1
ATOM 5158 C CA . ILE A 1 658 ? -0.916 -30.981 20.343 1.00 77.56 658 ILE A CA 1
ATOM 5159 C C . ILE A 1 658 ? -0.203 -31.937 19.395 1.00 77.56 658 ILE A C 1
ATOM 5161 O O . ILE A 1 658 ? 0.294 -31.535 18.338 1.00 77.56 658 ILE A O 1
ATOM 5165 N N . ARG A 1 659 ? -0.131 -33.201 19.803 1.00 78.44 659 ARG A N 1
ATOM 5166 C CA . ARG A 1 659 ? 0.540 -34.250 19.044 1.00 78.44 659 ARG A CA 1
ATOM 5167 C C . ARG A 1 659 ? -0.467 -34.979 18.179 1.00 78.44 659 ARG A C 1
ATOM 5169 O O . ARG A 1 659 ? -1.314 -35.708 18.686 1.00 78.44 659 ARG A O 1
ATOM 5176 N N . LEU A 1 660 ? -0.333 -34.834 16.870 1.00 74.75 660 LEU A N 1
ATOM 5177 C CA . LEU A 1 660 ? -1.161 -35.541 15.908 1.00 74.75 660 LEU A CA 1
ATOM 5178 C C . LEU A 1 660 ? -0.447 -36.783 15.417 1.00 74.75 660 LEU A C 1
ATOM 5180 O O . LEU A 1 660 ? 0.583 -36.693 14.751 1.00 74.75 660 LEU A O 1
ATOM 5184 N N . TYR A 1 661 ? -1.018 -37.941 15.716 1.00 71.06 661 TYR A N 1
ATOM 5185 C CA . TYR A 1 661 ? -0.547 -39.206 15.176 1.00 71.06 661 TYR A CA 1
ATOM 5186 C C . TYR A 1 661 ? -1.159 -39.444 13.803 1.00 71.06 661 TYR A C 1
ATOM 5188 O O . TYR A 1 661 ? -2.356 -39.249 13.595 1.00 71.06 661 TYR A O 1
ATOM 5196 N N . TYR A 1 662 ? -0.338 -39.897 12.865 1.00 68.56 662 TYR A N 1
ATOM 5197 C CA . TYR A 1 662 ? -0.778 -40.202 11.515 1.00 68.56 662 TYR A CA 1
ATOM 5198 C C . TYR A 1 662 ? -0.345 -41.584 11.071 1.00 68.56 662 TYR A C 1
ATOM 5200 O O . TYR A 1 662 ? 0.699 -42.087 11.475 1.00 68.56 662 TYR A O 1
ATOM 5208 N N . SER A 1 663 ? -1.142 -42.181 10.191 1.00 56.69 663 SER A N 1
ATOM 5209 C CA . SER A 1 663 ? -0.875 -43.471 9.564 1.00 56.69 663 SER A CA 1
ATOM 5210 C C . SER A 1 663 ? -0.663 -43.290 8.072 1.00 56.69 663 SER A C 1
ATOM 5212 O O . SER A 1 663 ? -1.478 -42.659 7.402 1.00 56.69 663 SER A O 1
ATOM 5214 N N . SER A 1 664 ? 0.363 -43.943 7.533 1.00 53.88 664 SER A N 1
ATOM 5215 C CA . SER A 1 664 ? 0.485 -44.143 6.088 1.00 53.88 664 SER A CA 1
ATOM 5216 C C . SER A 1 664 ? -0.631 -45.057 5.551 1.00 53.88 664 SER A C 1
ATOM 5218 O O . SER A 1 664 ? -1.280 -45.798 6.302 1.00 53.88 664 SER A O 1
ATOM 5220 N N . LYS A 1 665 ? -0.883 -45.005 4.236 1.00 45.16 665 LYS A N 1
ATOM 5221 C CA . LYS A 1 665 ? -1.825 -45.908 3.557 1.00 45.16 665 LYS A CA 1
ATOM 5222 C C . LYS A 1 665 ? -1.305 -47.349 3.700 1.00 45.16 665 LYS A C 1
ATOM 5224 O O . LYS A 1 665 ? -0.230 -47.658 3.199 1.00 45.16 665 LYS A O 1
ATOM 5229 N N . GLY A 1 666 ? -2.042 -48.197 4.425 1.00 47.47 666 GLY A N 1
ATOM 5230 C CA . GLY A 1 666 ? -1.651 -49.583 4.736 1.00 47.47 666 GLY A CA 1
ATOM 5231 C C . GLY A 1 666 ? -1.592 -49.931 6.229 1.00 47.47 666 GLY A C 1
ATOM 5232 O O . GLY A 1 666 ? -1.355 -51.082 6.556 1.00 47.47 666 GLY A O 1
ATOM 5233 N N . GLY A 1 667 ? -1.813 -48.977 7.143 1.00 48.62 667 GLY A N 1
ATOM 5234 C CA . GLY A 1 667 ? -2.105 -49.255 8.561 1.00 48.62 667 GLY A CA 1
ATOM 5235 C C . GLY A 1 667 ? -0.936 -49.718 9.444 1.00 48.62 667 GLY A C 1
ATOM 5236 O O . GLY A 1 667 ? -1.134 -49.886 10.643 1.00 48.62 667 GLY A O 1
ATOM 5237 N N . HIS A 1 668 ? 0.274 -49.899 8.901 1.00 44.62 668 HIS A N 1
ATOM 5238 C CA . HIS A 1 668 ? 1.378 -50.538 9.638 1.00 44.62 668 HIS A CA 1
ATOM 5239 C C . HIS A 1 668 ? 2.583 -49.636 9.957 1.00 44.62 668 HIS A C 1
ATOM 5241 O O . HIS A 1 668 ? 3.461 -50.052 10.709 1.00 44.62 668 HIS A O 1
ATOM 5247 N N . LYS A 1 669 ? 2.646 -48.398 9.445 1.00 51.34 669 LYS A N 1
ATOM 5248 C CA . LYS A 1 669 ? 3.687 -47.419 9.817 1.00 51.34 669 LYS A CA 1
ATOM 5249 C C . LYS A 1 669 ? 3.085 -46.028 9.980 1.00 51.34 669 LYS A C 1
ATOM 5251 O O . LYS A 1 669 ? 2.520 -45.483 9.027 1.00 51.34 669 LYS A O 1
ATOM 5256 N N . GLY A 1 670 ? 3.204 -45.471 11.179 1.00 61.66 670 GLY A N 1
ATOM 5257 C CA . GLY A 1 670 ? 2.728 -44.136 11.518 1.00 61.66 670 GLY A CA 1
ATOM 5258 C C . GLY A 1 670 ? 3.801 -43.297 12.204 1.00 61.66 670 GLY A C 1
ATOM 5259 O O . GLY A 1 670 ? 4.755 -43.838 12.759 1.00 61.66 670 GLY A O 1
ATOM 5260 N N . GLY A 1 671 ? 3.646 -41.979 12.123 1.00 68.38 671 GLY A N 1
ATOM 5261 C CA . GLY A 1 671 ? 4.485 -40.988 12.794 1.00 68.38 671 GLY A CA 1
ATOM 5262 C C . GLY A 1 671 ? 3.631 -40.030 13.617 1.00 68.38 671 GLY A C 1
ATOM 5263 O O . GLY A 1 671 ? 2.424 -40.232 13.769 1.00 68.38 671 GLY A O 1
ATOM 5264 N N . PHE A 1 672 ? 4.254 -38.978 14.138 1.00 71.25 672 PHE A N 1
ATOM 5265 C CA . PHE A 1 672 ? 3.535 -37.898 14.799 1.00 71.25 672 PHE A CA 1
ATOM 5266 C C . PHE A 1 672 ? 4.028 -36.531 14.328 1.00 71.25 672 PHE A C 1
ATOM 5268 O O . PHE A 1 672 ? 5.146 -36.401 13.827 1.00 71.25 672 PHE A O 1
ATOM 5275 N N . LEU A 1 673 ? 3.172 -35.526 14.470 1.00 74.50 673 LEU A N 1
ATOM 5276 C CA . LEU A 1 673 ? 3.480 -34.129 14.212 1.00 74.50 673 LEU A CA 1
ATOM 5277 C C . LEU A 1 673 ? 2.980 -33.289 15.389 1.00 74.50 673 LEU A C 1
ATOM 5279 O O . LEU A 1 673 ? 1.797 -33.341 15.721 1.00 74.50 673 LEU A O 1
ATOM 5283 N N . ASP A 1 674 ? 3.874 -32.508 15.990 1.00 78.88 674 ASP A N 1
ATOM 5284 C CA . ASP A 1 674 ? 3.530 -31.584 17.068 1.00 78.88 674 ASP A CA 1
ATOM 5285 C C . ASP A 1 674 ? 3.223 -30.203 16.471 1.00 78.88 674 ASP A C 1
ATOM 5287 O O . ASP A 1 674 ? 4.088 -29.525 15.907 1.00 78.88 674 ASP A O 1
ATOM 5291 N N . VAL A 1 675 ? 1.964 -29.783 16.569 1.00 79.69 675 VAL A N 1
ATOM 5292 C CA . VAL A 1 675 ? 1.464 -28.532 15.979 1.00 79.69 675 VAL A CA 1
ATOM 5293 C C . VAL A 1 675 ? 0.665 -27.729 16.985 1.00 79.69 675 VAL A C 1
ATOM 5295 O O . VAL A 1 675 ? 0.167 -28.264 17.971 1.00 79.69 675 VAL A O 1
ATOM 5298 N N . THR A 1 676 ? 0.501 -26.432 16.747 1.00 78.00 676 THR A N 1
ATOM 5299 C CA . THR A 1 676 ? -0.415 -25.646 17.573 1.00 78.00 676 THR A CA 1
ATOM 5300 C C . THR A 1 676 ? -1.880 -26.023 17.285 1.00 78.00 676 THR A C 1
ATOM 5302 O O . THR A 1 676 ? -2.192 -26.432 16.164 1.00 78.00 676 THR A O 1
ATOM 5305 N N . PRO A 1 677 ? -2.793 -25.903 18.267 1.00 80.19 677 PRO A N 1
ATOM 5306 C CA . PRO A 1 677 ? -4.219 -26.233 18.128 1.00 80.19 677 PRO A CA 1
ATOM 5307 C C . PRO A 1 677 ? -4.902 -25.669 16.869 1.00 80.19 677 PRO A C 1
ATOM 5309 O O . PRO A 1 677 ? -5.756 -26.313 16.264 1.00 80.19 677 PRO A O 1
ATOM 5312 N N . GLU A 1 678 ? -4.517 -24.462 16.465 1.00 76.81 678 GLU A N 1
ATOM 5313 C CA . GLU A 1 678 ? -5.036 -23.721 15.314 1.00 76.81 678 GLU A CA 1
ATOM 5314 C C . GLU A 1 678 ? -4.390 -24.089 13.967 1.00 76.81 678 GLU A C 1
ATOM 5316 O O . GLU A 1 678 ? -4.710 -23.487 12.941 1.00 76.81 678 GLU A O 1
ATOM 5321 N N . HIS A 1 679 ? -3.462 -25.046 13.944 1.00 77.19 679 HIS A N 1
ATOM 5322 C CA . HIS A 1 679 ? -2.820 -25.477 12.710 1.00 77.19 679 HIS A CA 1
ATOM 5323 C C . HIS A 1 679 ? -3.814 -26.250 11.839 1.00 77.19 679 HIS A C 1
ATOM 5325 O O . HIS A 1 679 ? -4.407 -27.224 12.292 1.00 77.19 679 HIS A O 1
ATOM 5331 N N . LYS A 1 680 ? -3.991 -25.851 10.574 1.00 80.50 680 LYS A N 1
ATOM 5332 C CA . LYS A 1 680 ? -4.845 -26.591 9.635 1.00 80.50 680 LYS A CA 1
ATOM 5333 C C . LYS A 1 680 ? -4.114 -27.815 9.105 1.00 80.50 680 LYS A C 1
ATOM 5335 O O . LYS A 1 680 ? -3.081 -27.699 8.453 1.00 80.50 680 LYS A O 1
ATOM 5340 N N . ILE A 1 681 ? -4.691 -28.978 9.338 1.00 78.88 681 ILE A N 1
ATOM 5341 C CA . ILE A 1 681 ? -4.167 -30.274 8.941 1.00 78.88 681 ILE A CA 1
ATOM 5342 C C . ILE A 1 681 ? -5.008 -30.795 7.801 1.00 78.88 681 ILE A C 1
ATOM 5344 O O . ILE A 1 681 ? -6.236 -30.831 7.874 1.00 78.88 681 ILE A O 1
ATOM 5348 N N . ARG A 1 682 ? -4.331 -31.192 6.732 1.00 76.38 682 ARG A N 1
ATOM 5349 C CA . ARG A 1 682 ? -5.012 -31.732 5.573 1.00 76.38 682 ARG A CA 1
ATOM 5350 C C . ARG A 1 682 ? -5.265 -33.223 5.727 1.00 76.38 682 ARG A C 1
ATOM 5352 O O . ARG A 1 682 ? -4.331 -33.993 5.965 1.00 76.38 682 ARG A O 1
ATOM 5359 N N . LEU A 1 683 ? -6.513 -33.625 5.545 1.00 76.44 683 LEU A N 1
ATOM 5360 C CA . LEU A 1 683 ? -6.926 -35.021 5.536 1.00 76.44 683 LEU A CA 1
ATOM 5361 C C . LEU A 1 683 ? -6.698 -35.654 4.155 1.00 76.44 683 LEU A C 1
ATOM 5363 O O . LEU A 1 683 ? -6.496 -34.964 3.153 1.00 76.44 683 LEU A O 1
ATOM 5367 N N . ILE A 1 684 ? -6.723 -36.991 4.097 1.00 70.69 684 ILE A N 1
ATOM 5368 C CA . ILE A 1 684 ? -6.550 -37.743 2.837 1.00 70.69 684 ILE A CA 1
ATOM 5369 C C . ILE A 1 684 ? -7.632 -37.405 1.798 1.00 70.69 684 ILE A C 1
ATOM 5371 O O . ILE A 1 684 ? -7.373 -37.516 0.605 1.00 70.69 684 ILE A O 1
ATOM 5375 N N . ASP A 1 685 ? -8.822 -36.981 2.221 1.00 70.00 685 ASP A N 1
ATOM 5376 C CA . ASP A 1 685 ? -9.916 -36.600 1.317 1.00 70.00 685 ASP A CA 1
ATOM 5377 C C . ASP A 1 685 ? -9.769 -35.191 0.711 1.00 70.00 685 ASP A C 1
ATOM 5379 O O . ASP A 1 685 ? -10.610 -34.771 -0.078 1.00 70.00 685 ASP A O 1
ATOM 5383 N N . GLY A 1 686 ? -8.702 -34.459 1.055 1.00 70.06 686 GLY A N 1
ATOM 5384 C CA . GLY A 1 686 ? -8.464 -33.101 0.570 1.00 70.06 686 GLY A CA 1
ATOM 5385 C C . GLY A 1 686 ? -8.959 -31.997 1.491 1.00 70.06 686 GLY A C 1
ATOM 5386 O O . GLY A 1 686 ? -8.479 -30.870 1.347 1.00 70.06 686 GLY A O 1
ATOM 5387 N N . SER A 1 687 ? -9.826 -32.305 2.456 1.00 75.38 687 SER A N 1
ATOM 5388 C CA . SER A 1 687 ? -10.322 -31.334 3.428 1.00 75.38 687 SER A CA 1
ATOM 5389 C C . SER A 1 687 ? -9.226 -30.880 4.399 1.00 75.38 687 SER A C 1
ATOM 5391 O O . SER A 1 687 ? -8.232 -31.574 4.627 1.00 75.38 687 SER A O 1
ATOM 5393 N N . TYR A 1 688 ? -9.396 -29.685 4.968 1.00 79.56 688 TYR A N 1
ATOM 5394 C CA . TYR A 1 688 ? -8.532 -29.158 6.023 1.00 79.56 688 TYR A CA 1
ATOM 5395 C C . TYR A 1 688 ? -9.323 -29.035 7.320 1.00 79.56 688 TYR A C 1
ATOM 5397 O O . TYR A 1 688 ? -10.350 -28.359 7.356 1.00 79.56 688 TYR A O 1
ATOM 5405 N N . VAL A 1 689 ? -8.800 -29.626 8.387 1.00 80.62 689 VAL A N 1
ATOM 5406 C CA . VAL A 1 689 ? -9.388 -29.615 9.731 1.00 80.62 689 VAL A CA 1
ATOM 5407 C C . VAL A 1 689 ? -8.380 -28.999 10.697 1.00 80.62 689 VAL A C 1
ATOM 5409 O O . VAL A 1 689 ? -7.175 -29.184 10.522 1.00 80.62 689 VAL A O 1
ATOM 5412 N N . MET A 1 690 ? -8.822 -28.219 11.687 1.00 83.25 690 MET A N 1
ATOM 5413 C CA . MET A 1 690 ? -7.879 -27.699 12.681 1.00 83.25 690 MET A CA 1
ATOM 5414 C C . MET A 1 690 ? -7.334 -28.855 13.512 1.00 83.25 690 MET A C 1
ATOM 5416 O O . MET A 1 690 ? -8.058 -29.780 13.862 1.00 83.25 690 MET A O 1
ATOM 5420 N N . ALA A 1 691 ? -6.061 -28.780 13.871 1.00 83.00 691 ALA A N 1
ATOM 5421 C CA . ALA A 1 691 ? -5.386 -29.802 14.647 1.00 83.00 691 ALA A CA 1
ATOM 5422 C C . ALA A 1 691 ? -6.154 -30.144 15.933 1.00 83.00 691 ALA A C 1
ATOM 5424 O O . ALA A 1 691 ? -6.306 -31.315 16.264 1.00 83.00 691 ALA A O 1
ATOM 5425 N N . LYS A 1 692 ? -6.691 -29.132 16.628 1.00 83.19 692 LYS A N 1
ATOM 5426 C CA . LYS A 1 692 ? -7.472 -29.314 17.862 1.00 83.19 692 LYS A CA 1
ATOM 5427 C C . LYS A 1 692 ? -8.719 -30.179 17.682 1.00 83.19 692 LYS A C 1
ATOM 5429 O O . LYS A 1 692 ? -9.137 -30.825 18.630 1.00 83.19 692 LYS A O 1
ATOM 5434 N N . ASP A 1 693 ? -9.282 -30.198 16.476 1.00 83.25 693 ASP A N 1
ATOM 5435 C CA . ASP A 1 693 ? -10.493 -30.954 16.155 1.00 83.25 693 ASP A CA 1
ATOM 5436 C C . ASP A 1 693 ? -10.153 -32.402 15.739 1.00 83.25 693 ASP A C 1
ATOM 5438 O O . ASP A 1 693 ? -11.045 -33.221 15.537 1.00 83.25 693 ASP A O 1
ATOM 5442 N N . LEU A 1 694 ? -8.861 -32.730 15.602 1.00 77.19 694 LEU A N 1
ATOM 5443 C CA . LEU A 1 694 ? -8.361 -34.079 15.317 1.00 77.19 694 LEU A CA 1
ATOM 5444 C C . LEU A 1 694 ? -7.930 -34.834 16.579 1.00 77.19 694 LEU A C 1
ATOM 5446 O O . LEU A 1 694 ? -7.755 -36.051 16.529 1.00 77.19 694 LEU A O 1
ATOM 5450 N N . ASP A 1 695 ? -7.749 -34.135 17.699 1.00 70.25 695 ASP A N 1
ATOM 5451 C CA . ASP A 1 695 ? -7.345 -34.741 18.964 1.00 70.25 695 ASP A CA 1
ATOM 5452 C C . ASP A 1 695 ? -8.514 -35.544 19.569 1.00 70.25 695 ASP A C 1
ATOM 5454 O O . ASP A 1 695 ? -9.580 -35.006 19.860 1.00 70.25 695 ASP A O 1
ATOM 5458 N N . GLY A 1 696 ? -8.351 -36.865 19.691 1.00 64.19 696 GLY A N 1
ATOM 5459 C CA . GLY A 1 696 ? -9.368 -37.782 20.230 1.00 64.19 696 GLY A CA 1
ATOM 5460 C C . GLY A 1 696 ? -10.549 -38.129 19.304 1.00 64.19 696 GLY A C 1
ATOM 5461 O O . GLY A 1 696 ? -11.279 -39.084 19.590 1.00 64.19 696 GLY A O 1
ATOM 5462 N N . ALA A 1 697 ? -10.715 -37.423 18.186 1.00 63.72 697 ALA A N 1
ATOM 5463 C CA . ALA A 1 697 ? -11.820 -37.602 17.246 1.00 63.72 697 ALA A CA 1
ATOM 5464 C C . ALA A 1 697 ? -11.659 -38.829 16.321 1.00 63.72 697 ALA A C 1
ATOM 5466 O O . ALA A 1 697 ? -10.553 -39.293 16.037 1.00 63.72 697 ALA A O 1
ATOM 5467 N N . ASP A 1 698 ? -12.788 -39.380 15.864 1.00 67.69 698 ASP A N 1
ATOM 5468 C CA . ASP A 1 698 ? -12.858 -40.544 14.975 1.00 67.69 698 ASP A CA 1
ATOM 5469 C C . ASP A 1 698 ? -13.479 -40.164 13.628 1.00 67.69 698 ASP A C 1
ATOM 5471 O O . ASP A 1 698 ? -14.682 -39.956 13.519 1.00 67.69 698 ASP A O 1
ATOM 5475 N N . PHE A 1 699 ? -12.636 -40.071 12.602 1.00 64.44 699 PHE A N 1
ATOM 5476 C CA . PHE A 1 699 ? -12.993 -39.701 11.231 1.00 64.44 699 PHE A CA 1
ATOM 5477 C C . PHE A 1 699 ? -13.168 -40.926 10.323 1.00 64.44 699 PHE A C 1
ATOM 5479 O O . PHE A 1 699 ? -13.129 -40.813 9.094 1.00 64.44 699 PHE A O 1
ATOM 5486 N N . ARG A 1 700 ? -13.327 -42.122 10.901 1.00 68.44 700 ARG A N 1
ATOM 5487 C CA . ARG A 1 700 ? -13.701 -43.315 10.138 1.00 68.44 700 ARG A CA 1
ATOM 5488 C C . ARG A 1 700 ? -15.130 -43.169 9.625 1.00 68.44 700 ARG A C 1
ATOM 5490 O O . ARG A 1 700 ? -16.028 -42.759 10.357 1.00 68.44 700 ARG A O 1
ATOM 5497 N N . LYS A 1 701 ? -15.358 -43.527 8.363 1.00 64.69 701 LYS A N 1
ATOM 5498 C CA . LYS A 1 701 ? -16.713 -43.575 7.799 1.00 64.69 701 LYS A CA 1
ATOM 5499 C C . LYS A 1 701 ? -17.506 -44.715 8.458 1.00 64.69 701 LYS A C 1
ATOM 5501 O O . LYS A 1 701 ? -16.907 -45.742 8.794 1.00 64.69 701 LYS A O 1
ATOM 5506 N N . PRO A 1 702 ? -18.839 -44.593 8.608 1.00 66.81 702 PRO A N 1
ATOM 5507 C CA . PRO A 1 702 ? -19.676 -45.703 9.055 1.00 66.81 702 PRO A CA 1
ATOM 5508 C C . PRO A 1 702 ? -19.410 -46.961 8.213 1.00 66.81 702 PRO A C 1
ATOM 5510 O O . PRO A 1 702 ? -19.460 -46.909 6.987 1.00 66.81 702 PRO A O 1
ATOM 5513 N N . GLY A 1 703 ? -19.072 -48.074 8.873 1.00 69.94 703 GLY A N 1
ATOM 5514 C CA . GLY A 1 703 ? -18.715 -49.343 8.223 1.00 69.94 703 GLY A CA 1
ATOM 5515 C C . GLY A 1 703 ? -17.212 -49.594 8.024 1.00 69.94 703 GLY A C 1
ATOM 5516 O O . GLY A 1 703 ? -16.830 -50.712 7.683 1.00 69.94 703 GLY A O 1
ATOM 5517 N N . GLU A 1 704 ? -16.330 -48.619 8.276 1.00 65.56 704 GLU A N 1
ATOM 5518 C CA . GLU A 1 704 ? -14.881 -48.857 8.234 1.00 65.56 704 GLU A CA 1
ATOM 5519 C C . GLU A 1 704 ? -14.394 -49.701 9.429 1.00 65.56 704 GLU A C 1
ATOM 5521 O O . GLU A 1 704 ? -14.861 -49.575 10.562 1.00 65.56 704 GLU A O 1
ATOM 5526 N N . SER A 1 705 ? -13.411 -50.575 9.176 1.00 70.62 705 SER A N 1
ATOM 5527 C CA . SER A 1 705 ? -12.856 -51.478 10.190 1.00 70.62 705 SER A CA 1
ATOM 5528 C C . SER A 1 705 ? -12.325 -50.722 11.410 1.00 70.62 705 SER A C 1
ATOM 5530 O O . SER A 1 705 ? -11.517 -49.800 11.281 1.00 70.62 705 SER A O 1
ATOM 5532 N N . LYS A 1 706 ? -12.667 -51.195 12.618 1.00 70.81 706 LYS A N 1
ATOM 5533 C CA . LYS A 1 706 ? -12.127 -50.656 13.880 1.00 70.81 706 LYS A CA 1
ATOM 5534 C C . LYS A 1 706 ? -10.601 -50.793 14.008 1.00 70.81 706 LYS A C 1
ATOM 5536 O O . LYS A 1 706 ? -10.019 -50.144 14.874 1.00 70.81 706 LYS A O 1
ATOM 5541 N N . ARG A 1 707 ? -9.961 -51.606 13.156 1.00 64.19 707 ARG A N 1
ATOM 5542 C CA . ARG A 1 707 ? -8.497 -51.739 13.062 1.00 64.19 707 ARG A CA 1
ATOM 5543 C C . ARG A 1 707 ? -7.835 -50.589 12.295 1.00 64.19 707 ARG A C 1
ATOM 5545 O O . ARG A 1 707 ? -6.623 -50.432 12.392 1.00 64.19 707 ARG A O 1
ATOM 5552 N N . LEU A 1 708 ? -8.596 -49.797 11.534 1.00 59.91 708 LEU A N 1
ATOM 5553 C CA . LEU A 1 708 ? -8.067 -48.613 10.861 1.00 59.91 708 LEU A CA 1
ATOM 5554 C C . LEU A 1 708 ? -7.852 -47.461 11.861 1.00 59.91 708 LEU A C 1
ATOM 5556 O O . LEU A 1 708 ? -8.626 -47.332 12.819 1.00 59.91 708 LEU A O 1
ATOM 5560 N N . PRO A 1 709 ? -6.841 -46.604 11.625 1.00 63.16 709 PRO A N 1
ATOM 5561 C CA . PRO A 1 709 ? -6.616 -45.401 12.417 1.00 63.16 709 PRO A CA 1
ATOM 5562 C C . PRO A 1 709 ? -7.842 -44.485 12.394 1.00 63.16 709 PRO A C 1
ATOM 5564 O O . PRO A 1 709 ? -8.447 -44.285 11.341 1.00 63.16 709 PRO A O 1
ATOM 5567 N N . LYS A 1 710 ? -8.158 -43.892 13.550 1.00 68.88 710 LYS A N 1
ATOM 5568 C CA . LYS A 1 710 ? -9.247 -42.915 13.715 1.00 68.88 710 LYS A CA 1
ATOM 5569 C C . LYS A 1 710 ? -9.068 -41.665 12.848 1.00 68.88 710 LYS A C 1
ATOM 5571 O O . LYS A 1 710 ? -10.044 -41.101 12.377 1.00 68.88 710 LYS A O 1
ATOM 5576 N N . VAL A 1 711 ? -7.823 -41.253 12.609 1.00 68.19 711 VAL A N 1
ATOM 5577 C CA . VAL A 1 711 ? -7.476 -40.091 11.786 1.00 68.19 711 VAL A CA 1
ATOM 5578 C C . VAL A 1 711 ? -6.486 -40.526 10.711 1.00 68.19 711 VAL A C 1
ATOM 5580 O O . VAL A 1 711 ? -5.481 -41.180 10.998 1.00 68.19 711 VAL A O 1
ATOM 5583 N N . ARG A 1 712 ? -6.761 -40.161 9.456 1.00 68.69 712 ARG A N 1
ATOM 5584 C CA . ARG A 1 712 ? -5.881 -40.430 8.315 1.00 68.69 712 ARG A CA 1
ATOM 5585 C C . ARG A 1 712 ? -5.496 -39.111 7.657 1.00 68.69 712 ARG A C 1
ATOM 5587 O O . ARG A 1 712 ? -6.329 -38.461 7.029 1.00 68.69 712 ARG A O 1
ATOM 5594 N N . VAL A 1 713 ? -4.228 -38.741 7.785 1.00 67.31 713 VAL A N 1
ATOM 5595 C CA . VAL A 1 713 ? -3.652 -37.559 7.129 1.00 67.31 713 VAL A CA 1
ATOM 5596 C C . VAL A 1 713 ? -2.623 -37.994 6.103 1.00 67.31 713 VAL A C 1
ATOM 5598 O O . VAL A 1 713 ? -2.033 -39.073 6.200 1.00 67.31 713 VAL A O 1
ATOM 5601 N N . LEU A 1 714 ? -2.429 -37.154 5.095 1.00 64.94 714 LEU A N 1
ATOM 5602 C CA . LEU A 1 714 ? -1.488 -37.433 4.027 1.00 64.94 714 LEU A CA 1
ATOM 5603 C C . LEU A 1 714 ? -0.061 -37.133 4.504 1.00 64.94 714 LEU A C 1
ATOM 5605 O O . LEU A 1 714 ? 0.247 -36.001 4.869 1.00 64.94 714 LEU A O 1
ATOM 5609 N N . SER A 1 715 ? 0.816 -38.137 4.491 1.00 65.31 715 SER A N 1
ATOM 5610 C CA . SER A 1 715 ? 2.224 -37.986 4.874 1.00 65.31 715 SER A CA 1
ATOM 5611 C C . SER A 1 715 ? 3.151 -38.385 3.730 1.00 65.31 715 SER A C 1
ATOM 5613 O O . SER A 1 715 ? 3.008 -39.473 3.168 1.00 65.31 715 SER A O 1
ATOM 5615 N N . CYS A 1 716 ? 4.136 -37.542 3.432 1.00 69.44 716 CYS A N 1
ATOM 5616 C CA . CYS A 1 716 ? 5.249 -37.891 2.552 1.00 69.44 716 CYS A CA 1
ATOM 5617 C C . CYS A 1 716 ? 6.281 -38.729 3.313 1.00 69.44 716 CYS A C 1
ATOM 5619 O O . CYS A 1 716 ? 6.508 -38.502 4.501 1.00 69.44 716 CYS A O 1
ATOM 5621 N N . SER A 1 717 ? 6.964 -39.645 2.628 1.00 71.19 717 SER A N 1
ATOM 5622 C CA . SER A 1 717 ? 8.118 -40.346 3.200 1.00 71.19 717 SER A CA 1
ATOM 5623 C C . SER A 1 717 ? 9.254 -40.452 2.190 1.00 71.19 717 SER A C 1
ATOM 5625 O O . SER A 1 717 ? 9.024 -40.442 0.979 1.00 71.19 717 SER A O 1
ATOM 5627 N N . ARG A 1 718 ? 10.485 -40.548 2.694 1.00 76.25 718 ARG A N 1
ATOM 5628 C CA . ARG A 1 718 ? 11.673 -40.829 1.885 1.00 76.25 718 ARG A CA 1
ATOM 5629 C C . ARG A 1 718 ? 12.230 -42.190 2.242 1.00 76.25 718 ARG A C 1
ATOM 5631 O O . ARG A 1 718 ? 12.296 -42.525 3.421 1.00 76.25 718 ARG A O 1
ATOM 5638 N N . ASN A 1 719 ? 12.671 -42.927 1.233 1.00 73.69 719 ASN A N 1
ATOM 5639 C CA . ASN A 1 719 ? 13.361 -44.200 1.391 1.00 73.69 719 ASN A CA 1
ATOM 5640 C C . ASN A 1 719 ? 14.568 -44.264 0.456 1.00 73.69 719 ASN A C 1
ATOM 5642 O O . ASN A 1 719 ? 14.618 -43.577 -0.559 1.00 73.69 719 ASN A O 1
ATOM 5646 N N . ARG A 1 720 ? 15.528 -45.123 0.793 1.00 76.44 720 ARG A N 1
ATOM 5647 C CA . ARG A 1 720 ? 16.676 -45.437 -0.060 1.00 76.44 720 ARG A CA 1
ATOM 5648 C C . ARG A 1 720 ? 16.428 -46.763 -0.765 1.00 76.44 720 ARG A C 1
ATOM 5650 O O . ARG A 1 720 ? 15.954 -47.706 -0.128 1.00 76.44 720 ARG A O 1
ATOM 5657 N N . ASP A 1 721 ? 16.725 -46.836 -2.055 1.00 70.06 721 ASP A N 1
ATOM 5658 C CA . ASP A 1 721 ? 16.679 -48.100 -2.785 1.00 70.06 721 ASP A CA 1
ATOM 5659 C C . ASP A 1 721 ? 17.970 -48.926 -2.600 1.00 70.06 721 ASP A C 1
ATOM 5661 O O . ASP A 1 721 ? 18.924 -48.505 -1.941 1.00 70.06 721 ASP A O 1
ATOM 5665 N N . LYS A 1 722 ? 18.003 -50.132 -3.183 1.00 67.88 722 LYS A N 1
ATOM 5666 C CA . LYS A 1 722 ? 19.164 -51.042 -3.116 1.00 67.88 722 LYS A CA 1
ATOM 5667 C C . LYS A 1 722 ? 20.398 -50.532 -3.877 1.00 67.88 722 LYS A C 1
ATOM 5669 O O . LYS A 1 722 ? 21.476 -51.089 -3.700 1.00 67.88 722 LYS A O 1
ATOM 5674 N N . LEU A 1 723 ? 20.243 -49.521 -4.732 1.00 66.69 723 LEU A N 1
ATOM 5675 C CA . LEU A 1 723 ? 21.299 -48.910 -5.543 1.00 66.69 723 LEU A CA 1
ATOM 5676 C C . LEU A 1 723 ? 21.735 -47.544 -4.986 1.00 66.69 723 LEU A C 1
ATOM 5678 O O . LEU A 1 723 ? 22.464 -46.816 -5.656 1.00 66.69 723 LEU A O 1
ATOM 5682 N N . ASN A 1 724 ? 21.332 -47.218 -3.752 1.00 70.88 724 ASN A N 1
ATOM 5683 C CA . ASN A 1 724 ? 21.616 -45.963 -3.061 1.00 70.88 724 ASN A CA 1
ATOM 5684 C C . ASN A 1 724 ? 21.026 -44.702 -3.716 1.00 70.88 724 ASN A C 1
ATOM 5686 O O . ASN A 1 724 ? 21.495 -43.607 -3.416 1.00 70.88 724 ASN A O 1
ATOM 5690 N N . PHE A 1 725 ? 19.975 -44.807 -4.526 1.00 74.00 725 PHE A N 1
ATOM 5691 C CA . PHE A 1 725 ? 19.178 -43.642 -4.913 1.00 74.00 725 PHE A CA 1
ATOM 5692 C C . PHE A 1 725 ? 18.133 -43.333 -3.843 1.00 74.00 725 PHE A C 1
ATOM 5694 O O . PHE A 1 725 ? 17.578 -44.246 -3.217 1.00 74.00 725 PHE A O 1
ATOM 5701 N N . SER A 1 726 ? 17.837 -42.048 -3.631 1.00 76.69 726 SER A N 1
ATOM 5702 C CA . SER A 1 726 ? 16.691 -41.685 -2.802 1.00 76.69 726 SER A CA 1
ATOM 5703 C C . SER A 1 726 ? 15.402 -41.696 -3.628 1.00 76.69 726 SER A C 1
ATOM 5705 O O . SER A 1 726 ? 15.287 -41.140 -4.726 1.00 76.69 726 SER A O 1
ATOM 5707 N N . GLY A 1 727 ? 14.425 -42.407 -3.083 1.00 74.19 727 GLY A N 1
ATOM 5708 C CA . GLY A 1 727 ? 13.061 -42.476 -3.559 1.00 74.19 727 GLY A CA 1
ATOM 5709 C C . GLY A 1 727 ? 12.161 -41.648 -2.654 1.00 74.19 727 GLY A C 1
ATOM 5710 O O . GLY A 1 727 ? 12.177 -41.770 -1.426 1.00 74.19 727 GLY A O 1
ATOM 5711 N N . PHE A 1 728 ? 11.339 -40.826 -3.281 1.00 71.88 728 PHE A N 1
ATOM 5712 C CA . PHE A 1 728 ? 10.249 -40.125 -2.645 1.00 71.88 728 PHE A CA 1
ATOM 5713 C C . PHE A 1 728 ? 8.970 -40.947 -2.817 1.00 71.88 728 PHE A C 1
ATOM 5715 O O . PHE A 1 728 ? 8.588 -41.280 -3.939 1.00 71.88 728 PHE A O 1
ATOM 5722 N N . VAL A 1 729 ? 8.321 -41.304 -1.707 1.00 67.31 729 VAL A N 1
ATOM 5723 C CA . VAL A 1 729 ? 7.082 -42.085 -1.720 1.00 67.31 729 VAL A CA 1
ATOM 5724 C C . VAL A 1 729 ? 5.925 -41.191 -1.315 1.00 67.31 729 VAL A C 1
ATOM 5726 O O . VAL A 1 729 ? 5.868 -40.682 -0.189 1.00 67.31 729 VAL A O 1
ATOM 5729 N N . ALA A 1 730 ? 4.968 -41.074 -2.226 1.00 63.44 730 ALA A N 1
ATOM 5730 C CA . ALA A 1 730 ? 3.680 -40.464 -1.971 1.00 63.44 730 ALA A CA 1
ATOM 5731 C C . ALA A 1 730 ? 2.582 -41.420 -2.427 1.00 63.44 730 ALA A C 1
ATOM 5733 O O . ALA A 1 730 ? 2.621 -41.952 -3.530 1.00 63.44 730 ALA A O 1
ATOM 5734 N N . ASN A 1 731 ? 1.605 -41.668 -1.557 1.00 58.25 731 ASN A N 1
ATOM 5735 C CA . ASN A 1 731 ? 0.436 -42.507 -1.848 1.00 58.25 731 ASN A CA 1
ATOM 5736 C C . ASN A 1 731 ? 0.723 -43.981 -2.211 1.00 58.25 731 ASN A C 1
ATOM 5738 O O . ASN A 1 731 ? -0.195 -44.681 -2.631 1.00 58.25 731 ASN A O 1
ATOM 5742 N N . GLY A 1 732 ? 1.945 -44.472 -1.970 1.00 57.28 732 GLY A N 1
ATOM 5743 C CA . GLY A 1 732 ? 2.359 -45.855 -2.245 1.00 57.28 732 GLY A CA 1
ATOM 5744 C C . GLY A 1 732 ? 3.156 -46.031 -3.540 1.00 57.28 732 GLY A C 1
ATOM 5745 O O . GLY A 1 732 ? 3.715 -47.102 -3.752 1.00 57.28 732 GLY A O 1
ATOM 5746 N N . GLU A 1 733 ? 3.277 -44.984 -4.358 1.00 61.53 733 GLU A N 1
ATOM 5747 C CA . GLU A 1 733 ? 4.117 -44.976 -5.556 1.00 61.53 733 GLU A CA 1
ATOM 5748 C C . GLU A 1 733 ? 5.467 -44.323 -5.239 1.00 61.53 733 GLU A C 1
ATOM 5750 O O . GLU A 1 733 ? 5.535 -43.246 -4.637 1.00 61.53 733 GLU A O 1
ATOM 5755 N N . GLY A 1 734 ? 6.557 -45.010 -5.588 1.00 69.44 734 GLY A N 1
ATOM 5756 C CA . GLY A 1 734 ? 7.918 -44.509 -5.416 1.00 69.44 734 GLY A CA 1
ATOM 5757 C C . GLY A 1 734 ? 8.398 -43.800 -6.677 1.00 69.44 734 GLY A C 1
ATOM 5758 O O . GLY A 1 734 ? 8.404 -44.393 -7.752 1.00 69.44 734 GLY A O 1
ATOM 5759 N N . ILE A 1 735 ? 8.839 -42.551 -6.542 1.00 78.81 735 ILE A N 1
ATOM 5760 C CA . ILE A 1 735 ? 9.453 -41.765 -7.617 1.00 78.81 735 ILE A CA 1
ATOM 5761 C C . ILE A 1 735 ? 10.879 -41.418 -7.194 1.00 78.81 735 ILE A C 1
ATOM 5763 O O . ILE A 1 735 ? 11.115 -41.073 -6.038 1.00 78.81 735 ILE A O 1
ATOM 5767 N N . LEU A 1 736 ? 11.841 -41.488 -8.116 1.00 84.75 736 LEU A N 1
ATOM 5768 C CA . LEU A 1 736 ? 13.205 -41.034 -7.836 1.00 84.75 736 LEU A CA 1
ATOM 5769 C C . LEU A 1 736 ? 13.203 -39.541 -7.492 1.00 84.75 736 LEU A C 1
ATOM 5771 O O . LEU A 1 736 ? 12.689 -38.714 -8.252 1.00 84.75 736 LEU A O 1
ATOM 5775 N N . GLU A 1 737 ? 13.780 -39.196 -6.344 1.00 84.62 737 GLU A N 1
ATOM 5776 C CA . GLU A 1 737 ? 13.664 -37.861 -5.760 1.00 84.62 737 GLU A CA 1
ATOM 5777 C C . GLU A 1 737 ? 14.272 -36.789 -6.676 1.00 84.62 737 GLU A C 1
ATOM 5779 O O . GLU A 1 737 ? 13.623 -35.781 -6.944 1.00 84.62 737 GLU A O 1
ATOM 5784 N N . HIS A 1 738 ? 15.444 -37.040 -7.271 1.00 83.00 738 HIS A N 1
ATOM 5785 C CA . HIS A 1 738 ? 16.067 -36.128 -8.243 1.00 83.00 738 HIS A CA 1
ATOM 5786 C C . HIS A 1 738 ? 15.164 -35.820 -9.444 1.00 83.00 738 HIS A C 1
ATOM 5788 O O . HIS A 1 738 ? 15.132 -34.686 -9.920 1.00 83.00 738 HIS A O 1
ATOM 5794 N N . ARG A 1 739 ? 14.399 -36.809 -9.926 1.00 82.19 739 ARG A N 1
ATOM 5795 C CA . ARG A 1 739 ? 13.506 -36.648 -11.081 1.00 82.19 739 ARG A CA 1
ATOM 5796 C C . ARG A 1 739 ? 12.285 -35.838 -10.683 1.00 82.19 739 ARG A C 1
ATOM 5798 O O . ARG A 1 739 ? 11.872 -34.942 -11.413 1.00 82.19 739 ARG A O 1
ATOM 5805 N N . PHE A 1 740 ? 11.741 -36.119 -9.502 1.00 84.31 740 PHE A N 1
ATOM 5806 C CA . PHE A 1 740 ? 10.632 -35.362 -8.944 1.00 84.31 740 PHE A CA 1
ATOM 5807 C C . PHE A 1 740 ? 10.997 -33.887 -8.711 1.00 84.31 740 PHE A C 1
ATOM 5809 O O . PHE A 1 740 ? 10.227 -33.007 -9.103 1.00 84.31 740 PHE A O 1
ATOM 5816 N N . ILE A 1 741 ? 12.179 -33.616 -8.146 1.00 80.56 741 ILE A N 1
ATOM 5817 C CA . ILE A 1 741 ? 12.713 -32.261 -7.944 1.00 80.56 741 ILE A CA 1
ATOM 5818 C C . ILE A 1 741 ? 12.835 -31.527 -9.274 1.00 80.56 741 ILE A C 1
ATOM 5820 O O . ILE A 1 741 ? 12.322 -30.418 -9.409 1.00 80.56 741 ILE A O 1
ATOM 5824 N N . TYR A 1 742 ? 13.475 -32.148 -10.266 1.00 76.88 742 TYR A N 1
ATOM 5825 C CA . TYR A 1 742 ? 13.705 -31.511 -11.559 1.00 76.88 742 TYR A CA 1
ATOM 5826 C C . TYR A 1 742 ? 12.389 -31.200 -12.290 1.00 76.88 742 TYR A C 1
ATOM 5828 O O . TYR A 1 742 ? 12.200 -30.079 -12.760 1.00 76.88 742 TYR A O 1
ATOM 5836 N N . ASN A 1 743 ? 11.436 -32.140 -12.280 1.00 76.56 743 ASN A N 1
ATOM 5837 C CA . ASN A 1 743 ? 10.106 -31.945 -12.862 1.00 76.56 743 ASN A CA 1
ATOM 5838 C C . ASN A 1 743 ? 9.293 -30.845 -12.166 1.00 76.56 743 ASN A C 1
ATOM 5840 O O . ASN A 1 743 ? 8.536 -30.137 -12.824 1.00 76.56 743 ASN A O 1
ATOM 5844 N N . ASN A 1 744 ? 9.432 -30.694 -10.844 1.00 77.56 744 ASN A N 1
ATOM 5845 C CA . ASN A 1 744 ? 8.695 -29.682 -10.081 1.00 77.56 744 ASN A CA 1
ATOM 5846 C C . ASN A 1 744 ? 9.319 -28.285 -10.153 1.00 77.56 744 ASN A C 1
ATOM 5848 O O . ASN A 1 744 ? 8.603 -27.301 -9.982 1.00 77.56 744 ASN A O 1
ATOM 5852 N N . LEU A 1 745 ? 10.640 -28.189 -10.323 1.00 71.50 745 LEU A N 1
ATOM 5853 C CA . LEU A 1 745 ? 11.371 -26.930 -10.149 1.00 71.50 745 LEU A CA 1
ATOM 5854 C C . LEU A 1 745 ? 12.008 -26.384 -11.425 1.00 71.50 745 LEU A C 1
ATOM 5856 O O . LEU A 1 745 ? 12.305 -25.192 -11.465 1.00 71.50 745 LEU A O 1
ATOM 5860 N N . VAL A 1 746 ? 12.248 -27.225 -12.434 1.00 63.25 746 VAL A N 1
ATOM 5861 C CA . VAL A 1 746 ? 13.000 -26.848 -13.639 1.00 63.25 746 VAL A CA 1
ATOM 5862 C C . VAL A 1 746 ? 12.152 -27.015 -14.900 1.00 63.25 746 VAL A C 1
ATOM 5864 O O . VAL A 1 746 ? 11.837 -26.027 -15.560 1.00 63.25 746 VAL A O 1
ATOM 5867 N N . SER A 1 747 ? 11.775 -28.245 -15.257 1.00 54.06 747 SER A N 1
ATOM 5868 C CA . SER A 1 747 ? 10.939 -28.536 -16.432 1.00 54.06 747 SER A CA 1
ATOM 5869 C C . SER A 1 747 ? 10.484 -29.989 -16.458 1.00 54.06 747 SER A C 1
ATOM 5871 O O . SER A 1 747 ? 11.133 -30.848 -15.867 1.00 54.06 747 SER A O 1
ATOM 5873 N N . ILE A 1 748 ? 9.403 -30.267 -17.192 1.00 65.19 748 ILE A N 1
ATOM 5874 C CA . ILE A 1 748 ? 8.953 -31.636 -17.468 1.00 65.19 748 ILE A CA 1
ATOM 5875 C C . ILE A 1 748 ? 9.961 -32.286 -18.421 1.00 65.19 748 ILE A C 1
ATOM 5877 O O . ILE A 1 748 ? 10.129 -31.819 -19.546 1.00 65.19 748 ILE A O 1
ATOM 5881 N N . ILE A 1 749 ? 10.633 -33.346 -17.973 1.00 61.12 749 ILE A N 1
ATOM 5882 C CA . ILE A 1 749 ? 11.598 -34.085 -18.799 1.00 61.12 749 ILE A CA 1
ATOM 5883 C C . ILE A 1 749 ? 10.919 -35.189 -19.615 1.00 61.12 749 ILE A C 1
ATOM 5885 O O . ILE A 1 749 ? 9.980 -35.829 -19.133 1.00 61.12 749 ILE A O 1
ATOM 5889 N N . GLY A 1 750 ? 11.412 -35.436 -20.832 1.00 59.19 750 GLY A N 1
ATOM 5890 C CA . GLY A 1 750 ? 10.950 -36.542 -21.669 1.00 59.19 750 GLY A CA 1
ATOM 5891 C C . GLY A 1 750 ? 11.482 -37.897 -21.190 1.00 59.19 750 GLY A C 1
ATOM 5892 O O . GLY A 1 750 ? 12.454 -37.979 -20.440 1.00 59.19 750 GLY A O 1
ATOM 5893 N N . ASP A 1 751 ? 10.884 -38.995 -21.657 1.00 59.03 751 ASP A N 1
ATOM 5894 C CA . ASP A 1 751 ? 11.243 -40.356 -21.215 1.00 59.03 751 ASP A CA 1
ATOM 5895 C C . ASP A 1 751 ? 12.676 -40.794 -21.561 1.00 59.03 751 ASP A C 1
ATOM 5897 O O . ASP A 1 751 ? 13.179 -41.766 -20.997 1.00 59.03 751 ASP A O 1
ATOM 5901 N N . LYS A 1 752 ? 13.344 -40.082 -22.477 1.00 58.16 752 LYS A N 1
ATOM 5902 C CA . LYS A 1 752 ? 14.701 -40.393 -22.955 1.00 58.16 752 LYS A CA 1
ATOM 5903 C C . LYS A 1 752 ? 15.808 -39.576 -22.272 1.00 58.16 752 LYS A C 1
ATOM 5905 O O . LYS A 1 752 ? 16.984 -39.852 -22.522 1.00 58.16 752 LYS A O 1
ATOM 5910 N N . ASP A 1 753 ? 15.451 -38.611 -21.424 1.00 67.06 753 ASP A N 1
ATOM 5911 C CA . ASP A 1 753 ? 16.397 -37.730 -20.736 1.00 67.06 753 ASP A CA 1
ATOM 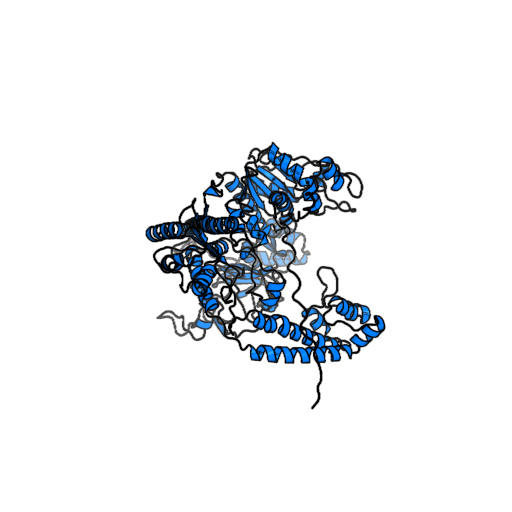5912 C C . ASP A 1 753 ? 16.781 -38.279 -19.354 1.00 67.06 753 ASP A C 1
ATOM 5914 O O . ASP A 1 753 ? 15.959 -38.858 -18.639 1.00 67.06 753 ASP A O 1
ATOM 5918 N N . ILE A 1 754 ? 18.044 -38.093 -18.960 1.00 73.94 754 ILE A N 1
ATOM 5919 C CA . ILE A 1 754 ? 18.585 -38.560 -17.678 1.00 73.94 754 ILE A CA 1
ATOM 5920 C C . ILE A 1 754 ? 18.942 -37.359 -16.805 1.00 73.94 754 ILE A C 1
ATOM 5922 O O . ILE A 1 754 ? 19.640 -36.445 -17.243 1.00 73.94 754 ILE A O 1
ATOM 5926 N N . ILE A 1 755 ? 18.512 -37.397 -15.542 1.00 78.31 755 ILE A N 1
ATOM 5927 C CA . ILE A 1 755 ? 18.981 -36.461 -14.517 1.00 78.31 755 ILE A CA 1
ATOM 5928 C C . ILE A 1 755 ? 20.263 -37.010 -13.891 1.00 78.31 755 ILE A C 1
ATOM 5930 O O . ILE A 1 755 ? 20.278 -38.101 -13.320 1.00 78.31 755 ILE A O 1
ATOM 5934 N N . HIS A 1 756 ? 21.342 -36.246 -14.000 1.00 80.69 756 HIS A N 1
ATOM 5935 C CA . HIS A 1 756 ? 22.661 -36.582 -13.489 1.00 80.69 756 HIS A CA 1
ATOM 5936 C C . HIS A 1 756 ? 23.014 -35.740 -12.257 1.00 80.69 756 HIS A C 1
ATOM 5938 O O . HIS A 1 756 ? 22.692 -34.554 -12.201 1.00 80.69 756 HIS A O 1
ATOM 5944 N N . HIS A 1 757 ? 23.704 -36.355 -11.293 1.00 81.62 757 HIS A N 1
ATOM 5945 C CA . HIS A 1 757 ? 24.265 -35.666 -10.129 1.00 81.62 757 HIS A CA 1
ATOM 5946 C C . HIS A 1 757 ? 25.686 -35.236 -10.472 1.00 81.62 757 HIS A C 1
ATOM 5948 O O . HIS A 1 757 ? 26.556 -36.090 -10.632 1.00 81.62 757 HIS A O 1
ATOM 5954 N N . ILE A 1 758 ? 25.922 -33.934 -10.609 1.00 74.62 758 ILE A N 1
ATOM 5955 C CA . ILE A 1 758 ? 27.185 -33.384 -11.122 1.00 74.62 758 ILE A CA 1
ATOM 5956 C C . ILE A 1 758 ? 28.365 -33.779 -10.221 1.00 74.62 758 ILE A C 1
ATOM 5958 O O . ILE A 1 758 ? 29.441 -34.099 -10.722 1.00 74.62 758 ILE A O 1
ATOM 5962 N N . ASN A 1 759 ? 28.160 -33.813 -8.901 1.00 75.94 759 ASN A N 1
ATOM 5963 C CA . ASN A 1 759 ? 29.174 -34.221 -7.926 1.00 75.94 759 ASN A CA 1
ATOM 5964 C C . ASN A 1 759 ? 29.325 -35.747 -7.762 1.00 75.94 759 ASN A C 1
ATOM 5966 O O . ASN A 1 759 ? 30.135 -36.190 -6.952 1.00 75.94 759 ASN A O 1
ATOM 5970 N N . GLY A 1 760 ? 28.541 -36.557 -8.482 1.00 73.88 760 GLY A N 1
ATOM 5971 C CA . GLY A 1 760 ? 28.559 -38.020 -8.391 1.00 73.88 760 GLY A CA 1
ATOM 5972 C C . GLY A 1 760 ? 27.898 -38.618 -7.142 1.00 73.88 760 GLY A C 1
ATOM 5973 O O . GLY A 1 760 ? 27.730 -39.834 -7.083 1.00 73.88 760 GLY A O 1
ATOM 5974 N N . ASN A 1 761 ? 27.470 -37.805 -6.171 1.00 79.81 761 ASN A N 1
ATOM 5975 C CA . ASN A 1 761 ? 26.735 -38.268 -4.999 1.00 79.81 761 ASN A CA 1
ATOM 5976 C C . ASN A 1 761 ? 25.233 -38.371 -5.314 1.00 79.81 761 ASN A C 1
ATOM 5978 O O . ASN A 1 761 ? 24.524 -37.368 -5.360 1.00 79.81 761 ASN A O 1
ATOM 5982 N N . HIS A 1 762 ? 24.735 -39.601 -5.474 1.00 80.19 762 HIS A N 1
ATOM 5983 C CA . HIS A 1 762 ? 23.324 -39.913 -5.758 1.00 80.19 762 HIS A CA 1
ATOM 5984 C C . HIS A 1 762 ? 22.343 -39.595 -4.617 1.00 80.19 762 HIS A C 1
ATOM 5986 O O . HIS A 1 762 ? 21.151 -39.874 -4.738 1.00 80.19 762 HIS A O 1
ATOM 5992 N N . LEU A 1 763 ? 22.835 -39.054 -3.505 1.00 78.56 763 LEU A N 1
ATOM 5993 C CA . LEU A 1 763 ? 22.065 -38.728 -2.305 1.00 78.56 763 LEU A CA 1
ATOM 5994 C C . LEU A 1 763 ? 21.969 -37.221 -2.088 1.00 78.56 763 LEU A C 1
ATOM 5996 O O . LEU A 1 763 ? 21.083 -36.771 -1.357 1.00 78.56 763 LEU A O 1
ATOM 6000 N N . ASP A 1 764 ? 22.832 -36.447 -2.750 1.00 82.69 764 ASP A N 1
ATOM 6001 C CA . ASP A 1 764 ? 22.796 -34.993 -2.728 1.00 82.69 764 ASP A CA 1
ATOM 6002 C C . ASP A 1 764 ? 21.828 -34.460 -3.784 1.00 82.69 764 ASP A C 1
ATOM 6004 O O . ASP A 1 764 ? 22.174 -34.182 -4.932 1.00 82.69 764 ASP A O 1
ATOM 6008 N N . HIS A 1 765 ? 20.592 -34.276 -3.348 1.00 82.12 765 HIS A N 1
ATOM 6009 C CA . HIS A 1 765 ? 19.496 -33.791 -4.170 1.00 82.12 765 HIS A CA 1
ATOM 6010 C C . HIS A 1 765 ? 19.391 -32.260 -4.203 1.00 82.12 765 HIS A C 1
ATOM 6012 O O . HIS A 1 765 ? 18.342 -31.712 -4.554 1.00 82.12 765 HIS A O 1
ATOM 6018 N N . GLY A 1 766 ? 20.452 -31.542 -3.820 1.00 76.50 766 GLY A N 1
ATOM 6019 C CA . GLY A 1 766 ? 20.513 -30.097 -3.990 1.00 76.50 766 GLY A CA 1
ATOM 6020 C C . GLY A 1 766 ? 20.282 -29.720 -5.454 1.00 76.50 766 GLY A C 1
ATOM 6021 O O . GLY A 1 766 ? 20.908 -30.274 -6.350 1.00 76.50 766 GLY A O 1
ATOM 6022 N N . VAL A 1 767 ? 19.396 -28.755 -5.720 1.00 73.88 767 VAL A N 1
ATOM 6023 C CA . VAL A 1 767 ? 19.020 -28.381 -7.101 1.00 73.88 767 VAL A CA 1
ATOM 6024 C C . VAL A 1 767 ? 20.239 -27.993 -7.946 1.00 73.88 767 VAL A C 1
ATOM 6026 O O . VAL A 1 767 ? 20.296 -28.308 -9.128 1.00 73.88 767 VAL A O 1
ATOM 6029 N N . SER A 1 768 ? 21.248 -27.358 -7.341 1.00 71.56 768 SER A N 1
ATOM 6030 C CA . SER A 1 768 ? 22.512 -27.010 -8.005 1.00 71.56 768 SER A CA 1
ATOM 6031 C C . SER A 1 768 ? 23.374 -28.209 -8.406 1.00 71.56 768 SER A C 1
ATOM 6033 O O . SER A 1 768 ? 24.298 -28.036 -9.192 1.00 71.56 768 SER A O 1
ATOM 6035 N N . ASN A 1 769 ? 23.101 -29.389 -7.854 1.00 74.25 769 ASN A N 1
ATOM 6036 C CA . ASN A 1 769 ? 23.801 -30.631 -8.146 1.00 74.25 769 ASN A CA 1
ATOM 6037 C C . ASN A 1 769 ? 23.118 -31.453 -9.254 1.00 74.25 769 ASN A C 1
ATOM 6039 O O . ASN A 1 769 ? 23.670 -32.459 -9.685 1.00 74.25 769 ASN A O 1
ATOM 6043 N N . LEU A 1 770 ? 21.935 -31.053 -9.733 1.00 79.81 770 LEU A N 1
ATOM 6044 C CA . LEU A 1 770 ? 21.175 -31.806 -10.733 1.00 79.81 770 LEU A CA 1
ATOM 6045 C C . LEU A 1 770 ? 21.307 -31.173 -12.126 1.00 79.81 770 LEU A C 1
ATOM 6047 O O . LEU A 1 770 ? 21.033 -29.987 -12.307 1.00 79.81 770 LEU A O 1
ATOM 6051 N N . ALA A 1 771 ? 21.670 -31.976 -13.127 1.00 73.81 771 ALA A N 1
ATOM 6052 C CA . ALA A 1 771 ? 21.734 -31.578 -14.535 1.00 73.81 771 ALA A CA 1
ATOM 6053 C C . ALA A 1 771 ? 20.952 -32.550 -15.428 1.00 73.81 771 ALA A C 1
ATOM 6055 O O . ALA A 1 771 ? 20.941 -33.750 -15.170 1.00 73.81 771 ALA A O 1
ATOM 6056 N N . ILE A 1 772 ? 20.332 -32.041 -16.495 1.00 77.00 772 ILE A N 1
ATOM 6057 C CA . ILE A 1 772 ? 19.732 -32.874 -17.544 1.00 77.00 772 ILE A CA 1
ATOM 6058 C C . ILE A 1 772 ? 20.782 -33.192 -18.606 1.00 77.00 772 ILE A C 1
ATOM 6060 O O . ILE A 1 772 ? 21.548 -32.315 -19.007 1.00 77.00 772 ILE A O 1
ATOM 6064 N N . MET A 1 773 ? 20.829 -34.444 -19.048 1.00 72.38 773 MET A N 1
ATOM 6065 C CA . MET A 1 773 ? 21.699 -34.892 -20.132 1.00 72.38 773 MET A CA 1
ATOM 6066 C C . MET A 1 773 ? 20.961 -35.936 -20.968 1.00 72.38 773 MET A C 1
ATOM 6068 O O . MET A 1 773 ? 20.208 -36.757 -20.434 1.00 72.38 773 MET A O 1
ATOM 6072 N N . SER A 1 774 ? 21.213 -35.957 -22.273 1.00 69.50 774 SER A N 1
ATOM 6073 C CA . SER A 1 774 ? 20.763 -37.063 -23.116 1.00 69.50 774 SER A CA 1
ATOM 6074 C C . SER A 1 774 ? 21.468 -38.364 -22.719 1.00 69.50 774 SER A C 1
ATOM 6076 O O . SER A 1 774 ? 22.578 -38.356 -22.177 1.00 69.50 774 SER A O 1
ATOM 6078 N N . LEU A 1 775 ? 20.871 -39.512 -23.054 1.00 66.81 775 LEU A N 1
ATOM 6079 C CA . LEU A 1 775 ? 21.494 -40.823 -22.832 1.00 66.81 775 LEU A CA 1
ATOM 6080 C C . LEU A 1 775 ? 22.924 -40.893 -23.408 1.00 66.81 775 LEU A C 1
ATOM 6082 O O . LEU A 1 775 ? 23.826 -41.427 -22.764 1.00 66.81 775 LEU A O 1
ATOM 6086 N N . ARG A 1 776 ? 23.154 -40.301 -24.590 1.00 66.50 776 ARG A N 1
ATOM 6087 C CA . ARG A 1 776 ? 24.467 -40.268 -25.257 1.00 66.50 776 ARG A CA 1
ATOM 6088 C C . ARG A 1 776 ? 25.485 -39.429 -24.482 1.00 66.50 776 ARG A C 1
ATOM 6090 O O . ARG A 1 776 ? 26.627 -39.858 -24.322 1.00 66.50 776 ARG A O 1
ATOM 6097 N N . GLU A 1 777 ? 25.084 -38.262 -23.989 1.00 63.38 777 GLU A N 1
ATOM 6098 C CA . GLU A 1 777 ? 25.945 -37.378 -23.194 1.00 63.38 777 GLU A CA 1
ATOM 6099 C C . GLU A 1 777 ? 26.256 -37.984 -21.827 1.00 63.38 777 GLU A C 1
ATOM 6101 O O . GLU A 1 777 ? 27.412 -37.978 -21.408 1.00 63.38 777 GLU A O 1
ATOM 6106 N N . HIS A 1 778 ? 25.262 -38.585 -21.169 1.00 71.81 778 HIS A N 1
ATOM 6107 C CA . HIS A 1 778 ? 25.446 -39.286 -19.903 1.00 71.81 778 HIS A CA 1
ATOM 6108 C C . HIS A 1 778 ? 26.432 -40.457 -20.057 1.00 71.81 778 HIS A C 1
ATOM 6110 O O . HIS A 1 778 ? 27.391 -40.569 -19.293 1.00 71.81 778 HIS A O 1
ATOM 6116 N N . SER A 1 779 ? 26.277 -41.290 -21.094 1.00 66.44 779 SER A N 1
ATOM 6117 C CA . SER A 1 779 ? 27.236 -42.359 -21.410 1.00 66.44 779 SER A CA 1
ATOM 6118 C C . SER A 1 779 ? 28.632 -41.821 -21.743 1.00 66.44 779 SER A C 1
ATOM 6120 O O . SER A 1 779 ? 29.628 -42.391 -21.297 1.00 66.44 779 SER A O 1
ATOM 6122 N N . SER A 1 780 ? 28.735 -40.710 -22.480 1.00 65.38 780 SER A N 1
ATOM 6123 C CA . SER A 1 780 ? 30.022 -40.071 -22.783 1.00 65.38 780 SER A CA 1
ATOM 6124 C C . SER A 1 780 ? 30.706 -39.490 -21.539 1.00 65.38 780 SER A C 1
ATOM 6126 O O . SER A 1 780 ? 31.934 -39.528 -21.461 1.00 65.38 780 SER A O 1
ATOM 6128 N N . TYR A 1 781 ? 29.941 -38.960 -20.582 1.00 62.72 781 TYR A N 1
ATOM 6129 C CA . TYR A 1 781 ? 30.448 -38.409 -19.323 1.00 62.72 781 TYR A CA 1
ATOM 6130 C C . TYR A 1 781 ? 31.086 -39.501 -18.458 1.00 62.72 781 TYR A C 1
ATOM 6132 O O . TYR A 1 781 ? 32.233 -39.369 -18.032 1.00 62.72 781 TYR A O 1
ATOM 6140 N N . HIS A 1 782 ? 30.403 -40.642 -18.301 1.00 66.69 782 HIS A N 1
ATOM 6141 C CA . HIS A 1 782 ? 30.973 -41.815 -17.622 1.00 66.69 782 HIS A CA 1
ATOM 6142 C C . HIS A 1 782 ? 32.145 -42.434 -18.399 1.00 66.69 782 HIS A C 1
ATOM 6144 O O . HIS A 1 782 ? 33.052 -42.989 -17.791 1.00 66.69 782 HIS A O 1
ATOM 6150 N N . ASN A 1 783 ? 32.189 -42.311 -19.729 1.00 55.38 783 ASN A N 1
ATOM 6151 C CA . ASN A 1 783 ? 33.314 -42.818 -20.524 1.00 55.38 783 ASN A CA 1
ATOM 6152 C C . ASN A 1 783 ? 34.601 -41.987 -20.398 1.00 55.38 783 ASN A C 1
ATOM 6154 O O . ASN A 1 783 ? 35.680 -42.564 -20.548 1.00 55.38 783 ASN A O 1
ATOM 6158 N N . LYS A 1 784 ? 34.499 -40.674 -20.135 1.00 55.41 784 LYS A N 1
ATOM 6159 C CA . LYS A 1 784 ? 35.650 -39.772 -19.935 1.00 55.41 784 LYS A CA 1
ATOM 6160 C C . LYS A 1 784 ? 36.240 -39.835 -18.519 1.00 55.41 784 LYS A C 1
ATOM 6162 O O . LYS A 1 784 ? 37.432 -39.603 -18.371 1.00 55.41 784 LYS A O 1
ATOM 6167 N N . ASN A 1 785 ? 35.436 -40.177 -17.508 1.00 52.84 785 ASN A N 1
ATOM 6168 C CA . ASN A 1 785 ? 35.787 -40.021 -16.087 1.00 52.84 785 ASN A CA 1
ATOM 6169 C C . ASN A 1 785 ? 35.977 -41.339 -15.305 1.00 52.84 785 ASN A C 1
ATOM 6171 O O . ASN A 1 785 ? 35.859 -41.345 -14.083 1.00 52.84 785 ASN A O 1
ATOM 6175 N N . VAL A 1 786 ? 36.249 -42.473 -15.964 1.00 46.38 786 VAL A N 1
ATOM 6176 C CA . VAL A 1 786 ? 36.328 -43.782 -15.283 1.00 46.38 786 VAL A CA 1
ATOM 6177 C C . VAL A 1 786 ? 37.616 -44.536 -15.638 1.00 46.38 786 VAL A C 1
ATOM 6179 O O . VAL A 1 786 ? 37.896 -44.775 -16.814 1.00 46.38 786 VAL A O 1
ATOM 6182 N N . SER A 1 787 ? 38.378 -44.938 -14.608 1.00 48.59 787 SER A N 1
ATOM 6183 C CA . SER A 1 787 ? 39.563 -45.797 -14.735 1.00 48.59 787 SER A CA 1
ATOM 6184 C C . SER A 1 787 ? 39.191 -47.197 -15.241 1.00 48.59 787 SER A C 1
ATOM 6186 O O . SER A 1 787 ? 38.090 -47.707 -15.018 1.00 48.59 787 SER A O 1
ATOM 6188 N N . MET A 1 788 ? 40.125 -47.821 -15.958 1.00 38.59 788 MET A N 1
ATOM 6189 C CA . MET A 1 788 ? 39.889 -48.997 -16.802 1.00 38.59 788 MET A CA 1
ATOM 6190 C C . MET A 1 788 ? 39.311 -50.218 -16.050 1.00 38.59 788 MET A C 1
ATOM 6192 O O . MET A 1 788 ? 38.576 -50.994 -16.652 1.00 38.59 788 MET A O 1
ATOM 6196 N N . GLY A 1 789 ? 39.532 -50.337 -14.734 1.00 40.56 789 GLY A N 1
ATOM 6197 C CA . GLY A 1 789 ? 39.012 -51.438 -13.907 1.00 40.56 789 GLY A CA 1
ATOM 6198 C C . GLY A 1 789 ? 37.503 -51.391 -13.617 1.00 40.56 789 GLY A C 1
ATOM 6199 O O . GLY A 1 789 ? 36.869 -52.433 -13.477 1.00 40.56 789 GLY A O 1
ATOM 6200 N N . ILE A 1 790 ? 36.884 -50.205 -13.590 1.00 46.62 790 ILE A N 1
ATOM 6201 C CA . ILE A 1 790 ? 35.435 -50.067 -13.343 1.00 46.62 790 ILE A CA 1
ATOM 6202 C C . ILE A 1 790 ? 34.635 -50.354 -14.625 1.00 46.62 790 ILE A C 1
ATOM 6204 O O . ILE A 1 790 ? 33.490 -50.803 -14.549 1.00 46.62 790 ILE A O 1
ATOM 6208 N N . LYS A 1 791 ? 35.230 -50.153 -15.813 1.00 41.03 791 LYS A N 1
ATOM 6209 C CA . LYS A 1 791 ? 34.584 -50.462 -17.102 1.00 41.03 791 LYS A CA 1
ATOM 6210 C C . LYS A 1 791 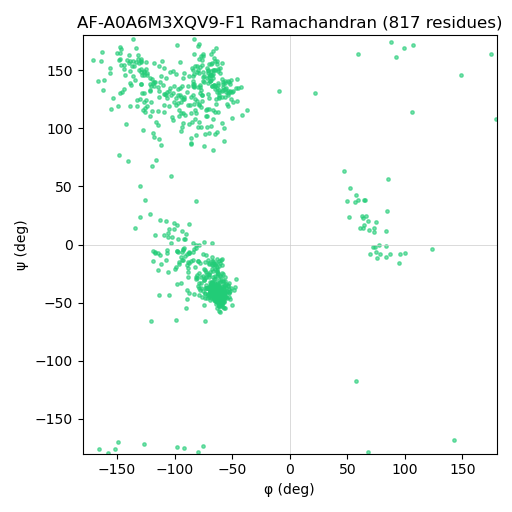? 34.214 -51.942 -17.208 1.00 41.03 791 LYS A C 1
ATOM 6212 O O . LYS A 1 791 ? 33.094 -52.237 -17.614 1.00 41.03 791 LYS A O 1
ATOM 6217 N N . THR A 1 792 ? 35.090 -52.850 -16.785 1.00 39.47 792 THR A N 1
ATOM 6218 C CA . THR A 1 792 ? 34.866 -54.300 -16.901 1.00 39.47 792 THR A CA 1
ATOM 6219 C C . THR A 1 792 ? 33.746 -54.773 -15.972 1.00 39.47 792 THR A C 1
ATOM 6221 O O . THR A 1 792 ? 32.783 -55.377 -16.438 1.00 39.47 792 THR A O 1
ATOM 6224 N N . ALA A 1 793 ? 33.772 -54.360 -14.699 1.00 42.34 793 ALA A N 1
ATOM 6225 C CA . ALA A 1 793 ? 32.743 -54.725 -13.721 1.00 42.34 793 ALA A CA 1
ATOM 6226 C C . ALA A 1 793 ? 31.351 -54.150 -14.060 1.00 42.34 793 ALA A C 1
ATOM 6228 O O . ALA A 1 793 ? 30.323 -54.789 -13.831 1.00 42.34 793 ALA A O 1
ATOM 6229 N N . ARG A 1 794 ? 31.290 -52.938 -14.632 1.00 43.72 794 ARG A N 1
ATOM 6230 C CA . ARG A 1 794 ? 30.020 -52.281 -14.989 1.00 43.72 794 ARG A CA 1
ATOM 6231 C C . ARG A 1 794 ? 29.432 -52.828 -16.292 1.00 43.72 794 ARG A C 1
ATOM 6233 O O . ARG A 1 794 ? 28.211 -52.910 -16.401 1.00 43.72 794 ARG A O 1
ATOM 6240 N N . ILE A 1 795 ? 30.273 -53.231 -17.249 1.00 44.91 795 ILE A N 1
ATOM 6241 C CA . ILE A 1 795 ? 29.848 -53.917 -18.479 1.00 44.91 795 ILE A CA 1
ATOM 6242 C C . ILE A 1 795 ? 29.338 -55.326 -18.156 1.00 44.91 795 ILE A C 1
ATOM 6244 O O . ILE A 1 795 ? 28.279 -55.700 -18.655 1.00 44.91 795 ILE A O 1
ATOM 6248 N N . GLU A 1 796 ? 29.997 -56.069 -17.262 1.00 42.97 796 GLU A N 1
ATOM 6249 C CA . GLU A 1 796 ? 29.489 -57.360 -16.776 1.00 42.97 796 GLU A CA 1
ATOM 6250 C C . GLU A 1 796 ? 28.167 -57.211 -16.013 1.00 42.97 796 GLU A C 1
ATOM 6252 O O . GLU A 1 796 ? 27.225 -57.958 -16.269 1.00 42.97 796 GLU A O 1
ATOM 6257 N N . ALA A 1 797 ? 28.026 -56.197 -15.151 1.00 44.22 797 ALA A N 1
ATOM 6258 C CA . ALA A 1 797 ? 26.773 -55.937 -14.436 1.00 44.22 797 ALA A CA 1
ATOM 6259 C C . ALA A 1 797 ? 25.621 -55.504 -15.366 1.00 44.22 797 ALA A C 1
ATOM 6261 O O . ALA A 1 797 ? 24.469 -55.884 -15.147 1.00 44.22 797 ALA A O 1
ATOM 6262 N N . LEU A 1 798 ? 25.907 -54.729 -16.419 1.00 43.47 798 LEU A N 1
ATOM 6263 C CA . LEU A 1 798 ? 24.921 -54.323 -17.428 1.00 43.47 798 LEU A CA 1
ATOM 6264 C C . LEU A 1 798 ? 24.530 -55.481 -18.356 1.00 43.47 798 LEU A C 1
ATOM 6266 O O . LEU A 1 798 ? 23.353 -55.614 -18.692 1.00 43.47 798 LEU A O 1
ATOM 6270 N N . ASN A 1 799 ? 25.478 -56.344 -18.728 1.00 43.50 799 ASN A N 1
ATOM 6271 C CA . ASN A 1 799 ? 25.208 -57.525 -19.548 1.00 43.50 799 ASN A CA 1
ATOM 6272 C C . ASN A 1 799 ? 24.458 -58.608 -18.760 1.00 43.50 799 ASN A C 1
ATOM 6274 O O . ASN A 1 799 ? 23.510 -59.184 -19.288 1.00 43.50 799 ASN A O 1
ATOM 6278 N N . ASN A 1 800 ? 24.766 -58.791 -17.473 1.00 43.66 800 ASN A N 1
ATOM 6279 C CA . ASN A 1 800 ? 24.032 -59.710 -16.599 1.00 43.66 800 ASN A CA 1
ATOM 6280 C C . ASN A 1 800 ? 22.611 -59.213 -16.263 1.00 43.66 800 ASN A C 1
ATOM 6282 O O . ASN A 1 800 ? 21.716 -60.024 -16.024 1.00 43.66 800 ASN A O 1
ATOM 6286 N N . ASN A 1 801 ? 22.359 -57.896 -16.306 1.00 43.47 801 ASN A N 1
ATOM 6287 C CA . ASN A 1 801 ? 21.026 -57.320 -16.081 1.00 43.47 801 ASN A CA 1
ATOM 6288 C C . ASN A 1 801 ? 20.175 -57.147 -17.350 1.00 43.47 801 ASN A C 1
ATOM 6290 O O . ASN A 1 801 ? 18.968 -56.914 -17.232 1.00 43.47 801 ASN A O 1
ATOM 6294 N N . ARG A 1 802 ? 20.733 -57.328 -18.558 1.00 39.09 802 ARG A N 1
ATOM 6295 C CA . ARG A 1 802 ? 19.958 -57.276 -19.816 1.00 39.09 802 ARG A CA 1
ATOM 6296 C C . ARG A 1 802 ? 18.868 -58.351 -19.909 1.00 39.09 802 ARG A C 1
ATOM 6298 O O . ARG A 1 802 ? 17.912 -58.165 -20.655 1.00 39.09 802 ARG A O 1
ATOM 6305 N N . HIS A 1 803 ? 18.945 -59.417 -19.109 1.00 42.69 803 HIS A N 1
ATOM 6306 C CA . HIS A 1 803 ? 17.944 -60.490 -19.089 1.00 42.69 803 HIS A CA 1
ATOM 6307 C C . HIS A 1 803 ? 17.005 -60.503 -17.870 1.00 42.69 803 HIS A C 1
ATOM 6309 O O . HIS A 1 803 ? 16.189 -61.417 -17.756 1.00 42.69 803 HIS A O 1
ATOM 6315 N N . LYS A 1 804 ? 17.036 -59.497 -16.979 1.00 37.91 804 LYS A N 1
ATOM 6316 C CA . LYS A 1 804 ? 16.164 -59.470 -15.780 1.00 37.91 804 LYS A CA 1
ATOM 6317 C C . LYS A 1 804 ? 15.389 -58.175 -15.533 1.00 37.91 804 LYS A C 1
ATOM 6319 O O . LYS A 1 804 ? 14.904 -57.956 -14.428 1.00 37.91 804 LYS A O 1
ATOM 6324 N N . ILE A 1 805 ? 15.152 -57.372 -16.567 1.00 34.72 805 ILE A N 1
ATOM 6325 C CA . ILE A 1 805 ? 14.168 -56.283 -16.503 1.00 34.72 805 ILE A CA 1
ATOM 6326 C C . ILE A 1 805 ? 13.044 -56.567 -17.507 1.00 34.72 805 ILE A C 1
ATOM 6328 O O . ILE A 1 805 ? 12.926 -55.941 -18.554 1.00 34.72 805 ILE A O 1
ATOM 6332 N N . LYS A 1 806 ? 12.201 -57.556 -17.181 1.00 28.80 806 LYS A N 1
ATOM 6333 C CA . LYS A 1 806 ? 10.827 -57.620 -17.695 1.00 28.80 806 LYS A CA 1
ATOM 6334 C C . LYS A 1 806 ? 9.957 -56.768 -16.771 1.00 28.80 806 LYS A C 1
ATOM 6336 O O . LYS A 1 806 ? 9.362 -57.291 -15.832 1.00 28.80 806 LYS A O 1
ATOM 6341 N N . TYR A 1 807 ? 9.863 -55.468 -17.039 1.00 31.56 807 TYR A N 1
ATOM 6342 C CA . TYR A 1 807 ? 8.673 -54.730 -16.618 1.00 31.56 807 TYR A CA 1
ATOM 6343 C C . TYR A 1 807 ? 7.530 -55.184 -17.533 1.00 31.56 807 TYR A C 1
ATOM 6345 O O . TYR A 1 807 ? 7.458 -54.796 -18.696 1.00 31.56 807 TYR A O 1
ATOM 6353 N N . LYS A 1 808 ? 6.674 -56.081 -17.027 1.00 29.58 808 LYS A N 1
ATOM 6354 C CA . LYS A 1 808 ? 5.370 -56.379 -17.630 1.00 29.58 808 LYS A CA 1
ATOM 6355 C C . LYS A 1 808 ? 4.489 -55.137 -17.459 1.00 29.58 808 LYS A C 1
ATOM 6357 O O . LYS A 1 808 ? 3.946 -54.931 -16.381 1.00 29.58 808 LYS A O 1
ATOM 6362 N N . TYR A 1 809 ? 4.330 -54.355 -18.520 1.00 30.25 809 TYR A N 1
ATOM 6363 C CA . TYR A 1 809 ? 3.086 -53.627 -18.767 1.00 30.25 809 TYR A CA 1
ATOM 6364 C C . TYR A 1 809 ? 2.369 -54.333 -19.923 1.00 30.25 809 TYR A C 1
ATOM 6366 O O . TYR A 1 809 ? 2.993 -54.690 -20.922 1.00 30.25 809 TYR A O 1
ATOM 6374 N N . GLY A 1 810 ? 1.108 -54.692 -19.682 1.00 33.91 810 GLY A N 1
ATOM 6375 C CA . GLY A 1 810 ? 0.384 -55.742 -20.394 1.00 33.91 810 GLY A CA 1
ATOM 6376 C C . GLY A 1 810 ? -0.196 -55.358 -21.757 1.00 33.91 810 GLY A C 1
ATOM 6377 O O . GLY A 1 810 ? -0.552 -54.215 -22.016 1.00 33.91 810 GLY A O 1
ATOM 6378 N N . LYS A 1 811 ? -0.343 -56.386 -22.592 1.00 33.91 811 LYS A N 1
ATOM 6379 C CA . LYS A 1 811 ? -1.448 -56.612 -23.534 1.00 33.91 811 LYS A CA 1
ATOM 6380 C C . LYS A 1 811 ? -1.886 -58.041 -23.180 1.00 33.91 811 LYS A C 1
ATOM 6382 O O . LYS A 1 811 ? -1.068 -58.938 -23.338 1.00 33.91 811 LYS A O 1
ATOM 6387 N N . ASP A 1 812 ? -2.926 -58.295 -22.388 1.00 43.00 812 ASP A N 1
ATOM 6388 C CA . ASP A 1 812 ? -4.311 -57.832 -22.494 1.00 43.00 812 ASP A CA 1
ATOM 6389 C C . ASP A 1 812 ? -4.945 -57.597 -21.102 1.00 43.00 812 ASP A C 1
ATOM 6391 O O . ASP A 1 812 ? -4.855 -58.468 -20.237 1.00 43.00 812 ASP A O 1
ATOM 6395 N N . ASN A 1 813 ? -5.600 -56.449 -20.866 1.00 32.59 813 ASN A N 1
ATOM 6396 C CA . ASN A 1 813 ? -6.632 -56.308 -19.820 1.00 32.59 813 ASN A CA 1
ATOM 6397 C C . ASN A 1 813 ? -7.513 -55.053 -20.071 1.00 32.59 813 ASN A C 1
ATOM 6399 O O . ASN A 1 813 ? -6.942 -53.980 -20.281 1.00 32.59 813 ASN A O 1
ATOM 6403 N N . PRO A 1 814 ? -8.863 -55.110 -20.008 1.00 34.56 814 PRO A N 1
ATOM 6404 C CA . PRO A 1 814 ? -9.765 -53.994 -20.325 1.00 34.56 814 PRO A CA 1
ATOM 6405 C C . PRO A 1 814 ? -9.948 -52.978 -19.174 1.00 34.56 814 PRO A C 1
ATOM 6407 O O . PRO A 1 814 ? -11.027 -52.437 -18.973 1.00 34.56 814 PRO A O 1
ATOM 6410 N N . ASN A 1 815 ? -8.893 -52.682 -18.414 1.00 38.31 815 ASN A N 1
ATOM 6411 C CA . ASN A 1 815 ? -8.871 -51.621 -17.399 1.00 38.31 815 ASN A CA 1
ATOM 6412 C C . ASN A 1 815 ? -7.450 -51.034 -17.289 1.00 38.31 815 ASN A C 1
ATOM 6414 O O . ASN A 1 815 ? -6.720 -51.368 -16.361 1.00 38.31 815 ASN A O 1
ATOM 6418 N N . SER A 1 816 ? -7.049 -50.184 -18.244 1.00 23.30 816 SER A N 1
ATOM 6419 C CA . SER A 1 816 ? -6.015 -49.138 -18.078 1.00 23.30 816 SER A CA 1
ATOM 6420 C C . SER A 1 816 ? -5.779 -48.352 -19.384 1.00 23.30 816 SER A C 1
ATOM 6422 O O . SER A 1 816 ? -5.202 -48.879 -20.328 1.00 23.30 816 SER A O 1
ATOM 6424 N N . LEU A 1 817 ? -6.258 -47.104 -19.377 1.00 26.86 817 LEU A N 1
ATOM 6425 C CA . LEU A 1 817 ? -5.785 -45.844 -19.992 1.00 26.86 817 LEU A CA 1
ATOM 6426 C C . LEU A 1 817 ? -4.835 -45.815 -21.218 1.00 26.86 817 LEU A C 1
ATOM 6428 O O . LEU A 1 817 ? -3.713 -46.305 -21.175 1.00 26.86 817 LEU A O 1
ATOM 6432 N N . ASN A 1 818 ? -5.244 -45.013 -22.213 1.00 21.44 818 ASN A N 1
ATOM 6433 C CA . ASN A 1 818 ? -4.536 -43.812 -22.709 1.00 21.44 818 ASN A CA 1
ATOM 6434 C C . ASN A 1 818 ? -5.585 -42.676 -22.614 1.00 21.44 818 ASN A C 1
ATOM 6436 O O . ASN A 1 818 ? -6.691 -42.880 -23.109 1.00 21.44 818 ASN A O 1
ATOM 6440 N N . LEU A 1 819 ? -5.415 -41.525 -21.958 1.00 26.78 819 LEU A N 1
ATOM 6441 C CA . LEU A 1 819 ? -4.267 -40.661 -21.648 1.00 26.78 819 LEU A CA 1
ATOM 6442 C C . LEU A 1 819 ? -4.268 -40.219 -20.177 1.00 26.78 819 LEU A C 1
ATOM 6444 O O . LEU A 1 819 ? -5.378 -40.027 -19.629 1.00 26.78 819 LEU A O 1
#

Radius of gyration: 34.36 Å; Cα contacts (8 Å, |Δi|>4): 1279; chains: 1; bounding box: 76×109×102 Å

Solvent-accessible surface area (backbone atoms only — not comparable to full-atom values): 46513 Å² total; per-residue (Å²): 133,88,87,86,87,82,83,82,84,79,78,79,82,75,81,77,75,89,66,77,85,70,76,77,74,73,79,67,73,74,76,78,78,81,68,51,76,68,54,23,50,60,73,51,42,45,46,44,43,82,86,48,63,54,83,29,60,64,44,65,68,46,56,69,21,72,70,33,32,34,38,28,30,49,50,38,42,74,61,14,29,74,68,56,44,79,62,70,39,75,38,23,51,53,47,43,55,55,33,48,76,72,76,41,52,69,52,56,37,19,25,38,41,39,28,23,36,34,49,41,54,45,86,83,73,42,76,50,86,75,51,75,65,42,30,62,44,33,35,63,58,52,52,52,48,45,72,72,68,56,30,49,17,37,38,20,28,20,47,54,14,46,50,45,58,41,71,78,40,82,90,63,70,95,71,62,40,84,64,47,40,66,40,62,20,39,32,70,91,72,55,22,33,37,26,34,31,76,32,47,57,58,47,65,76,45,72,83,42,62,69,60,53,51,52,53,48,50,32,53,52,52,41,53,58,53,51,72,49,83,75,86,83,76,89,86,61,70,88,34,40,46,70,42,82,52,63,68,64,47,46,54,51,49,52,48,58,59,70,66,43,46,55,30,10,39,39,74,44,48,37,41,86,43,55,78,50,84,89,45,47,69,55,28,38,16,39,11,66,51,89,70,44,15,34,10,29,62,68,47,82,86,40,46,69,59,49,48,50,56,34,54,33,54,72,31,31,31,27,22,72,48,45,35,57,58,37,40,39,30,38,72,74,63,72,39,65,61,30,30,82,66,43,39,38,26,54,46,37,23,73,79,47,56,62,74,89,49,40,50,65,73,48,42,41,24,47,68,60,35,50,74,67,80,51,55,90,50,49,82,25,70,50,47,52,73,68,39,36,73,62,24,43,71,57,17,45,33,36,52,88,77,43,59,65,68,60,50,28,51,38,37,9,49,53,7,30,50,36,35,46,47,39,56,54,52,51,53,53,38,53,61,53,42,74,75,54,59,92,92,60,86,39,64,58,57,52,39,52,54,50,49,55,50,40,46,55,47,26,52,51,31,70,70,37,42,82,53,65,64,66,60,43,56,54,50,47,52,54,51,49,54,52,46,52,52,48,50,54,56,41,56,70,29,70,66,32,45,54,41,24,74,76,66,78,42,80,71,59,89,85,37,55,69,57,50,36,44,46,43,42,64,73,64,60,43,78,66,76,44,64,39,99,85,70,45,64,41,64,49,74,69,32,45,57,69,51,32,78,40,81,87,46,24,72,51,44,51,48,47,54,51,42,53,51,49,50,44,47,41,60,59,46,43,52,40,49,71,32,44,39,50,99,49,26,37,55,66,87,85,70,92,69,68,75,80,67,92,82,81,63,70,39,83,71,39,60,38,52,51,64,42,46,39,83,85,37,66,78,27,44,34,48,82,74,49,47,58,68,39,38,30,67,50,66,43,96,83,72,43,81,39,73,44,67,32,88,68,59,82,88,90,79,89,76,75,64,45,78,45,67,34,37,46,98,81,76,80,56,66,56,74,48,47,26,32,46,83,29,73,41,53,35,68,88,64,52,72,44,43,40,56,71,56,64,92,44,71,74,58,59,95,89,57,63,89,88,52,67,40,47,56,37,72,67,81,47,68,47,70,50,98,84,57,39,44,27,35,33,52,96,86,50,75,41,52,37,63,58,54,50,39,45,70,74,74,48,84,74,60,97,69,56,40,81,41,44,75,83,68,48,65,38,45,47,32,72,92,31,57,43,82,35,47,59,68,54,51,53,50,52,55,64,76,74,56,63,77,73,56,55,56,60,50,50,51,53,52,62,69,44,72,82,70,73,79,78,85,77,83,88,84,74,103,80,76,85,89,131

Organism: NCBI:txid1070528

Mean predicted aligned error: 16.28 Å

pLDDT: mean 82.4, std 18.08, range [21.44, 98.81]

Nearest PDB structures (foldseek):
  6l6s-assembly2_B  TM=8.082E-01  e=6.682E-12  Mycolicibacterium smegmatis MC2 155
  7pbk-assembly1_A  TM=7.006E-01  e=1.343E-12  Vibrio phage phiVC8
  7pbk-assembly2_B  TM=7.209E-01  e=3.334E-12  Vibrio phage phiVC8
  8iiq-assembly1_A  TM=8.056E-01  e=1.134E-09  Mycolicibacterium smegmatis MC2 155
  4zbz-assembly1_A  TM=7.598E-01  e=4.104E-10  Sulfurisphaera tokodaii str. 7